Protein AF-0000000079818954 (afdb_homodimer)

Solvent-accessible surface area (backbone atoms only — not comparable to full-atom values): 53876 Å² total; per-residue (Å²): 140,79,81,75,86,77,82,87,88,83,86,83,77,87,83,78,79,75,82,80,81,76,77,76,78,76,79,78,75,76,72,77,78,70,74,72,71,71,70,70,65,77,68,72,60,81,68,58,88,81,57,52,58,42,51,40,58,31,97,44,65,32,34,23,14,34,50,43,32,43,71,66,52,54,54,43,48,46,36,25,35,15,28,68,84,41,67,63,43,25,45,47,30,15,36,46,13,26,59,67,72,25,37,31,37,32,24,22,89,53,62,41,68,48,33,52,53,40,41,59,73,23,52,44,46,36,35,39,33,25,46,89,44,39,73,70,84,94,42,48,75,46,78,46,71,55,95,44,66,41,50,33,19,46,54,51,44,65,71,46,88,76,59,72,49,45,49,33,35,37,26,30,69,84,50,62,56,36,36,57,21,49,44,33,52,36,50,39,43,53,40,32,22,52,34,69,37,63,36,66,67,47,51,51,46,48,65,72,46,43,34,53,29,40,36,34,36,30,40,57,87,41,40,20,67,54,23,54,49,51,48,41,72,71,75,32,46,75,43,75,35,47,38,97,43,50,45,41,18,8,52,56,40,33,63,81,61,26,50,34,33,34,41,16,33,59,87,50,59,56,44,40,35,33,38,27,21,53,24,35,77,65,57,22,26,43,36,43,24,58,46,61,45,64,49,68,71,56,49,49,49,44,44,75,28,60,27,54,29,38,37,33,34,37,33,50,88,51,33,12,51,44,31,54,48,39,49,42,17,39,54,65,72,44,64,48,67,56,44,43,39,33,41,22,53,66,36,71,65,53,50,56,61,23,51,79,41,22,34,46,94,83,44,85,49,60,73,87,50,33,23,32,34,37,28,40,40,26,25,78,72,52,30,67,42,77,72,30,34,35,39,26,19,55,91,44,37,30,58,53,49,19,44,47,39,46,31,39,75,68,64,43,32,44,68,32,38,39,50,35,43,83,41,63,39,33,63,67,58,28,25,67,65,21,32,19,30,29,35,38,50,44,52,36,87,95,52,89,47,71,28,52,25,26,58,19,45,24,40,34,46,25,19,28,49,11,26,34,37,45,94,89,45,52,42,32,69,78,12,65,86,42,66,62,74,85,65,76,52,92,40,49,67,43,91,87,31,70,65,49,47,48,39,46,40,58,60,33,25,54,27,57,72,44,86,87,34,32,26,39,18,38,35,15,63,83,47,103,135,88,78,81,87,82,90,85,89,82,86,79,81,86,87,83,90,83,81,82,79,78,74,78,76,78,79,77,76,77,72,77,77,68,74,72,71,70,73,70,64,75,67,69,59,78,67,58,89,80,57,49,57,42,48,40,56,30,97,43,68,32,33,24,12,36,52,44,31,43,70,65,52,53,53,43,49,45,38,24,34,14,26,68,84,40,66,64,43,25,46,45,30,15,37,45,13,25,60,67,72,25,38,32,36,32,24,22,89,56,62,42,70,48,34,53,53,40,40,60,73,24,52,44,46,35,35,38,32,26,46,90,43,39,72,70,86,92,43,48,76,47,79,46,71,56,95,45,66,42,51,34,18,47,53,51,45,66,70,46,86,76,56,75,46,46,49,33,35,38,26,31,70,82,48,62,55,36,37,58,21,48,42,33,53,35,51,39,44,54,39,33,22,52,35,68,37,64,36,66,68,46,52,51,46,48,64,73,47,43,35,53,29,39,37,34,34,31,39,55,86,40,40,20,68,54,24,54,51,51,46,40,72,72,73,34,46,76,45,77,35,47,38,97,42,52,47,40,18,8,51,57,40,33,63,82,62,26,50,36,33,34,41,17,32,60,86,48,59,57,44,41,36,35,38,27,20,54,25,34,77,64,58,23,26,44,37,43,24,58,43,61,45,63,48,68,71,56,48,49,50,44,44,75,29,60,29,56,28,38,35,33,34,35,33,52,87,52,34,12,52,44,31,55,48,39,50,40,18,38,56,65,72,43,64,49,68,58,41,42,38,32,43,23,53,65,36,70,67,51,51,55,62,24,50,77,40,22,34,48,93,84,46,85,50,60,75,88,52,33,23,31,34,38,28,40,40,27,25,78,73,51,31,67,42,77,73,30,33,35,39,24,20,56,91,44,38,29,58,54,48,19,44,47,37,44,31,41,76,67,64,44,32,43,68,32,37,42,51,34,44,83,42,64,38,33,64,66,57,28,25,67,65,20,31,18,30,31,36,39,49,43,53,35,88,95,51,90,45,72,29,52,24,24,58,19,47,25,39,34,45,25,20,29,50,11,27,34,36,46,92,89,47,51,42,33,68,77,13,66,86,42,68,61,75,85,67,76,52,92,40,49,67,45,91,88,30,72,67,50,47,46,39,48,42,59,60,34,25,52,28,59,72,44,86,88,36,31,26,36,18,38,35,15,62,84,44,104

Radius of gyration: 40.23 Å; Cα contacts (8 Å, |Δi|>4): 2385; chains: 2; bounding box: 107×118×156 Å

Secondary structure (DSSP, 8-state):
---------------------------------------------S-STT-SEEEE--SSHHHHHHHHHHHHHS--SEEEEEETT-HHHHHHHHHHHHHHT--EEEE-SS--HHHHHHHHHHT--EEEEESS----TTSEEEEE--SSHHHHHHHHHHHSPPPTB--EEEEESS-HHHHGGGGGGTTSEEEEE-SSS--HHHHHHHHHH-BSEEEEES-TTTS-HHHHHHHHTTT-EEEEE--SSHHHHHHHHSPTT-SEEEEEESS-SHHHHHHHHHHHHHT-EEEEE-SS---HHHHHHHHHTT--EEEEES-TTTS-HHHHHHHHHHHTTPPPP-EEEEEEEPPHHHHHHHBTTTB-TT-SS-GGGEEEEEEEEE-TTS-EEEEEEEEEEGGGHHHHHHHHHHHHHTT---SEE--GGGGTT-HHHHHHTTEEB-----BPTTSSSBPGGGGT-EEE--TTTS-EEETTEEESGGGGGG--TTS--TT---TTSHHHHHHHHTT-EEGGG-SS-EETTEEESS--/---------------------------------------------S-STT-SEEEE--SSHHHHHHHHHHHHHS--SEEEEEETT-HHHHHHHHHHHHHHT--EEEE-SS--HHHHHHHHHHT--EEEEESS----TTSEEEEE--SSHHHHHHHHHHHSPPPTB--EEEEESS-HHHHGGGGGGTTSEEEEE-SSS--HHHHHHHHHH-BSEEEEES-TTTS-HHHHHHHHTTT-EEEEE--SSHHHHHHHHSPTT-SEEEEEESS-SHHHHHHHHHHHHHT-EEEEE-SS---HHHHHHHHHTT--EEEEES-TTTS-HHHHHHHHHHHTTPPPP-EEEEEEEPPHHHHHHHBTTTB-TT-SS-GGGEEEEEEEEE-TTS-EEEEEEEEEEGGGHHHHHHHHHHHHHTT---SEE--GGGGTT-HHHHHHTTEEB-----BPTTSSSBPGGGGT-EEE--TTTS-EEETTEEESGGGGGG--TTS--TT---TTSHHHHHHHHTT-EEGGG-SS-EETTEEESS--

Nearest PDB structures (foldseek):
  5j6q-assembly1_A  TM=8.667E-01  e=1.148E-18  Clostridioides difficile 630
  7acy-assembly1_D  TM=8.361E-01  e=7.010E-17  Clostridioides difficile 630
  5j72-assembly1_A  TM=6.635E-01  e=6.819E-19  Clostridioides difficile 630
  7acz-assembly1_B  TM=8.470E-01  e=3.395E-15  Clostridioides difficile R20291
  7acz-assembly2_D  TM=8.582E-01  e=9.086E-15  Clostridioides difficile R20291

Sequence (1056 aa):
MRPAPSSSHRVRSHTSPAGLSTIVLVLGLLLGGGHVLAAVQPGGGVDAPDQLVGRFDGVNRADTAARAALDGWGTRDRVVLVDGATWTDALVGAHLAARLDVPVLVSGPSVPSETLSTVERMGVEDVVAVGAVAVPDGTAVQRLTAADPVALAVAALDLVPSVAGQPLVLVSAAGFADALAAANLAPAGLLLTEPDRLAPAAAEAIRRHEPSTVVLVGGTAALSDQVADDVRALGVAVQRVAGPTRVDTALAAHRPGSDVVVVASADGFADAVAMVPWAARRTAGLLLTPHDELPSHVDVALREGATASIVIAGGTAVVGNFVDRQAAAAVTDQPPPGFVGAVRALTQEEQTAMTGVSWHEGCPVPLQDLVVVDLAHWDADGNVVDDGLLVVHHEVGADVLGVMATAFDARFPLTRVRPVREYGGDDDASMAADNTSAFNCRVVAGTSTWSTHSWGTAVDINPVENPWVRGEAVEPPAGRDWLDRADVRPGMVVEGGPIVAAFDALGWGWGGRWSSSRDYQHFSRSGRMRPAPSSSHRVRSHTSPAGLSTIVLVLGLLLGGGHVLAAVQPGGGVDAPDQLVGRFDGVNRADTAARAALDGWGTRDRVVLVDGATWTDALVGAHLAARLDVPVLVSGPSVPSETLSTVERMGVEDVVAVGAVAVPDGTAVQRLTAADPVALAVAALDLVPSVAGQPLVLVSAAGFADALAAANLAPAGLLLTEPDRLAPAAAEAIRRHEPSTVVLVGGTAALSDQVADDVRALGVAVQRVAGPTRVDTALAAHRPGSDVVVVASADGFADAVAMVPWAARRTAGLLLTPHDELPSHVDVALREGATASIVIAGGTAVVGNFVDRQAAAAVTDQPPPGFVGAVRALTQEEQTAMTGVSWHEGCPVPLQDLVVVDLAHWDADGNVVDDGLLVVHHEVGADVLGVMATAFDARFPLTRVRPVREYGGDDDASMAADNTSAFNCRVVAGTSTWSTHSWGTAVDINPVENPWVRGEAVEPPAGRDWLDRADVRPGMVVEGGPIVAAFDALGWGWGGRWSSSRDYQHFSRSGR

InterPro domains:
  IPR007253 Cell wall binding repeat 2 [PF04122] (55-132)
  IPR007253 Cell wall binding repeat 2 [PF04122] (143-227)
  IPR007253 Cell wall binding repeat 2 [PF04122] (240-321)
  IPR009045 Peptidase M74/Hedgehog-like, zinc-binding domain superfamily [G3DSA:3.30.1380.10] (383-524)
  IPR009045 Peptidase M74/Hedgehog-like, zinc-binding domain superfamily [SSF55166] (385-525)
  IPR039561 Peptidase M15C [PF13539] (446-524)
  IPR051922 Bacterial Sporulation-Associated [PTHR30032] (169-323)

Structure (mmCIF, N/CA/C/O backbone):
data_AF-0000000079818954-model_v1
#
loop_
_entity.id
_entity.type
_entity.pdbx_description
1 polymer 'Peptidase M15C domain-containing protein'
#
loop_
_atom_site.group_PDB
_atom_site.id
_atom_site.type_symbol
_atom_site.label_atom_id
_atom_site.label_alt_id
_atom_site.label_comp_id
_atom_site.label_asym_id
_atom_site.label_entity_id
_atom_site.label_seq_id
_atom_site.pdbx_PDB_ins_code
_atom_site.Cartn_x
_atom_site.Cartn_y
_atom_site.Cartn_z
_atom_site.occupancy
_atom_site.B_iso_or_equiv
_atom_site.auth_seq_id
_atom_site.auth_comp_id
_atom_site.auth_asym_id
_atom_site.auth_atom_id
_atom_site.pdbx_PDB_model_num
ATOM 1 N N . MET A 1 1 ? -0.134 -42.688 84.562 1 19.41 1 MET A N 1
ATOM 2 C CA . MET A 1 1 ? 1.194 -43.281 84.625 1 19.41 1 MET A CA 1
ATOM 3 C C . MET A 1 1 ? 1.997 -42.969 83.375 1 19.41 1 MET A C 1
ATOM 5 O O . MET A 1 1 ? 1.591 -43.344 82.25 1 19.41 1 MET A O 1
ATOM 9 N N . ARG A 1 2 ? 2.701 -41.781 83.312 1 20 2 ARG A N 1
ATOM 10 C CA . ARG A 1 2 ? 3.213 -40.594 82.625 1 20 2 ARG A CA 1
ATOM 11 C C . ARG A 1 2 ? 4.52 -40.906 81.938 1 20 2 ARG A C 1
ATOM 13 O O . ARG A 1 2 ? 5.598 -40.812 82.5 1 20 2 ARG A O 1
ATOM 20 N N . PRO A 1 3 ? 4.543 -41.875 81 1 18.14 3 PRO A N 1
ATOM 21 C CA . PRO A 1 3 ? 5.773 -42.625 80.75 1 18.14 3 PRO A CA 1
ATOM 22 C C . PRO A 1 3 ? 6.797 -41.812 79.938 1 18.14 3 PRO A C 1
ATOM 24 O O . PRO A 1 3 ? 6.438 -41.188 78.938 1 18.14 3 PRO A O 1
ATOM 27 N N . ALA A 1 4 ? 7.93 -41.438 80.5 1 22.34 4 ALA A N 1
ATOM 28 C CA . ALA A 1 4 ? 9.031 -40.469 80.5 1 22.34 4 ALA A CA 1
ATOM 29 C C . ALA A 1 4 ? 10.094 -40.844 79.5 1 22.34 4 ALA A C 1
ATOM 31 O O . ALA A 1 4 ? 11.188 -41.281 79.875 1 22.34 4 ALA A O 1
ATOM 32 N N . PRO A 1 5 ? 9.625 -40.844 78.125 1 19.58 5 PRO A N 1
ATOM 33 C CA . PRO A 1 5 ? 10.453 -41.781 77.375 1 19.58 5 PRO A CA 1
ATOM 34 C C . PRO A 1 5 ? 11.891 -41.281 77.188 1 19.58 5 PRO A C 1
ATOM 36 O O . PRO A 1 5 ? 12.148 -40.094 77.25 1 19.58 5 PRO A O 1
ATOM 39 N N . SER A 1 6 ? 12.891 -42.062 77.062 1 17.78 6 SER A N 1
ATOM 40 C CA . SER A 1 6 ? 14.266 -42.344 77.5 1 17.78 6 SER A CA 1
ATOM 41 C C . SER A 1 6 ? 15.258 -41.688 76.5 1 17.78 6 SER A C 1
ATOM 43 O O . SER A 1 6 ? 16.172 -40.969 76.938 1 17.78 6 SER A O 1
ATOM 45 N N . SER A 1 7 ? 15.453 -42.125 75.25 1 16.42 7 SER A N 1
ATOM 46 C CA . SER A 1 7 ? 16.75 -42.781 75.188 1 16.42 7 SER A CA 1
ATOM 47 C C . SER A 1 7 ? 17.812 -41.844 74.625 1 16.42 7 SER A C 1
ATOM 49 O O . SER A 1 7 ? 18.859 -41.656 75.188 1 16.42 7 SER A O 1
ATOM 51 N N . SER A 1 8 ? 18.188 -41.969 73.312 1 16.45 8 SER A N 1
ATOM 52 C CA . SER A 1 8 ? 19.5 -42.5 72.938 1 16.45 8 SER A CA 1
ATOM 53 C C . SER A 1 8 ? 20.484 -41.406 72.625 1 16.45 8 SER A C 1
ATOM 55 O O . SER A 1 8 ? 20.109 -40.25 72.438 1 16.45 8 SER A O 1
ATOM 57 N N . HIS A 1 9 ? 21.359 -41.562 71.562 1 17.67 9 HIS A N 1
ATOM 58 C CA . HIS A 1 9 ? 22.812 -41.75 71.5 1 17.67 9 HIS A CA 1
ATOM 59 C C . HIS A 1 9 ? 23.484 -40.469 71 1 17.67 9 HIS A C 1
ATOM 61 O O . HIS A 1 9 ? 22.859 -39.625 70.375 1 17.67 9 HIS A O 1
ATOM 67 N N . ARG A 1 10 ? 24.828 -40.219 71 1 17.27 10 ARG A N 1
ATOM 68 C CA . ARG A 1 10 ? 25.891 -39.344 71.5 1 17.27 10 ARG A CA 1
ATOM 69 C C . ARG A 1 10 ? 26.453 -38.5 70.312 1 17.27 10 ARG A C 1
ATOM 71 O O . ARG A 1 10 ? 26.719 -37.312 70.5 1 17.27 10 ARG A O 1
ATOM 78 N N . VAL A 1 11 ? 26.766 -39.125 69.125 1 17.62 11 VAL A N 1
ATOM 79 C CA . VAL A 1 11 ? 28.203 -39 68.875 1 17.62 11 VAL A CA 1
ATOM 80 C C . VAL A 1 11 ? 28.516 -37.656 68.25 1 17.62 11 VAL A C 1
ATOM 82 O O . VAL A 1 11 ? 27.656 -37.062 67.625 1 17.62 11 VAL A O 1
ATOM 85 N N . ARG A 1 12 ? 29.828 -37.156 68.062 1 18.11 12 ARG A N 1
ATOM 86 C CA . ARG A 1 12 ? 30.734 -36.062 68.375 1 18.11 12 ARG A CA 1
ATOM 87 C C . ARG A 1 12 ? 31.078 -35.25 67.125 1 18.11 12 ARG A C 1
ATOM 89 O O . ARG A 1 12 ? 31.625 -34.125 67.25 1 18.11 12 ARG A O 1
ATOM 96 N N . SER A 1 13 ? 30.781 -35.719 65.875 1 16.31 13 SER A N 1
ATOM 97 C CA . SER A 1 13 ? 31.953 -35.688 65 1 16.31 13 SER A CA 1
ATOM 98 C C . SER A 1 13 ? 32.344 -34.25 64.688 1 16.31 13 SER A C 1
ATOM 100 O O . SER A 1 13 ? 33.469 -33.844 64.875 1 16.31 13 SER A O 1
ATOM 102 N N . HIS A 1 14 ? 32.156 -33.875 63.344 1 18.48 14 HIS A N 1
ATOM 103 C CA . HIS A 1 14 ? 33.156 -33.594 62.312 1 18.48 14 HIS A CA 1
ATOM 104 C C . HIS A 1 14 ? 33.438 -32.094 62.25 1 18.48 14 HIS A C 1
ATOM 106 O O . HIS A 1 14 ? 32.562 -31.266 62.594 1 18.48 14 HIS A O 1
ATOM 112 N N . THR A 1 15 ? 34.656 -31.656 61.812 1 19.7 15 THR A N 1
ATOM 113 C CA . THR A 1 15 ? 35.75 -30.703 61.875 1 19.7 15 THR A CA 1
ATOM 114 C C . THR A 1 15 ? 35.469 -29.484 61 1 19.7 15 THR A C 1
ATOM 116 O O . THR A 1 15 ? 35.156 -29.625 59.844 1 19.7 15 THR A O 1
ATOM 119 N N . SER A 1 16 ? 35.062 -28.281 61.469 1 19.48 16 SER A N 1
ATOM 120 C CA . SER A 1 16 ? 34.438 -27.062 60.938 1 19.48 16 SER A CA 1
ATOM 121 C C . SER A 1 16 ? 35.5 -26.156 60.281 1 19.48 16 SER A C 1
ATOM 123 O O . SER A 1 16 ? 36.062 -25.281 60.906 1 19.48 16 SER A O 1
ATOM 125 N N . PRO A 1 17 ? 36.156 -26.766 59.156 1 19.31 17 PRO A N 1
ATOM 126 C CA . PRO A 1 17 ? 37.375 -26 58.906 1 19.31 17 PRO A CA 1
ATOM 127 C C . PRO A 1 17 ? 37.125 -24.516 58.656 1 19.31 17 PRO A C 1
ATOM 129 O O . PRO A 1 17 ? 36 -24.141 58.25 1 19.31 17 PRO A O 1
ATOM 132 N N . ALA A 1 18 ? 38 -23.578 59.062 1 20.23 18 ALA A N 1
ATOM 133 C CA . ALA A 1 18 ? 38.156 -22.172 59.438 1 20.23 18 ALA A CA 1
ATOM 134 C C . ALA A 1 18 ? 38.406 -21.297 58.219 1 20.23 18 ALA A C 1
ATOM 136 O O . ALA A 1 18 ? 38.656 -20.109 58.344 1 20.23 18 ALA A O 1
ATOM 137 N N . GLY A 1 19 ? 37.969 -21.828 57 1 18.5 19 GLY A N 1
ATOM 138 C CA . GLY A 1 19 ? 38.781 -21.219 55.969 1 18.5 19 GLY A CA 1
ATOM 139 C C . GLY A 1 19 ? 38.688 -19.719 55.938 1 18.5 19 GLY A C 1
ATOM 140 O O . GLY A 1 19 ? 37.625 -19.141 56.25 1 18.5 19 GLY A O 1
ATOM 141 N N . LEU A 1 20 ? 39.844 -19.031 55.875 1 20.11 20 LEU A N 1
ATOM 142 C CA . LEU A 1 20 ? 40.438 -17.703 56.031 1 20.11 20 LEU A CA 1
ATOM 143 C C . LEU A 1 20 ? 39.906 -16.75 54.969 1 20.11 20 LEU A C 1
ATOM 145 O O . LEU A 1 20 ? 39.969 -17.078 53.75 1 20.11 20 LEU A O 1
ATOM 149 N N . SER A 1 21 ? 39.094 -15.711 55.312 1 20.23 21 SER A N 1
ATOM 150 C CA . SER A 1 21 ? 38.25 -14.695 54.656 1 20.23 21 SER A CA 1
ATOM 151 C C . SER A 1 21 ? 39.125 -13.617 54 1 20.23 21 SER A C 1
ATOM 153 O O . SER A 1 21 ? 39.688 -12.766 54.688 1 20.23 21 SER A O 1
ATOM 155 N N . THR A 1 22 ? 40 -14.109 53 1 20.7 22 THR A N 1
ATOM 156 C CA . THR A 1 22 ? 40.969 -13.148 52.5 1 20.7 22 THR A CA 1
ATOM 157 C C . THR A 1 22 ? 40.25 -11.891 51.969 1 20.7 22 THR A C 1
ATOM 159 O O . THR A 1 22 ? 39.312 -11.977 51.188 1 20.7 22 THR A O 1
ATOM 162 N N . ILE A 1 23 ? 40.375 -10.789 52.656 1 21.28 23 ILE A N 1
ATOM 163 C CA . ILE A 1 23 ? 39.812 -9.438 52.625 1 21.28 23 ILE A CA 1
ATOM 164 C C . ILE A 1 23 ? 40.281 -8.727 51.344 1 21.28 23 ILE A C 1
ATOM 166 O O . ILE A 1 23 ? 41.469 -8.375 51.219 1 21.28 23 ILE A O 1
ATOM 170 N N . VAL A 1 24 ? 40.156 -9.414 50.156 1 20.22 24 VAL A N 1
ATOM 171 C CA . VAL A 1 24 ? 40.875 -8.773 49.031 1 20.22 24 VAL A CA 1
ATOM 172 C C . VAL A 1 24 ? 40.375 -7.344 48.875 1 20.22 24 VAL A C 1
ATOM 174 O O . VAL A 1 24 ? 39.156 -7.109 48.75 1 20.22 24 VAL A O 1
ATOM 177 N N . LEU A 1 25 ? 41.219 -6.344 49.188 1 21.78 25 LEU A N 1
ATOM 178 C CA . LEU A 1 25 ? 41.219 -4.887 49.156 1 21.78 25 LEU A CA 1
ATOM 179 C C . LEU A 1 25 ? 40.969 -4.367 47.75 1 21.78 25 LEU A C 1
ATOM 181 O O . LEU A 1 25 ? 41.781 -4.566 46.844 1 21.78 25 LEU A O 1
ATOM 185 N N . VAL A 1 26 ? 39.781 -4.648 47.156 1 20.62 26 VAL A N 1
ATOM 186 C CA . VAL A 1 26 ? 39.625 -4.254 45.75 1 20.62 26 VAL A CA 1
ATOM 187 C C . VAL A 1 26 ? 39.75 -2.734 45.625 1 20.62 26 VAL A C 1
ATOM 189 O O . VAL A 1 26 ? 38.969 -1.997 46.281 1 20.62 26 VAL A O 1
ATOM 192 N N . LEU A 1 27 ? 40.969 -2.229 45.312 1 21.81 27 LEU A N 1
ATOM 193 C CA . LEU A 1 27 ? 41.406 -0.868 44.969 1 21.81 27 LEU A CA 1
ATOM 194 C C . LEU A 1 27 ? 40.469 -0.226 43.969 1 21.81 27 LEU A C 1
ATOM 196 O O . LEU A 1 27 ? 40.219 -0.792 42.906 1 21.81 27 LEU A O 1
ATOM 200 N N . GLY A 1 28 ? 39.531 0.702 44.438 1 21.3 28 GLY A N 1
ATOM 201 C CA . GLY A 1 28 ? 38.469 1.527 43.875 1 21.3 28 GLY A CA 1
ATOM 202 C C . GLY A 1 28 ? 38.969 2.471 42.781 1 21.3 28 GLY A C 1
ATOM 203 O O . GLY A 1 28 ? 39.594 3.488 43.094 1 21.3 28 GLY A O 1
ATOM 204 N N . LEU A 1 29 ? 39.75 1.86 41.75 1 23.47 29 LEU A N 1
ATOM 205 C CA . LEU A 1 29 ? 40.281 2.82 40.812 1 23.47 29 LEU A CA 1
ATOM 206 C C . LEU A 1 29 ? 39.188 3.736 40.281 1 23.47 29 LEU A C 1
ATOM 208 O O . LEU A 1 29 ? 38.156 3.262 39.781 1 23.47 29 LEU A O 1
ATOM 212 N N . LEU A 1 30 ? 39.125 4.961 40.781 1 23.27 30 LEU A N 1
ATOM 213 C CA . LEU A 1 30 ? 38.344 6.145 40.469 1 23.27 30 LEU A CA 1
ATOM 214 C C . LEU A 1 30 ? 38.438 6.48 39 1 23.27 30 LEU A C 1
ATOM 216 O O . LEU A 1 30 ? 39.438 6.988 38.531 1 23.27 30 LEU A O 1
ATOM 220 N N . LEU A 1 31 ? 38.25 5.441 38.125 1 25.06 31 LEU A N 1
ATOM 221 C CA . LEU A 1 31 ? 38.438 5.844 36.719 1 25.06 31 LEU A CA 1
ATOM 222 C C . LEU A 1 31 ? 37.562 7.059 36.406 1 25.06 31 LEU A C 1
ATOM 224 O O . LEU A 1 31 ? 36.406 7.129 36.812 1 25.06 31 LEU A O 1
ATOM 228 N N . GLY A 1 32 ? 38.219 8.234 36.281 1 22.81 32 GLY A N 1
ATOM 229 C CA . GLY A 1 32 ? 37.812 9.547 35.844 1 22.81 32 GLY A CA 1
ATOM 230 C C . GLY A 1 32 ? 36.875 9.508 34.625 1 22.81 32 GLY A C 1
ATOM 231 O O . GLY A 1 32 ? 37.125 8.789 33.656 1 22.81 32 GLY A O 1
ATOM 232 N N . GLY A 1 33 ? 35.531 9.641 34.938 1 23.77 33 GLY A N 1
ATOM 233 C CA . GLY A 1 33 ? 34.344 9.727 34.094 1 23.77 33 GLY A CA 1
ATOM 234 C C . GLY A 1 33 ? 34.5 10.68 32.938 1 23.77 33 GLY A C 1
ATOM 235 O O . GLY A 1 33 ? 34.562 11.898 33.125 1 23.77 33 GLY A O 1
ATOM 236 N N . GLY A 1 34 ? 35.562 10.336 32.062 1 23.78 34 GLY A N 1
ATOM 237 C CA . GLY A 1 34 ? 35.594 11.234 30.922 1 23.78 34 GLY A CA 1
ATOM 238 C C . GLY A 1 34 ? 34.25 11.461 30.281 1 23.78 34 GLY A C 1
ATOM 239 O O . GLY A 1 34 ? 33.469 10.523 30.125 1 23.78 34 GLY A O 1
ATOM 240 N N . HIS A 1 35 ? 33.719 12.641 30.578 1 26.27 35 HIS A N 1
ATOM 241 C CA . HIS A 1 35 ? 32.531 13.18 29.953 1 26.27 35 HIS A CA 1
ATOM 242 C C . HIS A 1 35 ? 32.5 12.891 28.453 1 26.27 35 HIS A C 1
ATOM 244 O O . HIS A 1 35 ? 33.438 13.281 27.734 1 26.27 35 HIS A O 1
ATOM 250 N N . VAL A 1 36 ? 32.188 11.633 28.141 1 26.23 36 VAL A N 1
ATOM 251 C CA . VAL A 1 36 ? 31.938 11.469 26.719 1 26.23 36 VAL A CA 1
ATOM 252 C C . VAL A 1 36 ? 31.016 12.578 26.219 1 26.23 36 VAL A C 1
ATOM 254 O O . VAL A 1 36 ? 29.859 12.672 26.656 1 26.23 36 VAL A O 1
ATOM 257 N N . LEU A 1 37 ? 31.5 13.742 25.859 1 23.08 37 LEU A N 1
ATOM 258 C CA . LEU A 1 37 ? 30.719 14.648 25.031 1 23.08 37 LEU A CA 1
ATOM 259 C C . LEU A 1 37 ? 29.953 13.883 23.953 1 23.08 37 LEU A C 1
ATOM 261 O O . LEU A 1 37 ? 30.562 13.227 23.109 1 23.08 37 LEU A O 1
ATOM 265 N N . ALA A 1 38 ? 28.828 13.469 24.359 1 25.7 38 ALA A N 1
ATOM 266 C CA . ALA A 1 38 ? 27.906 13.047 23.312 1 25.7 38 ALA A CA 1
ATOM 267 C C . ALA A 1 38 ? 28 13.953 22.094 1 25.7 38 ALA A C 1
ATOM 269 O O . ALA A 1 38 ? 27.75 15.156 22.188 1 25.7 38 ALA A O 1
ATOM 270 N N . ALA A 1 39 ? 28.922 13.547 21.25 1 29.3 39 ALA A N 1
ATOM 271 C CA . ALA A 1 39 ? 28.859 14.188 19.938 1 29.3 39 ALA A CA 1
ATOM 272 C C . ALA A 1 39 ? 27.422 14.383 19.484 1 29.3 39 ALA A C 1
ATOM 274 O O . ALA A 1 39 ? 26.656 13.422 19.406 1 29.3 39 ALA A O 1
ATOM 275 N N . VAL A 1 40 ? 26.875 15.578 19.844 1 28.73 40 VAL A N 1
ATOM 276 C CA . VAL A 1 40 ? 25.656 16.016 19.156 1 28.73 40 VAL A CA 1
ATOM 277 C C . VAL A 1 40 ? 25.688 15.547 17.703 1 28.73 40 VAL A C 1
ATOM 279 O O . VAL A 1 40 ? 26.594 15.906 16.938 1 28.73 40 VAL A O 1
ATOM 282 N N . GLN A 1 41 ? 25.359 14.297 17.516 1 27.36 41 GLN A N 1
ATOM 283 C CA . GLN A 1 41 ? 25.172 13.984 16.109 1 27.36 41 GLN A CA 1
ATOM 284 C C . GLN A 1 41 ? 24.562 15.164 15.352 1 27.36 41 GLN A C 1
ATOM 286 O O . GLN A 1 41 ? 23.625 15.805 15.844 1 27.36 41 GLN A O 1
ATOM 291 N N . PRO A 1 42 ? 25.375 15.82 14.539 1 29.88 42 PRO A N 1
ATOM 292 C CA . PRO A 1 42 ? 24.75 16.875 13.734 1 29.88 42 PRO A CA 1
ATOM 293 C C . PRO A 1 42 ? 23.328 16.531 13.289 1 29.88 42 PRO A C 1
ATOM 295 O O . PRO A 1 42 ? 23.062 15.383 12.906 1 29.88 42 PRO A O 1
ATOM 298 N N . GLY A 1 43 ? 22.391 17 13.953 1 31.53 43 GLY A N 1
ATOM 299 C CA . GLY A 1 43 ? 21.031 16.953 13.43 1 31.53 43 GLY A CA 1
ATOM 300 C C . GLY A 1 43 ? 20.969 17.062 11.922 1 31.53 43 GLY A C 1
ATOM 301 O O . GLY A 1 43 ? 21.906 17.547 11.289 1 31.53 43 GLY A O 1
ATOM 302 N N . GLY A 1 44 ? 20.281 16.219 11.242 1 33.53 44 GLY A N 1
ATOM 303 C CA . GLY A 1 44 ? 20.094 16.109 9.805 1 33.53 44 GLY A CA 1
ATOM 304 C C . GLY A 1 44 ? 19.938 17.453 9.117 1 33.53 44 GLY A C 1
ATOM 305 O O . GLY A 1 44 ? 18.875 18.078 9.188 1 33.53 44 GLY A O 1
ATOM 306 N N . GLY A 1 45 ? 20.953 18.297 9.141 1 33.94 45 GLY A N 1
ATOM 307 C CA . GLY A 1 45 ? 20.969 19.391 8.195 1 33.94 45 GLY A CA 1
ATOM 308 C C . GLY A 1 45 ? 20.578 18.969 6.789 1 33.94 45 GLY A C 1
ATOM 309 O O . GLY A 1 45 ? 20.609 17.781 6.457 1 33.94 45 GLY A O 1
ATOM 310 N N . VAL A 1 46 ? 19.812 19.922 5.957 1 42 46 VAL A N 1
ATOM 311 C CA . VAL A 1 46 ? 19.547 19.797 4.531 1 42 46 VAL A CA 1
ATOM 312 C C . VAL A 1 46 ? 20.844 19.562 3.777 1 42 46 VAL A C 1
ATOM 314 O O . VAL A 1 46 ? 21.328 20.438 3.062 1 42 46 VAL A O 1
ATOM 317 N N . ASP A 1 47 ? 21.859 19.109 4.316 1 33.56 47 ASP A N 1
ATOM 318 C CA . ASP A 1 47 ? 23.062 19.156 3.496 1 33.56 47 ASP A CA 1
ATOM 319 C C . ASP A 1 47 ? 22.906 18.312 2.23 1 33.56 47 ASP A C 1
ATOM 321 O O . ASP A 1 47 ? 23.812 18.234 1.401 1 33.56 47 ASP A O 1
ATOM 325 N N . ALA A 1 48 ? 22.109 17.25 2.289 1 36.75 48 ALA A N 1
ATOM 326 C CA . ALA A 1 48 ? 22.281 16.578 1.008 1 36.75 48 ALA A CA 1
ATOM 327 C C . ALA A 1 48 ? 21.453 17.234 -0.085 1 36.75 48 ALA A C 1
ATOM 329 O O . ALA A 1 48 ? 20.234 17.344 0.043 1 36.75 48 ALA A O 1
ATOM 330 N N . PRO A 1 49 ? 21.953 18.078 -0.962 1 40.31 49 PRO A N 1
ATOM 331 C CA . PRO A 1 49 ? 21.219 18.703 -2.062 1 40.31 49 PRO A CA 1
ATOM 332 C C . PRO A 1 49 ? 19.984 17.906 -2.488 1 40.31 49 PRO A C 1
ATOM 334 O O . PRO A 1 49 ? 19.078 18.453 -3.107 1 40.31 49 PRO A O 1
ATOM 337 N N . ASP A 1 50 ? 19.891 16.688 -2.252 1 49.53 50 ASP A N 1
ATOM 338 C CA . ASP A 1 50 ? 19.016 15.734 -2.941 1 49.53 50 ASP A CA 1
ATOM 339 C C . ASP A 1 50 ? 17.75 15.477 -2.143 1 49.53 50 ASP A C 1
ATOM 341 O O . ASP A 1 50 ? 16.891 14.688 -2.559 1 49.53 50 ASP A O 1
ATOM 345 N N . GLN A 1 51 ? 17.641 16.219 -0.974 1 65.56 51 GLN A N 1
ATOM 346 C CA . GLN A 1 51 ? 16.422 15.852 -0.26 1 65.56 51 GLN A CA 1
ATOM 347 C C . GLN A 1 51 ? 15.266 16.781 -0.627 1 65.56 51 GLN A C 1
ATOM 349 O O . GLN A 1 51 ? 15.359 18 -0.453 1 65.56 51 GLN A O 1
ATOM 354 N N . LEU A 1 52 ? 14.172 16.344 -1.138 1 83.44 52 LEU A N 1
ATOM 355 C CA . LEU A 1 52 ? 12.969 17.047 -1.588 1 83.44 52 LEU A CA 1
ATOM 356 C C . LEU A 1 52 ? 12.203 17.625 -0.405 1 83.44 52 LEU A C 1
ATOM 358 O O . LEU A 1 52 ? 11.695 18.75 -0.476 1 83.44 52 LEU A O 1
ATOM 362 N N . VAL A 1 53 ? 12.352 17 0.868 1 93.31 53 VAL A N 1
ATOM 363 C CA . VAL A 1 53 ? 11.688 17.469 2.082 1 93.31 53 VAL A CA 1
ATOM 364 C C . VAL A 1 53 ? 12.633 17.344 3.271 1 93.31 53 VAL A C 1
ATOM 366 O O . VAL A 1 53 ? 13.211 16.266 3.498 1 93.31 53 VAL A O 1
ATOM 369 N N . GLY A 1 54 ? 12.977 18.469 3.934 1 95.12 54 GLY A N 1
ATOM 370 C CA . GLY A 1 54 ? 13.781 18.484 5.141 1 95.12 54 GLY A CA 1
ATOM 371 C C . GLY A 1 54 ? 13.039 19.031 6.348 1 95.12 54 GLY A C 1
ATOM 372 O O . GLY A 1 54 ? 11.898 19.484 6.227 1 95.12 54 GLY A O 1
ATOM 373 N N . ARG A 1 55 ? 13.703 18.922 7.57 1 95.94 55 ARG A N 1
ATOM 374 C CA . ARG A 1 55 ? 13.109 19.406 8.812 1 95.94 55 ARG A CA 1
ATOM 375 C C . ARG A 1 55 ? 14.172 19.969 9.75 1 95.94 55 ARG A C 1
ATOM 377 O O . ARG A 1 55 ? 15.25 19.375 9.898 1 95.94 55 ARG A O 1
ATOM 384 N N . PHE A 1 56 ? 13.938 21.141 10.227 1 96.12 56 PHE A N 1
ATOM 385 C CA . PHE A 1 56 ? 14.695 21.625 11.375 1 96.12 56 PHE A CA 1
ATOM 386 C C . PHE A 1 56 ? 13.969 21.297 12.68 1 96.12 56 PHE A C 1
ATOM 388 O O . PHE A 1 56 ? 13.07 22.031 13.094 1 96.12 56 PHE A O 1
ATOM 395 N N . ASP A 1 57 ? 14.375 20.203 13.289 1 92.69 57 ASP A N 1
ATOM 396 C CA . ASP A 1 57 ? 13.734 19.641 14.477 1 92.69 57 ASP A CA 1
ATOM 397 C C . ASP A 1 57 ? 14.68 19.688 15.68 1 92.69 57 ASP A C 1
ATOM 399 O O . ASP A 1 57 ? 15.352 18.703 15.977 1 92.69 57 ASP A O 1
ATOM 403 N N . GLY A 1 58 ? 14.719 20.828 16.344 1 91.88 58 GLY A N 1
ATOM 404 C CA . GLY A 1 58 ? 15.469 20.906 17.594 1 91.88 58 GLY A CA 1
ATOM 405 C C . GLY A 1 58 ? 14.703 20.375 18.797 1 91.88 58 GLY A C 1
ATOM 406 O O . GLY A 1 58 ? 13.477 20.25 18.734 1 91.88 58 GLY A O 1
ATOM 407 N N . VAL A 1 59 ? 15.391 20.031 19.812 1 92.12 59 VAL A N 1
ATOM 408 C CA . VAL A 1 59 ? 14.789 19.5 21.031 1 92.12 59 VAL A CA 1
ATOM 409 C C . VAL A 1 59 ? 13.945 20.578 21.703 1 92.12 59 VAL A C 1
ATOM 411 O O . VAL A 1 59 ? 13.055 20.266 22.5 1 92.12 59 VAL A O 1
ATOM 414 N N . ASN A 1 60 ? 14.242 21.797 21.422 1 93.12 60 ASN A N 1
ATOM 415 C CA . ASN A 1 60 ? 13.492 22.969 21.844 1 93.12 60 ASN A CA 1
ATOM 416 C C . ASN A 1 60 ? 13.633 24.109 20.844 1 93.12 60 ASN A C 1
ATOM 418 O O . ASN A 1 60 ? 14.273 23.953 19.812 1 93.12 60 ASN A O 1
ATOM 422 N N . ARG A 1 61 ? 13 25.188 21.172 1 94.5 61 ARG A N 1
ATOM 423 C CA . ARG A 1 61 ? 12.977 26.312 20.234 1 94.5 61 ARG A CA 1
ATOM 424 C C . ARG A 1 61 ? 14.375 26.859 20.016 1 94.5 61 ARG A C 1
ATOM 426 O O . ARG A 1 61 ? 14.703 27.297 18.906 1 94.5 61 ARG A O 1
ATOM 433 N N . ALA A 1 62 ? 15.273 26.922 21.031 1 97.31 62 ALA A N 1
ATOM 434 C CA . ALA A 1 62 ? 16.641 27.422 20.891 1 97.31 62 ALA A CA 1
ATOM 435 C C . ALA A 1 62 ? 17.453 26.516 19.953 1 97.31 62 ALA A C 1
ATOM 437 O O . ALA A 1 62 ? 18.219 27 19.125 1 97.31 62 ALA A O 1
ATOM 438 N N . ASP A 1 63 ? 17.188 25.281 20.125 1 97.12 63 ASP A N 1
ATOM 439 C CA . ASP A 1 63 ? 17.891 24.312 19.297 1 97.12 63 ASP A CA 1
ATOM 440 C C . ASP A 1 63 ? 17.438 24.391 17.844 1 97.12 63 ASP A C 1
ATOM 442 O O . ASP A 1 63 ? 18.25 24.266 16.922 1 97.12 63 ASP A O 1
ATOM 446 N N . THR A 1 64 ? 16.156 24.562 17.609 1 96.69 64 THR A N 1
ATOM 447 C CA . THR A 1 64 ? 15.656 24.719 16.25 1 96.69 64 THR A CA 1
ATOM 448 C C . THR A 1 64 ? 16.281 25.953 15.578 1 96.69 64 THR A C 1
ATOM 450 O O . THR A 1 64 ? 16.734 25.875 14.438 1 96.69 64 THR A O 1
ATOM 453 N N . ALA A 1 65 ? 16.344 27.016 16.266 1 98.19 65 ALA A N 1
ATOM 454 C CA . ALA A 1 65 ? 16.969 28.234 15.734 1 98.19 65 ALA A CA 1
ATOM 455 C C . ALA A 1 65 ? 18.453 28.016 15.445 1 98.19 65 ALA A C 1
ATOM 457 O O . ALA A 1 65 ? 18.969 28.5 14.438 1 98.19 65 ALA A O 1
ATOM 458 N N . ALA A 1 66 ? 19.094 27.297 16.312 1 97.94 66 ALA A N 1
ATOM 459 C CA . ALA A 1 66 ? 20.516 26.984 16.156 1 97.94 66 ALA A CA 1
ATOM 460 C C . ALA A 1 66 ? 20.766 26.203 14.867 1 97.94 66 ALA A C 1
ATOM 462 O O . ALA A 1 66 ? 21.672 26.516 14.102 1 97.94 66 ALA A O 1
ATOM 463 N N . ARG A 1 67 ? 19.922 25.25 14.656 1 97.19 67 ARG A N 1
ATOM 464 C CA . ARG A 1 67 ? 20.078 24.406 13.477 1 97.19 67 ARG A CA 1
ATOM 465 C C . ARG A 1 67 ? 19.859 25.219 12.195 1 97.19 67 ARG A C 1
ATOM 467 O O . ARG A 1 67 ? 20.594 25.062 11.219 1 97.19 67 ARG A O 1
ATOM 474 N N . ALA A 1 68 ? 18.859 26.031 12.211 1 97.44 68 ALA A N 1
ATOM 475 C CA . ALA A 1 68 ? 18.609 26.906 11.062 1 97.44 68 ALA A CA 1
ATOM 476 C C . ALA A 1 68 ? 19.781 27.844 10.82 1 97.44 68 ALA A C 1
ATOM 478 O O . ALA A 1 68 ? 20.188 28.062 9.68 1 97.44 68 ALA A O 1
ATOM 479 N N . ALA A 1 69 ? 20.375 28.359 11.875 1 98.19 69 ALA A N 1
ATOM 480 C CA . ALA A 1 69 ? 21.484 29.297 11.789 1 98.19 69 ALA A CA 1
ATOM 481 C C . ALA A 1 69 ? 22.719 28.625 11.188 1 98.19 69 ALA A C 1
ATOM 483 O O . ALA A 1 69 ? 23.344 29.172 10.266 1 98.19 69 ALA A O 1
ATOM 484 N N . LEU A 1 70 ? 23 27.484 11.711 1 97.19 70 LEU A N 1
ATOM 485 C CA . LEU A 1 70 ? 24.188 26.75 11.242 1 97.19 70 LEU A CA 1
ATOM 486 C C . LEU A 1 70 ? 24.016 26.328 9.781 1 97.19 70 LEU A C 1
ATOM 488 O O . LEU A 1 70 ? 24.953 26.406 8.992 1 97.19 70 LEU A O 1
ATOM 492 N N . ASP A 1 71 ? 22.828 25.875 9.445 1 96 71 ASP A N 1
ATOM 493 C CA . ASP A 1 71 ? 22.562 25.484 8.062 1 96 71 ASP A CA 1
ATOM 494 C C . ASP A 1 71 ? 22.641 26.688 7.129 1 96 71 ASP A C 1
ATOM 496 O O . ASP A 1 71 ? 23.188 26.594 6.035 1 96 71 ASP A O 1
ATOM 500 N N . GLY A 1 72 ? 22.125 27.766 7.582 1 96.81 72 GLY A N 1
ATOM 501 C CA . GLY A 1 72 ? 21.969 28.938 6.73 1 96.81 72 GLY A CA 1
ATOM 502 C C . GLY A 1 72 ? 23.266 29.703 6.547 1 96.81 72 GLY A C 1
ATOM 503 O O . GLY A 1 72 ? 23.5 30.297 5.488 1 96.81 72 GLY A O 1
ATOM 504 N N . TRP A 1 73 ? 24.188 29.719 7.547 1 97.56 73 TRP A N 1
ATOM 505 C CA . TRP A 1 73 ? 25.328 30.625 7.488 1 97.56 73 TRP A CA 1
ATOM 506 C C . TRP A 1 73 ? 26.625 29.875 7.758 1 97.56 73 TRP A C 1
ATOM 508 O O . TRP A 1 73 ? 27.703 30.328 7.398 1 97.56 73 TRP A O 1
ATOM 518 N N . GLY A 1 74 ? 26.531 28.781 8.406 1 96.38 74 GLY A N 1
ATOM 519 C CA . GLY A 1 74 ? 27.734 28.109 8.844 1 96.38 74 GLY A CA 1
ATOM 520 C C . GLY A 1 74 ? 28.484 28.875 9.922 1 96.38 74 GLY A C 1
ATOM 521 O O . GLY A 1 74 ? 28.453 28.5 11.094 1 96.38 74 GLY A O 1
ATOM 522 N N . THR A 1 75 ? 29.125 29.984 9.453 1 97.06 75 THR A N 1
ATOM 523 C CA . THR A 1 75 ? 29.734 30.953 10.359 1 97.06 75 THR A CA 1
ATOM 524 C C . THR A 1 75 ? 29.234 32.375 10.086 1 97.06 75 THR A C 1
ATOM 526 O O . THR A 1 75 ? 28.828 32.688 8.961 1 97.06 75 THR A O 1
ATOM 529 N N . ARG A 1 76 ? 29.203 33.125 11.125 1 97.25 76 ARG A N 1
ATOM 530 C CA . ARG A 1 76 ? 28.828 34.531 11.047 1 97.25 76 ARG A CA 1
ATOM 531 C C . ARG A 1 76 ? 29.297 35.281 12.289 1 97.25 76 ARG A C 1
ATOM 533 O O . ARG A 1 76 ? 29.109 34.812 13.414 1 97.25 76 ARG A O 1
ATOM 540 N N . ASP A 1 77 ? 29.844 36.438 12.133 1 97.69 77 ASP A N 1
ATOM 541 C CA . ASP A 1 77 ? 30.438 37.156 13.25 1 97.69 77 ASP A CA 1
ATOM 542 C C . ASP A 1 77 ? 29.359 37.875 14.055 1 97.69 77 ASP A C 1
ATOM 544 O O . ASP A 1 77 ? 29.625 38.375 15.148 1 97.69 77 ASP A O 1
ATOM 548 N N . ARG A 1 78 ? 28.156 38 13.461 1 97.75 78 ARG A N 1
ATOM 549 C CA . ARG A 1 78 ? 27.078 38.719 14.117 1 97.75 78 ARG A CA 1
ATOM 550 C C . ARG A 1 78 ? 25.797 37.875 14.125 1 97.75 78 ARG A C 1
ATOM 552 O O . ARG A 1 78 ? 25.469 37.219 13.141 1 97.75 78 ARG A O 1
ATOM 559 N N . VAL A 1 79 ? 25.062 37.969 15.266 1 98.69 79 VAL A N 1
ATOM 560 C CA . VAL A 1 79 ? 23.75 37.312 15.344 1 98.69 79 VAL A CA 1
ATOM 561 C C . VAL A 1 79 ? 22.766 38.25 16.062 1 98.69 79 VAL A C 1
ATOM 563 O O . VAL A 1 79 ? 23.172 39.188 16.734 1 98.69 79 VAL A O 1
ATOM 566 N N . VAL A 1 80 ? 21.5 38 15.836 1 98.75 80 VAL A N 1
ATOM 567 C CA . VAL A 1 80 ? 20.453 38.656 16.625 1 98.75 80 VAL A CA 1
ATOM 568 C C . VAL A 1 80 ? 19.922 37.688 17.672 1 98.75 80 VAL A C 1
ATOM 570 O O . VAL A 1 80 ? 19.641 36.5 17.359 1 98.75 80 VAL A O 1
ATOM 573 N N . LEU A 1 81 ? 19.844 38.125 18.906 1 98.56 81 LEU A N 1
ATOM 574 C CA . LEU A 1 81 ? 19.281 37.344 20 1 98.56 81 LEU A CA 1
ATOM 575 C C . LEU A 1 81 ? 17.891 37.844 20.375 1 98.56 81 LEU A C 1
ATOM 577 O O . LEU A 1 81 ? 17.688 39.062 20.531 1 98.56 81 LEU A O 1
ATOM 581 N N . VAL A 1 82 ? 16.984 36.906 20.5 1 97.69 82 VAL A N 1
ATOM 582 C CA . VAL A 1 82 ? 15.617 37.312 20.828 1 97.69 82 VAL A CA 1
ATOM 583 C C . VAL A 1 82 ? 15.117 36.469 22 1 97.69 82 VAL A C 1
ATOM 585 O O . VAL A 1 82 ? 15.656 35.375 22.281 1 97.69 82 VAL A O 1
ATOM 588 N N . ASP A 1 83 ? 14.086 37 22.656 1 94.19 83 ASP A N 1
ATOM 589 C CA . ASP A 1 83 ? 13.375 36.25 23.672 1 94.19 83 ASP A CA 1
ATOM 590 C C . ASP A 1 83 ? 12.438 35.219 23.047 1 94.19 83 ASP A C 1
ATOM 592 O O . ASP A 1 83 ? 11.516 35.594 22.312 1 94.19 83 ASP A O 1
ATOM 596 N N . GLY A 1 84 ? 12.641 33.969 23.453 1 88.69 84 GLY A N 1
ATOM 597 C CA . GLY A 1 84 ? 11.844 32.875 22.875 1 88.69 84 GLY A CA 1
ATOM 598 C C . GLY A 1 84 ? 10.422 32.844 23.406 1 88.69 84 GLY A C 1
ATOM 599 O O . GLY A 1 84 ? 9.57 32.156 22.844 1 88.69 84 GLY A O 1
ATOM 600 N N . ALA A 1 85 ? 10.055 33.688 24.359 1 92 85 ALA A N 1
ATOM 601 C CA . ALA A 1 85 ? 8.75 33.625 25.016 1 92 85 ALA A CA 1
ATOM 602 C C . ALA A 1 85 ? 7.852 34.781 24.594 1 92 85 ALA A C 1
ATOM 604 O O . ALA A 1 85 ? 6.637 34.75 24.797 1 92 85 ALA A O 1
ATOM 605 N N . THR A 1 86 ? 8.453 35.812 24.031 1 93.5 86 THR A N 1
ATOM 606 C CA . THR A 1 86 ? 7.699 37 23.625 1 93.5 86 THR A CA 1
ATOM 607 C C . THR A 1 86 ? 7.645 37.094 22.109 1 93.5 86 THR A C 1
ATOM 609 O O . THR A 1 86 ? 8.602 37.531 21.469 1 93.5 86 THR A O 1
ATOM 612 N N . TRP A 1 87 ? 6.438 36.844 21.578 1 94.38 87 TRP A N 1
ATOM 613 C CA . TRP A 1 87 ? 6.359 36.688 20.125 1 94.38 87 TRP A CA 1
ATOM 614 C C . TRP A 1 87 ? 6.656 38 19.422 1 94.38 87 TRP A C 1
ATOM 616 O O . TRP A 1 87 ? 7.25 38 18.344 1 94.38 87 TRP A O 1
ATOM 626 N N . THR A 1 88 ? 6.293 39.156 20 1 94.94 88 THR A N 1
ATOM 627 C CA . THR A 1 88 ? 6.535 40.438 19.359 1 94.94 88 THR A CA 1
ATOM 628 C C . THR A 1 88 ? 8.031 40.719 19.25 1 94.94 88 THR A C 1
ATOM 630 O O . THR A 1 88 ? 8.523 41.062 18.172 1 94.94 88 THR A O 1
ATOM 633 N N . ASP A 1 89 ? 8.75 40.531 20.344 1 95.31 89 ASP A N 1
ATOM 634 C CA . ASP A 1 89 ? 10.195 40.75 20.312 1 95.31 89 ASP A CA 1
ATOM 635 C C . ASP A 1 89 ? 10.875 39.812 19.328 1 95.31 89 ASP A C 1
ATOM 637 O O . ASP A 1 89 ? 11.789 40.219 18.609 1 95.31 89 ASP A O 1
ATOM 641 N N . ALA A 1 90 ? 10.391 38.625 19.406 1 96.19 90 ALA A N 1
ATOM 642 C CA . ALA A 1 90 ? 10.969 37.594 18.531 1 96.19 90 ALA A CA 1
ATOM 643 C C . ALA A 1 90 ? 10.766 37.969 17.062 1 96.19 90 ALA A C 1
ATOM 645 O O . ALA A 1 90 ? 11.703 37.875 16.25 1 96.19 90 ALA A O 1
ATOM 646 N N . LEU A 1 91 ? 9.555 38.344 16.672 1 96.31 91 LEU A N 1
ATOM 647 C CA . LEU A 1 91 ? 9.266 38.688 15.289 1 96.31 91 LEU A CA 1
ATOM 648 C C . LEU A 1 91 ? 10.062 39.906 14.852 1 96.31 91 LEU A C 1
ATOM 650 O O . LEU A 1 91 ? 10.625 39.938 13.758 1 96.31 91 LEU A O 1
ATOM 654 N N . VAL A 1 92 ? 10.125 40.875 15.656 1 96.81 92 VAL A N 1
ATOM 655 C CA . VAL A 1 92 ? 10.891 42.094 15.367 1 96.81 92 VAL A CA 1
ATOM 656 C C . VAL A 1 92 ? 12.359 41.719 15.156 1 96.81 92 VAL A C 1
ATOM 658 O O . VAL A 1 92 ? 12.977 42.156 14.172 1 96.81 92 VAL A O 1
ATOM 661 N N . GLY A 1 93 ? 12.859 40.969 16.094 1 97.69 93 GLY A N 1
ATOM 662 C CA . GLY A 1 93 ? 14.242 40.562 15.977 1 97.69 93 GLY A CA 1
ATOM 663 C C . GLY A 1 93 ? 14.523 39.719 14.727 1 97.69 93 GLY A C 1
ATOM 664 O O . GLY A 1 93 ? 15.578 39.875 14.109 1 97.69 93 GLY A O 1
ATOM 665 N N . ALA A 1 94 ? 13.648 38.906 14.367 1 97.31 94 ALA A N 1
ATOM 666 C CA . ALA A 1 94 ? 13.828 38.062 13.188 1 97.31 94 ALA A CA 1
ATOM 667 C C . ALA A 1 94 ? 13.844 38.875 11.914 1 97.31 94 ALA A C 1
ATOM 669 O O . ALA A 1 94 ? 14.648 38.625 11.008 1 97.31 94 ALA A O 1
ATOM 670 N N . HIS A 1 95 ? 12.93 39.844 11.781 1 96.56 95 HIS A N 1
ATOM 671 C CA . HIS A 1 95 ? 12.938 40.75 10.625 1 96.56 95 HIS A CA 1
ATOM 672 C C . HIS A 1 95 ? 14.219 41.562 10.57 1 96.56 95 HIS A C 1
ATOM 674 O O . HIS A 1 95 ? 14.781 41.781 9.5 1 96.56 95 HIS A O 1
ATOM 680 N N . LEU A 1 96 ? 14.625 42 11.766 1 97.62 96 LEU A N 1
ATOM 681 C CA . LEU A 1 96 ? 15.898 42.719 11.828 1 97.62 96 LEU A CA 1
ATOM 682 C C . LEU A 1 96 ? 17.047 41.844 11.344 1 97.62 96 LEU A C 1
ATOM 684 O O . LEU A 1 96 ? 17.891 42.281 10.555 1 97.62 96 LEU A O 1
ATOM 688 N N . ALA A 1 97 ? 17.031 40.625 11.812 1 98.25 97 ALA A N 1
ATOM 689 C CA . ALA A 1 97 ? 18.062 39.688 11.406 1 98.25 97 ALA A CA 1
ATOM 690 C C . ALA A 1 97 ? 18.062 39.5 9.891 1 98.25 97 ALA A C 1
ATOM 692 O O . ALA A 1 97 ? 19.125 39.438 9.273 1 98.25 97 ALA A O 1
ATOM 693 N N . ALA A 1 98 ? 16.891 39.406 9.297 1 97 98 ALA A N 1
ATOM 694 C CA . ALA A 1 98 ? 16.781 39.281 7.848 1 97 98 ALA A CA 1
ATOM 695 C C . ALA A 1 98 ? 17.391 40.469 7.133 1 97 98 ALA A C 1
ATOM 697 O O . ALA A 1 98 ? 18.109 40.312 6.145 1 97 98 ALA A O 1
ATOM 698 N N . ARG A 1 99 ? 17.141 41.625 7.668 1 96.25 99 ARG A N 1
ATOM 699 C CA . ARG A 1 99 ? 17.656 42.844 7.062 1 96.25 99 ARG A CA 1
ATOM 700 C C . ARG A 1 99 ? 19.172 42.938 7.18 1 96.25 99 ARG A C 1
ATOM 702 O O . ARG A 1 99 ? 19.844 43.469 6.301 1 96.25 99 ARG A O 1
ATOM 709 N N . LEU A 1 100 ? 19.672 42.344 8.258 1 96.88 100 LEU A N 1
ATOM 710 C CA . LEU A 1 100 ? 21.109 42.375 8.508 1 96.88 100 LEU A CA 1
ATOM 711 C C . LEU A 1 100 ? 21.797 41.156 7.855 1 96.88 100 LEU A C 1
ATOM 713 O O . LEU A 1 100 ? 23.031 41.062 7.852 1 96.88 100 LEU A O 1
ATOM 717 N N . ASP A 1 101 ? 21.078 40.219 7.328 1 96.88 101 ASP A N 1
ATOM 718 C CA . ASP A 1 101 ? 21.562 38.969 6.797 1 96.88 101 ASP A CA 1
ATOM 719 C C . ASP A 1 101 ? 22.391 38.219 7.832 1 96.88 101 ASP A C 1
ATOM 721 O O . ASP A 1 101 ? 23.531 37.844 7.559 1 96.88 101 ASP A O 1
ATOM 725 N N . VAL A 1 102 ? 21.828 38.094 8.984 1 98.19 102 VAL A N 1
ATOM 726 C CA . VAL A 1 102 ? 22.422 37.312 10.078 1 98.19 102 VAL A CA 1
ATOM 727 C C . VAL A 1 102 ? 21.359 36.406 10.672 1 98.19 102 VAL A C 1
ATOM 729 O O . VAL A 1 102 ? 20.156 36.594 10.453 1 98.19 102 VAL A O 1
ATOM 732 N N . PRO A 1 103 ? 21.797 35.312 11.352 1 98 103 PRO A N 1
ATOM 733 C CA . PRO A 1 103 ? 20.797 34.438 11.953 1 98 103 PRO A CA 1
ATOM 734 C C . PRO A 1 103 ? 20.188 35 13.227 1 98 103 PRO A C 1
ATOM 736 O O . PRO A 1 103 ? 20.719 35.938 13.812 1 98 103 PRO A O 1
ATOM 739 N N . VAL A 1 104 ? 19.031 34.5 13.508 1 98.25 104 VAL A N 1
ATOM 740 C CA . VAL A 1 104 ? 18.406 34.781 14.789 1 98.25 104 VAL A CA 1
ATOM 741 C C . VAL A 1 104 ? 18.562 33.594 15.719 1 98.25 104 VAL A C 1
ATOM 743 O O . VAL A 1 104 ? 18.469 32.438 15.289 1 98.25 104 VAL A O 1
ATOM 746 N N . LEU A 1 105 ? 18.969 33.781 16.906 1 98.5 105 LEU A N 1
ATOM 747 C CA . LEU A 1 105 ? 19.047 32.781 17.953 1 98.5 105 LEU A CA 1
ATOM 748 C C . LEU A 1 105 ? 18.141 33.156 19.125 1 98.5 105 LEU A C 1
ATOM 750 O O . LEU A 1 105 ? 17.781 34.312 19.312 1 98.5 105 LEU A O 1
ATOM 754 N N . VAL A 1 106 ? 17.812 32.094 19.922 1 97.94 106 VAL A N 1
ATOM 755 C CA .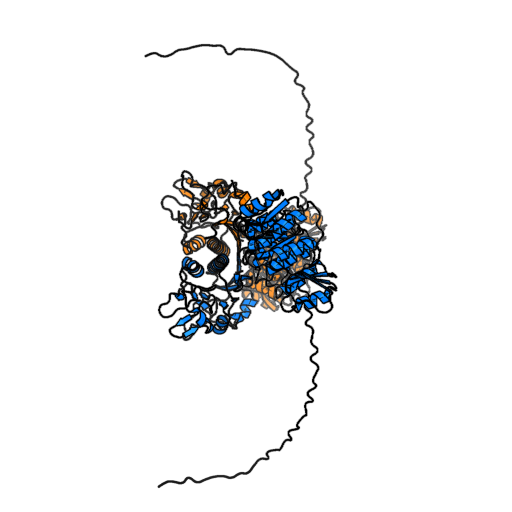 VAL A 1 106 ? 16.891 32.281 21.031 1 97.94 106 VAL A CA 1
ATOM 756 C C . VAL A 1 106 ? 17.656 32.375 22.344 1 97.94 106 VAL A C 1
ATOM 758 O O . VAL A 1 106 ? 18.625 31.656 22.562 1 97.94 106 VAL A O 1
ATOM 761 N N . SER A 1 107 ? 17.203 33.375 23.094 1 97.12 107 SER A N 1
ATOM 762 C CA . SER A 1 107 ? 17.688 33.531 24.453 1 97.12 107 SER A CA 1
ATOM 763 C C . SER A 1 107 ? 16.547 33.781 25.422 1 97.12 107 SER A C 1
ATOM 765 O O . SER A 1 107 ? 15.398 33.438 25.156 1 97.12 107 SER A O 1
ATOM 767 N N . GLY A 1 108 ? 16.766 34.156 26.625 1 94.5 108 GLY A N 1
ATOM 768 C CA . GLY A 1 108 ? 15.844 34.469 27.703 1 94.5 108 GLY A CA 1
ATOM 769 C C . GLY A 1 108 ? 16.516 35.094 28.922 1 94.5 108 GLY A C 1
ATOM 770 O O . GLY A 1 108 ? 17.453 35.875 28.781 1 94.5 108 GLY A O 1
ATOM 771 N N . PRO A 1 109 ? 15.867 34.875 30.062 1 94.19 109 PRO A N 1
ATOM 772 C CA . PRO A 1 109 ? 16.531 35.344 31.266 1 94.19 109 PRO A CA 1
ATOM 773 C C . PRO A 1 109 ? 17.953 34.781 31.438 1 94.19 109 PRO A C 1
ATOM 775 O O . PRO A 1 109 ? 18.812 35.438 32 1 94.19 109 PRO A O 1
ATOM 778 N N . SER A 1 110 ? 18.078 33.625 30.922 1 96.25 110 SER A N 1
ATOM 779 C CA . SER A 1 110 ? 19.391 33 30.781 1 96.25 110 SER A CA 1
ATOM 780 C C . SER A 1 110 ? 19.625 32.531 29.344 1 96.25 110 SER A C 1
ATOM 782 O O . SER A 1 110 ? 18.672 32.281 28.609 1 96.25 110 SER A O 1
ATOM 784 N N . VAL A 1 111 ? 20.891 32.438 29.016 1 97.44 111 VAL A N 1
ATOM 785 C CA . VAL A 1 111 ? 21.203 31.969 27.656 1 97.44 111 VAL A CA 1
ATOM 786 C C . VAL A 1 111 ? 21.125 30.453 27.609 1 97.44 111 VAL A C 1
ATOM 788 O O . VAL A 1 111 ? 21.844 29.766 28.328 1 97.44 111 VAL A O 1
ATOM 791 N N . PRO A 1 112 ? 20.312 29.859 26.719 1 97.19 112 PRO A N 1
ATOM 792 C CA . PRO A 1 112 ? 20.266 28.406 26.578 1 97.19 112 PRO A CA 1
ATOM 793 C C . PRO A 1 112 ? 21.594 27.812 26.125 1 97.19 112 PRO A C 1
ATOM 795 O O . PRO A 1 112 ? 22.344 28.453 25.391 1 97.19 112 PRO A O 1
ATOM 798 N N . SER A 1 113 ? 21.828 26.562 26.484 1 97.56 113 SER A N 1
ATOM 799 C CA . SER A 1 113 ? 23.062 25.891 26.125 1 97.56 113 SER A CA 1
ATOM 800 C C . SER A 1 113 ? 23.203 25.766 24.609 1 97.56 113 SER A C 1
ATOM 802 O O . SER A 1 113 ? 24.297 25.875 24.062 1 97.56 113 SER A O 1
ATOM 804 N N . GLU A 1 114 ? 22.109 25.516 23.922 1 97.25 114 GLU A N 1
ATOM 805 C CA . GLU A 1 114 ? 22.109 25.406 22.469 1 97.25 114 GLU A CA 1
ATOM 806 C C . GLU A 1 114 ? 22.578 26.703 21.812 1 97.25 114 GLU A C 1
ATOM 808 O O . GLU A 1 114 ? 23.344 26.672 20.844 1 97.25 114 GLU A O 1
ATOM 813 N N . THR A 1 115 ? 22.141 27.828 22.328 1 98 115 THR A N 1
ATOM 814 C CA . THR A 1 115 ? 22.547 29.125 21.812 1 98 115 THR A CA 1
ATOM 815 C C . THR A 1 115 ? 24.031 29.391 22.094 1 98 115 THR A C 1
ATOM 817 O O . THR A 1 115 ? 24.75 29.859 21.219 1 98 115 THR A O 1
ATOM 820 N N . LEU A 1 116 ? 24.453 29.047 23.281 1 97.81 116 LEU A N 1
ATOM 821 C CA . LEU A 1 116 ? 25.844 29.234 23.656 1 97.81 116 LEU A CA 1
ATOM 822 C C . LEU A 1 116 ? 26.766 28.453 22.719 1 97.81 116 LEU A C 1
ATOM 824 O O . LEU A 1 116 ? 27.75 29 22.203 1 97.81 116 LEU A O 1
ATOM 828 N N . SER A 1 117 ? 26.406 27.234 22.562 1 97.62 117 SER A N 1
ATOM 829 C CA . SER A 1 117 ? 27.219 26.375 21.703 1 97.62 117 SER A CA 1
ATOM 830 C C . SER A 1 117 ? 27.234 26.891 20.266 1 97.62 117 SER A C 1
ATOM 832 O O . SER A 1 117 ? 28.266 26.812 19.578 1 97.62 117 SER A O 1
ATOM 834 N N . THR A 1 118 ? 26.141 27.391 19.844 1 98 118 THR A N 1
ATOM 835 C CA . THR A 1 118 ? 26.047 27.891 18.469 1 98 118 THR A CA 1
ATOM 836 C C . THR A 1 118 ? 26.891 29.156 18.297 1 98 118 THR A C 1
ATOM 838 O O . THR A 1 118 ? 27.562 29.312 17.281 1 98 118 THR A O 1
ATOM 841 N N . VAL A 1 119 ? 26.844 30.047 19.234 1 98.06 119 VAL A N 1
ATOM 842 C CA . VAL A 1 119 ? 27.641 31.266 19.203 1 98.06 119 VAL A CA 1
ATOM 843 C C . VAL A 1 119 ? 29.125 30.938 19.109 1 98.06 119 VAL A C 1
ATOM 845 O O . VAL A 1 119 ? 29.859 31.547 18.328 1 98.06 119 VAL A O 1
ATOM 848 N N . GLU A 1 120 ? 29.484 29.953 19.859 1 97.38 120 GLU A N 1
ATOM 849 C CA . GLU A 1 120 ? 30.875 29.516 19.828 1 97.38 120 GLU A CA 1
ATOM 850 C C . GLU A 1 120 ? 31.234 28.906 18.484 1 97.38 120 GLU A C 1
ATOM 852 O O . GLU A 1 120 ? 32.25 29.266 17.875 1 97.38 120 GLU A O 1
ATOM 857 N N . ARG A 1 121 ? 30.422 28.016 18.047 1 97.5 121 ARG A N 1
ATOM 858 C CA . ARG A 1 121 ? 30.688 27.281 16.812 1 97.5 121 ARG A CA 1
ATOM 859 C C . ARG A 1 121 ? 30.734 28.219 15.609 1 97.5 121 ARG A C 1
ATOM 861 O O . ARG A 1 121 ? 31.516 28.016 14.68 1 97.5 121 ARG A O 1
ATOM 868 N N . MET A 1 122 ? 29.906 29.234 15.625 1 97.88 122 MET A N 1
ATOM 869 C CA . MET A 1 122 ? 29.781 30.141 14.477 1 97.88 122 MET A CA 1
ATOM 870 C C . MET A 1 122 ? 30.859 31.219 14.516 1 97.88 122 MET A C 1
ATOM 872 O O . MET A 1 122 ? 31.109 31.891 13.516 1 97.88 122 MET A O 1
ATOM 876 N N . GLY A 1 123 ? 31.5 31.391 15.633 1 97.56 123 GLY A N 1
ATOM 877 C CA . GLY A 1 123 ? 32.5 32.438 15.781 1 97.56 123 GLY A CA 1
ATOM 878 C C . GLY A 1 123 ? 31.875 33.812 15.93 1 97.56 123 GLY A C 1
ATOM 879 O O . GLY A 1 123 ? 32.375 34.781 15.344 1 97.56 123 GLY A O 1
ATOM 880 N N . VAL A 1 124 ? 30.828 33.906 16.656 1 98.06 124 VAL A N 1
ATOM 881 C CA . VAL A 1 124 ? 30.109 35.188 16.828 1 98.06 124 VAL A CA 1
ATOM 882 C C . VAL A 1 124 ? 30.938 36.125 17.688 1 98.06 124 VAL A C 1
ATOM 884 O O . VAL A 1 124 ? 31.422 35.75 18.75 1 98.06 124 VAL A O 1
ATOM 887 N N . GLU A 1 125 ? 31.016 37.375 17.219 1 97.75 125 GLU A N 1
ATOM 888 C CA . GLU A 1 125 ? 31.75 38.406 17.938 1 97.75 125 GLU A CA 1
ATOM 889 C C . GLU A 1 125 ? 30.797 39.5 18.453 1 97.75 125 GLU A C 1
ATOM 891 O O . GLU A 1 125 ? 31.078 40.125 19.453 1 97.75 125 GLU A O 1
ATOM 896 N N . ASP A 1 126 ? 29.781 39.719 17.703 1 97.56 126 ASP A N 1
ATOM 897 C CA . ASP A 1 126 ? 28.828 40.781 17.969 1 97.56 126 ASP A CA 1
ATOM 898 C C . ASP A 1 126 ? 27.406 40.219 18.062 1 97.56 126 ASP A C 1
ATOM 900 O O . ASP A 1 126 ? 27 39.375 17.266 1 97.56 126 ASP A O 1
ATOM 904 N N . VAL A 1 127 ? 26.719 40.781 19.109 1 98.19 127 VAL A N 1
ATOM 905 C CA . VAL A 1 127 ? 25.344 40.375 19.266 1 98.19 127 VAL A CA 1
ATOM 906 C C . VAL A 1 127 ? 24.438 41.594 19.344 1 98.19 127 VAL A C 1
ATOM 908 O O . VAL A 1 127 ? 24.766 42.594 20 1 98.19 127 VAL A O 1
ATOM 911 N N . VAL A 1 128 ? 23.375 41.562 18.547 1 98.5 128 VAL A N 1
ATOM 912 C CA . VAL A 1 128 ? 22.281 42.5 18.766 1 98.5 128 VAL A CA 1
ATOM 913 C C . VAL A 1 128 ? 21.203 41.844 19.625 1 98.5 128 VAL A C 1
ATOM 915 O O . VAL A 1 128 ? 20.516 40.906 19.172 1 98.5 128 VAL A O 1
ATOM 918 N N . ALA A 1 129 ? 21.062 42.281 20.812 1 98.38 129 ALA A N 1
ATOM 919 C CA . ALA A 1 129 ? 20.062 41.75 21.719 1 98.38 129 ALA A CA 1
ATOM 920 C C . ALA A 1 129 ? 18.766 42.531 21.641 1 98.38 129 ALA A C 1
ATOM 922 O O . ALA A 1 129 ? 18.719 43.719 21.969 1 98.38 129 ALA A O 1
ATOM 923 N N . VAL A 1 130 ? 17.719 41.875 21.219 1 97.81 130 VAL A N 1
ATOM 924 C CA . VAL A 1 130 ? 16.406 42.5 21.078 1 97.81 130 VAL A CA 1
ATOM 925 C C . VAL A 1 130 ? 15.523 42.125 22.266 1 97.81 130 VAL A C 1
ATOM 927 O O . VAL A 1 130 ? 15.211 40.969 22.469 1 97.81 130 VAL A O 1
ATOM 930 N N . GLY A 1 131 ? 15.094 43.125 22.969 1 93.94 131 GLY A N 1
ATOM 931 C CA . GLY A 1 131 ? 14.352 42.906 24.203 1 93.94 131 GLY A CA 1
ATOM 932 C C . GLY A 1 131 ? 15.25 42.625 25.391 1 93.94 131 GLY A C 1
ATOM 933 O O . GLY A 1 131 ? 16.453 42.875 25.344 1 93.94 131 GLY A O 1
ATOM 934 N N . ALA A 1 132 ? 14.625 42.188 26.469 1 91.75 132 ALA A N 1
ATOM 935 C CA . ALA A 1 132 ? 15.352 41.906 27.703 1 91.75 132 ALA A CA 1
ATOM 936 C C . ALA A 1 132 ? 15.844 40.469 27.75 1 91.75 132 ALA A C 1
ATOM 938 O O . ALA A 1 132 ? 15.234 39.594 28.375 1 91.75 132 ALA A O 1
ATOM 939 N N . VAL A 1 133 ? 17 40.219 27.109 1 96.25 133 VAL A N 1
ATOM 940 C CA . VAL A 1 133 ? 17.516 38.844 27.047 1 96.25 133 VAL A CA 1
ATOM 941 C C . VAL A 1 133 ? 18.953 38.812 27.547 1 96.25 133 VAL A C 1
ATOM 943 O O . VAL A 1 133 ? 19.672 39.812 27.469 1 96.25 133 VAL A O 1
ATOM 946 N N . ALA A 1 134 ? 19.297 37.688 28.078 1 97.06 134 ALA A N 1
ATOM 947 C CA . ALA A 1 134 ? 20.703 37.469 28.438 1 97.06 134 ALA A CA 1
ATOM 948 C C . ALA A 1 134 ? 21.578 37.312 27.203 1 97.06 134 ALA A C 1
ATOM 950 O O . ALA A 1 134 ? 21.094 36.938 26.125 1 97.06 134 ALA A O 1
ATOM 951 N N . VAL A 1 135 ? 22.844 37.656 27.344 1 97.5 135 VAL A N 1
ATOM 952 C CA . VAL A 1 135 ? 23.781 37.562 26.234 1 97.5 135 VAL A CA 1
ATOM 953 C C . VAL A 1 135 ? 25 36.719 26.641 1 97.5 135 VAL A C 1
ATOM 955 O O . VAL A 1 135 ? 25.344 36.656 27.828 1 97.5 135 VAL A O 1
ATOM 958 N N . PRO A 1 136 ? 25.531 36.062 25.672 1 96.38 136 PRO A N 1
ATOM 959 C CA . PRO A 1 136 ? 26.734 35.281 25.984 1 96.38 136 PRO A CA 1
ATOM 960 C C . PRO A 1 136 ? 27.891 36.188 26.422 1 96.38 136 PRO A C 1
ATOM 962 O O . PRO A 1 136 ? 28.078 37.281 25.875 1 96.38 136 PRO A O 1
ATOM 965 N N . ASP A 1 137 ? 28.719 35.625 27.281 1 94.5 137 ASP A N 1
ATOM 966 C CA . ASP A 1 137 ? 29.906 36.375 27.734 1 94.5 137 ASP A CA 1
ATOM 967 C C . ASP A 1 137 ? 30.922 36.5 26.609 1 94.5 137 ASP A C 1
ATOM 969 O O . ASP A 1 137 ? 31.031 35.625 25.75 1 94.5 137 ASP A O 1
ATOM 973 N N . GLY A 1 138 ? 31.656 37.594 26.578 1 93.38 138 GLY A N 1
ATOM 974 C CA . GLY A 1 138 ? 32.75 37.75 25.656 1 93.38 138 GLY A CA 1
ATOM 975 C C . GLY A 1 138 ? 32.344 38.344 24.312 1 93.38 138 GLY A C 1
ATOM 976 O O . GLY A 1 138 ? 33.156 38.469 23.406 1 93.38 138 GLY A O 1
ATOM 977 N N . THR A 1 139 ? 31.094 38.594 24.125 1 95.19 139 THR A N 1
ATOM 978 C CA . THR A 1 139 ? 30.625 39.188 22.875 1 95.19 139 THR A CA 1
ATOM 979 C C . THR A 1 139 ? 30.375 40.688 23.047 1 95.19 139 THR A C 1
ATOM 981 O O . THR A 1 139 ? 30.031 41.156 24.141 1 95.19 139 THR A O 1
ATOM 984 N N . ALA A 1 140 ? 30.578 41.438 21.984 1 97.62 140 ALA A N 1
ATOM 985 C CA . ALA A 1 140 ? 30.109 42.812 21.969 1 97.62 140 ALA A CA 1
ATOM 986 C C . ALA A 1 140 ? 28.594 42.875 21.812 1 97.62 140 ALA A C 1
ATOM 988 O O . ALA A 1 140 ? 28.016 42.125 21.016 1 97.62 140 ALA A O 1
ATOM 989 N N . VAL A 1 141 ? 28 43.781 22.656 1 97.75 141 VAL A N 1
ATOM 990 C CA . VAL A 1 141 ? 26.531 43.719 22.719 1 97.75 141 VAL A CA 1
ATOM 991 C C . VAL A 1 141 ? 25.953 45.062 22.328 1 97.75 141 VAL A C 1
ATOM 993 O O . VAL A 1 141 ? 26.359 46.094 22.844 1 97.75 141 VAL A O 1
ATOM 996 N N . GLN A 1 142 ? 25.125 45.031 21.391 1 97.56 142 GLN A N 1
ATOM 997 C CA . GLN A 1 142 ? 24.203 46.156 21.125 1 97.56 142 GLN A CA 1
ATOM 998 C C . GLN A 1 142 ? 22.781 45.812 21.562 1 97.56 142 GLN A C 1
ATOM 1000 O O . GLN A 1 142 ? 22.125 44.969 20.938 1 97.56 142 GLN A O 1
ATOM 1005 N N . ARG A 1 143 ? 22.312 46.5 22.562 1 97.12 143 ARG A N 1
ATOM 1006 C CA . ARG A 1 143 ? 20.984 46.188 23.109 1 97.12 143 ARG A CA 1
ATOM 1007 C C . ARG A 1 143 ? 19.922 47.094 22.516 1 97.12 143 ARG A C 1
ATOM 1009 O O . ARG A 1 143 ? 20.109 48.312 22.438 1 97.12 143 ARG A O 1
ATOM 1016 N N . LEU A 1 144 ? 18.906 46.5 22.078 1 97 144 LEU A N 1
ATOM 1017 C CA . LEU A 1 144 ? 17.734 47.219 21.578 1 97 144 LEU A CA 1
ATOM 1018 C C . LEU A 1 144 ? 16.547 46.969 22.516 1 97 144 LEU A C 1
ATOM 1020 O O . LEU A 1 144 ? 15.906 45.938 22.453 1 97 144 LEU A O 1
ATOM 1024 N N . THR A 1 145 ? 16.188 47.906 23.281 1 94.25 145 THR A N 1
ATOM 1025 C CA . THR A 1 145 ? 15.047 47.844 24.203 1 94.25 145 THR A CA 1
ATOM 1026 C C . THR A 1 145 ? 14.117 49.031 24 1 94.25 145 THR A C 1
ATOM 1028 O O . THR A 1 145 ? 14.531 50.062 23.5 1 94.25 145 THR A O 1
ATOM 1031 N N . ALA A 1 146 ? 12.906 48.781 24.297 1 95.5 146 ALA A N 1
ATOM 1032 C CA . ALA A 1 146 ? 11.906 49.844 24.203 1 95.5 146 ALA A CA 1
ATOM 1033 C C . ALA A 1 146 ? 10.781 49.625 25.203 1 95.5 146 ALA A C 1
ATOM 1035 O O . ALA A 1 146 ? 10.711 48.594 25.859 1 95.5 146 ALA A O 1
ATOM 1036 N N . ALA A 1 147 ? 9.953 50.656 25.391 1 94.31 147 ALA A N 1
ATOM 1037 C CA . ALA A 1 147 ? 8.883 50.625 26.391 1 94.31 147 ALA A CA 1
ATOM 1038 C C . ALA A 1 147 ? 7.781 49.656 26.016 1 94.31 147 ALA A C 1
ATOM 1040 O O . ALA A 1 147 ? 7.082 49.125 26.875 1 94.31 147 ALA A O 1
ATOM 1041 N N . ASP A 1 148 ? 7.566 49.5 24.75 1 95.62 148 ASP A N 1
ATOM 1042 C CA . ASP A 1 148 ? 6.535 48.594 24.234 1 95.62 148 ASP A CA 1
ATOM 1043 C C . ASP A 1 148 ? 6.93 48.031 22.875 1 95.62 148 ASP A C 1
ATOM 1045 O O . ASP A 1 148 ? 7.93 48.469 22.297 1 95.62 148 ASP A O 1
ATOM 1049 N N . PRO A 1 149 ? 6.191 47.062 22.406 1 95.81 149 PRO A N 1
ATOM 1050 C CA . PRO A 1 149 ? 6.574 46.406 21.156 1 95.81 149 PRO A CA 1
ATOM 1051 C C . PRO A 1 149 ? 6.582 47.312 19.953 1 95.81 149 PRO A C 1
ATOM 1053 O O . PRO A 1 149 ? 7.371 47.125 19.031 1 95.81 149 PRO A O 1
ATOM 1056 N N . VAL A 1 150 ? 5.703 48.312 19.875 1 97.88 150 VAL A N 1
ATOM 1057 C CA . VAL A 1 150 ? 5.664 49.25 18.766 1 97.88 150 VAL A CA 1
ATOM 1058 C C . VAL A 1 150 ? 6.961 50.062 18.703 1 97.88 150 VAL A C 1
ATOM 1060 O O . VAL A 1 150 ? 7.598 50.156 17.656 1 97.88 150 VAL A O 1
ATOM 1063 N N . ALA A 1 151 ? 7.34 50.531 19.828 1 97.94 151 ALA A N 1
ATOM 1064 C CA . ALA A 1 151 ? 8.578 51.281 19.922 1 97.94 151 ALA A CA 1
ATOM 1065 C C . ALA A 1 151 ? 9.789 50.406 19.609 1 97.94 151 ALA A C 1
ATOM 1067 O O . ALA A 1 151 ? 10.773 50.875 19.016 1 97.94 151 ALA A O 1
ATOM 1068 N N . LEU A 1 152 ? 9.688 49.219 20.062 1 97.44 152 LEU A N 1
ATOM 1069 C CA . LEU A 1 152 ? 10.781 48.281 19.766 1 97.44 152 LEU A CA 1
ATOM 1070 C C . LEU A 1 152 ? 10.93 48.094 18.266 1 97.44 152 LEU A C 1
ATOM 1072 O O . LEU A 1 152 ? 12.047 48.062 17.75 1 97.44 152 LEU A O 1
ATOM 1076 N N . ALA A 1 153 ? 9.828 47.906 17.547 1 97.94 153 ALA A N 1
ATOM 1077 C CA . ALA A 1 153 ? 9.852 47.75 16.094 1 97.94 153 ALA A CA 1
ATOM 1078 C C . ALA A 1 153 ? 10.453 48.969 15.414 1 97.94 153 ALA A C 1
ATOM 1080 O O . ALA A 1 153 ? 11.219 48.844 14.461 1 97.94 153 ALA A O 1
ATOM 1081 N N . VAL A 1 154 ? 10.148 50.125 15.898 1 97.69 154 VAL A N 1
ATOM 1082 C CA . VAL A 1 154 ? 10.68 51.375 15.336 1 97.69 154 VAL A CA 1
ATOM 1083 C C . VAL A 1 154 ? 12.188 51.438 15.555 1 97.69 154 VAL A C 1
ATOM 1085 O O . VAL A 1 154 ? 12.938 51.781 14.641 1 97.69 154 VAL A O 1
ATOM 1088 N N . ALA A 1 155 ? 12.57 51.094 16.766 1 97.38 155 ALA A N 1
ATOM 1089 C CA . ALA A 1 155 ? 14 51.094 17.062 1 97.38 155 ALA A CA 1
ATOM 1090 C C . ALA A 1 155 ? 14.758 50.156 16.141 1 97.38 155 ALA A C 1
ATOM 1092 O O . ALA A 1 155 ? 15.852 50.469 15.664 1 97.38 155 ALA A O 1
ATOM 1093 N N . ALA A 1 156 ? 14.219 49 15.961 1 97.56 156 ALA A N 1
ATOM 1094 C CA . ALA A 1 156 ? 14.836 48 15.078 1 97.56 156 ALA A CA 1
ATOM 1095 C C . ALA A 1 156 ? 14.875 48.531 13.641 1 97.56 156 ALA A C 1
ATOM 1097 O O . ALA A 1 156 ? 15.875 48.344 12.938 1 97.56 156 ALA A O 1
ATOM 1098 N N . LEU A 1 157 ? 13.773 49.125 13.188 1 96.69 157 LEU A N 1
ATOM 1099 C CA . LEU A 1 157 ? 13.711 49.688 11.852 1 96.69 157 LEU A CA 1
ATOM 1100 C C . LEU A 1 157 ? 14.797 50.75 11.648 1 96.69 157 LEU A C 1
ATOM 1102 O O . LEU A 1 157 ? 15.438 50.781 10.594 1 96.69 157 LEU A O 1
ATOM 1106 N N . ASP A 1 158 ? 15.094 51.438 12.633 1 95.81 158 ASP A N 1
ATOM 1107 C CA . ASP A 1 158 ? 16.031 52.562 12.562 1 95.81 158 ASP A CA 1
ATOM 1108 C C . ASP A 1 158 ? 17.469 52.094 12.602 1 95.81 158 ASP A C 1
ATOM 1110 O O . ASP A 1 158 ? 18.391 52.844 12.258 1 95.81 158 ASP A O 1
ATOM 1114 N N . LEU A 1 159 ? 17.609 50.938 13.07 1 95.12 159 LEU A N 1
ATOM 1115 C CA . LEU A 1 159 ? 18.969 50.406 13.219 1 95.12 159 LEU A CA 1
ATOM 1116 C C . LEU A 1 159 ? 19.609 50.156 11.859 1 95.12 159 LEU A C 1
ATOM 1118 O O . LEU A 1 159 ? 20.844 50.156 11.742 1 95.12 159 LEU A O 1
ATOM 1122 N N . VAL A 1 160 ? 18.844 49.844 10.875 1 93.5 160 VAL A N 1
ATOM 1123 C CA . VAL A 1 160 ? 19.328 49.594 9.531 1 93.5 160 VAL A CA 1
ATOM 1124 C C . VAL A 1 160 ? 18.969 50.75 8.609 1 93.5 160 VAL A C 1
ATOM 1126 O O . VAL A 1 160 ? 17.797 51.156 8.523 1 93.5 160 VAL A O 1
ATOM 1129 N N . PRO A 1 161 ? 19.969 51.25 7.988 1 84.75 161 PRO A N 1
ATOM 1130 C CA . PRO A 1 161 ? 19.688 52.406 7.113 1 84.75 161 PRO A CA 1
ATOM 1131 C C . PRO A 1 161 ? 18.609 52.094 6.074 1 84.75 161 PRO A C 1
ATOM 1133 O O . PRO A 1 161 ? 18.578 51 5.512 1 84.75 161 PRO A O 1
ATOM 1136 N N . SER A 1 162 ? 17.734 53.062 5.984 1 76.69 162 SER A N 1
ATOM 1137 C CA . SER A 1 162 ? 16.594 52.906 5.086 1 76.69 162 SER A CA 1
ATOM 1138 C C . SER A 1 162 ? 16.891 53.5 3.715 1 76.69 162 SER A C 1
ATOM 1140 O O . SER A 1 162 ? 17.656 54.469 3.605 1 76.69 162 SER A O 1
ATOM 1142 N N . VAL A 1 163 ? 16.406 52.781 2.777 1 83.25 163 VAL A N 1
ATOM 1143 C CA . VAL A 1 163 ? 16.375 53.375 1.439 1 83.25 163 VAL A CA 1
ATOM 1144 C C . VAL A 1 163 ? 14.961 53.844 1.124 1 83.25 163 VAL A C 1
ATOM 1146 O O . VAL A 1 163 ? 14 53.094 1.211 1 83.25 163 VAL A O 1
ATOM 1149 N N . ALA A 1 164 ? 14.945 55.125 0.812 1 87.44 164 ALA A N 1
ATOM 1150 C CA . ALA A 1 164 ? 13.641 55.719 0.487 1 87.44 164 ALA A CA 1
ATOM 1151 C C . ALA A 1 164 ? 12.938 54.906 -0.604 1 87.44 164 ALA A C 1
ATOM 1153 O O . ALA A 1 164 ? 13.586 54.438 -1.555 1 87.44 164 ALA A O 1
ATOM 1154 N N . GLY A 1 165 ? 11.688 54.75 -0.407 1 90.19 165 GLY A N 1
ATOM 1155 C CA . GLY A 1 165 ? 10.914 54.062 -1.43 1 90.19 165 GLY A CA 1
ATOM 1156 C C . GLY A 1 165 ? 10.711 52.594 -1.137 1 90.19 165 GLY A C 1
ATOM 1157 O O . GLY A 1 165 ? 9.828 51.938 -1.72 1 90.19 165 GLY A O 1
ATOM 1158 N N . GLN A 1 166 ? 11.531 52.062 -0.265 1 93.19 166 GLN A N 1
ATOM 1159 C CA . GLN A 1 166 ? 11.352 50.656 0.077 1 93.19 166 GLN A CA 1
ATOM 1160 C C . GLN A 1 166 ? 10.086 50.438 0.897 1 93.19 166 GLN A C 1
ATOM 1162 O O . GLN A 1 166 ? 9.773 51.25 1.784 1 93.19 166 GLN A O 1
ATOM 1167 N N . PRO A 1 167 ? 9.32 49.438 0.562 1 95.25 167 PRO A N 1
ATOM 1168 C CA . PRO A 1 167 ? 8.086 49.188 1.312 1 95.25 167 PRO A CA 1
ATOM 1169 C C . PRO A 1 167 ? 8.344 48.844 2.773 1 95.25 167 PRO A C 1
ATOM 1171 O O . PRO A 1 167 ? 9.422 48.344 3.113 1 95.25 167 PRO A O 1
ATOM 1174 N N . LEU A 1 168 ? 7.402 49.188 3.588 1 97.19 168 LEU A N 1
ATOM 1175 C CA . LEU A 1 168 ? 7.371 48.75 4.98 1 97.19 168 LEU A CA 1
ATOM 1176 C C . LEU A 1 168 ? 6.195 47.812 5.227 1 97.19 168 LEU A C 1
ATOM 1178 O O . LEU A 1 168 ? 5.18 47.906 4.535 1 97.19 168 LEU A O 1
ATOM 1182 N N . VAL A 1 169 ? 6.375 46.938 6.113 1 97.69 169 VAL A N 1
ATOM 1183 C CA . VAL A 1 169 ? 5.328 46 6.496 1 97.69 169 VAL A CA 1
ATOM 1184 C C . VAL A 1 169 ? 4.75 46.375 7.852 1 97.69 169 VAL A C 1
ATOM 1186 O O . VAL A 1 169 ? 5.492 46.75 8.773 1 97.69 169 VAL A O 1
ATOM 1189 N N . LEU A 1 170 ? 3.463 46.438 7.938 1 98.25 170 LEU A N 1
ATOM 1190 C CA . LEU A 1 170 ? 2.766 46.781 9.172 1 98.25 170 LEU A CA 1
ATOM 1191 C C . LEU A 1 170 ? 1.885 45.625 9.641 1 98.25 170 LEU A C 1
ATOM 1193 O O . LEU A 1 170 ? 1.059 45.125 8.875 1 98.25 170 LEU A O 1
ATOM 1197 N N . VAL A 1 171 ? 2.078 45.188 10.922 1 97.94 171 VAL A N 1
ATOM 1198 C CA . VAL A 1 171 ? 1.293 44.094 11.477 1 97.94 171 VAL A CA 1
ATOM 1199 C C . VAL A 1 171 ? 0.727 44.5 12.836 1 97.94 171 VAL A C 1
ATOM 1201 O O . VAL A 1 171 ? 1.164 45.5 13.422 1 97.94 171 VAL A O 1
ATOM 1204 N N . SER A 1 172 ? -0.234 43.719 13.273 1 97 172 SER A N 1
ATOM 1205 C CA . SER A 1 172 ? -0.851 43.969 14.57 1 97 172 SER A CA 1
ATOM 1206 C C . SER A 1 172 ? 0.053 43.531 15.711 1 97 172 SER A C 1
ATOM 1208 O O . SER A 1 172 ? 0.697 42.469 15.625 1 97 172 SER A O 1
ATOM 1210 N N . ALA A 1 173 ? 0.1 44.312 16.797 1 95.56 173 ALA A N 1
ATOM 1211 C CA . ALA A 1 173 ? 0.851 43.938 17.984 1 95.56 173 ALA A CA 1
ATOM 1212 C C . ALA A 1 173 ? 0.003 43.094 18.938 1 95.56 173 ALA A C 1
ATOM 1214 O O . ALA A 1 173 ? 0.483 42.656 19.984 1 95.56 173 ALA A O 1
ATOM 1215 N N . ALA A 1 174 ? -1.244 42.75 18.516 1 93.5 174 ALA A N 1
ATOM 1216 C CA . ALA A 1 174 ? -2.191 42.094 19.438 1 93.5 174 ALA A CA 1
ATOM 1217 C C . ALA A 1 174 ? -2.174 40.594 19.266 1 93.5 174 ALA A C 1
ATOM 1219 O O . ALA A 1 174 ? -2.619 39.844 20.156 1 93.5 174 ALA A O 1
ATOM 1220 N N . GLY A 1 175 ? -1.688 40.125 18.188 1 90.19 175 GLY A N 1
ATOM 1221 C CA . GLY A 1 175 ? -1.64 38.688 17.969 1 90.19 175 GLY A CA 1
ATOM 1222 C C . GLY A 1 175 ? -0.647 38.281 16.891 1 90.19 175 GLY A C 1
ATOM 1223 O O . GLY A 1 175 ? -0.424 39.031 15.938 1 90.19 175 GLY A O 1
ATOM 1224 N N . PHE A 1 176 ? -0.091 37.062 17.031 1 86.5 176 PHE A N 1
ATOM 1225 C CA . PHE A 1 176 ? 1.003 36.688 16.156 1 86.5 176 PHE A CA 1
ATOM 1226 C C . PHE A 1 176 ? 0.47 36.031 14.891 1 86.5 176 PHE A C 1
ATOM 1228 O O . PHE A 1 176 ? 1.199 35.875 13.906 1 86.5 176 PHE A O 1
ATOM 1235 N N . ALA A 1 177 ? -0.807 35.625 14.906 1 77.75 177 ALA A N 1
ATOM 1236 C CA . ALA A 1 177 ? -1.319 34.75 13.859 1 77.75 177 ALA A CA 1
ATOM 1237 C C . ALA A 1 177 ? -1.063 35.344 12.477 1 77.75 177 ALA A C 1
ATOM 1239 O O . ALA A 1 177 ? -0.376 34.719 11.656 1 77.75 177 ALA A O 1
ATOM 1240 N N . ASP A 1 178 ? -1.495 36.5 12.203 1 83.31 178 ASP A N 1
ATOM 1241 C CA . ASP A 1 178 ? -1.305 37.156 10.914 1 83.31 178 ASP A CA 1
ATOM 1242 C C . ASP A 1 178 ? 0.094 37.781 10.805 1 83.31 178 ASP A C 1
ATOM 1244 O O . ASP A 1 178 ? 0.646 37.875 9.711 1 83.31 178 ASP A O 1
ATOM 1248 N N . ALA A 1 179 ? 0.693 38.062 11.922 1 85.62 179 ALA A N 1
ATOM 1249 C CA . ALA A 1 179 ? 1.997 38.719 11.938 1 85.62 179 ALA A CA 1
ATOM 1250 C C . ALA A 1 179 ? 3.086 37.781 11.406 1 85.62 179 ALA A C 1
ATOM 1252 O O . ALA A 1 179 ? 4.023 38.25 10.742 1 85.62 179 ALA A O 1
ATOM 1253 N N . LEU A 1 180 ? 2.924 36.562 11.625 1 88.38 180 LEU A N 1
ATOM 1254 C CA . LEU A 1 180 ? 3.908 35.594 11.148 1 88.38 180 LEU A CA 1
ATOM 1255 C C . LEU A 1 180 ? 3.943 35.562 9.625 1 88.38 180 LEU A C 1
ATOM 1257 O O . LEU A 1 180 ? 4.984 35.281 9.031 1 88.38 180 LEU A O 1
ATOM 1261 N N . ALA A 1 181 ? 2.82 35.844 9 1 93.12 181 ALA A N 1
ATOM 1262 C CA . ALA A 1 181 ? 2.727 35.875 7.543 1 93.12 181 ALA A CA 1
ATOM 1263 C C . ALA A 1 181 ? 3.633 36.969 6.961 1 93.12 181 ALA A C 1
ATOM 1265 O O . ALA A 1 181 ? 4.062 36.844 5.809 1 93.12 181 ALA A O 1
ATOM 1266 N N . ALA A 1 182 ? 3.943 37.938 7.742 1 93.62 182 ALA A N 1
ATOM 1267 C CA . ALA A 1 182 ? 4.809 39.031 7.309 1 93.62 182 ALA A CA 1
ATOM 1268 C C . ALA A 1 182 ? 6.223 38.531 7.02 1 93.62 182 ALA A C 1
ATOM 1270 O O . ALA A 1 182 ? 7.004 39.219 6.352 1 93.62 182 ALA A O 1
ATOM 1271 N N . ALA A 1 183 ? 6.492 37.375 7.574 1 87.56 183 ALA A N 1
ATOM 1272 C CA . ALA A 1 183 ? 7.793 36.75 7.328 1 87.56 183 ALA A CA 1
ATOM 1273 C C . ALA A 1 183 ? 8.062 36.625 5.832 1 87.56 183 ALA A C 1
ATOM 1275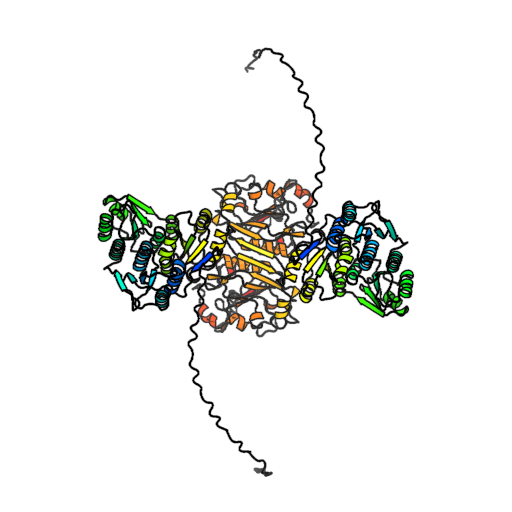 O O . ALA A 1 183 ? 9.211 36.719 5.391 1 87.56 183 ALA A O 1
ATOM 1276 N N . ASN A 1 184 ? 7.062 36.469 5.016 1 93.19 184 ASN A N 1
ATOM 1277 C CA . ASN A 1 184 ? 7.176 36.312 3.57 1 93.19 184 ASN A CA 1
ATOM 1278 C C . ASN A 1 184 ? 7.641 37.594 2.891 1 93.19 184 ASN A C 1
ATOM 1280 O O . ASN A 1 184 ? 8.055 37.562 1.729 1 93.19 184 ASN A O 1
ATOM 1284 N N . LEU A 1 185 ? 7.594 38.656 3.621 1 93.75 185 LEU A N 1
ATOM 1285 C CA . LEU A 1 185 ? 7.93 39.969 3.035 1 93.75 185 LEU A CA 1
ATOM 1286 C C . LEU A 1 185 ? 9.297 40.438 3.508 1 93.75 185 LEU A C 1
ATOM 1288 O O . LEU A 1 185 ? 9.773 41.5 3.098 1 93.75 185 LEU A O 1
ATOM 1292 N N . ALA A 1 186 ? 9.859 39.625 4.484 1 93 186 ALA A N 1
ATOM 1293 C CA . ALA A 1 186 ? 11.25 39.906 4.832 1 93 186 ALA A CA 1
ATOM 1294 C C . ALA A 1 186 ? 12.148 39.844 3.6 1 93 186 ALA A C 1
ATOM 1296 O O . ALA A 1 186 ? 11.914 39.062 2.695 1 93 186 ALA A O 1
ATOM 1297 N N . PRO A 1 187 ? 13.109 40.906 3.42 1 93.31 187 PRO A N 1
ATOM 1298 C CA . PRO A 1 187 ? 13.695 41.719 4.488 1 93.31 187 PRO A CA 1
ATOM 1299 C C . PRO A 1 187 ? 13.102 43.125 4.559 1 93.31 187 PRO A C 1
ATOM 1301 O O . PRO A 1 187 ? 13.758 44.062 5.027 1 93.31 187 PRO A O 1
ATOM 1304 N N . ALA A 1 188 ? 11.922 43.25 4.105 1 93.12 188 ALA A N 1
ATOM 1305 C CA . ALA A 1 188 ? 11.281 44.562 4.293 1 93.12 188 ALA A CA 1
ATOM 1306 C C . ALA A 1 188 ? 11.203 44.906 5.773 1 93.12 188 ALA A C 1
ATOM 1308 O O . ALA A 1 188 ? 11.102 44.031 6.629 1 93.12 188 ALA A O 1
ATOM 1309 N N . GLY A 1 189 ? 11.266 46.219 6.031 1 95.06 189 GLY A N 1
ATOM 1310 C CA . GLY A 1 189 ? 11.148 46.688 7.41 1 95.06 189 GLY A CA 1
ATOM 1311 C C . GLY A 1 189 ? 9.789 46.375 8.016 1 95.06 189 GLY A C 1
ATOM 1312 O O . GLY A 1 189 ? 8.766 46.469 7.336 1 95.06 189 GLY A O 1
ATOM 1313 N N . LEU A 1 190 ? 9.82 46.125 9.312 1 96.75 190 LEU A N 1
ATOM 1314 C CA . LEU A 1 190 ? 8.609 45.719 10.023 1 96.75 190 LEU A CA 1
ATOM 1315 C C . LEU A 1 190 ? 8.219 46.781 11.055 1 96.75 190 LEU A C 1
ATOM 1317 O O . LEU A 1 190 ? 9.078 47.281 11.789 1 96.75 190 LEU A O 1
ATOM 1321 N N . LEU A 1 191 ? 7 47.094 11.023 1 97.88 191 LEU A N 1
ATOM 1322 C CA . LEU A 1 191 ? 6.398 47.906 12.062 1 97.88 191 LEU A CA 1
ATOM 1323 C C . LEU A 1 191 ? 5.223 47.188 12.719 1 97.88 191 LEU A C 1
ATOM 1325 O O . LEU A 1 191 ? 4.59 46.344 12.094 1 97.88 191 LEU A O 1
ATOM 1329 N N . LEU A 1 192 ? 4.977 47.531 13.992 1 98 192 LEU A N 1
ATOM 1330 C CA . LEU A 1 192 ? 3.818 47.031 14.742 1 98 192 LEU A CA 1
ATOM 1331 C C . LEU A 1 192 ? 2.885 48.188 15.102 1 98 192 LEU A C 1
ATOM 1333 O O . LEU A 1 192 ? 3.32 49.344 15.203 1 98 192 LEU A O 1
ATOM 1337 N N . THR A 1 193 ? 1.655 47.875 15.203 1 98.25 193 THR A N 1
ATOM 1338 C CA . THR A 1 193 ? 0.698 48.844 15.688 1 98.25 193 THR A CA 1
ATOM 1339 C C . THR A 1 193 ? -0.494 48.156 16.359 1 98.25 193 THR A C 1
ATOM 1341 O O . THR A 1 193 ? -0.584 46.938 16.375 1 98.25 193 THR A O 1
ATOM 1344 N N . GLU A 1 194 ? -1.292 48.938 17 1 96.88 194 GLU A N 1
ATOM 1345 C CA . GLU A 1 194 ? -2.539 48.438 17.578 1 96.88 194 GLU A CA 1
ATOM 1346 C C . GLU A 1 194 ? -3.555 48.094 16.484 1 96.88 194 GLU A C 1
ATOM 1348 O O . GLU A 1 194 ? -3.471 48.625 15.375 1 96.88 194 GLU A O 1
ATOM 1353 N N . PRO A 1 195 ? -4.574 47.25 16.828 1 96.81 195 PRO A N 1
ATOM 1354 C CA . PRO A 1 195 ? -5.531 46.812 15.812 1 96.81 195 PRO A CA 1
ATOM 1355 C C . PRO A 1 195 ? -6.422 47.938 15.297 1 96.81 195 PRO A C 1
ATOM 1357 O O . PRO A 1 195 ? -6.859 47.906 14.141 1 96.81 195 PRO A O 1
ATOM 1360 N N . ASP A 1 196 ? -6.574 49 16.109 1 97.44 196 ASP A N 1
ATOM 1361 C CA . ASP A 1 196 ? -7.66 49.906 15.773 1 97.44 196 ASP A CA 1
ATOM 1362 C C . ASP A 1 196 ? -7.121 51.281 15.453 1 97.44 196 ASP A C 1
ATOM 1364 O O . ASP A 1 196 ? -7.879 52.188 15.047 1 97.44 196 ASP A O 1
ATOM 1368 N N . ARG A 1 197 ? -5.855 51.469 15.602 1 97.56 197 ARG A N 1
ATOM 1369 C CA . ARG A 1 197 ? -5.277 52.781 15.305 1 97.56 197 ARG A CA 1
ATOM 1370 C C . ARG A 1 197 ? -3.781 52.656 15.023 1 97.56 197 ARG A C 1
ATOM 1372 O O . ARG A 1 197 ? -3.105 51.781 15.578 1 97.56 197 ARG A O 1
ATOM 1379 N N . LEU A 1 198 ? -3.33 53.531 14.172 1 98.5 198 LEU A N 1
ATOM 1380 C CA . LEU A 1 198 ? -1.893 53.625 13.945 1 98.5 198 LEU A CA 1
ATOM 1381 C C . LEU A 1 198 ? -1.203 54.312 15.117 1 98.5 198 LEU A C 1
ATOM 1383 O O . LEU A 1 198 ? -1.503 55.469 15.43 1 98.5 198 LEU A O 1
ATOM 1387 N N . ALA A 1 199 ? -0.327 53.625 15.75 1 98.44 199 ALA A N 1
ATOM 1388 C CA . ALA A 1 199 ? 0.401 54.188 16.875 1 98.44 199 ALA A CA 1
ATOM 1389 C C . ALA A 1 199 ? 1.234 55.406 16.438 1 98.44 199 ALA A C 1
ATOM 1391 O O . ALA A 1 199 ? 1.821 55.375 15.352 1 98.44 199 ALA A O 1
ATOM 1392 N N . PRO A 1 200 ? 1.341 56.344 17.25 1 97.81 200 PRO A N 1
ATOM 1393 C CA . PRO A 1 200 ? 2.09 57.562 16.891 1 97.81 200 PRO A CA 1
ATOM 1394 C C . PRO A 1 200 ? 3.545 57.281 16.531 1 97.81 200 PRO A C 1
ATOM 1396 O O . PRO A 1 200 ? 4.074 57.844 15.57 1 97.81 200 PRO A O 1
ATOM 1399 N N . ALA A 1 201 ? 4.113 56.406 17.297 1 97.81 201 ALA A N 1
ATOM 1400 C CA . ALA A 1 201 ? 5.508 56.062 17.016 1 97.81 201 ALA A CA 1
ATOM 1401 C C . ALA A 1 201 ? 5.656 55.438 15.633 1 97.81 201 ALA A C 1
ATOM 1403 O O . ALA A 1 201 ? 6.625 55.719 14.922 1 97.81 201 ALA A O 1
ATOM 1404 N N . ALA A 1 202 ? 4.746 54.594 15.258 1 98.5 202 ALA A N 1
ATOM 1405 C CA . ALA A 1 202 ? 4.766 54 13.93 1 98.5 202 ALA A CA 1
ATOM 1406 C C . ALA A 1 202 ? 4.531 55.031 12.844 1 98.5 202 ALA A C 1
ATOM 1408 O O . ALA A 1 202 ? 5.188 55.031 11.797 1 98.5 202 ALA A O 1
ATOM 1409 N N . ALA A 1 203 ? 3.646 55.938 13.117 1 98.38 203 ALA A N 1
ATOM 1410 C CA . ALA A 1 203 ? 3.365 57 12.172 1 98.38 203 ALA A CA 1
ATOM 1411 C C . ALA A 1 203 ? 4.609 57.844 11.914 1 98.38 203 ALA A C 1
ATOM 1413 O O . ALA A 1 203 ? 4.922 58.188 10.766 1 98.38 203 ALA A O 1
ATOM 1414 N N . GLU A 1 204 ? 5.238 58.156 12.945 1 97.5 204 GLU A N 1
ATOM 1415 C CA . GLU A 1 204 ? 6.449 58.969 12.82 1 97.5 204 GLU A CA 1
ATOM 1416 C C . GLU A 1 204 ? 7.527 58.219 12.039 1 97.5 204 GLU A C 1
ATOM 1418 O O . GLU A 1 204 ? 8.258 58.812 11.242 1 97.5 204 GLU A O 1
ATOM 1423 N N . ALA A 1 205 ? 7.602 56.969 12.352 1 97.44 205 ALA A N 1
ATOM 1424 C CA . ALA A 1 205 ? 8.57 56.156 11.617 1 97.44 205 ALA A CA 1
ATOM 1425 C C . ALA A 1 205 ? 8.242 56.125 10.133 1 97.44 205 ALA A C 1
ATOM 1427 O O . ALA A 1 205 ? 9.148 56.188 9.289 1 97.44 205 ALA A O 1
ATOM 1428 N N . ILE A 1 206 ? 6.984 56 9.75 1 97.75 206 ILE A N 1
ATOM 1429 C CA . ILE A 1 206 ? 6.559 55.969 8.352 1 97.75 206 ILE A CA 1
ATOM 1430 C C . ILE A 1 206 ? 6.934 57.281 7.676 1 97.75 206 ILE A C 1
ATOM 1432 O O . ILE A 1 206 ? 7.453 57.281 6.559 1 97.75 206 ILE A O 1
ATOM 1436 N N . ARG A 1 207 ? 6.766 58.375 8.406 1 96.06 207 ARG A N 1
ATOM 1437 C CA . ARG A 1 207 ? 7.121 59.656 7.848 1 96.06 207 ARG A CA 1
ATOM 1438 C C . ARG A 1 207 ? 8.625 59.781 7.609 1 96.06 207 ARG A C 1
ATOM 1440 O O . ARG A 1 207 ? 9.062 60.25 6.562 1 96.06 207 ARG A O 1
ATOM 1447 N N . ARG A 1 208 ? 9.344 59.25 8.523 1 94.75 208 ARG A N 1
ATOM 1448 C CA . ARG A 1 208 ? 10.797 59.406 8.484 1 94.75 208 ARG A CA 1
ATOM 1449 C C . ARG A 1 208 ? 11.391 58.5 7.391 1 94.75 208 ARG A C 1
ATOM 1451 O O . ARG A 1 208 ? 12.344 58.906 6.715 1 94.75 208 ARG A O 1
ATOM 1458 N N . HIS A 1 209 ? 10.859 57.344 7.18 1 95.88 209 HIS A N 1
ATOM 1459 C CA . HIS A 1 209 ? 11.461 56.375 6.273 1 95.88 209 HIS A CA 1
ATOM 1460 C C . HIS A 1 209 ? 10.922 56.531 4.855 1 95.88 209 HIS A C 1
ATOM 1462 O O . HIS A 1 209 ? 11.5 56 3.9 1 95.88 209 HIS A O 1
ATOM 1468 N N . GLU A 1 210 ? 9.812 57.188 4.668 1 94.88 210 GLU A N 1
ATOM 1469 C CA . GLU A 1 210 ? 9.227 57.562 3.383 1 94.88 210 GLU A CA 1
ATOM 1470 C C . GLU A 1 210 ? 9.07 56.344 2.477 1 94.88 210 GLU A C 1
ATOM 1472 O O . GLU A 1 210 ? 9.555 56.344 1.34 1 94.88 210 GLU A O 1
ATOM 1477 N N . PRO A 1 211 ? 8.375 55.312 2.963 1 96.44 211 PRO A N 1
ATOM 1478 C CA . PRO A 1 211 ? 8.156 54.156 2.102 1 96.44 211 PRO A CA 1
ATOM 1479 C C . PRO A 1 211 ? 7.238 54.469 0.918 1 96.44 211 PRO A C 1
ATOM 1481 O O . PRO A 1 211 ? 6.395 55.344 1.003 1 96.44 211 PRO A O 1
ATOM 1484 N N . SER A 1 212 ? 7.457 53.75 -0.205 1 95.88 212 SER A N 1
ATOM 1485 C CA . SER A 1 212 ? 6.551 53.875 -1.344 1 95.88 212 SER A CA 1
ATOM 1486 C C . SER A 1 212 ? 5.172 53.312 -1.015 1 95.88 212 SER A C 1
ATOM 1488 O O . SER A 1 212 ? 4.164 53.75 -1.549 1 95.88 212 SER A O 1
ATOM 1490 N N . THR A 1 213 ? 5.199 52.312 -0.253 1 97.5 213 THR A N 1
ATOM 1491 C CA . THR A 1 213 ? 3.984 51.594 0.133 1 97.5 213 THR A CA 1
ATOM 1492 C C . THR A 1 213 ? 4.125 51 1.529 1 97.5 213 THR A C 1
ATOM 1494 O O . THR A 1 213 ? 5.234 50.656 1.957 1 97.5 213 THR A O 1
ATOM 1497 N N . VAL A 1 214 ? 3.072 51 2.281 1 98.31 214 VAL A N 1
ATOM 1498 C CA . VAL A 1 214 ? 2.975 50.25 3.52 1 98.31 214 VAL A CA 1
ATOM 1499 C C . VAL A 1 214 ? 2.053 49.031 3.314 1 98.31 214 VAL A C 1
ATOM 1501 O O . VAL A 1 214 ? 0.891 49.188 2.936 1 98.31 214 VAL A O 1
ATOM 1504 N N . VAL A 1 215 ? 2.586 47.875 3.514 1 98 215 VAL A N 1
ATOM 1505 C CA . VAL A 1 215 ? 1.815 46.625 3.352 1 98 215 VAL A CA 1
ATOM 1506 C C . VAL A 1 215 ? 1.235 46.219 4.695 1 98 215 VAL A C 1
ATOM 1508 O O . VAL A 1 215 ? 1.979 45.844 5.613 1 98 215 VAL A O 1
ATOM 1511 N N . LEU A 1 216 ? -0.091 46.281 4.77 1 98.31 216 LEU A N 1
ATOM 1512 C CA . LEU A 1 216 ? -0.782 45.75 5.938 1 98.31 216 LEU A CA 1
ATOM 1513 C C . LEU A 1 216 ? -0.966 44.219 5.82 1 98.31 216 LEU A C 1
ATOM 1515 O O . LEU A 1 216 ? -1.551 43.75 4.848 1 98.31 216 LEU A O 1
ATOM 1519 N N . VAL A 1 217 ? -0.485 43.5 6.82 1 97.62 217 VAL A N 1
ATOM 1520 C CA . VAL A 1 217 ? -0.653 42.062 6.793 1 97.62 217 VAL A CA 1
ATOM 1521 C C . VAL A 1 217 ? -1.697 41.625 7.824 1 97.62 217 VAL A C 1
ATOM 1523 O O . VAL A 1 217 ? -1.485 41.781 9.031 1 97.62 217 VAL A O 1
ATOM 1526 N N . GLY A 1 218 ? -2.777 41.062 7.312 1 96.12 218 GLY A N 1
ATOM 1527 C CA . GLY A 1 218 ? -3.9 40.656 8.148 1 96.12 218 GLY A CA 1
ATOM 1528 C C . GLY A 1 218 ? -5.211 41.312 7.727 1 96.12 218 GLY A C 1
ATOM 1529 O O . GLY A 1 218 ? -5.219 42.375 7.129 1 96.12 218 GLY A O 1
ATOM 1530 N N . GLY A 1 219 ? -6.238 40.688 8.102 1 95.31 219 GLY A N 1
ATOM 1531 C CA . GLY A 1 219 ? -7.566 41.188 7.816 1 95.31 219 GLY A CA 1
ATOM 1532 C C . GLY A 1 219 ? -7.969 42.344 8.719 1 95.31 219 GLY A C 1
ATOM 1533 O O . GLY A 1 219 ? -7.145 42.875 9.477 1 95.31 219 GLY A O 1
ATOM 1534 N N . THR A 1 220 ? -9.203 42.719 8.672 1 95.94 220 THR A N 1
ATOM 1535 C CA . THR A 1 220 ? -9.688 43.906 9.359 1 95.94 220 THR A CA 1
ATOM 1536 C C . THR A 1 220 ? -9.797 43.656 10.859 1 95.94 220 THR A C 1
ATOM 1538 O O . THR A 1 220 ? -9.812 44.594 11.656 1 95.94 220 THR A O 1
ATOM 1541 N N . ALA A 1 221 ? -9.875 42.406 11.227 1 93.88 221 ALA A N 1
ATOM 1542 C CA . ALA A 1 221 ? -9.891 42.062 12.656 1 93.88 221 ALA A CA 1
ATOM 1543 C C . ALA A 1 221 ? -8.508 42.25 13.266 1 93.88 221 ALA A C 1
ATOM 1545 O O . ALA A 1 221 ? -8.383 42.594 14.445 1 93.88 221 ALA A O 1
ATOM 1546 N N . ALA A 1 222 ? -7.48 42.094 12.453 1 95.62 222 ALA A N 1
ATOM 1547 C CA . ALA A 1 222 ? -6.109 42.281 12.922 1 95.62 222 ALA A CA 1
ATOM 1548 C C . ALA A 1 222 ? -5.695 43.719 12.852 1 95.62 222 ALA A C 1
ATOM 1550 O O . ALA A 1 222 ? -5.109 44.281 13.797 1 95.62 222 ALA A O 1
ATOM 1551 N N . LEU A 1 223 ? -5.875 44.375 11.711 1 97.38 223 LEU A N 1
ATOM 1552 C CA . LEU A 1 223 ? -5.672 45.812 11.469 1 97.38 223 LEU A CA 1
ATOM 1553 C C . LEU A 1 223 ? -6.918 46.438 10.852 1 97.38 223 LEU A C 1
ATOM 1555 O O . LEU A 1 223 ? -7.199 46.219 9.672 1 97.38 223 LEU A O 1
ATOM 1559 N N . SER A 1 224 ? -7.594 47.25 11.633 1 97.94 224 SER A N 1
ATOM 1560 C CA . SER A 1 224 ? -8.867 47.781 11.195 1 97.94 224 SER A CA 1
ATOM 1561 C C . SER A 1 224 ? -8.688 48.719 10 1 97.94 224 SER A C 1
ATOM 1563 O O . SER A 1 224 ? -7.566 49.062 9.656 1 97.94 224 SER A O 1
ATOM 1565 N N . ASP A 1 225 ? -9.82 49.062 9.336 1 98 225 ASP A N 1
ATOM 1566 C CA . ASP A 1 225 ? -9.797 50 8.234 1 98 225 ASP A CA 1
ATOM 1567 C C . ASP A 1 225 ? -9.312 51.375 8.703 1 98 225 ASP A C 1
ATOM 1569 O O . ASP A 1 225 ? -8.703 52.125 7.938 1 98 225 ASP A O 1
ATOM 1573 N N . GLN A 1 226 ? -9.531 51.625 9.945 1 98.38 226 GLN A N 1
ATOM 1574 C CA . GLN A 1 226 ? -9.039 52.875 10.492 1 98.38 226 GLN A CA 1
ATOM 1575 C C . GLN A 1 226 ? -7.52 52.938 10.43 1 98.38 226 GLN A C 1
ATOM 1577 O O . GLN A 1 226 ? -6.957 54 10.148 1 98.38 226 GLN A O 1
ATOM 1582 N N . VAL A 1 227 ? -6.875 51.875 10.672 1 98.5 227 VAL A N 1
ATOM 1583 C CA . VAL A 1 227 ? -5.422 51.844 10.594 1 98.5 227 VAL A CA 1
ATOM 1584 C C . VAL A 1 227 ? -4.977 52.156 9.172 1 98.5 227 VAL A C 1
ATOM 1586 O O . VAL A 1 227 ? -4.039 52.938 8.961 1 98.5 227 VAL A O 1
ATOM 1589 N N . ALA A 1 228 ? -5.621 51.531 8.18 1 98.56 228 ALA A N 1
ATOM 1590 C CA . ALA A 1 228 ? -5.312 51.812 6.781 1 98.56 228 ALA A CA 1
ATOM 1591 C C . ALA A 1 228 ? -5.508 53.312 6.465 1 98.56 228 ALA A C 1
ATOM 1593 O O . ALA A 1 228 ? -4.68 53.906 5.789 1 98.56 228 ALA A O 1
ATOM 1594 N N . ASP A 1 229 ? -6.578 53.844 6.953 1 98.38 229 ASP A N 1
ATOM 1595 C CA . ASP A 1 229 ? -6.883 55.25 6.723 1 98.38 229 ASP A CA 1
ATOM 1596 C C . ASP A 1 229 ? -5.832 56.156 7.363 1 98.38 229 ASP A C 1
ATOM 1598 O O . ASP A 1 229 ? -5.438 57.156 6.781 1 98.38 229 ASP A O 1
ATOM 1602 N N . ASP A 1 230 ? -5.465 55.75 8.555 1 98.56 230 ASP A N 1
ATOM 1603 C CA . ASP A 1 230 ? -4.43 56.5 9.242 1 98.56 230 ASP A CA 1
ATOM 1604 C C . ASP A 1 230 ? -3.137 56.531 8.422 1 98.56 230 ASP A C 1
ATOM 1606 O O . ASP A 1 230 ? -2.473 57.562 8.344 1 98.56 230 ASP A O 1
ATOM 1610 N N . VAL A 1 231 ? -2.768 55.438 7.832 1 98.69 231 VAL A N 1
ATOM 1611 C CA . VAL A 1 231 ? -1.555 55.344 7.023 1 98.69 231 VAL A CA 1
ATOM 1612 C C . VAL A 1 231 ? -1.721 56.188 5.758 1 98.69 231 VAL A C 1
ATOM 1614 O O . VAL A 1 231 ? -0.813 56.938 5.371 1 98.69 231 VAL A O 1
ATOM 1617 N N . ARG A 1 232 ? -2.842 56.062 5.16 1 98.25 232 ARG A N 1
ATOM 1618 C CA . ARG A 1 232 ? -3.107 56.844 3.957 1 98.25 232 ARG A CA 1
ATOM 1619 C C . ARG A 1 232 ? -3.01 58.344 4.246 1 98.25 232 ARG A C 1
ATOM 1621 O O . ARG A 1 232 ? -2.543 59.125 3.402 1 98.25 232 ARG A O 1
ATOM 1628 N N . ALA A 1 233 ? -3.449 58.719 5.383 1 97.88 233 ALA A N 1
ATOM 1629 C CA . ALA A 1 233 ? -3.443 60.125 5.785 1 97.88 233 ALA A CA 1
ATOM 1630 C C . ALA A 1 233 ? -2.02 60.688 5.855 1 97.88 233 ALA A C 1
ATOM 1632 O O . ALA A 1 233 ? -1.812 61.906 5.844 1 97.88 233 ALA A O 1
ATOM 1633 N N . LEU A 1 234 ? -1.078 59.812 5.91 1 97.88 234 LEU A N 1
ATOM 1634 C CA . LEU A 1 234 ? 0.322 60.219 5.926 1 97.88 234 LEU A CA 1
ATOM 1635 C C . LEU A 1 234 ? 0.845 60.406 4.512 1 97.88 234 LEU A C 1
ATOM 1637 O O . LEU A 1 234 ? 2.016 60.75 4.32 1 97.88 234 LEU A O 1
ATOM 1641 N N . GLY A 1 235 ? 0.039 60.125 3.496 1 96.75 235 GLY A N 1
ATOM 1642 C CA . GLY A 1 235 ? 0.419 60.344 2.107 1 96.75 235 GLY A CA 1
ATOM 1643 C C . GLY A 1 235 ? 1.121 59.156 1.494 1 96.75 235 GLY A C 1
ATOM 1644 O O . GLY A 1 235 ? 1.867 59.281 0.523 1 96.75 235 GLY A O 1
ATOM 1645 N N . VAL A 1 236 ? 1.021 58.031 2.033 1 97.12 236 VAL A N 1
ATOM 1646 C CA . VAL A 1 236 ? 1.691 56.812 1.564 1 97.12 236 VAL A CA 1
ATOM 1647 C C . VAL A 1 236 ? 0.659 55.812 1.037 1 97.12 236 VAL A C 1
ATOM 1649 O O . VAL A 1 236 ? -0.452 55.75 1.565 1 97.12 236 VAL A O 1
ATOM 1652 N N . ALA A 1 237 ? 1.01 55.094 -0.051 1 97.88 237 ALA A N 1
ATOM 1653 C CA . ALA A 1 237 ? 0.138 54.031 -0.58 1 97.88 237 ALA A CA 1
ATOM 1654 C C . ALA A 1 237 ? 0.001 52.875 0.411 1 97.88 237 ALA A C 1
ATOM 1656 O O . ALA A 1 237 ? 0.94 52.562 1.148 1 97.88 237 ALA A O 1
ATOM 1657 N N . VAL A 1 238 ? -1.225 52.312 0.416 1 98.44 238 VAL A N 1
ATOM 1658 C CA . VAL A 1 238 ? -1.485 51.188 1.326 1 98.44 238 VAL A CA 1
ATOM 1659 C C . VAL A 1 238 ? -1.894 49.969 0.53 1 98.44 238 VAL A C 1
ATOM 1661 O O . VAL A 1 238 ? -2.699 50.062 -0.4 1 98.44 238 VAL A O 1
ATOM 1664 N N . GLN A 1 239 ? -1.295 48.844 0.8 1 97.94 239 GLN A N 1
ATOM 1665 C CA . GLN A 1 239 ? -1.678 47.531 0.283 1 97.94 239 GLN A CA 1
ATOM 1666 C C . GLN A 1 239 ? -1.977 46.562 1.418 1 97.94 239 GLN A C 1
ATOM 1668 O O . GLN A 1 239 ? -1.223 46.5 2.391 1 97.94 239 GLN A O 1
ATOM 1673 N N . ARG A 1 240 ? -3.084 45.844 1.311 1 97.69 240 ARG A N 1
ATOM 1674 C CA . ARG A 1 240 ? -3.402 44.844 2.324 1 97.69 240 ARG A CA 1
ATOM 1675 C C . ARG A 1 240 ? -3.213 43.438 1.781 1 97.69 240 ARG A C 1
ATOM 1677 O O . ARG A 1 240 ? -3.615 43.156 0.655 1 97.69 240 ARG A O 1
ATOM 1684 N N . VAL A 1 241 ? -2.584 42.625 2.533 1 96.56 241 VAL A N 1
ATOM 1685 C CA . VAL A 1 241 ? -2.443 41.188 2.293 1 96.56 241 VAL A CA 1
ATOM 1686 C C . VAL A 1 241 ? -3.146 40.406 3.4 1 96.56 241 VAL A C 1
ATOM 1688 O O . VAL A 1 241 ? -2.756 40.469 4.566 1 96.56 241 VAL A O 1
ATOM 1691 N N . ALA A 1 242 ? -4.184 39.688 3.051 1 95.88 242 ALA A N 1
ATOM 1692 C CA . ALA A 1 242 ? -4.973 38.969 4.059 1 95.88 242 ALA A CA 1
ATOM 1693 C C . ALA A 1 242 ? -5.762 37.844 3.432 1 95.88 242 ALA A C 1
ATOM 1695 O O . ALA A 1 242 ? -5.996 37.812 2.223 1 95.88 242 ALA A O 1
ATOM 1696 N N . GLY A 1 243 ? -5.996 36.812 4.25 1 93.88 243 GLY A N 1
ATOM 1697 C CA . GLY A 1 243 ? -6.914 35.719 3.945 1 93.88 243 GLY A CA 1
ATOM 1698 C C . GLY A 1 243 ? -7.875 35.406 5.078 1 93.88 243 GLY A C 1
ATOM 1699 O O . GLY A 1 243 ? -7.801 36.031 6.145 1 93.88 243 GLY A O 1
ATOM 1700 N N . PRO A 1 244 ? -8.828 34.5 4.867 1 92.44 244 PRO A N 1
ATOM 1701 C CA . PRO A 1 244 ? -9.844 34.219 5.875 1 92.44 244 PRO A CA 1
ATOM 1702 C C . PRO A 1 244 ? -9.258 33.562 7.137 1 92.44 244 PRO A C 1
ATOM 1704 O O . PRO A 1 244 ? -9.875 33.625 8.203 1 92.44 244 PRO A O 1
ATOM 1707 N N . THR A 1 245 ? -8.141 32.906 7.043 1 92.62 245 THR A N 1
ATOM 1708 C CA . THR A 1 245 ? -7.445 32.312 8.18 1 92.62 245 THR A CA 1
ATOM 1709 C C . THR A 1 245 ? -5.973 32.719 8.18 1 92.62 245 THR A C 1
ATOM 1711 O O . THR A 1 245 ? -5.48 33.312 7.215 1 92.62 245 THR A O 1
ATOM 1714 N N . ARG A 1 246 ? -5.328 32.438 9.289 1 92.06 246 ARG A N 1
ATOM 1715 C CA . ARG A 1 246 ? -3.896 32.688 9.383 1 92.06 246 ARG A CA 1
ATOM 1716 C C . ARG A 1 246 ? -3.123 31.938 8.312 1 92.06 246 ARG A C 1
ATOM 1718 O O . ARG A 1 246 ? -2.137 32.469 7.77 1 92.06 246 ARG A O 1
ATOM 1725 N N . VAL A 1 247 ? -3.566 30.734 7.949 1 94.75 247 VAL A N 1
ATOM 1726 C CA . VAL A 1 247 ? -2.951 29.938 6.898 1 94.75 247 VAL A CA 1
ATOM 1727 C C . VAL A 1 247 ? -3.137 30.625 5.547 1 94.75 247 VAL A C 1
ATOM 1729 O O . VAL A 1 247 ? -2.184 30.766 4.777 1 94.75 247 VAL A O 1
ATOM 1732 N N . ASP A 1 248 ? -4.27 31.172 5.324 1 94.75 248 ASP A N 1
ATOM 1733 C CA . ASP A 1 248 ? -4.574 31.844 4.066 1 94.75 248 ASP A CA 1
ATOM 1734 C C . ASP A 1 248 ? -3.807 33.156 3.953 1 94.75 248 ASP A C 1
ATOM 1736 O O . ASP A 1 248 ? -3.428 33.562 2.854 1 94.75 248 ASP A O 1
ATOM 1740 N N . THR A 1 249 ? -3.688 33.844 5.055 1 95.81 249 THR A N 1
ATOM 1741 C CA . THR A 1 249 ? -2.922 35.094 5.047 1 95.81 249 THR A CA 1
ATOM 1742 C C . THR A 1 249 ? -1.466 34.812 4.676 1 95.81 249 THR A C 1
ATOM 1744 O O . THR A 1 249 ? -0.879 35.562 3.879 1 95.81 249 THR A O 1
ATOM 1747 N N . ALA A 1 250 ? -0.888 33.781 5.238 1 95.69 250 ALA A N 1
ATOM 1748 C CA . ALA A 1 250 ? 0.477 33.406 4.871 1 95.69 250 ALA A CA 1
ATOM 1749 C C . ALA A 1 250 ? 0.575 33.062 3.389 1 95.69 250 ALA A C 1
ATOM 1751 O O . ALA A 1 250 ? 1.535 33.438 2.719 1 95.69 250 ALA A O 1
ATOM 1752 N N . LEU A 1 251 ? -0.379 32.375 2.896 1 93.5 251 LEU A N 1
ATOM 1753 C CA . LEU A 1 251 ? -0.412 32.031 1.481 1 93.5 251 LEU A CA 1
ATOM 1754 C C . LEU A 1 251 ? -0.524 33.281 0.614 1 93.5 251 LEU A C 1
ATOM 1756 O O . LEU A 1 251 ? 0.143 33.375 -0.418 1 93.5 251 LEU A O 1
ATOM 1760 N N . ALA A 1 252 ? -1.332 34.156 1.02 1 94.06 252 ALA A N 1
ATOM 1761 C CA . ALA A 1 252 ? -1.519 35.406 0.276 1 94.06 252 ALA A CA 1
ATOM 1762 C C . ALA A 1 252 ? -0.232 36.219 0.249 1 94.06 252 ALA A C 1
ATOM 1764 O O . ALA A 1 252 ? 0.048 36.906 -0.73 1 94.06 252 ALA A O 1
ATOM 1765 N N . ALA A 1 253 ? 0.507 36.125 1.312 1 94.31 253 ALA A N 1
ATOM 1766 C CA . ALA A 1 253 ? 1.747 36.906 1.425 1 94.31 253 ALA A CA 1
ATOM 1767 C C . ALA A 1 253 ? 2.879 36.219 0.654 1 94.31 253 ALA A C 1
ATOM 1769 O O . ALA A 1 253 ? 3.91 36.844 0.385 1 94.31 253 ALA A O 1
ATOM 1770 N N . HIS A 1 254 ? 2.697 34.969 0.385 1 89.75 254 HIS A N 1
ATOM 1771 C CA . HIS A 1 254 ? 3.695 34.156 -0.302 1 89.75 254 HIS A CA 1
ATOM 1772 C C . HIS A 1 254 ? 3.775 34.531 -1.781 1 89.75 254 HIS A C 1
ATOM 1774 O O . HIS A 1 254 ? 2.748 34.719 -2.436 1 89.75 254 HIS A O 1
ATOM 1780 N N . ARG A 1 255 ? 5.027 34.75 -2.195 1 78.06 255 ARG A N 1
ATOM 1781 C CA . ARG A 1 255 ? 5.258 34.969 -3.621 1 78.06 255 ARG A CA 1
ATOM 1782 C C . ARG A 1 255 ? 5.395 33.625 -4.355 1 78.06 255 ARG A C 1
ATOM 1784 O O . ARG A 1 255 ? 6.301 32.844 -4.062 1 78.06 255 ARG A O 1
ATOM 1791 N N . PRO A 1 256 ? 4.551 33.406 -5.324 1 75.88 256 PRO A N 1
ATOM 1792 C CA . PRO A 1 256 ? 4.688 32.156 -6.082 1 75.88 256 PRO A CA 1
ATOM 1793 C C . PRO A 1 256 ? 6.016 32.062 -6.828 1 75.88 256 PRO A C 1
ATOM 1795 O O . PRO A 1 256 ? 6.582 33.094 -7.219 1 75.88 256 PRO A O 1
ATOM 1798 N N . GLY A 1 257 ? 6.586 30.891 -6.961 1 79.44 257 GLY A N 1
ATOM 1799 C CA . GLY A 1 257 ? 7.777 30.641 -7.758 1 79.44 257 GLY A CA 1
ATOM 1800 C C . GLY A 1 257 ? 9.023 30.422 -6.918 1 79.44 257 GLY A C 1
ATOM 1801 O O . GLY A 1 257 ? 10.117 30.266 -7.457 1 79.44 257 GLY A O 1
ATOM 1802 N N . SER A 1 258 ? 8.867 30.484 -5.633 1 85.88 258 SER A N 1
ATOM 1803 C CA . SER A 1 258 ? 10.016 30.172 -4.785 1 85.88 258 SER A CA 1
ATOM 1804 C C . SER A 1 258 ? 10.422 28.703 -4.926 1 85.88 258 SER A C 1
ATOM 1806 O O . SER A 1 258 ? 9.57 27.812 -4.875 1 85.88 258 SER A O 1
ATOM 1808 N N . ASP A 1 259 ? 11.648 28.469 -5.07 1 89.75 259 ASP A N 1
ATOM 1809 C CA . ASP A 1 259 ? 12.164 27.109 -5.184 1 89.75 259 ASP A CA 1
ATOM 1810 C C . ASP A 1 259 ? 12.07 26.375 -3.848 1 89.75 259 ASP A C 1
ATOM 1812 O O . ASP A 1 259 ? 11.914 25.141 -3.818 1 89.75 259 ASP A O 1
ATOM 1816 N N . VAL A 1 260 ? 12.211 27.219 -2.787 1 94 260 VAL A N 1
ATOM 1817 C CA . VAL A 1 260 ? 12.172 26.656 -1.443 1 94 260 VAL A CA 1
ATOM 1818 C C . VAL A 1 260 ? 11.016 27.25 -0.657 1 94 260 VAL A C 1
ATOM 1820 O O . VAL A 1 260 ? 10.75 28.453 -0.75 1 94 260 VAL A O 1
ATOM 1823 N N . VAL A 1 261 ? 10.297 26.375 0.049 1 95.94 261 VAL A N 1
ATOM 1824 C CA . VAL A 1 261 ? 9.211 26.844 0.909 1 95.94 261 VAL A CA 1
ATOM 1825 C C . VAL A 1 261 ? 9.375 26.266 2.309 1 95.94 261 VAL A C 1
ATOM 1827 O O . VAL A 1 261 ? 9.68 25.078 2.461 1 95.94 261 VAL A O 1
ATOM 1830 N N . VAL A 1 262 ? 9.258 27.125 3.25 1 96.06 262 VAL A N 1
ATOM 1831 C CA . VAL A 1 262 ? 9.211 26.703 4.648 1 96.06 262 VAL A CA 1
ATOM 1832 C C . VAL A 1 262 ? 7.766 26.484 5.078 1 96.06 262 VAL A C 1
ATOM 1834 O O . VAL A 1 262 ? 6.887 27.281 4.754 1 96.06 262 VAL A O 1
ATOM 1837 N N . VAL A 1 263 ? 7.539 25.375 5.723 1 96.62 263 VAL A N 1
ATOM 1838 C CA . VAL A 1 263 ? 6.242 25.125 6.34 1 96.62 263 VAL A CA 1
ATOM 1839 C C . VAL A 1 263 ? 6.391 25.094 7.859 1 96.62 263 VAL A C 1
ATOM 1841 O O . VAL A 1 263 ? 7.16 24.297 8.406 1 96.62 263 VAL A O 1
ATOM 1844 N N . ALA A 1 264 ? 5.711 26.016 8.516 1 96.25 264 ALA A N 1
ATOM 1845 C CA . ALA A 1 264 ? 5.777 26.141 9.977 1 96.25 264 ALA A CA 1
ATOM 1846 C C . ALA A 1 264 ? 4.387 26.062 10.594 1 96.25 264 ALA A C 1
ATOM 1848 O O . ALA A 1 264 ? 3.379 26.094 9.883 1 96.25 264 ALA A O 1
ATOM 1849 N N . SER A 1 265 ? 4.383 25.906 11.93 1 95.75 265 SER A N 1
ATOM 1850 C CA . SER A 1 265 ? 3.121 25.766 12.648 1 95.75 265 SER A CA 1
ATOM 1851 C C . SER A 1 265 ? 2.328 27.062 12.648 1 95.75 265 SER A C 1
ATOM 1853 O O . SER A 1 265 ? 2.898 28.141 12.812 1 95.75 265 SER A O 1
ATOM 1855 N N . ALA A 1 266 ? 1.033 26.922 12.477 1 94.38 266 ALA A N 1
ATOM 1856 C CA . ALA A 1 266 ? 0.125 28.062 12.617 1 94.38 266 ALA A CA 1
ATOM 1857 C C . ALA A 1 266 ? -0.215 28.328 14.078 1 94.38 266 ALA A C 1
ATOM 1859 O O . ALA A 1 266 ? -0.742 29.391 14.422 1 94.38 266 ALA A O 1
ATOM 1860 N N . ASP A 1 267 ? 0.153 27.422 14.961 1 92.56 267 ASP A N 1
ATOM 1861 C CA . ASP A 1 267 ? -0.309 27.484 16.344 1 92.56 267 ASP A CA 1
ATOM 1862 C C . ASP A 1 267 ? 0.814 27.938 17.281 1 92.56 267 ASP A C 1
ATOM 1864 O O . ASP A 1 267 ? 0.599 28.109 18.484 1 92.56 267 ASP A O 1
ATOM 1868 N N . GLY A 1 268 ? 1.93 28.125 16.766 1 92.38 268 GLY A N 1
ATOM 1869 C CA . GLY A 1 268 ? 3.09 28.594 17.5 1 92.38 268 GLY A CA 1
ATOM 1870 C C . GLY A 1 268 ? 4.016 29.469 16.672 1 92.38 268 GLY A C 1
ATOM 1871 O O . GLY A 1 268 ? 4.199 29.219 15.477 1 92.38 268 GLY A O 1
ATOM 1872 N N . PHE A 1 269 ? 4.719 30.359 17.359 1 94.25 269 PHE A N 1
ATOM 1873 C CA . PHE A 1 269 ? 5.449 31.359 16.594 1 94.25 269 PHE A CA 1
ATOM 1874 C C . PHE A 1 269 ? 6.934 31.031 16.531 1 94.25 269 PHE A C 1
ATOM 1876 O O . PHE A 1 269 ? 7.641 31.469 15.625 1 94.25 269 PHE A O 1
ATOM 1883 N N . ALA A 1 270 ? 7.41 30.266 17.469 1 92.94 270 ALA A N 1
ATOM 1884 C CA . ALA A 1 270 ? 8.844 30.25 17.75 1 92.94 270 ALA A CA 1
ATOM 1885 C C . ALA A 1 270 ? 9.617 29.688 16.562 1 92.94 270 ALA A C 1
ATOM 1887 O O . ALA A 1 270 ? 10.602 30.281 16.109 1 92.94 270 ALA A O 1
ATOM 1888 N N . ASP A 1 271 ? 9.18 28.562 16.047 1 94.44 271 ASP A N 1
ATOM 1889 C CA . ASP A 1 271 ? 9.914 27.922 14.969 1 94.44 271 ASP A CA 1
ATOM 1890 C C . ASP A 1 271 ? 9.797 28.734 13.672 1 94.44 271 ASP A C 1
ATOM 1892 O O . ASP A 1 271 ? 10.75 28.812 12.898 1 94.44 271 ASP A O 1
ATOM 1896 N N . ALA A 1 272 ? 8.641 29.281 13.438 1 94.5 272 ALA A N 1
ATOM 1897 C CA . ALA A 1 272 ? 8.453 30.125 12.266 1 94.5 272 ALA A CA 1
ATOM 1898 C C . ALA A 1 272 ? 9.398 31.328 12.297 1 94.5 272 ALA A C 1
ATOM 1900 O O . ALA A 1 272 ? 10.039 31.656 11.297 1 94.5 272 ALA A O 1
ATOM 1901 N N . VAL A 1 273 ? 9.508 31.938 13.43 1 95.25 273 VAL A N 1
ATOM 1902 C CA . VAL A 1 273 ? 10.32 33.125 13.602 1 95.25 273 VAL A CA 1
ATOM 1903 C C . VAL A 1 273 ? 11.797 32.781 13.359 1 95.25 273 VAL A C 1
ATOM 1905 O O . VAL A 1 273 ? 12.516 33.562 12.719 1 95.25 273 VAL A O 1
ATOM 1908 N N . ALA A 1 274 ? 12.172 31.672 13.844 1 95.56 274 ALA A N 1
ATOM 1909 C CA . ALA A 1 274 ? 13.555 31.219 13.656 1 95.56 274 ALA A CA 1
ATOM 1910 C C . ALA A 1 274 ? 13.898 31.109 12.172 1 95.56 274 ALA A C 1
ATOM 1912 O O . ALA A 1 274 ? 15.062 31.266 11.789 1 95.56 274 ALA A O 1
ATOM 1913 N N . MET A 1 275 ? 12.914 30.922 11.336 1 96.19 275 MET A N 1
ATOM 1914 C CA . MET A 1 275 ? 13.156 30.656 9.922 1 96.19 275 MET A CA 1
ATOM 1915 C C . MET A 1 275 ? 13.086 31.938 9.094 1 96.19 275 MET A C 1
ATOM 1917 O O . MET A 1 275 ? 13.422 31.938 7.91 1 96.19 275 MET A O 1
ATOM 1921 N N . VAL A 1 276 ? 12.688 33.031 9.648 1 96.81 276 VAL A N 1
ATOM 1922 C CA . VAL A 1 276 ? 12.453 34.281 8.898 1 96.81 276 VAL A CA 1
ATOM 1923 C C . VAL A 1 276 ? 13.742 34.688 8.18 1 96.81 276 VAL A C 1
ATOM 1925 O O . VAL A 1 276 ? 13.758 34.812 6.953 1 96.81 276 VAL A O 1
ATOM 1928 N N . PRO A 1 277 ? 14.891 34.844 8.906 1 97.69 277 PRO A N 1
ATOM 1929 C CA . PRO A 1 277 ? 16.094 35.25 8.164 1 97.69 277 PRO A CA 1
ATOM 1930 C C . PRO A 1 277 ? 16.594 34.156 7.215 1 97.69 277 PRO A C 1
ATOM 1932 O O . PRO A 1 277 ? 17.125 34.469 6.148 1 97.69 277 PRO A O 1
ATOM 1935 N N . TRP A 1 278 ? 16.406 32.875 7.648 1 96.88 278 TRP A N 1
ATOM 1936 C CA . TRP A 1 278 ? 16.797 31.75 6.801 1 96.88 278 TRP A CA 1
ATOM 1937 C C . TRP A 1 278 ? 16.031 31.797 5.477 1 96.88 278 TRP A C 1
ATOM 1939 O O . TRP A 1 278 ? 16.625 31.625 4.41 1 96.88 278 TRP A O 1
ATOM 1949 N N . ALA A 1 279 ? 14.773 32.062 5.496 1 95.38 279 ALA A N 1
ATOM 1950 C CA . ALA A 1 279 ? 13.906 32.125 4.32 1 95.38 279 ALA A CA 1
ATOM 1951 C C . ALA A 1 279 ? 14.203 33.344 3.471 1 95.38 279 ALA A C 1
ATOM 1953 O O . ALA A 1 279 ? 14.281 33.25 2.242 1 95.38 279 ALA A O 1
ATOM 1954 N N . ALA A 1 280 ? 14.414 34.438 4.113 1 94.62 280 ALA A N 1
ATOM 1955 C CA . ALA A 1 280 ? 14.695 35.688 3.402 1 94.62 280 ALA A CA 1
ATOM 1956 C C . ALA A 1 280 ? 15.969 35.562 2.576 1 94.62 280 ALA A C 1
ATOM 1958 O O . ALA A 1 280 ? 16.016 36 1.43 1 94.62 280 ALA A O 1
ATOM 1959 N N . ARG A 1 281 ? 16.922 34.938 3.133 1 94.62 281 ARG A N 1
ATOM 1960 C CA . ARG A 1 281 ? 18.203 34.781 2.467 1 94.62 281 ARG A CA 1
ATOM 1961 C C . ARG A 1 281 ? 18.062 33.938 1.197 1 94.62 281 ARG A C 1
ATOM 1963 O O . ARG A 1 281 ? 18.828 34.125 0.244 1 94.62 281 ARG A O 1
ATOM 1970 N N . ARG A 1 282 ? 17.016 33.156 1.148 1 93 282 ARG A N 1
ATOM 1971 C CA . ARG A 1 282 ? 16.844 32.219 0.045 1 93 282 ARG A CA 1
ATOM 1972 C C . ARG A 1 282 ? 15.664 32.594 -0.834 1 93 282 ARG A C 1
ATOM 1974 O O . ARG A 1 282 ? 15.312 31.875 -1.766 1 93 282 ARG A O 1
ATOM 1981 N N . THR A 1 283 ? 15.031 33.719 -0.432 1 92.19 283 THR A N 1
ATOM 1982 C CA . THR A 1 283 ? 13.773 34.125 -1.068 1 92.19 283 THR A CA 1
ATOM 1983 C C . THR A 1 283 ? 12.758 33 -0.994 1 92.19 283 THR A C 1
ATOM 1985 O O . THR A 1 283 ? 12.047 32.719 -1.967 1 92.19 283 THR A O 1
ATOM 1988 N N . ALA A 1 284 ? 12.867 32.281 0.105 1 93.31 284 ALA A N 1
ATOM 1989 C CA . ALA A 1 284 ? 11.945 31.172 0.337 1 93.31 284 ALA A CA 1
ATOM 1990 C C . ALA A 1 284 ? 10.594 31.672 0.839 1 93.31 284 ALA A C 1
ATOM 1992 O O . ALA A 1 284 ? 10.516 32.75 1.456 1 93.31 284 ALA A O 1
ATOM 1993 N N . GLY A 1 285 ? 9.57 30.922 0.462 1 93.81 285 GLY A N 1
ATOM 1994 C CA . GLY A 1 285 ? 8.281 31.188 1.082 1 93.81 285 GLY A CA 1
ATOM 1995 C C . GLY A 1 285 ? 8.156 30.594 2.471 1 93.81 285 GLY A C 1
ATOM 1996 O O . GLY A 1 285 ? 8.875 29.641 2.814 1 93.81 285 GLY A O 1
ATOM 1997 N N . LEU A 1 286 ? 7.285 31.188 3.211 1 95.12 286 LEU A N 1
ATOM 1998 C CA . LEU A 1 286 ? 6.961 30.641 4.523 1 95.12 286 LEU A CA 1
ATOM 1999 C C . LEU A 1 286 ? 5.453 30.453 4.672 1 95.12 286 LEU A C 1
ATOM 2001 O O . LEU A 1 286 ? 4.707 31.422 4.797 1 95.12 286 LEU A O 1
ATOM 2005 N N . LEU A 1 287 ? 5.074 29.25 4.652 1 95.75 287 LEU A N 1
ATOM 2006 C CA . LEU A 1 287 ? 3.666 28.891 4.785 1 95.75 287 LEU A CA 1
ATOM 2007 C C . LEU A 1 287 ? 3.387 28.297 6.16 1 95.75 287 LEU A C 1
ATOM 2009 O O . LEU A 1 287 ? 4.309 27.859 6.848 1 95.75 287 LEU A O 1
ATOM 2013 N N . LEU A 1 288 ? 2.129 28.422 6.516 1 96 288 LEU A N 1
ATOM 2014 C CA . LEU A 1 288 ? 1.712 27.906 7.816 1 96 288 LEU A CA 1
ATOM 2015 C C . LEU A 1 288 ? 0.79 26.703 7.652 1 96 288 LEU A C 1
ATOM 2017 O O . LEU A 1 288 ? 0.097 26.578 6.641 1 96 288 LEU A O 1
ATOM 2021 N N . THR A 1 289 ? 0.85 25.844 8.633 1 95.56 289 THR A N 1
ATOM 2022 C CA . THR A 1 289 ? -0.015 24.672 8.641 1 95.56 289 THR A CA 1
ATOM 2023 C C . THR A 1 289 ? -0.48 24.359 10.062 1 95.56 289 THR A C 1
ATOM 2025 O O . THR A 1 289 ? 0.248 24.594 11.031 1 95.56 289 THR A O 1
ATOM 2028 N N . PRO A 1 290 ? -1.741 23.812 10.164 1 92.94 290 PRO A N 1
ATOM 2029 C CA . PRO A 1 290 ? -2.057 23.141 11.43 1 92.94 290 PRO A CA 1
ATOM 2030 C C . PRO A 1 290 ? -1.154 21.938 11.695 1 92.94 290 PRO A C 1
ATOM 2032 O O . PRO A 1 290 ? -0.343 21.562 10.844 1 92.94 290 PRO A O 1
ATOM 2035 N N . HIS A 1 291 ? -1.264 21.422 12.922 1 91.81 291 HIS A N 1
ATOM 2036 C CA . HIS A 1 291 ? -0.374 20.359 13.367 1 91.81 291 HIS A CA 1
ATOM 2037 C C . HIS A 1 291 ? -0.529 19.109 12.508 1 91.81 291 HIS A C 1
ATOM 2039 O O . HIS A 1 291 ? 0.465 18.531 12.07 1 91.81 291 HIS A O 1
ATOM 2045 N N . ASP A 1 292 ? -1.688 18.734 12.117 1 87.69 292 ASP A N 1
ATOM 2046 C CA . ASP A 1 292 ? -1.939 17.359 11.719 1 87.69 292 ASP A CA 1
ATOM 2047 C C . ASP A 1 292 ? -1.798 17.188 10.211 1 87.69 292 ASP A C 1
ATOM 2049 O O . ASP A 1 292 ? -1.407 16.109 9.742 1 87.69 292 ASP A O 1
ATOM 2053 N N . GLU A 1 293 ? -2.225 18.219 9.492 1 90.56 293 GLU A N 1
ATOM 2054 C CA . GLU A 1 293 ? -2.195 18.031 8.047 1 90.56 293 GLU A CA 1
ATOM 2055 C C . GLU A 1 293 ? -2.037 19.359 7.32 1 90.56 293 GLU A C 1
ATOM 2057 O O . GLU A 1 293 ? -2.527 20.391 7.789 1 90.56 293 GLU A O 1
ATOM 2062 N N . LEU A 1 294 ? -1.396 19.25 6.258 1 92.62 294 LEU A N 1
ATOM 2063 C CA . LEU A 1 294 ? -1.33 20.359 5.32 1 92.62 294 LEU A CA 1
ATOM 2064 C C . LEU A 1 294 ? -2.676 20.578 4.633 1 92.62 294 LEU A C 1
ATOM 2066 O O . LEU A 1 294 ? -3.205 19.656 3.998 1 92.62 294 LEU A O 1
ATOM 2070 N N . PRO A 1 295 ? -3.211 21.734 4.82 1 89.88 295 PRO A N 1
ATOM 2071 C CA . PRO A 1 295 ? -4.492 21.984 4.152 1 89.88 295 PRO A CA 1
ATOM 2072 C C . PRO A 1 295 ? -4.402 21.828 2.637 1 89.88 295 PRO A C 1
ATOM 2074 O O . PRO A 1 295 ? -3.365 22.125 2.041 1 89.88 295 PRO A O 1
ATOM 2077 N N . SER A 1 296 ? -5.531 21.438 1.987 1 86.62 296 SER A N 1
ATOM 2078 C CA . SER A 1 296 ? -5.566 21.141 0.562 1 86.62 296 SER A CA 1
ATOM 2079 C C . SER A 1 296 ? -5.172 22.344 -0.277 1 86.62 296 SER A C 1
ATOM 2081 O O . SER A 1 296 ? -4.488 22.203 -1.293 1 86.62 296 SER A O 1
ATOM 2083 N N . HIS A 1 297 ? -5.609 23.531 0.152 1 87.38 297 HIS A N 1
ATOM 2084 C CA . HIS A 1 297 ? -5.309 24.719 -0.636 1 87.38 297 HIS A CA 1
ATOM 2085 C C . HIS A 1 297 ? -3.826 25.078 -0.555 1 87.38 297 HIS A C 1
ATOM 2087 O O . HIS A 1 297 ? -3.277 25.672 -1.479 1 87.38 297 HIS A O 1
ATOM 2093 N N . VAL A 1 298 ? -3.148 24.719 0.592 1 91.88 298 VAL A N 1
ATOM 2094 C CA . VAL A 1 298 ? -1.703 24.906 0.674 1 91.88 298 VAL A CA 1
ATOM 2095 C C . VAL A 1 298 ? -1.005 23.906 -0.242 1 91.88 298 VAL A C 1
ATOM 2097 O O . VAL A 1 298 ? -0.049 24.25 -0.94 1 91.88 298 VAL A O 1
ATOM 2100 N N . ASP A 1 299 ? -1.439 22.703 -0.228 1 90.75 299 ASP A N 1
ATOM 2101 C CA . ASP A 1 299 ? -0.92 21.688 -1.134 1 90.75 299 ASP A CA 1
ATOM 2102 C C . ASP A 1 299 ? -1.005 22.141 -2.588 1 90.75 299 ASP A C 1
ATOM 2104 O O . ASP A 1 299 ? -0.045 22 -3.346 1 90.75 299 ASP A O 1
ATOM 2108 N N . VAL A 1 300 ? -2.119 22.688 -2.975 1 86.81 300 VAL A N 1
ATOM 2109 C CA . VAL A 1 300 ? -2.334 23.172 -4.332 1 86.81 300 VAL A CA 1
ATOM 2110 C C . VAL A 1 300 ? -1.317 24.266 -4.652 1 86.81 300 VAL A C 1
ATOM 2112 O O . VAL A 1 300 ? -0.718 24.266 -5.73 1 86.81 300 VAL A O 1
ATOM 2115 N N . ALA A 1 301 ? -1.151 25.141 -3.721 1 88.88 301 ALA A N 1
ATOM 2116 C CA . ALA A 1 301 ? -0.22 26.25 -3.918 1 88.88 301 ALA A CA 1
ATOM 2117 C C . ALA A 1 301 ? 1.207 25.734 -4.102 1 88.88 301 ALA A C 1
ATOM 2119 O O . ALA A 1 301 ? 1.958 26.25 -4.93 1 88.88 301 ALA A O 1
ATOM 2120 N N . LEU A 1 302 ? 1.59 24.781 -3.33 1 90.62 302 LEU A N 1
ATOM 2121 C CA . LEU A 1 302 ? 2.922 24.188 -3.432 1 90.62 302 LEU A CA 1
ATOM 2122 C C . LEU A 1 302 ? 3.129 23.547 -4.797 1 90.62 302 LEU A C 1
ATOM 2124 O O . LEU A 1 302 ? 4.199 23.688 -5.398 1 90.62 302 LEU A O 1
ATOM 2128 N N . ARG A 1 303 ? 2.158 22.906 -5.27 1 88.12 303 ARG A N 1
ATOM 2129 C CA . ARG A 1 303 ? 2.248 22.219 -6.555 1 88.12 303 ARG A CA 1
ATOM 2130 C C . ARG A 1 303 ? 2.26 23.219 -7.711 1 88.12 303 ARG A C 1
ATOM 2132 O O . ARG A 1 303 ? 3.059 23.078 -8.641 1 88.12 303 ARG A O 1
ATOM 2139 N N . GLU A 1 304 ? 1.421 24.203 -7.648 1 85.81 304 GLU A N 1
ATOM 2140 C CA . GLU A 1 304 ? 1.343 25.219 -8.703 1 85.81 304 GLU A CA 1
ATOM 2141 C C . GLU A 1 304 ? 2.619 26.047 -8.758 1 85.81 304 GLU A C 1
ATOM 2143 O O . GLU A 1 304 ? 3.016 26.516 -9.836 1 85.81 304 GLU A O 1
ATOM 2148 N N . GLY A 1 305 ? 3.209 26.203 -7.625 1 87.12 305 GLY A N 1
ATOM 2149 C CA . GLY A 1 305 ? 4.418 27.016 -7.543 1 87.12 305 GLY A CA 1
ATOM 2150 C C . GLY A 1 305 ? 5.664 26.266 -7.98 1 87.12 305 GLY A C 1
ATOM 2151 O O . GLY A 1 305 ? 6.75 26.844 -8.039 1 87.12 305 GLY A O 1
ATOM 2152 N N . ALA A 1 306 ? 5.527 25.031 -8.336 1 81.75 306 ALA A N 1
ATOM 2153 C CA . ALA A 1 306 ? 6.645 24.188 -8.734 1 81.75 306 ALA A CA 1
ATOM 2154 C C . ALA A 1 306 ? 7.754 24.203 -7.688 1 81.75 306 ALA A C 1
ATOM 2156 O O . ALA A 1 306 ? 8.93 24.391 -8.016 1 81.75 306 ALA A O 1
ATOM 2157 N N . THR A 1 307 ? 7.355 24.188 -6.441 1 86.94 307 THR A N 1
ATOM 2158 C CA . THR A 1 307 ? 8.289 24.172 -5.32 1 86.94 307 THR A CA 1
ATOM 2159 C C . THR A 1 307 ? 9.234 22.984 -5.426 1 86.94 307 THR A C 1
ATOM 2161 O O . THR A 1 307 ? 8.789 21.844 -5.629 1 86.94 307 THR A O 1
ATOM 2164 N N . ALA A 1 308 ? 10.484 23.266 -5.332 1 85.69 308 ALA A N 1
ATOM 2165 C CA . ALA A 1 308 ? 11.492 22.219 -5.504 1 85.69 308 ALA A CA 1
ATOM 2166 C C . ALA A 1 308 ? 11.797 21.531 -4.18 1 85.69 308 ALA A C 1
ATOM 2168 O O . ALA A 1 308 ? 12.125 20.344 -4.156 1 85.69 308 ALA A O 1
ATOM 2169 N N . SER A 1 309 ? 11.758 22.281 -3.17 1 94.31 309 SER A N 1
ATOM 2170 C CA . SER A 1 309 ? 12.086 21.719 -1.86 1 94.31 309 SER A CA 1
ATOM 2171 C C . SER A 1 309 ? 11.25 22.375 -0.76 1 94.31 309 SER A C 1
ATOM 2173 O O . SER A 1 309 ? 10.906 23.547 -0.854 1 94.31 309 SER A O 1
ATOM 2175 N N . ILE A 1 310 ? 10.906 21.578 0.226 1 96.31 310 ILE A N 1
ATOM 2176 C CA . ILE A 1 310 ? 10.133 22.047 1.374 1 96.31 310 ILE A CA 1
ATOM 2177 C C . ILE A 1 310 ? 10.906 21.766 2.662 1 96.31 310 ILE A C 1
ATOM 2179 O O . ILE A 1 310 ? 11.469 20.672 2.828 1 96.31 310 ILE A O 1
ATOM 2183 N N . VAL A 1 311 ? 11 22.75 3.477 1 96.94 311 VAL A N 1
ATOM 2184 C CA . VAL A 1 311 ? 11.609 22.578 4.789 1 96.94 311 VAL A CA 1
ATOM 2185 C C . VAL A 1 311 ? 10.562 22.797 5.879 1 96.94 311 VAL A C 1
ATOM 2187 O O . VAL A 1 311 ? 9.906 23.844 5.922 1 96.94 311 VAL A O 1
ATOM 2190 N N . ILE A 1 312 ? 10.43 21.859 6.75 1 97.56 312 ILE A N 1
ATOM 2191 C CA . ILE A 1 312 ? 9.477 21.953 7.852 1 97.56 312 ILE A CA 1
ATOM 2192 C C . ILE A 1 312 ? 10.188 22.484 9.094 1 97.56 312 ILE A C 1
ATOM 2194 O O . ILE A 1 312 ? 11.266 22 9.461 1 97.56 312 ILE A O 1
ATOM 2198 N N . ALA A 1 313 ? 9.586 23.5 9.703 1 96.69 313 ALA A N 1
ATOM 2199 C CA . ALA A 1 313 ? 10.156 24.109 10.898 1 96.69 313 ALA A CA 1
ATOM 2200 C C . ALA A 1 313 ? 9.531 23.516 12.164 1 96.69 313 ALA A C 1
ATOM 2202 O O . ALA A 1 313 ? 8.336 23.688 12.406 1 96.69 313 ALA A O 1
ATOM 2203 N N . GLY A 1 314 ? 10.43 22.844 12.969 1 95.81 314 GLY A N 1
ATOM 2204 C CA . GLY A 1 314 ? 9.953 22.281 14.219 1 95.81 314 GLY A CA 1
ATOM 2205 C C . GLY A 1 314 ? 9.891 20.766 14.203 1 95.81 314 GLY A C 1
ATOM 2206 O O . GLY A 1 314 ? 9.867 20.156 13.133 1 95.81 314 GLY A O 1
ATOM 2207 N N . GLY A 1 315 ? 9.859 20.203 15.391 1 94.31 315 GLY A N 1
ATOM 2208 C CA . GLY A 1 315 ? 9.719 18.766 15.531 1 94.31 315 GLY A CA 1
ATOM 2209 C C . GLY A 1 315 ? 8.305 18.281 15.273 1 94.31 315 GLY A C 1
ATOM 2210 O O . GLY A 1 315 ? 7.414 19.078 14.984 1 94.31 315 GLY A O 1
ATOM 2211 N N . THR A 1 316 ? 8.055 16.984 15.391 1 93.69 316 THR A N 1
ATOM 2212 C CA . THR A 1 316 ? 6.789 16.359 15.023 1 93.69 316 THR A CA 1
ATOM 2213 C C . THR A 1 316 ? 5.707 16.688 16.047 1 93.69 316 THR A C 1
ATOM 2215 O O . THR A 1 316 ? 4.516 16.547 15.766 1 93.69 316 THR A O 1
ATOM 2218 N N . ALA A 1 317 ? 6.094 17.172 17.219 1 91.31 317 ALA A N 1
ATOM 2219 C CA . ALA A 1 317 ? 5.125 17.625 18.203 1 91.31 317 ALA A CA 1
ATOM 2220 C C . ALA A 1 317 ? 4.504 18.953 17.797 1 91.31 317 ALA A C 1
ATOM 2222 O O . ALA A 1 317 ? 3.402 19.297 18.234 1 91.31 317 ALA A O 1
ATOM 2223 N N . VAL A 1 318 ? 5.227 19.719 16.953 1 93.31 318 VAL A N 1
ATOM 2224 C CA . VAL A 1 318 ? 4.777 21.031 16.531 1 93.31 318 VAL A CA 1
ATOM 2225 C C . VAL A 1 318 ? 4.086 20.938 15.172 1 93.31 318 VAL A C 1
ATOM 2227 O O . VAL A 1 318 ? 3 21.484 14.977 1 93.31 318 VAL A O 1
ATOM 2230 N N . VAL A 1 319 ? 4.727 20.25 14.211 1 94.62 319 VAL A N 1
ATOM 2231 C CA . VAL A 1 319 ? 4.172 19.906 12.906 1 94.62 319 VAL A CA 1
ATOM 2232 C C . VAL A 1 319 ? 4.258 18.391 12.695 1 94.62 319 VAL A C 1
ATOM 2234 O O . VAL A 1 319 ? 5.352 17.844 12.578 1 94.62 319 VAL A O 1
ATOM 2237 N N . GLY A 1 320 ? 3.152 17.781 12.57 1 93.88 320 GLY A N 1
ATOM 2238 C CA . GLY A 1 320 ? 3.113 16.344 12.484 1 93.88 320 GLY A CA 1
ATOM 2239 C C . GLY A 1 320 ? 3.811 15.797 11.25 1 93.88 320 GLY A C 1
ATOM 2240 O O . GLY A 1 320 ? 3.926 16.5 10.234 1 93.88 320 GLY A O 1
ATOM 2241 N N . ASN A 1 321 ? 4.227 14.508 11.305 1 95.56 321 ASN A N 1
ATOM 2242 C CA . ASN A 1 321 ? 5.008 13.906 10.227 1 95.56 321 ASN A CA 1
ATOM 2243 C C . ASN A 1 321 ? 4.156 13.664 8.984 1 95.56 321 ASN A C 1
ATOM 2245 O O . ASN A 1 321 ? 4.688 13.422 7.902 1 95.56 321 ASN A O 1
ATOM 2249 N N . PHE A 1 322 ? 2.818 13.609 9.164 1 95.44 322 PHE A N 1
ATOM 2250 C CA . PHE A 1 322 ? 1.977 13.469 7.984 1 95.44 322 PHE A CA 1
ATOM 2251 C C . PHE A 1 322 ? 2.201 14.625 7.02 1 95.44 322 PHE A C 1
ATOM 2253 O O . PHE A 1 322 ? 2.09 14.461 5.805 1 95.44 322 PHE A O 1
ATOM 2260 N N . VAL A 1 323 ? 2.559 15.797 7.562 1 95.81 323 VAL A N 1
ATOM 2261 C CA . VAL A 1 323 ? 2.877 16.953 6.742 1 95.81 323 VAL A CA 1
ATOM 2262 C C . VAL A 1 323 ? 4.129 16.688 5.914 1 95.81 323 VAL A C 1
ATOM 2264 O O . VAL A 1 323 ? 4.234 17.125 4.766 1 95.81 323 VAL A O 1
ATOM 2267 N N . ASP A 1 324 ? 5.121 15.961 6.504 1 95.94 324 ASP A N 1
ATOM 2268 C CA . ASP A 1 324 ? 6.277 15.531 5.727 1 95.94 324 ASP A CA 1
ATOM 2269 C C . ASP A 1 324 ? 5.848 14.711 4.512 1 95.94 324 ASP A C 1
ATOM 2271 O O . ASP A 1 324 ? 6.359 14.914 3.406 1 95.94 324 ASP A O 1
ATOM 2275 N N . ARG A 1 325 ? 4.887 13.852 4.75 1 94.69 325 ARG A N 1
ATOM 2276 C CA . ARG A 1 325 ? 4.41 12.984 3.676 1 94.69 325 ARG A CA 1
ATOM 2277 C C . ARG A 1 325 ? 3.684 13.797 2.605 1 94.69 325 ARG A C 1
ATOM 2279 O O . ARG A 1 325 ? 3.879 13.57 1.41 1 94.69 325 ARG A O 1
ATOM 2286 N N . GLN A 1 326 ? 2.9 14.648 3.043 1 94.25 326 GLN A N 1
ATOM 2287 C CA . GLN A 1 326 ? 2.182 15.508 2.113 1 94.25 326 GLN A CA 1
ATOM 2288 C C . GLN A 1 326 ? 3.146 16.391 1.315 1 94.25 326 GLN A C 1
ATOM 2290 O O . GLN A 1 326 ? 2.992 16.531 0.103 1 94.25 326 GLN A O 1
ATOM 2295 N N . ALA A 1 327 ? 4.148 16.938 2.006 1 95.19 327 ALA A N 1
ATOM 2296 C CA . ALA A 1 327 ? 5.16 17.766 1.355 1 95.19 327 ALA A CA 1
ATOM 2297 C C . ALA A 1 327 ? 5.934 16.953 0.312 1 95.19 327 ALA A C 1
ATOM 2299 O O . ALA A 1 327 ? 6.16 17.438 -0.804 1 95.19 327 ALA A O 1
ATOM 2300 N N . ALA A 1 328 ? 6.309 15.789 0.658 1 94.44 328 ALA A N 1
ATOM 2301 C CA . ALA A 1 328 ? 7.023 14.922 -0.274 1 94.44 328 ALA A CA 1
ATOM 2302 C C . ALA A 1 328 ? 6.176 14.617 -1.506 1 94.44 328 ALA A C 1
ATOM 2304 O O . ALA A 1 328 ? 6.672 14.656 -2.635 1 94.44 328 ALA A O 1
ATOM 2305 N N . ALA A 1 329 ? 4.941 14.32 -1.267 1 92.75 329 ALA A N 1
ATOM 2306 C CA . ALA A 1 329 ? 4.035 14.047 -2.379 1 92.75 329 ALA A CA 1
ATOM 2307 C C . ALA A 1 329 ? 3.877 15.273 -3.271 1 92.75 329 ALA A C 1
ATOM 2309 O O . ALA A 1 329 ? 3.846 15.156 -4.5 1 92.75 329 ALA A O 1
ATOM 2310 N N . ALA A 1 330 ? 3.805 16.438 -2.656 1 91.12 330 ALA A N 1
ATOM 2311 C CA . ALA A 1 330 ? 3.615 17.672 -3.402 1 91.12 330 ALA A CA 1
ATOM 2312 C C . ALA A 1 330 ? 4.809 17.953 -4.312 1 91.12 330 ALA A C 1
ATOM 2314 O O . ALA A 1 330 ? 4.637 18.266 -5.492 1 91.12 330 ALA A O 1
ATOM 2315 N N . VAL A 1 331 ? 5.992 17.781 -3.811 1 91.62 331 VAL A N 1
ATOM 2316 C CA . VAL A 1 331 ? 7.184 18.172 -4.562 1 91.62 331 VAL A CA 1
ATOM 2317 C C . VAL A 1 331 ? 7.492 17.109 -5.625 1 91.62 331 VAL A C 1
ATOM 2319 O O . VAL A 1 331 ? 8.227 17.391 -6.578 1 91.62 331 VAL A O 1
ATOM 2322 N N . THR A 1 332 ? 6.922 15.898 -5.484 1 90.5 332 THR A N 1
ATOM 2323 C CA . THR A 1 332 ? 7.16 14.844 -6.461 1 90.5 332 THR A CA 1
ATOM 2324 C C . THR A 1 332 ? 5.922 14.617 -7.328 1 90.5 332 THR A C 1
ATOM 2326 O O . THR A 1 332 ? 5.859 13.648 -8.086 1 90.5 332 THR A O 1
ATOM 2329 N N . ASP A 1 333 ? 4.977 15.422 -7.141 1 88.25 333 ASP A N 1
ATOM 2330 C CA . ASP A 1 333 ? 3.736 15.391 -7.91 1 88.25 333 ASP A CA 1
ATOM 2331 C C . ASP A 1 333 ? 3.047 14.039 -7.793 1 88.25 333 ASP A C 1
ATOM 2333 O O . ASP A 1 333 ? 2.619 13.461 -8.797 1 88.25 333 ASP A O 1
ATOM 2337 N N . GLN A 1 334 ? 3.133 13.445 -6.66 1 90.31 334 GLN A N 1
ATOM 2338 C CA . GLN A 1 334 ? 2.387 12.242 -6.32 1 90.31 334 GLN A CA 1
ATOM 2339 C C . GLN A 1 334 ? 1.055 12.586 -5.66 1 90.31 334 GLN A C 1
ATOM 2341 O O . GLN A 1 334 ? 0.883 13.688 -5.133 1 90.31 334 GLN A O 1
ATOM 2346 N N . PRO A 1 335 ? 0.118 11.664 -5.758 1 89.5 335 PRO A N 1
ATOM 2347 C CA . PRO A 1 335 ? -1.138 11.922 -5.051 1 89.5 335 PRO A CA 1
ATOM 2348 C C . PRO A 1 335 ? -0.936 12.141 -3.551 1 89.5 335 PRO A C 1
ATOM 2350 O O . PRO A 1 335 ? 0.013 11.609 -2.969 1 89.5 335 PRO A O 1
ATOM 2353 N N . PRO A 1 336 ? -1.803 12.969 -3 1 90.69 336 PRO A N 1
ATOM 2354 C CA . PRO A 1 336 ? -1.698 13.133 -1.549 1 90.69 336 PRO A CA 1
ATOM 2355 C C . PRO A 1 336 ? -1.763 11.805 -0.798 1 90.69 336 PRO A C 1
ATOM 2357 O O . PRO A 1 336 ? -2.494 10.898 -1.202 1 90.69 336 PRO A O 1
ATOM 2360 N N . PRO A 1 337 ? -1.003 11.727 0.222 1 92.56 337 PRO A N 1
ATOM 2361 C CA . PRO A 1 337 ? -1.044 10.484 0.988 1 92.56 337 PRO A CA 1
ATOM 2362 C C . PRO A 1 337 ? -2.375 10.273 1.708 1 92.56 337 PRO A C 1
ATOM 2364 O O . PRO A 1 337 ? -3.119 11.234 1.925 1 92.56 337 PRO A O 1
ATOM 2367 N N . GLY A 1 338 ? -2.686 9.102 2.02 1 94.06 338 GLY A N 1
ATOM 2368 C CA . GLY A 1 338 ? -3.828 8.656 2.799 1 94.06 338 GLY A CA 1
ATOM 2369 C C . GLY A 1 338 ? -3.582 7.34 3.516 1 94.06 338 GLY A C 1
ATOM 2370 O O . GLY A 1 338 ? -2.453 7.047 3.912 1 94.06 338 GLY A O 1
ATOM 2371 N N . PHE A 1 339 ? -4.703 6.691 3.795 1 96.75 339 PHE A N 1
ATOM 2372 C CA . PHE A 1 339 ? -4.57 5.375 4.402 1 96.75 339 PHE A CA 1
ATOM 2373 C C . PHE A 1 339 ? -3.939 4.391 3.424 1 96.75 339 PHE A C 1
ATOM 2375 O O . PHE A 1 339 ? -4.32 4.34 2.254 1 96.75 339 PHE A O 1
ATOM 2382 N N . VAL A 1 340 ? -3.051 3.619 3.85 1 96.81 340 VAL A N 1
ATOM 2383 C CA . VAL A 1 340 ? -2.486 2.504 3.1 1 96.81 340 VAL A CA 1
ATOM 2384 C C . VAL A 1 340 ? -2.551 1.23 3.939 1 96.81 340 VAL A C 1
ATOM 2386 O O . VAL A 1 340 ? -2.217 1.245 5.129 1 96.81 340 VAL A O 1
ATOM 2389 N N . GLY A 1 341 ? -2.986 0.164 3.348 1 97.31 341 GLY A N 1
ATOM 2390 C CA . GLY A 1 341 ? -3.016 -1.123 4.023 1 97.31 341 GLY A CA 1
ATOM 2391 C C . GLY A 1 341 ? -2.93 -2.301 3.07 1 97.31 341 GLY A C 1
ATOM 2392 O O . GLY A 1 341 ? -3.016 -2.127 1.854 1 97.31 341 GLY A O 1
ATOM 2393 N N . ALA A 1 342 ? -2.648 -3.457 3.65 1 97.12 342 ALA A N 1
ATOM 2394 C CA . ALA A 1 342 ? -2.518 -4.711 2.91 1 97.12 342 ALA A CA 1
ATOM 2395 C C . ALA A 1 342 ? -3.045 -5.887 3.725 1 97.12 342 ALA A C 1
ATOM 2397 O O . ALA A 1 342 ? -3.064 -5.836 4.957 1 97.12 342 ALA A O 1
ATOM 2398 N N . VAL A 1 343 ? -3.57 -6.84 3.082 1 97.75 343 VAL A N 1
ATOM 2399 C CA . VAL A 1 343 ? -3.891 -8.141 3.664 1 97.75 343 VAL A CA 1
ATOM 2400 C C . VAL A 1 343 ? -3.061 -9.227 2.988 1 97.75 343 VAL A C 1
ATOM 2402 O O . VAL A 1 343 ? -3.152 -9.422 1.773 1 97.75 343 VAL A O 1
ATOM 2405 N N . ARG A 1 344 ? -2.27 -9.93 3.762 1 95.06 344 ARG A N 1
ATOM 2406 C CA . ARG A 1 344 ? -1.348 -10.906 3.191 1 95.06 344 ARG A CA 1
ATOM 2407 C C . ARG A 1 344 ? -1.246 -12.148 4.074 1 95.06 344 ARG A C 1
ATOM 2409 O O . ARG A 1 344 ? -1.57 -12.094 5.266 1 95.06 344 ARG A O 1
ATOM 2416 N N . ALA A 1 345 ? -0.754 -13.203 3.496 1 92.88 345 ALA A N 1
ATOM 2417 C CA . ALA A 1 345 ? -0.481 -14.422 4.258 1 92.88 345 ALA A CA 1
ATOM 2418 C C . ALA A 1 345 ? 0.67 -14.203 5.238 1 92.88 345 ALA A C 1
ATOM 2420 O O . ALA A 1 345 ? 1.47 -13.281 5.07 1 92.88 345 ALA A O 1
ATOM 2421 N N . LEU A 1 346 ? 0.736 -15.031 6.309 1 93.88 346 LEU A N 1
ATOM 2422 C CA . LEU A 1 346 ? 1.882 -15.039 7.211 1 93.88 346 LEU A CA 1
ATOM 2423 C C . LEU A 1 346 ? 3.135 -15.531 6.496 1 93.88 346 LEU A C 1
ATOM 2425 O O . LEU A 1 346 ? 3.07 -16.484 5.715 1 93.88 346 LEU A O 1
ATOM 2429 N N . THR A 1 347 ? 4.254 -14.891 6.879 1 88.81 347 THR A N 1
ATOM 2430 C CA . THR A 1 347 ? 5.531 -15.445 6.441 1 88.81 347 THR A CA 1
ATOM 2431 C C . THR A 1 347 ? 5.883 -16.688 7.246 1 88.81 347 THR A C 1
ATOM 2433 O O . THR A 1 347 ? 5.297 -16.938 8.305 1 88.81 347 THR A O 1
ATOM 2436 N N . GLN A 1 348 ? 6.785 -17.469 6.719 1 85.19 348 GLN A N 1
ATOM 2437 C CA . GLN A 1 348 ? 7.254 -18.625 7.488 1 85.19 348 GLN A CA 1
ATOM 2438 C C . GLN A 1 348 ? 7.871 -18.188 8.812 1 85.19 348 GLN A C 1
ATOM 2440 O O . GLN A 1 348 ? 7.695 -18.844 9.836 1 85.19 348 GLN A O 1
ATOM 2445 N N . GLU A 1 349 ? 8.555 -17.094 8.75 1 87.31 349 GLU A N 1
ATOM 2446 C CA . GLU A 1 349 ? 9.156 -16.562 9.969 1 87.31 349 GLU A CA 1
ATOM 2447 C C . GLU A 1 349 ? 8.086 -16.203 10.992 1 87.31 349 GLU A C 1
ATOM 2449 O O . GLU A 1 349 ? 8.234 -16.5 12.18 1 87.31 349 GLU A O 1
ATOM 2454 N N . GLU A 1 350 ? 7.082 -15.586 10.477 1 93.81 350 GLU A N 1
ATOM 2455 C CA . GLU A 1 350 ? 5.984 -15.219 11.375 1 93.81 350 GLU A CA 1
ATOM 2456 C C . GLU A 1 350 ? 5.301 -16.453 11.945 1 93.81 350 GLU A C 1
ATOM 2458 O O . GLU A 1 350 ? 4.973 -16.5 13.133 1 93.81 350 GLU A O 1
ATOM 2463 N N . GLN A 1 351 ? 5.031 -17.422 11.109 1 93.5 351 GLN A N 1
ATOM 2464 C CA . GLN A 1 351 ? 4.438 -18.672 11.57 1 93.5 351 GLN A CA 1
ATOM 2465 C C . GLN A 1 351 ? 5.312 -19.344 12.633 1 93.5 351 GLN A C 1
ATOM 2467 O O . GLN A 1 351 ? 4.816 -19.781 13.664 1 93.5 351 GLN A O 1
ATOM 2472 N N . THR A 1 352 ? 6.621 -19.375 12.352 1 92.06 352 THR A N 1
ATOM 2473 C CA . THR A 1 352 ? 7.566 -19.953 13.297 1 92.06 352 THR A CA 1
ATOM 2474 C C . THR A 1 352 ? 7.574 -19.172 14.602 1 92.06 352 THR A C 1
ATOM 2476 O O . THR A 1 352 ? 7.535 -19.766 15.688 1 92.06 352 THR A O 1
ATOM 2479 N N . ALA A 1 353 ? 7.59 -17.859 14.492 1 95 353 ALA A N 1
ATOM 2480 C CA . ALA A 1 353 ? 7.652 -17 15.672 1 95 353 ALA A CA 1
ATOM 2481 C C . ALA A 1 353 ? 6.387 -17.141 16.516 1 95 353 ALA A C 1
ATOM 2483 O O . ALA A 1 353 ? 6.422 -16.969 17.734 1 95 353 ALA A O 1
ATOM 2484 N N . MET A 1 354 ? 5.258 -17.438 15.891 1 97.62 354 MET A N 1
ATOM 2485 C CA . MET A 1 354 ? 3.982 -17.578 16.594 1 97.62 354 MET A CA 1
ATOM 2486 C C . MET A 1 354 ? 3.875 -18.953 17.266 1 97.62 354 MET A C 1
ATOM 2488 O O . MET A 1 354 ? 3.182 -19.094 18.281 1 97.62 354 MET A O 1
ATOM 2492 N N . THR A 1 355 ? 4.473 -19.953 16.625 1 97.38 355 THR A N 1
ATOM 2493 C CA . THR A 1 355 ? 4.324 -21.328 17.094 1 97.38 355 THR A CA 1
ATOM 2494 C C . THR A 1 355 ? 4.934 -21.5 18.484 1 97.38 355 THR A C 1
ATOM 2496 O O . THR A 1 355 ? 6.117 -21.219 18.688 1 97.38 355 THR A O 1
ATOM 2499 N N . GLY A 1 356 ? 4.156 -21.953 19.406 1 97.44 356 GLY A N 1
ATOM 2500 C CA . GLY A 1 356 ? 4.586 -22.141 20.781 1 97.44 356 GLY A CA 1
ATOM 2501 C C . GLY A 1 356 ? 4.5 -20.859 21.594 1 97.44 356 GLY A C 1
ATOM 2502 O O . GLY A 1 356 ? 4.844 -20.844 22.781 1 97.44 356 GLY A O 1
ATOM 2503 N N . VAL A 1 357 ? 4.109 -19.766 20.984 1 97.75 357 VAL A N 1
ATOM 2504 C CA . VAL A 1 357 ? 4.027 -18.484 21.656 1 97.75 357 VAL A CA 1
ATOM 2505 C C . VAL A 1 357 ? 2.584 -17.984 21.656 1 97.75 357 VAL A C 1
ATOM 2507 O O . VAL A 1 357 ? 1.838 -18.203 22.609 1 97.75 357 VAL A O 1
ATOM 2510 N N . SER A 1 358 ? 2.088 -17.562 20.453 1 98 358 SER A N 1
ATOM 2511 C CA . SER A 1 358 ? 0.702 -17.125 20.359 1 98 358 SER A CA 1
ATOM 2512 C C . SER A 1 358 ? -0.149 -18.141 19.609 1 98 358 SER A C 1
ATOM 2514 O O . SER A 1 358 ? -1.364 -17.984 19.484 1 98 358 SER A O 1
ATOM 2516 N N . TRP A 1 359 ? 0.456 -19.141 19.016 1 98 359 TRP A N 1
ATOM 2517 C CA . TRP A 1 359 ? -0.197 -20.297 18.391 1 98 359 TRP A CA 1
ATOM 2518 C C . TRP A 1 359 ? 0.445 -21.594 18.859 1 98 359 TRP A C 1
ATOM 2520 O O . TRP A 1 359 ? 1.659 -21.672 19.062 1 98 359 TRP A O 1
ATOM 2530 N N . HIS A 1 360 ? -0.319 -22.625 19.031 1 96.5 360 HIS A N 1
ATOM 2531 C CA . HIS A 1 360 ? 0.178 -23.953 19.375 1 96.5 360 HIS A CA 1
ATOM 2532 C C . HIS A 1 360 ? -0.723 -25.047 18.812 1 96.5 360 HIS A C 1
ATOM 2534 O O . HIS A 1 360 ? -1.864 -24.781 18.438 1 96.5 360 HIS A O 1
ATOM 2540 N N . GLU A 1 361 ? -0.129 -26.203 18.734 1 94.62 361 GLU A N 1
ATOM 2541 C CA . GLU A 1 361 ? -0.941 -27.344 18.312 1 94.62 361 GLU A CA 1
ATOM 2542 C C . GLU A 1 361 ? -2.207 -27.453 19.156 1 94.62 361 GLU A C 1
ATOM 2544 O O . GLU A 1 361 ? -2.16 -27.297 20.375 1 94.62 361 GLU A O 1
ATOM 2549 N N . GLY A 1 362 ? -3.301 -27.672 18.547 1 94.56 362 GLY A N 1
ATOM 2550 C CA . GLY A 1 362 ? -4.578 -27.734 19.234 1 94.56 362 GLY A CA 1
ATOM 2551 C C . GLY A 1 362 ? -5.41 -26.469 19.078 1 94.56 362 GLY A C 1
ATOM 2552 O O . GLY A 1 362 ? -6.609 -26.484 19.359 1 94.56 362 GLY A O 1
ATOM 2553 N N . CYS A 1 363 ? -4.73 -25.359 18.703 1 96.12 363 CYS A N 1
ATOM 2554 C CA . CYS A 1 363 ? -5.484 -24.141 18.406 1 96.12 363 CYS A CA 1
ATOM 2555 C C . CYS A 1 363 ? -6.59 -24.422 17.391 1 96.12 363 CYS A C 1
ATOM 2557 O O . CYS A 1 363 ? -6.391 -25.188 16.453 1 96.12 363 CYS A O 1
ATOM 2559 N N . PRO A 1 364 ? -7.703 -23.828 17.516 1 96.38 364 PRO A N 1
ATOM 2560 C CA . PRO A 1 364 ? -8.836 -24.156 16.656 1 96.38 364 PRO A CA 1
ATOM 2561 C C . PRO A 1 364 ? -8.641 -23.688 15.219 1 96.38 364 PRO A C 1
ATOM 2563 O O . PRO A 1 364 ? -9.344 -24.141 14.312 1 96.38 364 PRO A O 1
ATOM 2566 N N . VAL A 1 365 ? -7.805 -22.703 14.992 1 97 365 VAL A N 1
ATOM 2567 C CA . VAL A 1 365 ? -7.523 -22.219 13.641 1 97 365 VAL A CA 1
ATOM 2568 C C . VAL A 1 365 ? -6.082 -22.547 13.266 1 97 365 VAL A C 1
ATOM 2570 O O . VAL A 1 365 ? -5.148 -22.219 13.992 1 97 365 VAL A O 1
ATOM 2573 N N . PRO A 1 366 ? -5.914 -23.297 12.164 1 95.75 366 PRO A N 1
ATOM 2574 C CA . PRO A 1 366 ? -4.539 -23.531 11.727 1 95.75 366 PRO A CA 1
ATOM 2575 C C . PRO A 1 366 ? -3.861 -22.25 11.219 1 95.75 366 PRO A C 1
ATOM 2577 O O . PRO A 1 366 ? -4.543 -21.312 10.82 1 95.75 366 PRO A O 1
ATOM 2580 N N . LEU A 1 367 ? -2.551 -22.203 11.203 1 94.62 367 LEU A N 1
ATOM 2581 C CA . LEU A 1 367 ? -1.78 -21.031 10.82 1 94.62 367 LEU A CA 1
ATOM 2582 C C . LEU A 1 367 ? -2.084 -20.625 9.383 1 94.62 367 LEU A C 1
ATOM 2584 O O . LEU A 1 367 ? -2.084 -19.438 9.055 1 94.62 367 LEU A O 1
ATOM 2588 N N . GLN A 1 368 ? -2.418 -21.562 8.484 1 89.5 368 GLN A N 1
ATOM 2589 C CA . GLN A 1 368 ? -2.641 -21.297 7.066 1 89.5 368 GLN A CA 1
ATOM 2590 C C . GLN A 1 368 ? -3.924 -20.5 6.848 1 89.5 368 GLN A C 1
ATOM 2592 O O . GLN A 1 368 ? -4.121 -19.922 5.777 1 89.5 368 GLN A O 1
ATOM 2597 N N . ASP A 1 369 ? -4.777 -20.484 7.883 1 95.38 369 ASP A N 1
ATOM 2598 C CA . ASP A 1 369 ? -6.043 -19.766 7.762 1 95.38 369 ASP A CA 1
ATOM 2599 C C . ASP A 1 369 ? -5.945 -18.359 8.352 1 95.38 369 ASP A C 1
ATOM 2601 O O . ASP A 1 369 ? -6.93 -17.625 8.383 1 95.38 369 ASP A O 1
ATOM 2605 N N . LEU A 1 370 ? -4.762 -18.031 8.828 1 97.25 370 LEU A N 1
ATOM 2606 C CA . LEU A 1 370 ? -4.547 -16.688 9.359 1 97.25 370 LEU A CA 1
ATOM 2607 C C . LEU A 1 370 ? -3.885 -15.789 8.32 1 97.25 370 LEU A C 1
ATOM 2609 O O . LEU A 1 370 ? -3.139 -16.266 7.465 1 97.25 370 LEU A O 1
ATOM 2613 N N . VAL A 1 371 ? -4.211 -14.477 8.352 1 97.88 371 VAL A N 1
ATOM 2614 C CA . VAL A 1 371 ? -3.598 -13.453 7.512 1 97.88 371 VAL A CA 1
ATOM 2615 C C . VAL A 1 371 ? -3.133 -12.289 8.375 1 97.88 371 VAL A C 1
ATOM 2617 O O . VAL A 1 371 ? -3.512 -12.18 9.547 1 97.88 371 VAL A O 1
ATOM 2620 N N . VAL A 1 372 ? -2.268 -11.5 7.797 1 98.38 372 VAL A N 1
ATOM 2621 C CA . VAL A 1 372 ? -1.789 -10.281 8.445 1 98.38 372 VAL A CA 1
ATOM 2622 C C . VAL A 1 372 ? -2.404 -9.062 7.766 1 98.38 372 VAL A C 1
ATOM 2624 O O . VAL A 1 372 ? -2.352 -8.93 6.539 1 98.38 372 VAL A O 1
ATOM 2627 N N . VAL A 1 373 ? -3.051 -8.25 8.492 1 98.62 373 VAL A N 1
ATOM 2628 C CA . VAL A 1 373 ? -3.422 -6.914 8.055 1 98.62 373 VAL A CA 1
ATOM 2629 C C . VAL A 1 373 ? -2.305 -5.93 8.391 1 98.62 373 VAL A C 1
ATOM 2631 O O . VAL A 1 373 ? -2.061 -5.633 9.562 1 98.62 373 VAL A O 1
ATOM 2634 N N . ASP A 1 374 ? -1.578 -5.516 7.332 1 97.81 374 ASP A N 1
ATOM 2635 C CA . ASP A 1 374 ? -0.551 -4.48 7.414 1 97.81 374 ASP A CA 1
ATOM 2636 C C . ASP A 1 374 ? -1.146 -3.096 7.168 1 97.81 374 ASP A C 1
ATOM 2638 O O . ASP A 1 374 ? -1.835 -2.879 6.172 1 97.81 374 ASP A O 1
ATOM 2642 N N . LEU A 1 375 ? -0.861 -2.182 8.133 1 98.06 375 LEU A N 1
ATOM 2643 C CA . LEU A 1 375 ? -1.615 -0.94 7.992 1 98.06 375 LEU A CA 1
ATOM 2644 C C . LEU A 1 375 ? -0.819 0.244 8.531 1 98.06 375 LEU A C 1
ATOM 2646 O O . LEU A 1 375 ? -0.055 0.1 9.484 1 98.06 375 LEU A O 1
ATOM 2650 N N . ALA A 1 376 ? -1.032 1.404 7.977 1 97.44 376 ALA A N 1
ATOM 2651 C CA . ALA A 1 376 ? -0.635 2.682 8.562 1 97.44 376 ALA A CA 1
ATOM 2652 C C . ALA A 1 376 ? -1.664 3.16 9.586 1 97.44 376 ALA A C 1
ATOM 2654 O O . ALA A 1 376 ? -2.861 2.908 9.43 1 97.44 376 ALA A O 1
ATOM 2655 N N . HIS A 1 377 ? -1.235 3.793 10.625 1 97.75 377 HIS A N 1
ATOM 2656 C CA . HIS A 1 377 ? -2.15 4.34 11.625 1 97.75 377 HIS A CA 1
ATOM 2657 C C . HIS A 1 377 ? -1.565 5.586 12.281 1 97.75 377 HIS A C 1
ATOM 2659 O O . HIS A 1 377 ? -0.366 5.848 12.172 1 97.75 377 HIS A O 1
ATOM 2665 N N . TRP A 1 378 ? -2.439 6.395 12.867 1 96.38 378 TRP A N 1
ATOM 2666 C CA . TRP A 1 378 ? -2.018 7.504 13.719 1 96.38 378 TRP A CA 1
ATOM 2667 C C . TRP A 1 378 ? -1.578 7.004 15.086 1 96.38 378 TRP A C 1
ATOM 2669 O O . TRP A 1 378 ? -2.26 6.18 15.703 1 96.38 378 TRP A O 1
ATOM 2679 N N . ASP A 1 379 ? -0.47 7.461 15.547 1 94.12 379 ASP A N 1
ATOM 2680 C CA . ASP A 1 379 ? -0.094 7.121 16.906 1 94.12 379 ASP A CA 1
ATOM 2681 C C . ASP A 1 379 ? -0.59 8.172 17.891 1 94.12 379 ASP A C 1
ATOM 2683 O O . ASP A 1 379 ? -1.312 9.102 17.516 1 94.12 379 ASP A O 1
ATOM 2687 N N . ALA A 1 380 ? -0.284 8.023 19.156 1 91.56 380 ALA A N 1
ATOM 2688 C CA . ALA A 1 380 ? -0.807 8.883 20.219 1 91.56 380 ALA A CA 1
ATOM 2689 C C . ALA A 1 380 ? -0.258 10.305 20.094 1 91.56 380 ALA A C 1
ATOM 2691 O O . ALA A 1 380 ? -0.86 11.25 20.609 1 91.56 380 ALA A O 1
ATOM 2692 N N . ASP A 1 381 ? 0.851 10.5 19.359 1 87.56 381 ASP A N 1
ATOM 2693 C CA . ASP A 1 381 ? 1.477 11.812 19.219 1 87.56 381 ASP A CA 1
ATOM 2694 C C . ASP A 1 381 ? 0.998 12.508 17.938 1 87.56 381 ASP A C 1
ATOM 2696 O O . ASP A 1 381 ? 1.472 13.602 17.609 1 87.56 381 ASP A O 1
ATOM 2700 N N . GLY A 1 382 ? 0.148 11.82 17.297 1 88.94 382 GLY A N 1
ATOM 2701 C CA . GLY A 1 382 ? -0.385 12.43 16.078 1 88.94 382 GLY A CA 1
ATOM 2702 C C . GLY A 1 382 ? 0.502 12.211 14.867 1 88.94 382 GLY A C 1
ATOM 2703 O O . GLY A 1 382 ? 0.463 13 13.914 1 88.94 382 GLY A O 1
ATOM 2704 N N . ASN A 1 383 ? 1.315 11.211 14.969 1 91.31 383 ASN A N 1
ATOM 2705 C CA . ASN A 1 383 ? 2.141 10.836 13.828 1 91.31 383 ASN A CA 1
ATOM 2706 C C . ASN A 1 383 ? 1.588 9.602 13.117 1 91.31 383 ASN A C 1
ATOM 2708 O O . ASN A 1 383 ? 0.946 8.758 13.742 1 91.31 383 ASN A O 1
ATOM 2712 N N . VAL A 1 384 ? 1.821 9.609 11.812 1 95.62 384 VAL A N 1
ATOM 2713 C CA . VAL A 1 384 ? 1.464 8.422 11.047 1 95.62 384 VAL A CA 1
ATOM 2714 C C . VAL A 1 384 ? 2.631 7.438 11.039 1 95.62 384 VAL A C 1
ATOM 2716 O O . VAL A 1 384 ? 3.766 7.812 10.734 1 95.62 384 VAL A O 1
ATOM 2719 N N . VAL A 1 385 ? 2.352 6.223 11.414 1 95.94 385 VAL A N 1
ATOM 2720 C CA . VAL A 1 385 ? 3.363 5.168 11.391 1 95.94 385 VAL A CA 1
ATOM 2721 C C . VAL A 1 385 ? 2.887 4.02 10.508 1 95.94 385 VAL A C 1
ATOM 2723 O O . VAL A 1 385 ? 1.684 3.783 10.375 1 95.94 385 VAL A O 1
ATOM 2726 N N . ASP A 1 386 ? 3.824 3.27 9.883 1 95.69 386 ASP A N 1
ATOM 2727 C CA . ASP A 1 386 ? 3.518 2.215 8.922 1 95.69 386 ASP A CA 1
ATOM 2728 C C . ASP A 1 386 ? 3.848 0.838 9.492 1 95.69 386 ASP A C 1
ATOM 2730 O O . ASP A 1 386 ? 4.133 -0.098 8.742 1 95.69 386 ASP A O 1
ATOM 2734 N N . ASP A 1 387 ? 3.773 0.688 10.742 1 96.44 387 ASP A N 1
ATOM 2735 C CA . ASP A 1 387 ? 4.273 -0.541 11.352 1 96.44 387 ASP A CA 1
ATOM 2736 C C . ASP A 1 387 ? 3.135 -1.362 11.953 1 96.44 387 ASP A C 1
ATOM 2738 O O . ASP A 1 387 ? 3.371 -2.277 12.742 1 96.44 387 ASP A O 1
ATOM 2742 N N . GLY A 1 388 ? 1.858 -1.013 11.711 1 98.44 388 GLY A N 1
ATOM 2743 C CA . GLY A 1 388 ? 0.727 -1.75 12.25 1 98.44 388 GLY A CA 1
ATOM 2744 C C . GLY A 1 388 ? 0.59 -3.143 11.664 1 98.44 388 GLY A C 1
ATOM 2745 O O . GLY A 1 388 ? 0.639 -3.318 10.445 1 98.44 388 GLY A O 1
ATOM 2746 N N . LEU A 1 389 ? 0.445 -4.18 12.5 1 98.69 389 LEU A N 1
ATOM 2747 C CA . LEU A 1 389 ? 0.238 -5.57 12.102 1 98.69 389 LEU A CA 1
ATOM 2748 C C . LEU A 1 389 ? -0.831 -6.23 12.969 1 98.69 389 LEU A C 1
ATOM 2750 O O . LEU A 1 389 ? -0.687 -6.305 14.188 1 98.69 389 LEU A O 1
ATOM 2754 N N . LEU A 1 390 ? -1.892 -6.672 12.352 1 98.81 390 LEU A N 1
ATOM 2755 C CA . LEU A 1 390 ? -2.908 -7.469 13.031 1 98.81 390 LEU A CA 1
ATOM 2756 C C . LEU A 1 390 ? -3.033 -8.844 12.391 1 98.81 390 LEU A C 1
ATOM 2758 O O . LEU A 1 390 ? -3.217 -8.961 11.18 1 98.81 390 LEU A O 1
ATOM 2762 N N . VAL A 1 391 ? -2.852 -9.906 13.172 1 98.75 391 VAL A N 1
ATOM 2763 C CA . VAL A 1 391 ? -3.088 -11.266 12.695 1 98.75 391 VAL A CA 1
ATOM 2764 C C . VAL A 1 391 ? -4.547 -11.648 12.938 1 98.75 391 VAL A C 1
ATOM 2766 O O . VAL A 1 391 ? -5.023 -11.609 14.07 1 98.75 391 VAL A O 1
ATOM 2769 N N . VAL A 1 392 ? -5.285 -11.969 11.891 1 98.75 392 VAL A N 1
ATOM 2770 C CA . VAL A 1 392 ? -6.699 -12.32 11.977 1 98.75 392 VAL A CA 1
ATOM 2771 C C . VAL A 1 392 ? -7 -13.508 11.055 1 98.75 392 VAL A C 1
ATOM 2773 O O . VAL A 1 392 ? -6.125 -13.953 10.312 1 98.75 392 VAL A O 1
ATOM 2776 N N . HIS A 1 393 ? -8.203 -14.109 11.258 1 98.25 393 HIS A N 1
ATOM 2777 C CA . HIS A 1 393 ? -8.672 -15.117 10.312 1 98.25 393 HIS A CA 1
ATOM 2778 C C . HIS A 1 393 ? -8.859 -14.523 8.922 1 98.25 393 HIS A C 1
ATOM 2780 O O . HIS A 1 393 ? -9.289 -13.383 8.781 1 98.25 393 HIS A O 1
ATOM 2786 N N . HIS A 1 394 ? -8.586 -15.281 7.848 1 96 394 HIS A N 1
ATOM 2787 C CA . HIS A 1 394 ? -8.648 -14.773 6.484 1 96 394 HIS A CA 1
ATOM 2788 C C . HIS A 1 394 ? -10.055 -14.281 6.141 1 96 394 HIS A C 1
ATOM 2790 O O . HIS A 1 394 ? -10.219 -13.344 5.363 1 96 394 HIS A O 1
ATOM 2796 N N . GLU A 1 395 ? -11.07 -14.789 6.832 1 95.56 395 GLU A N 1
ATOM 2797 C CA . GLU A 1 395 ? -12.453 -14.438 6.531 1 95.56 395 GLU A CA 1
ATOM 2798 C C . GLU A 1 395 ? -12.773 -13.016 6.977 1 95.56 395 GLU A C 1
ATOM 2800 O O . GLU A 1 395 ? -13.75 -12.422 6.52 1 95.56 395 GLU A O 1
ATOM 2805 N N . VAL A 1 396 ? -11.938 -12.453 7.871 1 97.69 396 VAL A N 1
ATOM 2806 C CA . VAL A 1 396 ? -12.289 -11.133 8.391 1 97.69 396 VAL A CA 1
ATOM 2807 C C . VAL A 1 396 ? -11.18 -10.141 8.07 1 97.69 396 VAL A C 1
ATOM 2809 O O . VAL A 1 396 ? -11.219 -8.984 8.508 1 97.69 396 VAL A O 1
ATOM 2812 N N . GLY A 1 397 ? -10.164 -10.57 7.316 1 98 397 GLY A N 1
ATOM 2813 C CA . GLY A 1 397 ? -9.07 -9.68 6.969 1 98 397 GLY A CA 1
ATOM 2814 C C . GLY A 1 397 ? -9.531 -8.391 6.328 1 98 397 GLY A C 1
ATOM 2815 O O . GLY A 1 397 ? -9.109 -7.301 6.719 1 98 397 GLY A O 1
ATOM 2816 N N . ALA A 1 398 ? -10.406 -8.5 5.398 1 96.94 398 ALA A N 1
ATOM 2817 C CA . ALA A 1 398 ? -10.938 -7.344 4.68 1 96.94 398 ALA A CA 1
ATOM 2818 C C . ALA A 1 398 ? -11.734 -6.438 5.609 1 96.94 398 ALA A C 1
ATOM 2820 O O . ALA A 1 398 ? -11.648 -5.211 5.516 1 96.94 398 ALA A O 1
ATOM 2821 N N . ASP A 1 399 ? -12.531 -7.059 6.48 1 97.06 399 ASP A N 1
ATOM 2822 C CA . ASP A 1 399 ? -13.312 -6.305 7.457 1 97.06 399 ASP A CA 1
ATOM 2823 C C . ASP A 1 399 ? -12.406 -5.445 8.336 1 97.06 399 ASP A C 1
ATOM 2825 O O . ASP A 1 399 ? -12.641 -4.242 8.484 1 97.06 399 ASP A O 1
ATOM 2829 N N . VAL A 1 400 ? -11.406 -6.105 8.875 1 98.62 400 VAL A N 1
ATOM 2830 C CA . VAL A 1 400 ? -10.508 -5.426 9.797 1 98.62 400 VAL A CA 1
ATOM 2831 C C . VAL A 1 400 ? -9.734 -4.336 9.062 1 98.62 400 VAL A C 1
ATOM 2833 O O . VAL A 1 400 ? -9.539 -3.238 9.594 1 98.62 400 VAL A O 1
ATOM 2836 N N . LEU A 1 401 ? -9.32 -4.633 7.812 1 98.5 401 LEU A N 1
ATOM 2837 C CA . LEU A 1 401 ? -8.68 -3.607 6.992 1 98.5 401 LEU A CA 1
ATOM 2838 C C . LEU A 1 401 ? -9.578 -2.381 6.863 1 98.5 401 LEU A C 1
ATOM 2840 O O . LEU A 1 401 ? -9.117 -1.249 7.027 1 98.5 401 LEU A O 1
ATOM 2844 N N . GLY A 1 402 ? -10.852 -2.543 6.574 1 97.75 402 GLY A N 1
ATOM 2845 C CA . GLY A 1 402 ? -11.797 -1.444 6.465 1 97.75 402 GLY A CA 1
ATOM 2846 C C . GLY A 1 402 ? -11.938 -0.647 7.746 1 97.75 402 GLY A C 1
ATOM 2847 O O . GLY A 1 402 ? -11.984 0.584 7.715 1 97.75 402 GLY A O 1
ATOM 2848 N N . VAL A 1 403 ? -11.992 -1.317 8.906 1 98.56 403 VAL A N 1
ATOM 2849 C CA . VAL A 1 403 ? -12.117 -0.643 10.188 1 98.56 403 VAL A CA 1
ATOM 2850 C C . VAL A 1 403 ? -10.883 0.218 10.445 1 98.56 403 VAL A C 1
ATOM 2852 O O . VAL A 1 403 ? -10.992 1.35 10.922 1 98.56 403 VAL A O 1
ATOM 2855 N N . MET A 1 404 ? -9.703 -0.35 10.094 1 98.69 404 MET A N 1
ATOM 2856 C CA . MET A 1 404 ? -8.477 0.402 10.32 1 98.69 404 MET A CA 1
ATOM 2857 C C . MET A 1 404 ? -8.398 1.61 9.391 1 98.69 404 MET A C 1
ATOM 2859 O O . MET A 1 404 ? -7.867 2.656 9.773 1 98.69 404 MET A O 1
ATOM 2863 N N . ALA A 1 405 ? -8.938 1.477 8.203 1 98.06 405 ALA A N 1
ATOM 2864 C CA . ALA A 1 405 ? -9.031 2.625 7.301 1 98.06 405 ALA A CA 1
ATOM 2865 C C . ALA A 1 405 ? -9.945 3.701 7.879 1 98.06 405 ALA A C 1
ATOM 2867 O O . ALA A 1 405 ? -9.648 4.895 7.777 1 98.06 405 ALA A O 1
ATOM 2868 N N . THR A 1 406 ? -11.055 3.285 8.516 1 97.88 406 THR A N 1
ATOM 2869 C CA . THR A 1 406 ? -11.961 4.215 9.18 1 97.88 406 THR A CA 1
ATOM 2870 C C . THR A 1 406 ? -11.242 4.934 10.328 1 97.88 406 THR A C 1
ATOM 2872 O O . THR A 1 406 ? -11.398 6.148 10.492 1 97.88 406 THR A O 1
ATOM 2875 N N . ALA A 1 407 ? -10.477 4.16 11.062 1 98.31 407 ALA A N 1
ATOM 2876 C CA . ALA A 1 407 ? -9.719 4.758 12.156 1 98.31 407 ALA A CA 1
ATOM 2877 C C . ALA A 1 407 ? -8.766 5.836 11.641 1 98.31 407 ALA A C 1
ATOM 2879 O O . ALA A 1 407 ? -8.664 6.914 12.227 1 98.31 407 ALA A O 1
ATOM 2880 N N . PHE A 1 408 ? -8.094 5.574 10.562 1 97.5 408 PHE A N 1
ATOM 2881 C CA . PHE A 1 408 ? -7.156 6.523 9.969 1 97.5 408 PHE A CA 1
ATOM 2882 C C . PHE A 1 408 ? -7.879 7.785 9.516 1 97.5 408 PHE A C 1
ATOM 2884 O O . PHE A 1 408 ? -7.434 8.898 9.805 1 97.5 408 PHE A O 1
ATOM 2891 N N . ASP A 1 409 ? -8.992 7.594 8.859 1 95 409 ASP A N 1
ATOM 2892 C CA . ASP A 1 409 ? -9.758 8.719 8.344 1 95 409 ASP A CA 1
ATOM 2893 C C . ASP A 1 409 ? -10.273 9.602 9.477 1 95 409 ASP A C 1
ATOM 2895 O O . ASP A 1 409 ? -10.32 10.828 9.352 1 95 409 ASP A O 1
ATOM 2899 N N . ALA A 1 410 ? -10.641 8.945 10.586 1 95.75 410 ALA A N 1
ATOM 2900 C CA . ALA A 1 410 ? -11.188 9.656 11.742 1 95.75 410 ALA A CA 1
ATOM 2901 C C . ALA A 1 410 ? -10.07 10.227 12.609 1 95.75 410 ALA A C 1
ATOM 2903 O O . ALA A 1 410 ? -10.328 10.836 13.656 1 95.75 410 ALA A O 1
ATOM 2904 N N . ARG A 1 411 ? -8.852 9.961 12.258 1 94.44 411 ARG A N 1
ATOM 2905 C CA . ARG A 1 411 ? -7.68 10.359 13.031 1 94.44 411 ARG A CA 1
ATOM 2906 C C . ARG A 1 411 ? -7.734 9.781 14.438 1 94.44 411 ARG A C 1
ATOM 2908 O O . ARG A 1 411 ? -7.371 10.453 15.406 1 94.44 411 ARG A O 1
ATOM 2915 N N . PHE A 1 412 ? -8.297 8.602 14.539 1 97.62 412 PHE A N 1
ATOM 2916 C CA . PHE A 1 412 ? -8.32 7.867 15.797 1 97.62 412 PHE A CA 1
ATOM 2917 C C . PHE A 1 412 ? -6.949 7.285 16.125 1 97.62 412 PHE A C 1
ATOM 2919 O O . PHE A 1 412 ? -6.465 6.398 15.414 1 97.62 412 PHE A O 1
ATOM 2926 N N . PRO A 1 413 ? -6.324 7.738 17.188 1 97.44 413 PRO A N 1
ATOM 2927 C CA . PRO A 1 413 ? -4.969 7.25 17.453 1 97.44 413 PRO A CA 1
ATOM 2928 C C . PRO A 1 413 ? -4.949 5.832 18.031 1 97.44 413 PRO A C 1
ATOM 2930 O O . PRO A 1 413 ? -5.812 5.473 18.828 1 97.44 413 PRO A O 1
ATOM 2933 N N . LEU A 1 414 ? -4.094 5.035 17.562 1 98.5 414 LEU A N 1
ATOM 2934 C CA . LEU A 1 414 ? -3.742 3.725 18.094 1 98.5 414 LEU A CA 1
ATOM 2935 C C . LEU A 1 414 ? -2.326 3.73 18.656 1 98.5 414 LEU A C 1
ATOM 2937 O O . LEU A 1 414 ? -1.362 3.977 17.938 1 98.5 414 LEU A O 1
ATOM 2941 N N . THR A 1 415 ? -2.205 3.482 19.969 1 97.38 415 THR A N 1
ATOM 2942 C CA . THR A 1 415 ? -0.908 3.609 20.625 1 97.38 415 THR A CA 1
ATOM 2943 C C . THR A 1 415 ? 0.107 2.652 20 1 97.38 415 THR A C 1
ATOM 2945 O O . THR A 1 415 ? 1.226 3.053 19.672 1 97.38 415 THR A O 1
ATOM 2948 N N . ARG A 1 416 ? -0.293 1.373 19.922 1 97.94 416 ARG A N 1
ATOM 2949 C CA . ARG A 1 416 ? 0.483 0.31 19.297 1 97.94 416 ARG A CA 1
ATOM 2950 C C . ARG A 1 416 ? -0.43 -0.709 18.625 1 97.94 416 ARG A C 1
ATOM 2952 O O . ARG A 1 416 ? -1.529 -0.982 19.109 1 97.94 416 ARG A O 1
ATOM 2959 N N . VAL A 1 417 ? -0.007 -1.213 17.438 1 98.75 417 VAL A N 1
ATOM 2960 C CA . VAL A 1 417 ? -0.725 -2.256 16.703 1 98.75 417 VAL A CA 1
ATOM 2961 C C . VAL A 1 417 ? 0.235 -3.387 16.344 1 98.75 417 VAL A C 1
ATOM 2963 O O . VAL A 1 417 ? 0.818 -3.387 15.258 1 98.75 417 VAL A O 1
ATOM 2966 N N . ARG A 1 418 ? 0.361 -4.324 17.234 1 98.56 418 ARG A N 1
ATOM 2967 C CA . ARG A 1 418 ? 1.352 -5.383 17.078 1 98.56 418 ARG A CA 1
ATOM 2968 C C . ARG A 1 418 ? 0.768 -6.738 17.453 1 98.56 418 ARG A C 1
ATOM 2970 O O . ARG A 1 418 ? -0.107 -6.828 18.312 1 98.56 418 ARG A O 1
ATOM 2977 N N . PRO A 1 419 ? 1.265 -7.812 16.828 1 98.5 419 PRO A N 1
ATOM 2978 C CA . PRO A 1 419 ? 0.848 -9.141 17.266 1 98.5 419 PRO A CA 1
ATOM 2979 C C . PRO A 1 419 ? 1.261 -9.438 18.703 1 98.5 419 PRO A C 1
ATOM 2981 O O . PRO A 1 419 ? 2.33 -9.008 19.156 1 98.5 419 PRO A O 1
ATOM 2984 N N . VAL A 1 420 ? 0.464 -10.203 19.391 1 98.06 420 VAL A N 1
ATOM 2985 C CA . VAL A 1 420 ? 0.68 -10.453 20.812 1 98.06 420 VAL A CA 1
ATOM 2986 C C . VAL A 1 420 ? 1.946 -11.281 21 1 98.06 420 VAL A C 1
ATOM 2988 O O . VAL A 1 420 ? 2.529 -11.305 22.078 1 98.06 420 VAL A O 1
ATOM 2991 N N . ARG A 1 421 ? 2.393 -11.969 19.906 1 96.69 421 ARG A N 1
ATOM 2992 C CA . ARG A 1 421 ? 3.633 -12.734 20 1 96.69 421 ARG A CA 1
ATOM 2993 C C . ARG A 1 421 ? 4.797 -11.844 20.422 1 96.69 421 ARG A C 1
ATOM 2995 O O . ARG A 1 421 ? 5.75 -12.312 21.047 1 96.69 421 ARG A O 1
ATOM 3002 N N . GLU A 1 422 ? 4.77 -10.594 20.156 1 97.25 422 GLU A N 1
ATOM 3003 C CA . GLU A 1 422 ? 5.84 -9.672 20.531 1 97.25 422 GLU A CA 1
ATOM 3004 C C . GLU A 1 422 ? 5.883 -9.445 22.031 1 97.25 422 GLU A C 1
ATOM 3006 O O . GLU A 1 422 ? 6.859 -8.898 22.562 1 97.25 422 GLU A O 1
ATOM 3011 N N . TYR A 1 423 ? 4.844 -9.938 22.656 1 97.88 423 TYR A N 1
ATOM 3012 C CA . TYR A 1 423 ? 4.77 -9.883 24.109 1 97.88 423 TYR A CA 1
ATOM 3013 C C . TYR A 1 423 ? 4.766 -11.281 24.719 1 97.88 423 TYR A C 1
ATOM 3015 O O . TYR A 1 423 ? 4.156 -11.516 25.766 1 97.88 423 TYR A O 1
ATOM 3023 N N . GLY A 1 424 ? 5.27 -12.234 23.875 1 96.5 424 GLY A N 1
ATOM 3024 C CA . GLY A 1 424 ? 5.391 -13.609 24.328 1 96.5 424 GLY A CA 1
ATOM 3025 C C . GLY A 1 424 ? 4.059 -14.32 24.422 1 96.5 424 GLY A C 1
ATOM 3026 O O . GLY A 1 424 ? 3.912 -15.281 25.188 1 96.5 424 GLY A O 1
ATOM 3027 N N . GLY A 1 425 ? 3.088 -13.805 23.797 1 96.62 425 GLY A N 1
ATOM 3028 C CA . GLY A 1 425 ? 1.755 -14.375 23.891 1 96.62 425 GLY A CA 1
ATOM 3029 C C . GLY A 1 425 ? 1.043 -14.016 25.188 1 96.62 425 GLY A C 1
ATOM 3030 O O . GLY A 1 425 ? -0.03 -14.547 25.469 1 96.62 425 GLY A O 1
ATOM 3031 N N . ASP A 1 426 ? 1.629 -13.125 25.969 1 96.62 426 ASP A N 1
ATOM 3032 C CA . ASP A 1 426 ? 1.092 -12.688 27.25 1 96.62 426 ASP A CA 1
ATOM 3033 C C . ASP A 1 426 ? 0.096 -11.547 27.078 1 96.62 426 ASP A C 1
ATOM 3035 O O . ASP A 1 426 ? 0.492 -10.406 26.828 1 96.62 426 ASP A O 1
ATOM 3039 N N . ASP A 1 427 ? -1.116 -11.852 27.281 1 95.12 427 ASP A N 1
ATOM 3040 C CA . ASP A 1 427 ? -2.193 -10.891 27.078 1 95.12 427 ASP A CA 1
ATOM 3041 C C . ASP A 1 427 ? -2.053 -9.703 28.016 1 95.12 427 ASP A C 1
ATOM 3043 O O . ASP A 1 427 ? -2.309 -8.555 27.641 1 95.12 427 ASP A O 1
ATOM 3047 N N . ASP A 1 428 ? -1.67 -9.93 29.266 1 95.94 428 ASP A N 1
ATOM 3048 C CA . ASP A 1 428 ? -1.525 -8.867 30.25 1 95.94 428 ASP A CA 1
ATOM 3049 C C . ASP A 1 428 ? -0.405 -7.902 29.859 1 95.94 428 ASP A C 1
ATOM 3051 O O . ASP A 1 428 ? -0.556 -6.684 29.969 1 95.94 428 ASP A O 1
ATOM 3055 N N . ALA A 1 429 ? 0.669 -8.508 29.422 1 97.81 429 ALA A N 1
ATOM 3056 C CA . ALA A 1 429 ? 1.786 -7.672 28.984 1 97.81 429 ALA A CA 1
ATOM 3057 C C . ALA A 1 429 ? 1.398 -6.828 27.766 1 97.81 429 ALA A C 1
ATOM 3059 O O . ALA A 1 429 ? 1.763 -5.652 27.688 1 97.81 429 ALA A O 1
ATOM 3060 N N . SER A 1 430 ? 0.687 -7.438 26.844 1 98.12 430 SER A N 1
ATOM 3061 C CA . SER A 1 430 ? 0.196 -6.727 25.656 1 98.12 430 SER A CA 1
ATOM 3062 C C . SER A 1 430 ? -0.719 -5.57 26.062 1 98.12 430 SER A C 1
ATOM 3064 O O . SER A 1 430 ? -0.574 -4.457 25.547 1 98.12 430 SER A O 1
ATOM 3066 N N . MET A 1 431 ? -1.638 -5.758 26.969 1 98.12 431 MET A N 1
ATOM 3067 C CA . MET A 1 431 ? -2.576 -4.727 27.406 1 98.12 431 MET A CA 1
ATOM 3068 C C . MET A 1 431 ? -1.851 -3.615 28.156 1 98.12 431 MET A C 1
ATOM 3070 O O . MET A 1 431 ? -2.146 -2.436 27.969 1 98.12 431 MET A O 1
ATOM 3074 N N . ALA A 1 432 ? -0.878 -4.023 28.984 1 97.94 432 ALA A N 1
ATOM 3075 C CA . ALA A 1 432 ? -0.121 -3.041 29.75 1 97.94 432 ALA A CA 1
ATOM 3076 C C . ALA A 1 432 ? 0.647 -2.098 28.828 1 97.94 432 ALA A C 1
ATOM 3078 O O . ALA A 1 432 ? 0.838 -0.923 29.156 1 97.94 432 ALA A O 1
ATOM 3079 N N . ALA A 1 433 ? 1.001 -2.609 27.719 1 98.25 433 ALA A N 1
ATOM 3080 C CA . ALA A 1 433 ? 1.729 -1.812 26.734 1 98.25 433 ALA A CA 1
ATOM 3081 C C . ALA A 1 433 ? 0.771 -1.017 25.859 1 98.25 433 ALA A C 1
ATOM 3083 O O . ALA A 1 433 ? 1.195 -0.351 24.906 1 98.25 433 ALA A O 1
ATOM 3084 N N . ASP A 1 434 ? -0.5 -1.076 26.156 1 98.5 434 ASP A N 1
ATOM 3085 C CA . ASP A 1 434 ? -1.562 -0.423 25.391 1 98.5 434 ASP A CA 1
ATOM 3086 C C . ASP A 1 434 ? -1.527 -0.848 23.922 1 98.5 434 ASP A C 1
ATOM 3088 O O . ASP A 1 434 ? -1.616 -0.007 23.031 1 98.5 434 ASP A O 1
ATOM 3092 N N . ASN A 1 435 ? -1.387 -2.148 23.703 1 98.62 435 ASN A N 1
ATOM 3093 C CA . ASN A 1 435 ? -1.242 -2.738 22.375 1 98.62 435 ASN A CA 1
ATOM 3094 C C . ASN A 1 435 ? -2.59 -3.166 21.812 1 98.62 435 ASN A C 1
ATOM 3096 O O . ASN A 1 435 ? -3.305 -3.963 22.422 1 98.62 435 ASN A O 1
ATOM 3100 N N . THR A 1 436 ? -2.971 -2.506 20.656 1 98.81 436 THR A N 1
ATOM 3101 C CA . THR A 1 436 ? -4.066 -3.045 19.859 1 98.81 436 THR A CA 1
ATOM 3102 C C . THR A 1 436 ? -3.674 -4.379 19.234 1 98.81 436 THR A C 1
ATOM 3104 O O . THR A 1 436 ? -2.652 -4.469 18.547 1 98.81 436 THR A O 1
ATOM 3107 N N . SER A 1 437 ? -4.48 -5.426 19.516 1 98.44 437 SER A N 1
ATOM 3108 C CA . SER A 1 437 ? -4.121 -6.773 19.094 1 98.44 437 SER A CA 1
ATOM 3109 C C . SER A 1 437 ? -5.352 -7.562 18.656 1 98.44 437 SER A C 1
ATOM 3111 O O . SER A 1 437 ? -6.484 -7.125 18.875 1 98.44 437 SER A O 1
ATOM 3113 N N . ALA A 1 438 ? -5.086 -8.727 18 1 98.56 438 ALA A N 1
ATOM 3114 C CA . ALA A 1 438 ? -6.184 -9.555 17.516 1 98.56 438 ALA A CA 1
ATOM 3115 C C . ALA A 1 438 ? -5.973 -11.023 17.891 1 98.56 438 ALA A C 1
ATOM 3117 O O . ALA A 1 438 ? -6.34 -11.438 18.984 1 98.56 438 ALA A O 1
ATOM 3118 N N . PHE A 1 439 ? -5.277 -11.836 17.141 1 98.56 439 PHE A N 1
ATOM 3119 C CA . PHE A 1 439 ? -5.172 -13.273 17.344 1 98.56 439 PHE A CA 1
ATOM 3120 C C . PHE A 1 439 ? -4.273 -13.602 18.531 1 98.56 439 PHE A C 1
ATOM 3122 O O . PHE A 1 439 ? -3.168 -13.062 18.641 1 98.56 439 PHE A O 1
ATOM 3129 N N . ASN A 1 440 ? -4.691 -14.375 19.328 1 98.12 440 ASN A N 1
ATOM 3130 C CA . ASN A 1 440 ? -3.965 -15.023 20.422 1 98.12 440 ASN A CA 1
ATOM 3131 C C . ASN A 1 440 ? -4.629 -16.328 20.828 1 98.12 440 ASN A C 1
ATOM 3133 O O . ASN A 1 440 ? -5.711 -16.328 21.422 1 98.12 440 ASN A O 1
ATOM 3137 N N . CYS A 1 441 ? -4.027 -17.422 20.516 1 97.31 441 CYS A N 1
ATOM 3138 C CA . CYS A 1 441 ? -4.609 -18.734 20.828 1 97.31 441 CYS A CA 1
ATOM 3139 C C . CYS A 1 441 ? -4.543 -19.016 22.312 1 97.31 441 CYS A C 1
ATOM 3141 O O . CYS A 1 441 ? -3.49 -19.406 22.828 1 97.31 441 CYS A O 1
ATOM 3143 N N . ARG A 1 442 ? -5.691 -18.891 22.953 1 92.56 442 ARG A N 1
ATOM 3144 C CA . ARG A 1 442 ? -5.785 -19.062 24.406 1 92.56 442 ARG A CA 1
ATOM 3145 C C . ARG A 1 442 ? -7.219 -19.344 24.828 1 92.56 442 ARG A C 1
ATOM 3147 O O . ARG A 1 442 ? -8.156 -19.125 24.062 1 92.56 442 ARG A O 1
ATOM 3154 N N . VAL A 1 443 ? -7.355 -19.891 26.016 1 88.19 443 VAL A N 1
ATOM 3155 C CA . VAL A 1 443 ? -8.68 -20.031 26.609 1 88.19 443 VAL A CA 1
ATOM 3156 C C . VAL A 1 443 ? -9.031 -18.766 27.391 1 88.19 443 VAL A C 1
ATOM 3158 O O . VAL A 1 443 ? -8.148 -17.984 27.75 1 88.19 443 VAL A O 1
ATOM 3161 N N . VAL A 1 444 ? -10.328 -18.531 27.484 1 82.56 444 VAL A N 1
ATOM 3162 C CA . VAL A 1 444 ? -10.773 -17.422 28.344 1 82.56 444 VAL A CA 1
ATOM 3163 C C . VAL A 1 444 ? -10.273 -17.641 29.766 1 82.56 444 VAL A C 1
ATOM 3165 O O . VAL A 1 444 ? -10.336 -18.766 30.281 1 82.56 444 VAL A O 1
ATOM 3168 N N . ALA A 1 445 ? -9.695 -16.609 30.297 1 73.38 445 ALA A N 1
ATOM 3169 C CA . ALA A 1 445 ? -9.133 -16.719 31.641 1 73.38 445 ALA A CA 1
ATOM 3170 C C . ALA A 1 445 ? -10.125 -17.375 32.594 1 73.38 445 ALA A C 1
ATOM 3172 O O . ALA A 1 445 ? -11.273 -16.953 32.719 1 73.38 445 ALA A O 1
ATOM 3173 N N . GLY A 1 446 ? -9.727 -18.391 33.188 1 73.75 446 GLY A N 1
ATOM 3174 C CA . GLY A 1 446 ? -10.5 -19.078 34.219 1 73.75 446 GLY A CA 1
ATOM 3175 C C . GLY A 1 446 ? -11.461 -20.109 33.625 1 73.75 446 GLY A C 1
ATOM 3176 O O . GLY A 1 446 ? -12.289 -20.656 34.344 1 73.75 446 GLY A O 1
ATOM 3177 N N . THR A 1 447 ? -11.469 -20.203 32.312 1 84.44 447 THR A N 1
ATOM 3178 C CA . THR A 1 447 ? -12.391 -21.141 31.688 1 84.44 447 THR A CA 1
ATOM 3179 C C . THR A 1 447 ? -11.641 -22.141 30.812 1 84.44 447 THR A C 1
ATOM 3181 O O . THR A 1 447 ? -10.414 -22.156 30.781 1 84.44 447 THR A O 1
ATOM 3184 N N . SER A 1 448 ? -12.414 -23.109 30.281 1 86.94 448 SER A N 1
ATOM 3185 C CA . SER A 1 448 ? -11.844 -24.078 29.344 1 86.94 448 SER A CA 1
ATOM 3186 C C . SER A 1 448 ? -12.32 -23.797 27.922 1 86.94 448 SER A C 1
ATOM 3188 O O . SER A 1 448 ? -12.109 -24.625 27.031 1 86.94 448 SER A O 1
ATOM 3190 N N . THR A 1 449 ? -12.93 -22.656 27.859 1 90.81 449 THR A N 1
ATOM 3191 C CA . THR A 1 449 ? -13.477 -22.297 26.547 1 90.81 449 THR A CA 1
ATOM 3192 C C . THR A 1 449 ? -12.484 -21.422 25.781 1 90.81 449 THR A C 1
ATOM 3194 O O . THR A 1 449 ? -11.852 -20.531 26.344 1 90.81 449 THR A O 1
ATOM 3197 N N . TRP A 1 450 ? -12.391 -21.797 24.5 1 92.69 450 TRP A N 1
ATOM 3198 C CA . TRP A 1 450 ? -11.508 -21.016 23.641 1 92.69 450 TRP A CA 1
ATOM 3199 C C . TRP A 1 450 ? -11.992 -19.562 23.547 1 92.69 450 TRP A C 1
ATOM 3201 O O . TRP A 1 450 ? -13.18 -19.312 23.375 1 92.69 450 TRP A O 1
ATOM 3211 N N . SER A 1 451 ? -11.117 -18.625 23.734 1 92.62 451 SER A N 1
ATOM 3212 C CA . SER A 1 451 ? -11.414 -17.219 23.469 1 92.62 451 SER A CA 1
ATOM 3213 C C . SER A 1 451 ? -11.727 -16.984 22 1 92.62 451 SER A C 1
ATOM 3215 O O . SER A 1 451 ? -11.203 -17.672 21.125 1 92.62 451 SER A O 1
ATOM 3217 N N . THR A 1 452 ? -12.578 -15.961 21.688 1 94.38 452 THR A N 1
ATOM 3218 C CA . THR A 1 452 ? -12.828 -15.594 20.297 1 94.38 452 THR A CA 1
ATOM 3219 C C . THR A 1 452 ? -11.531 -15.156 19.609 1 94.38 452 THR A C 1
ATOM 3221 O O . THR A 1 452 ? -11.375 -15.328 18.406 1 94.38 452 THR A O 1
ATOM 3224 N N . HIS A 1 453 ? -10.539 -14.672 20.328 1 97 453 HIS A N 1
ATOM 3225 C CA . HIS A 1 453 ? -9.227 -14.328 19.812 1 97 453 HIS A CA 1
ATOM 3226 C C . HIS A 1 453 ? -8.523 -15.547 19.219 1 97 453 HIS A C 1
ATOM 3228 O O . HIS A 1 453 ? -7.727 -15.422 18.297 1 97 453 HIS A O 1
ATOM 3234 N N . SER A 1 454 ? -8.852 -16.766 19.719 1 97.38 454 SER A N 1
ATOM 3235 C CA . SER A 1 454 ? -8.242 -18 19.234 1 97.38 454 SER A CA 1
ATOM 3236 C C . SER A 1 454 ? -8.742 -18.359 17.844 1 97.38 454 SER A C 1
ATOM 3238 O O . SER A 1 454 ? -8.109 -19.141 17.125 1 97.38 454 SER A O 1
ATOM 3240 N N . TRP A 1 455 ? -9.852 -17.797 17.531 1 97.06 455 TRP A N 1
ATOM 3241 C CA . TRP A 1 455 ? -10.438 -18.047 16.219 1 97.06 455 TRP A CA 1
ATOM 3242 C C . TRP A 1 455 ? -10.023 -16.984 15.211 1 97.06 455 TRP A C 1
ATOM 3244 O O . TRP A 1 455 ? -10.352 -17.062 14.031 1 97.06 455 TRP A O 1
ATOM 3254 N N . GLY A 1 456 ? -9.273 -15.922 15.641 1 98.19 456 GLY A N 1
ATOM 3255 C CA . GLY A 1 456 ? -8.812 -14.844 14.773 1 98.19 456 GLY A CA 1
ATOM 3256 C C . GLY A 1 456 ? -9.922 -13.891 14.367 1 98.19 456 GLY A C 1
ATOM 3257 O O . GLY A 1 456 ? -9.812 -13.203 13.352 1 98.19 456 GLY A O 1
ATOM 3258 N N . THR A 1 457 ? -11.047 -13.875 15.133 1 98.38 457 THR A N 1
ATOM 3259 C CA . THR A 1 457 ? -12.188 -13.055 14.742 1 98.38 457 THR A CA 1
ATOM 3260 C C . THR A 1 457 ? -12.539 -12.055 15.844 1 98.38 457 THR A C 1
ATOM 3262 O O . THR A 1 457 ? -13.711 -11.758 16.078 1 98.38 457 THR A O 1
ATOM 3265 N N . ALA A 1 458 ? -11.508 -11.57 16.578 1 98.44 458 ALA A N 1
ATOM 3266 C CA . ALA A 1 458 ? -11.648 -10.531 17.594 1 98.44 458 ALA A CA 1
ATOM 3267 C C . ALA A 1 458 ? -10.484 -9.547 17.547 1 98.44 458 ALA A C 1
ATOM 3269 O O . ALA A 1 458 ? -9.391 -9.898 17.094 1 98.44 458 ALA A O 1
ATOM 3270 N N . VAL A 1 459 ? -10.727 -8.352 17.906 1 98.75 459 VAL A N 1
ATOM 3271 C CA . VAL A 1 459 ? -9.727 -7.293 17.984 1 98.75 459 VAL A CA 1
ATOM 3272 C C . VAL A 1 459 ? -9.898 -6.516 19.281 1 98.75 459 VAL A C 1
ATOM 3274 O O . VAL A 1 459 ? -11.023 -6.188 19.672 1 98.75 459 VAL A O 1
ATOM 3277 N N . ASP A 1 460 ? -8.852 -6.297 20.031 1 98.75 460 ASP A N 1
ATOM 3278 C CA . ASP A 1 460 ? -8.82 -5.398 21.188 1 98.75 460 ASP A CA 1
ATOM 3279 C C . ASP A 1 460 ? -8.125 -4.086 20.844 1 98.75 460 ASP A C 1
ATOM 3281 O O . ASP A 1 460 ? -7.004 -4.09 20.328 1 98.75 460 ASP A O 1
ATOM 3285 N N . ILE A 1 461 ? -8.773 -2.982 21.141 1 98.88 461 ILE A N 1
ATOM 3286 C CA . ILE A 1 461 ? -8.281 -1.683 20.688 1 98.88 461 ILE A CA 1
ATOM 3287 C C . ILE A 1 461 ? -7.914 -0.832 21.906 1 98.88 461 ILE A C 1
ATOM 3289 O O . ILE A 1 461 ? -8.758 -0.555 22.766 1 98.88 461 ILE A O 1
ATOM 3293 N N . ASN A 1 462 ? -6.648 -0.354 21.969 1 98.81 462 ASN A N 1
ATOM 3294 C CA . ASN A 1 462 ? -6.172 0.582 22.984 1 98.81 462 ASN A CA 1
ATOM 3295 C C . ASN A 1 462 ? -6.633 0.184 24.375 1 98.81 462 ASN A C 1
ATOM 3297 O O . ASN A 1 462 ? -7.398 0.91 25.016 1 98.81 462 ASN A O 1
ATOM 3301 N N . PRO A 1 463 ? -6.055 -0.865 24.922 1 98.75 463 PRO A N 1
ATOM 3302 C CA . PRO A 1 463 ? -6.59 -1.424 26.172 1 98.75 463 PRO A CA 1
ATOM 3303 C C . PRO A 1 463 ? -6.508 -0.446 27.344 1 98.75 463 PRO A C 1
ATOM 3305 O O . PRO A 1 463 ? -7.332 -0.507 28.266 1 98.75 463 PRO A O 1
ATOM 3308 N N . VAL A 1 464 ? -5.574 0.464 27.359 1 98.69 464 VAL A N 1
ATOM 3309 C CA . VAL A 1 464 ? -5.465 1.405 28.469 1 98.69 464 VAL A CA 1
ATOM 3310 C C . VAL A 1 464 ? -6.605 2.418 28.406 1 98.69 464 VAL A C 1
ATOM 3312 O O . VAL A 1 464 ? -7.379 2.555 29.359 1 98.69 464 VAL A O 1
ATOM 3315 N N . GLU A 1 465 ? -6.828 3.016 27.234 1 98.62 465 GLU A N 1
ATOM 3316 C CA . GLU A 1 465 ? -7.926 3.963 27.062 1 98.62 465 GLU A CA 1
ATOM 3317 C C . GLU A 1 465 ? -9.281 3.258 27.125 1 98.62 465 GLU A C 1
ATOM 3319 O O . GLU A 1 465 ? -10.297 3.883 27.422 1 98.62 465 GLU A O 1
ATOM 3324 N N . ASN A 1 466 ? -9.281 1.93 26.812 1 98.81 466 ASN A N 1
ATOM 3325 C CA . ASN A 1 466 ? -10.508 1.143 26.734 1 98.81 466 ASN A CA 1
ATOM 3326 C C . ASN A 1 466 ? -10.414 -0.121 27.578 1 98.81 466 ASN A C 1
ATOM 3328 O O . ASN A 1 466 ? -10.453 -1.233 27.062 1 98.81 466 ASN A O 1
ATOM 3332 N N . PRO A 1 467 ? -10.422 0.038 28.875 1 98.62 467 PRO A N 1
ATOM 3333 C CA . PRO A 1 467 ? -10.148 -1.09 29.781 1 98.62 467 PRO A CA 1
ATOM 3334 C C . PRO A 1 467 ? -11.352 -2.02 29.922 1 98.62 467 PRO A C 1
ATOM 3336 O O . PRO A 1 467 ? -12.469 -1.652 29.562 1 98.62 467 PRO A O 1
ATOM 3339 N N . TRP A 1 468 ? -11.094 -3.24 30.344 1 97.69 468 TRP A N 1
ATOM 3340 C CA . TRP A 1 468 ? -12.102 -4.133 30.906 1 97.69 468 TRP A CA 1
ATOM 3341 C C . TRP A 1 468 ? -12.438 -3.742 32.344 1 97.69 468 TRP A C 1
ATOM 3343 O O . TRP A 1 468 ? -11.539 -3.471 33.125 1 97.69 468 TRP A O 1
ATOM 3353 N N . VAL A 1 469 ? -13.75 -3.674 32.656 1 97.94 469 VAL A N 1
ATOM 3354 C CA . VAL A 1 469 ? -14.195 -3.219 33.969 1 97.94 469 VAL A CA 1
ATOM 3355 C C . VAL A 1 469 ? -15.289 -4.145 34.5 1 97.94 469 VAL A C 1
ATOM 3357 O O . VAL A 1 469 ? -16.266 -4.418 33.781 1 97.94 469 VAL A O 1
ATOM 3360 N N . ARG A 1 470 ? -15.195 -4.613 35.656 1 96.75 470 ARG A N 1
ATOM 3361 C CA . ARG A 1 470 ? -16.203 -5.375 36.375 1 96.75 470 ARG A CA 1
ATOM 3362 C C . ARG A 1 470 ? -16.172 -5.055 37.875 1 96.75 470 ARG A C 1
ATOM 3364 O O . ARG A 1 470 ? -15.281 -5.516 38.594 1 96.75 470 ARG A O 1
ATOM 3371 N N . GLY A 1 471 ? -17.219 -4.344 38.344 1 94.44 471 GLY A N 1
ATOM 3372 C CA . GLY A 1 471 ? -17.141 -3.842 39.719 1 94.44 471 GLY A CA 1
ATOM 3373 C C . GLY A 1 471 ? -15.961 -2.924 39.938 1 94.44 471 GLY A C 1
ATOM 3374 O O . GLY A 1 471 ? -15.805 -1.911 39.25 1 94.44 471 GLY A O 1
ATOM 3375 N N . GLU A 1 472 ? -15.078 -3.391 40.875 1 95.31 472 GLU A N 1
ATOM 3376 C CA . GLU A 1 472 ? -13.898 -2.584 41.188 1 95.31 472 GLU A CA 1
ATOM 3377 C C . GLU A 1 472 ? -12.695 -3.018 40.344 1 95.31 472 GLU A C 1
ATOM 3379 O O . GLU A 1 472 ? -11.68 -2.316 40.312 1 95.31 472 GLU A O 1
ATOM 3384 N N . ALA A 1 473 ? -12.836 -4.023 39.625 1 96.31 473 ALA A N 1
ATOM 3385 C CA . ALA A 1 473 ? -11.719 -4.543 38.844 1 96.31 473 ALA A CA 1
ATOM 3386 C C . ALA A 1 473 ? -11.578 -3.793 37.531 1 96.31 473 ALA A C 1
ATOM 3388 O O . ALA A 1 473 ? -12.562 -3.561 36.844 1 96.31 473 ALA A O 1
ATOM 3389 N N . VAL A 1 474 ? -10.344 -3.352 37.281 1 98 474 VAL A N 1
ATOM 3390 C CA . VAL A 1 474 ? -10.008 -2.664 36.031 1 98 474 VAL A CA 1
ATOM 3391 C C . VAL A 1 474 ? -8.758 -3.281 35.438 1 98 474 VAL A C 1
ATOM 3393 O O . VAL A 1 474 ? -7.723 -3.389 36.094 1 98 474 VAL A O 1
ATOM 3396 N N . GLU A 1 475 ? -8.883 -3.75 34.125 1 96.69 475 GLU A N 1
ATOM 3397 C CA . GLU A 1 475 ? -7.734 -4.297 33.406 1 96.69 475 GLU A CA 1
ATOM 3398 C C . GLU A 1 475 ? -7.574 -3.629 32.031 1 96.69 475 GLU A C 1
ATOM 3400 O O . GLU A 1 475 ? -8.539 -3.525 31.266 1 96.69 475 GLU A O 1
ATOM 3405 N N . PRO A 1 476 ? -6.293 -3.25 31.641 1 98.12 476 PRO A N 1
ATOM 3406 C CA . PRO A 1 476 ? -5.117 -3.201 32.5 1 98.12 476 PRO A CA 1
ATOM 3407 C C . PRO A 1 476 ? -5.234 -2.127 33.594 1 98.12 476 PRO A C 1
ATOM 3409 O O . PRO A 1 476 ? -6.074 -1.23 33.5 1 98.12 476 PRO A O 1
ATOM 3412 N N . PRO A 1 477 ? -4.414 -2.145 34.688 1 98.06 477 PRO A N 1
ATOM 3413 C CA . PRO A 1 477 ? -4.551 -1.215 35.812 1 98.06 477 PRO A CA 1
ATOM 3414 C C . PRO A 1 477 ? -4.449 0.248 35.375 1 98.06 477 PRO A C 1
ATOM 3416 O O . PRO A 1 477 ? -5.145 1.105 35.906 1 98.06 477 PRO A O 1
ATOM 3419 N N . ALA A 1 478 ? -3.68 0.581 34.406 1 98.12 478 ALA A N 1
ATOM 3420 C CA . ALA A 1 478 ? -3.504 1.952 33.938 1 98.12 478 ALA A CA 1
ATOM 3421 C C . ALA A 1 478 ? -4.805 2.502 33.375 1 98.12 478 ALA A C 1
ATOM 3423 O O . ALA A 1 478 ? -4.949 3.715 33.188 1 98.12 478 ALA A O 1
ATOM 3424 N N . GLY A 1 479 ? -5.762 1.624 33.094 1 98.44 479 GLY A N 1
ATOM 3425 C CA . GLY A 1 479 ? -7.043 2.031 32.562 1 98.44 479 GLY A CA 1
ATOM 3426 C C . GLY A 1 479 ? -7.914 2.764 33.562 1 98.44 479 GLY A C 1
ATOM 3427 O O . GLY A 1 479 ? -8.906 3.391 33.188 1 98.44 479 GLY A O 1
ATOM 3428 N N . ARG A 1 480 ? -7.578 2.828 34.844 1 97.75 480 ARG A N 1
ATOM 3429 C CA . ARG A 1 480 ? -8.367 3.459 35.906 1 97.75 480 ARG A CA 1
ATOM 3430 C C . ARG A 1 480 ? -8.539 4.949 35.625 1 97.75 480 ARG A C 1
ATOM 3432 O O . ARG A 1 480 ? -9.57 5.531 35.969 1 97.75 480 ARG A O 1
ATOM 3439 N N . ASP A 1 481 ? -7.594 5.547 34.969 1 97.19 481 ASP A N 1
ATOM 3440 C CA . ASP A 1 481 ? -7.637 6.977 34.688 1 97.19 481 ASP A CA 1
ATOM 3441 C C . ASP A 1 481 ? -8.602 7.273 33.531 1 97.19 481 ASP A C 1
ATOM 3443 O O . ASP A 1 481 ? -8.875 8.438 33.219 1 97.19 481 ASP A O 1
ATOM 3447 N N . TRP A 1 482 ? -9.195 6.199 32.906 1 97.88 482 TRP A N 1
ATOM 3448 C CA . TRP A 1 482 ? -9.969 6.383 31.688 1 97.88 482 TRP A CA 1
ATOM 3449 C C . TRP A 1 482 ? -11.398 5.887 31.875 1 97.88 482 TRP A C 1
ATOM 3451 O O . TRP A 1 482 ? -12.086 5.582 30.891 1 97.88 482 TRP A O 1
ATOM 3461 N N . LEU A 1 483 ? -11.898 5.805 33.062 1 97 483 LEU A N 1
ATOM 3462 C CA . LEU A 1 483 ? -13.18 5.172 33.344 1 97 483 LEU A CA 1
ATOM 3463 C C . LEU A 1 483 ? -14.336 6.102 33 1 97 483 LEU A C 1
ATOM 3465 O O . LEU A 1 483 ? -15.43 5.641 32.688 1 97 483 LEU A O 1
ATOM 3469 N N . ASP A 1 484 ? -14.172 7.48 33.094 1 96.75 484 ASP A N 1
ATOM 3470 C CA . ASP A 1 484 ? -15.234 8.43 32.75 1 96.75 484 ASP A CA 1
ATOM 3471 C C . ASP A 1 484 ? -15.438 8.516 31.25 1 96.75 484 ASP A C 1
ATOM 3473 O O . ASP A 1 484 ? -14.656 9.172 30.547 1 96.75 484 ASP A O 1
ATOM 3477 N N . ARG A 1 485 ? -16.438 7.926 30.734 1 96.06 485 ARG A N 1
ATOM 3478 C CA . ARG A 1 485 ? -16.672 7.844 29.297 1 96.06 485 ARG A CA 1
ATOM 3479 C C . ARG A 1 485 ? -17.359 9.102 28.781 1 96.06 485 ARG A C 1
ATOM 3481 O O . ARG A 1 485 ? -17.516 9.281 27.578 1 96.06 485 ARG A O 1
ATOM 3488 N N . ALA A 1 486 ? -17.766 10.031 29.641 1 95.56 486 ALA A N 1
ATOM 3489 C CA . ALA A 1 486 ? -18.359 11.305 29.25 1 95.56 486 ALA A CA 1
ATOM 3490 C C . ALA A 1 486 ? -17.281 12.305 28.844 1 95.56 486 ALA A C 1
ATOM 3492 O O . ALA A 1 486 ? -17.531 13.211 28.047 1 95.56 486 ALA A O 1
ATOM 3493 N N . ASP A 1 487 ? -16.156 12.141 29.453 1 96.5 487 ASP A N 1
ATOM 3494 C CA . ASP A 1 487 ? -14.992 12.93 29.047 1 96.5 487 ASP A CA 1
ATOM 3495 C C . ASP A 1 487 ? -14.18 12.219 27.969 1 96.5 487 ASP A C 1
ATOM 3497 O O . ASP A 1 487 ? -13.156 11.602 28.266 1 96.5 487 ASP A O 1
ATOM 3501 N N . VAL A 1 488 ? -14.688 12.367 26.797 1 97.44 488 VAL A N 1
ATOM 3502 C CA . VAL A 1 488 ? -14.102 11.609 25.688 1 97.44 488 VAL A CA 1
ATOM 3503 C C . VAL A 1 488 ? -12.742 12.195 25.328 1 97.44 488 VAL A C 1
ATOM 3505 O O . VAL A 1 488 ? -12.633 13.391 25.031 1 97.44 488 VAL A O 1
ATOM 3508 N N . ARG A 1 489 ? -11.758 11.445 25.391 1 97.06 489 ARG A N 1
ATOM 3509 C CA . ARG A 1 489 ? -10.383 11.789 25.031 1 97.06 489 ARG A CA 1
ATOM 3510 C C . ARG A 1 489 ? -9.891 10.93 23.875 1 97.06 489 ARG A C 1
ATOM 3512 O O . ARG A 1 489 ? -10.492 9.898 23.547 1 97.06 489 ARG A O 1
ATOM 3519 N N . PRO A 1 490 ? -8.836 11.352 23.172 1 96.12 490 PRO A N 1
ATOM 3520 C CA . PRO A 1 490 ? -8.328 10.594 22.031 1 96.12 490 PRO A CA 1
ATOM 3521 C C . PRO A 1 490 ? -7.98 9.148 22.375 1 96.12 490 PRO A C 1
ATOM 3523 O O . PRO A 1 490 ? -7.383 8.898 23.438 1 96.12 490 PRO A O 1
ATOM 3526 N N . GLY A 1 491 ? -8.422 8.266 21.5 1 98.19 491 GLY A N 1
ATOM 3527 C CA . GLY A 1 491 ? -8.102 6.859 21.672 1 98.19 491 GLY A CA 1
ATOM 3528 C C . GLY A 1 491 ? -9.188 6.086 22.391 1 98.19 491 GLY A C 1
ATOM 3529 O O . GLY A 1 491 ? -9.133 4.859 22.484 1 98.19 491 GLY A O 1
ATOM 3530 N N . MET A 1 492 ? -10.172 6.77 22.938 1 98.62 492 MET A N 1
ATOM 3531 C CA . MET A 1 492 ? -11.289 6.121 23.625 1 98.62 492 MET A CA 1
ATOM 3532 C C . MET A 1 492 ? -12.305 5.594 22.609 1 98.62 492 MET A C 1
ATOM 3534 O O . MET A 1 492 ? -12.656 6.293 21.656 1 98.62 492 MET A O 1
ATOM 3538 N N . VAL A 1 493 ? -12.672 4.398 22.781 1 98.62 493 VAL A N 1
ATOM 3539 C CA . VAL A 1 493 ? -13.789 3.814 22.047 1 98.62 493 VAL A CA 1
ATOM 3540 C C . VAL A 1 493 ? -15.094 4.105 22.781 1 98.62 493 VAL A C 1
ATOM 3542 O O . VAL A 1 493 ? -15.281 3.684 23.922 1 98.62 493 VAL A O 1
ATOM 3545 N N . VAL A 1 494 ? -16 4.809 22.172 1 98.19 494 VAL A N 1
ATOM 3546 C CA . VAL A 1 494 ? -17.25 5.203 22.828 1 98.19 494 VAL A CA 1
ATOM 3547 C C . VAL A 1 494 ? -18.422 4.949 21.891 1 98.19 494 VAL A C 1
ATOM 3549 O O . VAL A 1 494 ? -18.266 4.879 20.672 1 98.19 494 VAL A O 1
ATOM 3552 N N . GLU A 1 495 ? -19.594 4.812 22.516 1 96.88 495 GLU A N 1
ATOM 3553 C CA . GLU A 1 495 ? -20.812 4.672 21.719 1 96.88 495 GLU A CA 1
ATOM 3554 C C . GLU A 1 495 ? -20.969 5.832 20.75 1 96.88 495 GLU A C 1
ATOM 3556 O O . GLU A 1 495 ? -20.781 6.992 21.125 1 96.88 495 GLU A O 1
ATOM 3561 N N . GLY A 1 496 ? -21.312 5.504 19.531 1 94.19 496 GLY A N 1
ATOM 3562 C CA . GLY A 1 496 ? -21.5 6.527 18.516 1 94.19 496 GLY A CA 1
ATOM 3563 C C . GLY A 1 496 ? -20.203 6.984 17.875 1 94.19 496 GLY A C 1
ATOM 3564 O O . GLY A 1 496 ? -20.203 7.762 16.922 1 94.19 496 GLY A O 1
ATOM 3565 N N . GLY A 1 497 ? -19.078 6.578 18.406 1 97.44 497 GLY A N 1
ATOM 3566 C CA . GLY A 1 497 ? -17.797 6.906 17.828 1 97.44 497 GLY A CA 1
ATOM 3567 C C . GLY A 1 497 ? -17.5 6.121 16.562 1 97.44 497 GLY A C 1
ATOM 3568 O O . GLY A 1 497 ? -18.234 5.184 16.219 1 97.44 497 GLY A O 1
ATOM 3569 N N . PRO A 1 498 ? -16.469 6.496 15.828 1 97.12 498 PRO A N 1
ATOM 3570 C CA . PRO A 1 498 ? -16.188 5.922 14.516 1 97.12 498 PRO A CA 1
ATOM 3571 C C . PRO A 1 498 ? -15.844 4.438 14.578 1 97.12 498 PRO A C 1
ATOM 3573 O O . PRO A 1 498 ? -16.188 3.676 13.672 1 97.12 498 PRO A O 1
ATOM 3576 N N . ILE A 1 499 ? -15.141 4.012 15.648 1 98.44 499 ILE A N 1
ATOM 3577 C CA . ILE A 1 499 ? -14.719 2.621 15.742 1 98.44 499 ILE A CA 1
ATOM 3578 C C . ILE A 1 499 ? -15.93 1.725 15.969 1 98.44 499 ILE A C 1
ATOM 3580 O O . ILE A 1 499 ? -16.109 0.716 15.281 1 98.44 499 ILE A O 1
ATOM 3584 N N . VAL A 1 500 ? -16.797 2.078 16.906 1 98.38 500 VAL A N 1
ATOM 3585 C CA . VAL A 1 500 ? -18 1.308 17.188 1 98.38 500 VAL A CA 1
ATOM 3586 C C . VAL A 1 500 ? -18.891 1.28 15.953 1 98.38 500 VAL A C 1
ATOM 3588 O O . VAL A 1 500 ? -19.406 0.224 15.578 1 98.38 500 VAL A O 1
ATOM 3591 N N . ALA A 1 501 ? -19.031 2.4 15.336 1 97.06 501 ALA A N 1
ATOM 3592 C CA . ALA A 1 501 ? -19.875 2.486 14.148 1 97.06 501 ALA A CA 1
ATOM 3593 C C . ALA A 1 501 ? -19.359 1.578 13.039 1 97.06 501 ALA A C 1
ATOM 3595 O O . ALA A 1 501 ? -20.141 0.918 12.352 1 97.06 501 ALA A O 1
ATOM 3596 N N . ALA A 1 502 ? -18.062 1.587 12.82 1 96.94 502 ALA A N 1
ATOM 3597 C CA . ALA A 1 502 ? -17.469 0.77 11.773 1 96.94 502 ALA A CA 1
ATOM 3598 C C . ALA A 1 502 ? -17.703 -0.716 12.031 1 96.94 502 ALA A C 1
ATOM 3600 O O . ALA A 1 502 ? -18.078 -1.459 11.125 1 96.94 502 ALA A O 1
ATOM 3601 N N . PHE A 1 503 ? -17.484 -1.169 13.258 1 98.06 503 PHE A N 1
ATOM 3602 C CA . PHE A 1 503 ? -17.703 -2.572 13.586 1 98.06 503 PHE A CA 1
ATOM 3603 C C . PHE A 1 503 ? -19.188 -2.914 13.555 1 98.06 503 PHE A C 1
ATOM 3605 O O . PHE A 1 503 ? -19.562 -4.012 13.141 1 98.06 503 PHE A O 1
ATOM 3612 N N . ASP A 1 504 ? -20.062 -1.988 13.977 1 96.81 504 ASP A N 1
ATOM 3613 C CA . ASP A 1 504 ? -21.5 -2.191 13.898 1 96.81 504 ASP A CA 1
ATOM 3614 C C . ASP A 1 504 ? -21.953 -2.453 12.461 1 96.81 504 ASP A C 1
ATOM 3616 O O . ASP A 1 504 ? -22.766 -3.342 12.211 1 96.81 504 ASP A O 1
ATOM 3620 N N . ALA A 1 505 ? -21.375 -1.689 11.633 1 93.88 505 ALA A N 1
ATOM 3621 C CA . ALA A 1 505 ? -21.75 -1.819 10.227 1 93.88 505 ALA A CA 1
ATOM 3622 C C . ALA A 1 505 ? -21.422 -3.219 9.703 1 93.88 505 ALA A C 1
ATOM 3624 O O . ALA A 1 505 ? -22.094 -3.709 8.781 1 93.88 505 ALA A O 1
ATOM 3625 N N . LEU A 1 506 ? -20.5 -3.898 10.289 1 95.69 506 LEU A N 1
ATOM 3626 C CA . LEU A 1 506 ? -20.062 -5.227 9.875 1 95.69 506 LEU A CA 1
ATOM 3627 C C . LEU A 1 506 ? -20.766 -6.309 10.672 1 95.69 506 LEU A C 1
ATOM 3629 O O . LEU A 1 506 ? -20.516 -7.5 10.477 1 95.69 506 LEU A O 1
ATOM 3633 N N . GLY A 1 507 ? -21.578 -5.867 11.672 1 95.62 507 GLY A N 1
ATOM 3634 C CA . GLY A 1 507 ? -22.312 -6.816 12.484 1 95.62 507 GLY A CA 1
ATOM 3635 C C . GLY A 1 507 ? -21.516 -7.383 13.633 1 95.62 507 GLY A C 1
ATOM 3636 O O . GLY A 1 507 ? -21.891 -8.391 14.234 1 95.62 507 GLY A O 1
ATOM 3637 N N . TRP A 1 508 ? -20.328 -6.844 13.938 1 97.56 508 TRP A N 1
ATOM 3638 C CA . TRP A 1 508 ? -19.516 -7.285 15.07 1 97.56 508 TRP A CA 1
ATOM 3639 C C . TRP A 1 508 ? -20.125 -6.805 16.391 1 97.56 508 TRP A C 1
ATOM 3641 O O . TRP A 1 508 ? -20.812 -5.785 16.422 1 97.56 508 TRP A O 1
ATOM 3651 N N . GLY A 1 509 ? -19.859 -7.543 17.453 1 97.94 509 GLY A N 1
ATOM 3652 C CA . GLY A 1 509 ? -20.25 -7.117 18.781 1 97.94 509 GLY A CA 1
ATOM 3653 C C . GLY A 1 509 ? -19.156 -6.348 19.5 1 97.94 509 GLY A C 1
ATOM 3654 O O . GLY A 1 509 ? -17.969 -6.633 19.328 1 97.94 509 GLY A O 1
ATOM 3655 N N . TRP A 1 510 ? -19.578 -5.402 20.359 1 98.38 510 TRP A N 1
ATOM 3656 C CA . TRP A 1 510 ? -18.672 -4.598 21.172 1 98.38 510 TRP A CA 1
ATOM 3657 C C . TRP A 1 510 ? -18.828 -4.926 22.656 1 98.38 510 TRP A C 1
ATOM 3659 O O . TRP A 1 510 ? -19.938 -4.883 23.188 1 98.38 510 TRP A O 1
ATOM 3669 N N . GLY A 1 511 ? -17.734 -5.215 23.266 1 98 511 GLY A N 1
ATOM 3670 C CA . GLY A 1 511 ? -17.75 -5.594 24.672 1 98 511 GLY A CA 1
ATOM 3671 C C . GLY A 1 511 ? -18.203 -4.477 25.594 1 98 511 GLY A C 1
ATOM 3672 O O . GLY A 1 511 ? -18.594 -4.723 26.734 1 98 511 GLY A O 1
ATOM 3673 N N . GLY A 1 512 ? -18.141 -3.256 25.109 1 97.81 512 GLY A N 1
ATOM 3674 C CA . GLY A 1 512 ? -18.625 -2.127 25.891 1 97.81 512 GLY A CA 1
ATOM 3675 C C . GLY A 1 512 ? -20.109 -2.182 26.156 1 97.81 512 GLY A C 1
ATOM 3676 O O . GLY A 1 512 ? -20.625 -1.451 27.016 1 97.81 512 GLY A O 1
ATOM 3677 N N . ARG A 1 513 ? -20.812 -3.076 25.5 1 97.19 513 ARG A N 1
ATOM 3678 C CA . ARG A 1 513 ? -22.266 -3.17 25.625 1 97.19 513 ARG A CA 1
ATOM 3679 C C . ARG A 1 513 ? -22.656 -4.363 26.484 1 97.19 513 ARG A C 1
ATOM 3681 O O . ARG A 1 513 ? -23.844 -4.645 26.656 1 97.19 513 ARG A O 1
ATOM 3688 N N . TRP A 1 514 ? -21.688 -5.094 27.016 1 96.12 514 TRP A N 1
ATOM 3689 C CA . TRP A 1 514 ? -22 -6.262 27.844 1 96.12 514 TRP A CA 1
ATOM 3690 C C . TRP A 1 514 ? -22.625 -5.848 29.172 1 96.12 514 TRP A C 1
ATOM 3692 O O . TRP A 1 514 ? -22.297 -4.789 29.703 1 96.12 514 TRP A O 1
ATOM 3702 N N . SER A 1 515 ? -23.484 -6.699 29.719 1 94 515 SER A N 1
ATOM 3703 C CA . SER A 1 515 ? -24.234 -6.375 30.922 1 94 515 SER A CA 1
ATOM 3704 C C . SER A 1 515 ? -23.469 -6.75 32.188 1 94 515 SER A C 1
ATOM 3706 O O . SER A 1 515 ? -23.531 -6.051 33.188 1 94 515 SER A O 1
ATOM 3708 N N . SER A 1 516 ? -22.734 -7.828 32.188 1 92.12 516 SER A N 1
ATOM 3709 C CA . SER A 1 516 ? -22.062 -8.328 33.375 1 92.12 516 SER A CA 1
ATOM 3710 C C . SER A 1 516 ? -20.75 -7.586 33.625 1 92.12 516 SER A C 1
ATOM 3712 O O . SER A 1 516 ? -20.234 -7.555 34.75 1 92.12 516 SER A O 1
ATOM 3714 N N . SER A 1 517 ? -20.141 -7.074 32.594 1 94.44 517 SER A N 1
ATOM 3715 C CA . SER A 1 517 ? -18.922 -6.289 32.594 1 94.44 517 SER A CA 1
ATOM 3716 C C . SER A 1 517 ? -18.875 -5.371 31.359 1 94.44 517 SER A C 1
ATOM 3718 O O . SER A 1 517 ? -19.734 -5.449 30.484 1 94.44 517 SER A O 1
ATOM 3720 N N . ARG A 1 518 ? -17.969 -4.426 31.484 1 97 518 ARG A N 1
ATOM 3721 C CA . ARG A 1 518 ? -17.688 -3.598 30.328 1 97 518 ARG A CA 1
ATOM 3722 C C . ARG A 1 518 ? -16.281 -3.854 29.797 1 97 518 ARG A C 1
ATOM 3724 O O . ARG A 1 518 ? -15.289 -3.586 30.5 1 97 518 ARG A O 1
ATOM 3731 N N . ASP A 1 519 ? -16.203 -4.383 28.656 1 97.62 519 ASP A N 1
ATOM 3732 C CA . ASP A 1 519 ? -14.93 -4.559 27.984 1 97.62 519 ASP A CA 1
ATOM 3733 C C . ASP A 1 519 ? -14.789 -3.586 26.812 1 97.62 519 ASP A C 1
ATOM 3735 O O . ASP A 1 519 ? -15.047 -3.949 25.656 1 97.62 519 ASP A O 1
ATOM 3739 N N . TYR A 1 520 ? -14.266 -2.4 27.062 1 98.5 520 TYR A N 1
ATOM 3740 C CA . TYR A 1 520 ? -14.305 -1.301 26.094 1 98.5 520 TYR A CA 1
ATOM 3741 C C . TYR A 1 520 ? -13.328 -1.544 24.953 1 98.5 520 TYR A C 1
ATOM 3743 O O . TYR A 1 520 ? -13.422 -0.903 23.906 1 98.5 520 TYR A O 1
ATOM 3751 N N . GLN A 1 521 ? -12.367 -2.424 25.109 1 98.62 521 GLN A N 1
ATOM 3752 C CA . GLN A 1 521 ? -11.367 -2.666 24.078 1 98.62 521 GLN A CA 1
ATOM 3753 C C . GLN A 1 521 ? -11.836 -3.744 23.109 1 98.62 521 GLN A C 1
ATOM 3755 O O . GLN A 1 521 ? -11.344 -3.824 21.984 1 98.62 521 GLN A O 1
ATOM 3760 N N . HIS A 1 522 ? -12.805 -4.551 23.391 1 98.38 522 HIS A N 1
ATOM 3761 C CA . HIS A 1 522 ? -13.047 -5.836 22.734 1 98.38 522 HIS A CA 1
ATOM 3762 C C . HIS A 1 522 ? -14.109 -5.715 21.656 1 98.38 522 HIS A C 1
ATOM 3764 O O . HIS A 1 522 ? -15.219 -5.234 21.922 1 98.38 522 HIS A O 1
ATOM 3770 N N . PHE A 1 523 ? -13.789 -6.141 20.5 1 98.69 523 PHE A N 1
ATOM 3771 C CA . PHE A 1 523 ? -14.711 -6.359 19.391 1 98.69 523 PHE A CA 1
ATOM 3772 C C . PHE A 1 523 ? -14.586 -7.781 18.859 1 98.69 523 PHE A C 1
ATOM 3774 O O . PHE A 1 523 ? -13.484 -8.312 18.75 1 98.69 523 PHE A O 1
ATOM 3781 N N . SER A 1 524 ? -15.703 -8.43 18.562 1 98 524 SER A N 1
ATOM 3782 C CA . SER A 1 524 ? -15.633 -9.766 17.984 1 98 524 SER A CA 1
ATOM 3783 C C . SER A 1 524 ? -16.828 -10.023 17.062 1 98 524 SER A C 1
ATOM 3785 O O . SER A 1 524 ? -17.891 -9.43 17.234 1 98 524 SER A O 1
ATOM 3787 N N . ARG A 1 525 ? -16.594 -10.867 16.031 1 94.88 525 ARG A N 1
ATOM 3788 C CA . ARG A 1 525 ? -17.656 -11.258 15.117 1 94.88 525 ARG A CA 1
ATOM 3789 C C . ARG A 1 525 ? -18.797 -11.945 15.859 1 94.88 525 ARG A C 1
ATOM 3791 O O . ARG A 1 525 ? -19.969 -11.75 15.531 1 94.88 525 ARG A O 1
ATOM 3798 N N . SER A 1 526 ? -18.531 -12.664 16.953 1 89.25 526 SER A N 1
ATOM 3799 C CA . SER A 1 526 ? -19.531 -13.398 17.719 1 89.25 526 SER A CA 1
ATOM 3800 C C . SER A 1 526 ? -20.234 -12.477 18.719 1 89.25 526 SER A C 1
ATOM 3802 O O . SER A 1 526 ? -21.297 -12.82 19.234 1 89.25 526 SER A O 1
ATOM 3804 N N . GLY A 1 527 ? -19.594 -11.398 19.062 1 86.62 527 GLY A N 1
ATOM 3805 C CA . GLY A 1 527 ? -20.094 -10.508 20.094 1 86.62 527 GLY A CA 1
ATOM 3806 C C . GLY A 1 527 ? -19.797 -10.992 21.5 1 86.62 527 GLY A C 1
ATOM 3807 O O . GLY A 1 527 ? -20.25 -10.391 22.484 1 86.62 527 GLY A O 1
ATOM 3808 N N . ARG A 1 528 ? -19.062 -12.047 21.578 1 83.88 528 ARG A N 1
ATOM 3809 C CA . ARG A 1 528 ? -18.766 -12.633 22.875 1 83.88 528 ARG A CA 1
ATOM 3810 C C . ARG A 1 528 ? -17.281 -12.461 23.219 1 83.88 528 ARG A C 1
ATOM 3812 O O . ARG A 1 528 ? -16.453 -12.281 22.328 1 83.88 528 ARG A O 1
ATOM 3819 N N . MET B 1 1 ? -65.938 26.641 -46.812 1 15.13 1 MET B N 1
ATOM 3820 C CA . MET B 1 1 ? -65.812 26.359 -48.219 1 15.13 1 MET B CA 1
ATOM 3821 C C . MET B 1 1 ? -64.312 26.328 -48.625 1 15.13 1 MET B C 1
ATOM 3823 O O . MET B 1 1 ? -63.875 25.391 -49.312 1 15.13 1 MET B O 1
ATOM 3827 N N . ARG B 1 2 ? -63.594 27.469 -48.844 1 16.36 2 ARG B N 1
ATOM 3828 C CA . ARG B 1 2 ? -62.969 27.812 -50.094 1 16.36 2 ARG B CA 1
ATOM 3829 C C . ARG B 1 2 ? -61.562 27.25 -50.188 1 16.36 2 ARG B C 1
ATOM 3831 O O . ARG B 1 2 ? -60.75 27.438 -49.281 1 16.36 2 ARG B O 1
ATOM 3838 N N . PRO B 1 3 ? -61.031 26.453 -51.281 1 18.97 3 PRO B N 1
ATOM 3839 C CA . PRO B 1 3 ? -60 25.5 -51.719 1 18.97 3 PRO B CA 1
ATOM 3840 C C . PRO B 1 3 ? -58.719 26.188 -52.219 1 18.97 3 PRO B C 1
ATOM 3842 O O . PRO B 1 3 ? -58.75 26.875 -53.219 1 18.97 3 PRO B O 1
ATOM 3845 N N . ALA B 1 4 ? -58.062 26.906 -51.438 1 18.88 4 ALA B N 1
ATOM 3846 C CA . ALA B 1 4 ? -57.25 27.984 -51.969 1 18.88 4 ALA B CA 1
ATOM 3847 C C . ALA B 1 4 ? -56.156 27.453 -52.875 1 18.88 4 ALA B C 1
ATOM 3849 O O . ALA B 1 4 ? -55.344 26.609 -52.469 1 18.88 4 ALA B O 1
ATOM 3850 N N . PRO B 1 5 ? -55.875 27.922 -54.094 1 17.09 5 PRO B N 1
ATOM 3851 C CA . PRO B 1 5 ? -55.438 27.469 -55.438 1 17.09 5 PRO B CA 1
ATOM 3852 C C . PRO B 1 5 ? -53.938 27.312 -55.531 1 17.09 5 PRO B C 1
ATOM 3854 O O . PRO B 1 5 ? -53.188 27.688 -54.625 1 17.09 5 PRO B O 1
ATOM 3857 N N . SER B 1 6 ? -53.188 27.703 -56.656 1 16.52 6 SER B N 1
ATOM 3858 C CA . SER B 1 6 ? -52.688 27.078 -57.875 1 16.52 6 SER B CA 1
ATOM 3859 C C . SER B 1 6 ? -51.188 27.312 -58.031 1 16.52 6 SER B C 1
ATOM 3861 O O . SER B 1 6 ? -50.438 26.422 -58.469 1 16.52 6 SER B O 1
ATOM 3863 N N . SER B 1 7 ? -50.5 28.562 -57.812 1 15.74 7 SER B N 1
ATOM 3864 C CA . SER B 1 7 ? -49.875 29.062 -59.031 1 15.74 7 SER B CA 1
ATOM 3865 C C . SER B 1 7 ? -48.469 28.516 -59.188 1 15.74 7 SER B C 1
ATOM 3867 O O . SER B 1 7 ? -47.875 28.047 -58.219 1 15.74 7 SER B O 1
ATOM 3869 N N . SER B 1 8 ? -47.469 29.156 -60.031 1 15.95 8 SER B N 1
ATOM 3870 C CA . SER B 1 8 ? -46.875 28.969 -61.344 1 15.95 8 SER B CA 1
ATOM 3871 C C . SER B 1 8 ? -45.375 28.688 -61.219 1 15.95 8 SER B C 1
ATOM 3873 O O . SER B 1 8 ? -44.875 27.719 -61.781 1 15.95 8 SER B O 1
ATOM 3875 N N . HIS B 1 9 ? -44.406 29.656 -60.812 1 16.62 9 HIS B N 1
ATOM 3876 C CA . HIS B 1 9 ? -43.5 30.172 -61.844 1 16.62 9 HIS B CA 1
ATOM 3877 C C . HIS B 1 9 ? -42.188 29.406 -61.875 1 16.62 9 HIS B C 1
ATOM 3879 O O . HIS B 1 9 ? -41.781 28.859 -60.844 1 16.62 9 HIS B O 1
ATOM 3885 N N . ARG B 1 10 ? -41.219 29.484 -62.969 1 15.96 10 ARG B N 1
ATOM 3886 C CA . ARG B 1 10 ? -40.344 28.844 -63.969 1 15.96 10 ARG B CA 1
ATOM 3887 C C . ARG B 1 10 ? -38.875 29 -63.594 1 15.96 10 ARG B C 1
ATOM 3889 O O . ARG B 1 10 ? -38.344 30.109 -63.656 1 15.96 10 ARG B O 1
ATOM 3896 N N . VAL B 1 11 ? -38.344 28.406 -62.625 1 17.06 11 VAL B N 1
ATOM 3897 C CA . VAL B 1 11 ? -37 28.531 -62.031 1 17.06 11 VAL B CA 1
ATOM 3898 C C . VAL B 1 11 ? -35.938 28.141 -63.062 1 17.06 11 VAL B C 1
ATOM 3900 O O . VAL B 1 11 ? -35.781 26.953 -63.375 1 17.06 11 VAL B O 1
ATOM 3903 N N . ARG B 1 12 ? -35.625 29.047 -63.844 1 15.77 12 ARG B N 1
ATOM 3904 C CA . ARG B 1 12 ? -34.969 28.938 -65.125 1 15.77 12 ARG B CA 1
ATOM 3905 C C . ARG B 1 12 ? -33.562 28.375 -65 1 15.77 12 ARG B C 1
ATOM 3907 O O . ARG B 1 12 ? -33.031 28.281 -63.875 1 15.77 12 ARG B O 1
ATOM 3914 N N . SER B 1 13 ? -32.5 29.062 -65.562 1 15.49 13 SER B N 1
ATOM 3915 C CA . SER B 1 13 ? -31.828 28.828 -66.812 1 15.49 13 SER B CA 1
ATOM 3916 C C . SER B 1 13 ? -30.453 28.234 -66.625 1 15.49 13 SER B C 1
ATOM 3918 O O . SER B 1 13 ? -30.141 27.172 -67.188 1 15.49 13 SER B O 1
ATOM 3920 N N . HIS B 1 14 ? -29.281 29.016 -66.812 1 15.99 14 HIS B N 1
ATOM 3921 C CA . HIS B 1 14 ? -28.484 28.969 -68.062 1 15.99 14 HIS B CA 1
ATOM 3922 C C . HIS B 1 14 ? -27.203 28.172 -67.812 1 15.99 14 HIS B C 1
ATOM 3924 O O . HIS B 1 14 ? -26.953 27.203 -68.562 1 15.99 14 HIS B O 1
ATOM 3930 N N . THR B 1 15 ? -25.953 28.844 -67.938 1 16.52 15 THR B N 1
ATOM 3931 C CA . THR B 1 15 ? -25.047 28.797 -69.062 1 16.52 15 THR B CA 1
ATOM 3932 C C . THR B 1 15 ? -23.906 27.797 -68.812 1 16.52 15 THR B C 1
ATOM 3934 O O . THR B 1 15 ? -23.719 27.344 -67.688 1 16.52 15 THR B O 1
ATOM 3937 N N . SER B 1 16 ? -22.531 28.203 -69.062 1 16.44 16 SER B N 1
ATOM 3938 C CA . SER B 1 16 ? -21.688 27.812 -70.188 1 16.44 16 SER B CA 1
ATOM 3939 C C . SER B 1 16 ? -20.641 26.781 -69.75 1 16.44 16 SER B C 1
ATOM 3941 O O . SER B 1 16 ? -20.516 25.734 -70.375 1 16.44 16 SER B O 1
ATOM 3943 N N . PRO B 1 17 ? -19.281 27.219 -69.375 1 18.47 17 PRO B N 1
ATOM 3944 C CA . PRO B 1 17 ? -18.172 26.906 -70.312 1 18.47 17 PRO B CA 1
ATOM 3945 C C . PRO B 1 17 ? -17.469 25.609 -69.938 1 18.47 17 PRO B C 1
ATOM 3947 O O . PRO B 1 17 ? -17.609 25.109 -68.812 1 18.47 17 PRO B O 1
ATOM 3950 N N . ALA B 1 18 ? -16.438 25.078 -70.812 1 18.66 18 ALA B N 1
ATOM 3951 C CA . ALA B 1 18 ? -15.93 23.844 -71.438 1 18.66 18 ALA B CA 1
ATOM 3952 C C . ALA B 1 18 ? -14.82 23.234 -70.562 1 18.66 18 ALA B C 1
ATOM 3954 O O . ALA B 1 18 ? -14.594 22.031 -70.625 1 18.66 18 ALA B O 1
ATOM 3955 N N . GLY B 1 19 ? -14.117 24.047 -69.75 1 17.39 19 GLY B N 1
ATOM 3956 C CA . GLY B 1 19 ? -12.711 23.875 -70.062 1 17.39 19 GLY B CA 1
ATOM 3957 C C . GLY B 1 19 ? -12.18 22.5 -69.75 1 17.39 19 GLY B C 1
ATOM 3958 O O . GLY B 1 19 ? -12.82 21.734 -69 1 17.39 19 GLY B O 1
ATOM 3959 N N . LEU B 1 20 ? -10.75 22.312 -69.938 1 19.91 20 LEU B N 1
ATOM 3960 C CA . LEU B 1 20 ? -9.727 21.406 -70.438 1 19.91 20 LEU B CA 1
ATOM 3961 C C . LEU B 1 20 ? -9.328 20.391 -69.375 1 19.91 20 LEU B C 1
ATOM 3963 O O . LEU B 1 20 ? -9.047 20.75 -68.25 1 19.91 20 LEU B O 1
ATOM 3967 N N . SER B 1 21 ? -9.461 19.078 -69.625 1 19.16 21 SER B N 1
ATOM 3968 C CA . SER B 1 21 ? -9.445 17.828 -68.875 1 19.16 21 SER B CA 1
ATOM 3969 C C . SER B 1 21 ? -8.016 17.406 -68.5 1 19.16 21 SER B C 1
ATOM 3971 O O . SER B 1 21 ? -7.336 16.797 -69.312 1 19.16 21 SER B O 1
ATOM 3973 N N . THR B 1 22 ? -7.184 18.438 -68.062 1 20.52 22 THR B N 1
ATOM 3974 C CA . THR B 1 22 ? -5.805 17.969 -68.125 1 20.52 22 THR B CA 1
ATOM 3975 C C . THR B 1 22 ? -5.617 16.656 -67.375 1 20.52 22 THR B C 1
ATOM 3977 O O . THR B 1 22 ? -6.059 16.547 -66.188 1 20.52 22 THR B O 1
ATOM 3980 N N . ILE B 1 23 ? -5.23 15.578 -68 1 19.88 23 ILE B N 1
ATOM 3981 C CA . ILE B 1 23 ? -5.086 14.148 -67.812 1 19.88 23 ILE B CA 1
ATOM 3982 C C . ILE B 1 23 ? -3.949 13.898 -66.812 1 19.88 23 ILE B C 1
ATOM 3984 O O . ILE B 1 23 ? -2.959 13.242 -67.125 1 19.88 23 ILE B O 1
ATOM 3988 N N . VAL B 1 24 ? -3.777 14.703 -65.75 1 19.91 24 VAL B N 1
ATOM 3989 C CA . VAL B 1 24 ? -2.441 14.523 -65.188 1 19.91 24 VAL B CA 1
ATOM 3990 C C . VAL B 1 24 ? -2.26 13.078 -64.688 1 19.91 24 VAL B C 1
ATOM 3992 O O . VAL B 1 24 ? -3.086 12.539 -63.969 1 19.91 24 VAL B O 1
ATOM 3995 N N . LEU B 1 25 ? -1.34 12.312 -65.375 1 20.84 25 LEU B N 1
ATOM 3996 C CA . LEU B 1 25 ? -0.843 10.938 -65.312 1 20.84 25 LEU B CA 1
ATOM 3997 C C . LEU B 1 25 ? -0.237 10.633 -63.969 1 20.84 25 LEU B C 1
ATOM 3999 O O . LEU B 1 25 ? 0.763 11.242 -63.594 1 20.84 25 LEU B O 1
ATOM 4003 N N . VAL B 1 26 ? -1.022 10.492 -62.906 1 19.83 26 VAL B N 1
ATOM 4004 C CA . VAL B 1 26 ? -0.466 10.297 -61.562 1 19.83 26 VAL B CA 1
ATOM 4005 C C . VAL B 1 26 ? 0.28 8.961 -61.5 1 19.83 26 VAL B C 1
ATOM 4007 O O . VAL B 1 26 ? -0.319 7.898 -61.688 1 19.83 26 VAL B O 1
ATOM 4010 N N . LEU B 1 27 ? 1.605 8.969 -61.875 1 21.8 27 LEU B N 1
ATOM 4011 C CA . LEU B 1 27 ? 2.557 7.863 -61.844 1 21.8 27 LEU B CA 1
ATOM 4012 C C . LEU B 1 27 ? 2.543 7.172 -60.469 1 21.8 27 LEU B C 1
ATOM 4014 O O . LEU B 1 27 ? 2.74 7.82 -59.438 1 21.8 27 LEU B O 1
ATOM 4018 N N . GLY B 1 28 ? 1.848 6.004 -60.281 1 20.72 28 GLY B N 1
ATOM 4019 C CA . GLY B 1 28 ? 1.609 5.09 -59.188 1 20.72 28 GLY B CA 1
ATOM 4020 C C . GLY B 1 28 ? 2.885 4.492 -58.625 1 20.72 28 GLY B C 1
ATOM 4021 O O . GLY B 1 28 ? 3.514 3.645 -59.25 1 20.72 28 GLY B O 1
ATOM 4022 N N . LEU B 1 29 ? 3.84 5.387 -58.156 1 22.61 29 LEU B N 1
ATOM 4023 C CA . LEU B 1 29 ? 5.07 4.754 -57.719 1 22.61 29 LEU B CA 1
ATOM 4024 C C . LEU B 1 29 ? 4.77 3.65 -56.688 1 22.61 29 LEU B C 1
ATOM 4026 O O . LEU B 1 29 ? 4.074 3.881 -55.719 1 22.61 29 LEU B O 1
ATOM 4030 N N . LEU B 1 30 ? 4.809 2.393 -57.156 1 22.83 30 LEU B N 1
ATOM 4031 C CA . LEU B 1 30 ? 4.719 1.116 -56.469 1 22.83 30 LEU B CA 1
ATOM 4032 C C . LEU B 1 30 ? 5.727 1.049 -55.312 1 22.83 30 LEU B C 1
ATOM 4034 O O . LEU B 1 30 ? 6.93 0.943 -55.562 1 22.83 30 LEU B O 1
ATOM 4038 N N . LEU B 1 31 ? 5.719 2.037 -54.406 1 24.23 31 LEU B N 1
ATOM 4039 C CA . LEU B 1 31 ? 6.723 1.924 -53.375 1 24.23 31 LEU B CA 1
ATOM 4040 C C . LEU B 1 31 ? 6.656 0.554 -52.688 1 24.23 31 LEU B C 1
ATOM 4042 O O . LEU B 1 31 ? 5.57 0.06 -52.375 1 24.23 31 LEU B O 1
ATOM 4046 N N . GLY B 1 32 ? 7.652 -0.318 -53.031 1 22.69 32 GLY B N 1
ATOM 4047 C CA . GLY B 1 32 ? 8.008 -1.628 -52.531 1 22.69 32 GLY B CA 1
ATOM 4048 C C . GLY B 1 32 ? 7.938 -1.708 -51 1 22.69 32 GLY B C 1
ATOM 4049 O O . GLY B 1 32 ? 8.438 -0.825 -50.312 1 22.69 32 GLY B O 1
ATOM 4050 N N . GLY B 1 33 ? 6.816 -2.25 -50.5 1 23.19 33 GLY B N 1
ATOM 4051 C CA . GLY B 1 33 ? 6.473 -2.531 -49.094 1 23.19 33 GLY B CA 1
ATOM 4052 C C . GLY B 1 33 ? 7.59 -3.223 -48.344 1 23.19 33 GLY B C 1
ATOM 4053 O O . GLY B 1 33 ? 7.906 -4.383 -48.625 1 23.19 33 GLY B O 1
ATOM 4054 N N . GLY B 1 34 ? 8.742 -2.486 -48.25 1 23.78 34 GLY B N 1
ATOM 4055 C CA . GLY B 1 34 ? 9.742 -3.152 -47.406 1 23.78 34 GLY B CA 1
ATOM 4056 C C . GLY B 1 34 ? 9.172 -3.721 -46.125 1 23.78 34 GLY B C 1
ATOM 4057 O O . GLY B 1 34 ? 8.359 -3.076 -45.469 1 23.78 34 GLY B O 1
ATOM 4058 N N . HIS B 1 35 ? 9.016 -5.031 -46.156 1 25 35 HIS B N 1
ATOM 4059 C CA . HIS B 1 35 ? 8.68 -5.793 -44.938 1 25 35 HIS B CA 1
ATOM 4060 C C . HIS B 1 35 ? 9.469 -5.293 -43.75 1 25 35 HIS B C 1
ATOM 4062 O O . HIS B 1 35 ? 10.695 -5.25 -43.781 1 25 35 HIS B O 1
ATOM 4068 N N . VAL B 1 36 ? 8.977 -4.215 -43.188 1 25.16 36 VAL B N 1
ATOM 4069 C CA . VAL B 1 36 ? 9.562 -3.949 -41.875 1 25.16 36 VAL B CA 1
ATOM 4070 C C . VAL B 1 36 ? 9.617 -5.238 -41.062 1 25.16 36 VAL B C 1
ATOM 4072 O O . VAL B 1 36 ? 8.578 -5.816 -40.719 1 25.16 36 VAL B O 1
ATOM 4075 N N . LEU B 1 37 ? 10.688 -6.023 -41.25 1 25.67 37 LEU B N 1
ATOM 4076 C CA . LEU B 1 37 ? 10.961 -7.035 -40.219 1 25.67 37 LEU B CA 1
ATOM 4077 C C . LEU B 1 37 ? 10.727 -6.477 -38.844 1 25.67 37 LEU B C 1
ATOM 4079 O O . LEU B 1 37 ? 11.312 -5.453 -38.469 1 25.67 37 LEU B O 1
ATOM 4083 N N . ALA B 1 38 ? 9.555 -6.699 -38.375 1 26.3 38 ALA B N 1
ATOM 4084 C CA . ALA B 1 38 ? 9.312 -6.473 -36.938 1 26.3 38 ALA B CA 1
ATOM 4085 C C . ALA B 1 38 ? 10.539 -6.844 -36.094 1 26.3 38 ALA B C 1
ATOM 4087 O O . ALA B 1 38 ? 10.992 -7.988 -36.125 1 26.3 38 ALA B O 1
ATOM 4088 N N . ALA B 1 39 ? 11.367 -5.863 -35.969 1 28.16 39 ALA B N 1
ATOM 4089 C CA . ALA B 1 39 ? 12.352 -6.078 -34.906 1 28.16 39 ALA B CA 1
ATOM 4090 C C . ALA B 1 39 ? 11.734 -6.805 -33.719 1 28.16 39 ALA B C 1
ATOM 4092 O O . ALA B 1 39 ? 10.812 -6.297 -33.094 1 28.16 39 ALA B O 1
ATOM 4093 N N . VAL B 1 40 ? 11.68 -8.164 -33.844 1 26.14 40 VAL B N 1
ATOM 4094 C CA . VAL B 1 40 ? 11.445 -8.922 -32.625 1 26.14 40 VAL B CA 1
ATOM 4095 C C . VAL B 1 40 ? 12.227 -8.297 -31.484 1 26.14 40 VAL B C 1
ATOM 4097 O O . VAL B 1 40 ? 13.453 -8.211 -31.531 1 26.14 40 VAL B O 1
ATOM 4100 N N . GLN B 1 41 ? 11.727 -7.262 -30.938 1 26.8 41 GLN B N 1
ATOM 4101 C CA . GLN B 1 41 ? 12.383 -6.902 -29.688 1 26.8 41 GLN B CA 1
ATOM 4102 C C . GLN B 1 41 ? 12.789 -8.141 -28.891 1 26.8 41 GLN B C 1
ATOM 4104 O O . GLN B 1 41 ? 12.016 -9.094 -28.781 1 26.8 41 GLN B O 1
ATOM 4109 N N . PRO B 1 42 ? 14.094 -8.438 -28.875 1 29.86 42 PRO B N 1
ATOM 4110 C CA . PRO B 1 42 ? 14.469 -9.547 -28 1 29.86 42 PRO B CA 1
ATOM 4111 C C . PRO B 1 42 ? 13.633 -9.594 -26.719 1 29.86 42 PRO B C 1
ATOM 4113 O O . PRO B 1 42 ? 13.375 -8.555 -26.109 1 29.86 42 PRO B O 1
ATOM 4116 N N . GLY B 1 43 ? 12.648 -10.375 -26.703 1 31.19 43 GLY B N 1
ATOM 4117 C CA . GLY B 1 43 ? 12.039 -10.664 -25.406 1 31.19 43 GLY B CA 1
ATOM 4118 C C . GLY B 1 43 ? 13.031 -10.633 -24.266 1 31.19 43 GLY B C 1
ATOM 4119 O O . GLY B 1 43 ? 14.242 -10.75 -24.469 1 31.19 43 GLY B O 1
ATOM 4120 N N . GLY B 1 44 ? 12.773 -9.953 -23.188 1 33.06 44 GLY B N 1
ATOM 4121 C CA . GLY B 1 44 ? 13.562 -9.742 -21.984 1 33.06 44 GLY B CA 1
ATOM 4122 C C . GLY B 1 44 ? 14.32 -10.984 -21.547 1 33.06 44 GLY B C 1
ATOM 4123 O O . GLY B 1 44 ? 13.734 -11.914 -20.984 1 33.06 44 GLY B O 1
ATOM 4124 N N . GLY B 1 45 ? 15.258 -11.438 -22.344 1 34.31 45 GLY B N 1
ATOM 4125 C CA . GLY B 1 45 ? 16.234 -12.336 -21.75 1 34.31 45 GLY B CA 1
ATOM 4126 C C . GLY B 1 45 ? 16.719 -11.883 -20.391 1 34.31 45 GLY B C 1
ATOM 4127 O O . GLY B 1 45 ? 16.547 -10.719 -20.031 1 34.31 45 GLY B O 1
ATOM 4128 N N . VAL B 1 46 ? 17.062 -12.922 -19.391 1 42.25 46 VAL B N 1
ATOM 4129 C CA . VAL B 1 46 ? 17.734 -12.672 -18.125 1 42.25 46 VAL B CA 1
ATOM 4130 C C . VAL B 1 46 ? 19.031 -11.891 -18.359 1 42.25 46 VAL B C 1
ATOM 4132 O O . VAL B 1 46 ? 20.125 -12.461 -18.312 1 42.25 46 VAL B O 1
ATOM 4135 N N . ASP B 1 47 ? 19.234 -11.188 -19.359 1 33.47 47 ASP B N 1
ATOM 4136 C CA . ASP B 1 4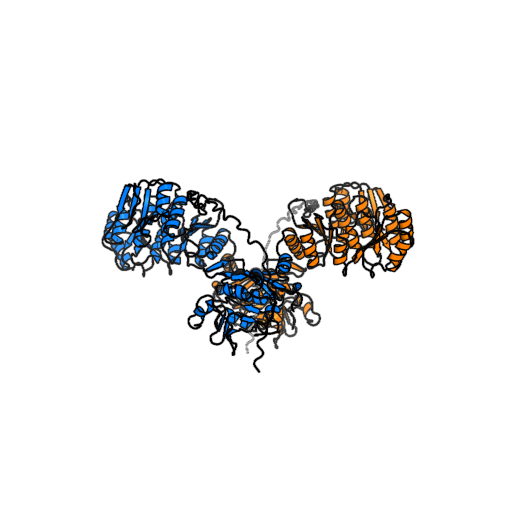7 ? 20.594 -10.68 -19.516 1 33.47 47 ASP B CA 1
ATOM 4137 C C . ASP B 1 47 ? 20.984 -9.82 -18.312 1 33.47 47 ASP B C 1
ATOM 4139 O O . ASP B 1 47 ? 22.109 -9.336 -18.234 1 33.47 47 ASP B O 1
ATOM 4143 N N . ALA B 1 48 ? 20.047 -9.094 -17.719 1 36.69 48 ALA B N 1
ATOM 4144 C CA . ALA B 1 48 ? 20.734 -8.25 -16.75 1 36.69 48 ALA B CA 1
ATOM 4145 C C . ALA B 1 48 ? 21.047 -9.016 -15.477 1 36.69 48 ALA B C 1
ATOM 4147 O O . ALA B 1 48 ? 20.141 -9.555 -14.836 1 36.69 48 ALA B O 1
ATOM 4148 N N . PRO B 1 49 ? 22.219 -9.539 -15.227 1 40.38 49 PRO B N 1
ATOM 4149 C CA . PRO B 1 49 ? 22.578 -10.242 -13.992 1 40.38 49 PRO B CA 1
ATOM 4150 C C . PRO B 1 49 ? 21.688 -9.859 -12.805 1 40.38 49 PRO B C 1
ATOM 4152 O O . PRO B 1 49 ? 21.609 -10.602 -11.828 1 40.38 49 PRO B O 1
ATOM 4155 N N . ASP B 1 50 ? 21.062 -8.766 -12.781 1 49.41 50 ASP B N 1
ATOM 4156 C CA . ASP B 1 50 ? 20.562 -8.094 -11.586 1 49.41 50 ASP B CA 1
ATOM 4157 C C . ASP B 1 50 ? 19.078 -8.383 -11.391 1 49.41 50 ASP B C 1
ATOM 4159 O O . ASP B 1 50 ? 18.453 -7.883 -10.438 1 49.41 50 ASP B O 1
ATOM 4163 N N . GLN B 1 51 ? 18.531 -9.25 -12.32 1 65.31 51 GLN B N 1
ATOM 4164 C CA . GLN B 1 51 ? 17.094 -9.406 -12.07 1 65.31 51 GLN B CA 1
ATOM 4165 C C . GLN B 1 51 ? 16.812 -10.617 -11.195 1 65.31 51 GLN B C 1
ATOM 4167 O O . GLN B 1 51 ? 17.188 -11.742 -11.547 1 65.31 51 GLN B O 1
ATOM 4172 N N . LEU B 1 52 ? 16.219 -10.531 -10.062 1 83.06 52 LEU B N 1
ATOM 4173 C CA . LEU B 1 52 ? 15.891 -11.539 -9.055 1 83.06 52 LEU B CA 1
ATOM 4174 C C . LEU B 1 52 ? 14.805 -12.477 -9.57 1 83.06 52 LEU B C 1
ATOM 4176 O O . LEU B 1 52 ? 14.867 -13.688 -9.344 1 83.06 52 LEU B O 1
ATOM 4180 N N . VAL B 1 53 ? 13.914 -12 -10.578 1 93.06 53 VAL B N 1
ATOM 4181 C CA . VAL B 1 53 ? 12.844 -12.805 -11.164 1 93.06 53 VAL B CA 1
ATOM 4182 C C . VAL B 1 53 ? 12.734 -12.508 -12.664 1 93.06 53 VAL B C 1
ATOM 4184 O O . VAL B 1 53 ? 12.648 -11.344 -13.062 1 93.06 53 VAL B O 1
ATOM 4187 N N . GLY B 1 54 ? 12.953 -13.523 -13.531 1 95.12 54 GLY B N 1
ATOM 4188 C CA . GLY B 1 54 ? 12.781 -13.414 -14.977 1 95.12 54 GLY B CA 1
ATOM 4189 C C . GLY B 1 54 ? 11.695 -14.32 -15.516 1 95.12 54 GLY B C 1
ATOM 4190 O O . GLY B 1 54 ? 11.109 -15.109 -14.773 1 95.12 54 GLY B O 1
ATOM 4191 N N . ARG B 1 55 ? 11.367 -14.141 -16.875 1 95.94 55 ARG B N 1
ATOM 4192 C CA . ARG B 1 55 ? 10.344 -14.945 -17.516 1 95.94 55 ARG B CA 1
ATOM 4193 C C . ARG B 1 55 ? 10.703 -15.227 -18.984 1 95.94 55 ARG B C 1
ATOM 4195 O O . ARG B 1 55 ? 11.18 -14.336 -19.688 1 95.94 55 ARG B O 1
ATOM 4202 N N . PHE B 1 56 ? 10.633 -16.469 -19.344 1 96 56 PHE B N 1
ATOM 4203 C CA . PHE B 1 56 ? 10.625 -16.812 -20.766 1 96 56 PHE B CA 1
ATOM 4204 C C . PHE B 1 56 ? 9.195 -16.906 -21.281 1 96 56 PHE B C 1
ATOM 4206 O O . PHE B 1 56 ? 8.539 -17.938 -21.125 1 96 56 PHE B O 1
ATOM 4213 N N . ASP B 1 57 ? 8.742 -15.812 -21.875 1 92.69 57 ASP B N 1
ATOM 4214 C CA . ASP B 1 57 ? 7.367 -15.656 -22.328 1 92.69 57 ASP B CA 1
ATOM 4215 C C . ASP B 1 57 ? 7.305 -15.523 -23.859 1 92.69 57 ASP B C 1
ATOM 4217 O O . ASP B 1 57 ? 7.285 -14.414 -24.391 1 92.69 57 ASP B O 1
ATOM 4221 N N . GLY B 1 58 ? 7.289 -16.641 -24.531 1 91.88 58 GLY B N 1
ATOM 4222 C CA . GLY B 1 58 ? 7.082 -16.609 -25.984 1 91.88 58 GLY B CA 1
ATOM 4223 C C . GLY B 1 58 ? 5.617 -16.531 -26.375 1 91.88 58 GLY B C 1
ATOM 4224 O O . GLY B 1 58 ? 4.738 -16.812 -25.547 1 91.88 58 GLY B O 1
ATOM 4225 N N . VAL B 1 59 ? 5.359 -16.109 -27.547 1 92 59 VAL B N 1
ATOM 4226 C CA . VAL B 1 59 ?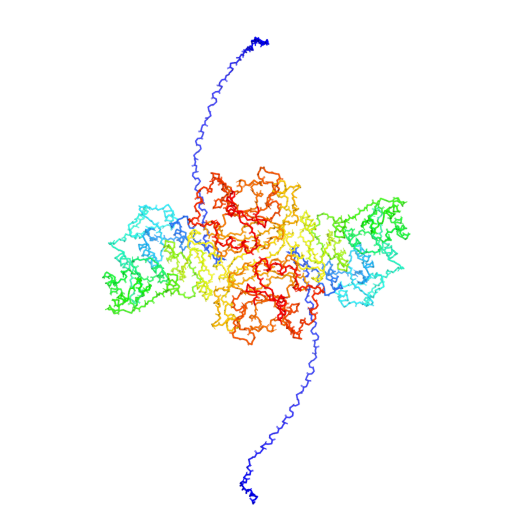 3.998 -15.953 -28.047 1 92 59 VAL B CA 1
ATOM 4227 C C . VAL B 1 59 ? 3.34 -17.328 -28.188 1 92 59 VAL B C 1
ATOM 4229 O O . VAL B 1 59 ? 2.113 -17.438 -28.219 1 92 59 VAL B O 1
ATOM 4232 N N . ASN B 1 60 ? 4.137 -18.328 -28.312 1 92.94 60 ASN B N 1
ATOM 4233 C CA . ASN B 1 60 ? 3.738 -19.734 -28.312 1 92.94 60 ASN B CA 1
ATOM 4234 C C . ASN B 1 60 ? 4.844 -20.625 -27.766 1 92.94 60 ASN B C 1
ATOM 4236 O O . ASN B 1 60 ? 5.887 -20.141 -27.344 1 92.94 60 ASN B O 1
ATOM 4240 N N . ARG B 1 61 ? 4.547 -21.891 -27.781 1 94.44 61 ARG B N 1
ATOM 4241 C CA . ARG B 1 61 ? 5.484 -22.828 -27.172 1 94.44 61 ARG B CA 1
ATOM 4242 C C . ARG B 1 61 ? 6.809 -22.844 -27.922 1 94.44 61 ARG B C 1
ATOM 4244 O O . ARG B 1 61 ? 7.871 -23 -27.312 1 94.44 61 ARG B O 1
ATOM 4251 N N . ALA B 1 62 ? 6.84 -22.719 -29.281 1 97.31 62 ALA B N 1
ATOM 4252 C CA . ALA B 1 62 ? 8.07 -22.703 -30.062 1 97.31 62 ALA B CA 1
ATOM 4253 C C . ALA B 1 62 ? 8.914 -21.469 -29.719 1 97.31 62 ALA B C 1
ATOM 4255 O O . ALA B 1 62 ? 10.141 -21.562 -29.609 1 97.31 62 ALA B O 1
ATOM 4256 N N . ASP B 1 63 ? 8.195 -20.438 -29.531 1 97.12 63 ASP B N 1
ATOM 4257 C CA . ASP B 1 63 ? 8.898 -19.188 -29.219 1 97.12 63 ASP B CA 1
ATOM 4258 C C . ASP B 1 63 ? 9.5 -19.25 -27.812 1 97.12 63 ASP B C 1
ATOM 4260 O O . ASP B 1 63 ? 10.602 -18.75 -27.594 1 97.12 63 ASP B O 1
ATOM 4264 N N . THR B 1 64 ? 8.797 -19.812 -26.859 1 96.56 64 THR B N 1
ATOM 4265 C CA . THR B 1 64 ? 9.336 -19.969 -25.516 1 96.56 64 THR B CA 1
ATOM 4266 C C . THR B 1 64 ? 10.602 -20.812 -25.531 1 96.56 64 THR B C 1
ATOM 4268 O O . THR B 1 64 ? 11.609 -20.453 -24.922 1 96.56 64 THR B O 1
ATOM 4271 N N . ALA B 1 65 ? 10.594 -21.875 -26.234 1 98.12 65 ALA B N 1
ATOM 4272 C CA . ALA B 1 65 ? 11.766 -22.734 -26.359 1 98.12 65 ALA B CA 1
ATOM 4273 C C . ALA B 1 65 ? 12.922 -21.984 -27.031 1 98.12 65 ALA B C 1
ATOM 4275 O O . ALA B 1 65 ? 14.07 -22.141 -26.625 1 98.12 65 ALA B O 1
ATOM 4276 N N . ALA B 1 66 ? 12.602 -21.203 -28.031 1 97.94 66 ALA B N 1
ATOM 4277 C CA . ALA B 1 66 ? 13.609 -20.422 -28.734 1 97.94 66 ALA B CA 1
ATOM 4278 C C . ALA B 1 66 ? 14.312 -19.453 -27.797 1 97.94 66 ALA B C 1
ATOM 4280 O O . ALA B 1 66 ? 15.539 -19.344 -27.797 1 97.94 66 ALA B O 1
ATOM 4281 N N . ARG B 1 67 ? 13.531 -18.828 -26.984 1 97.12 67 ARG B N 1
ATOM 4282 C CA . ARG B 1 67 ? 14.086 -17.844 -26.062 1 97.12 67 ARG B CA 1
ATOM 4283 C C . ARG B 1 67 ? 14.992 -18.516 -25.031 1 97.12 67 ARG B C 1
ATOM 4285 O O . ARG B 1 67 ? 16.062 -18 -24.719 1 97.12 67 ARG B O 1
ATOM 4292 N N . ALA B 1 68 ? 14.547 -19.609 -24.531 1 97.38 68 ALA B N 1
ATOM 4293 C CA . ALA B 1 68 ? 15.375 -20.359 -23.594 1 97.38 68 ALA B CA 1
ATOM 4294 C C . ALA B 1 68 ? 16.672 -20.812 -24.25 1 97.38 68 ALA B C 1
ATOM 4296 O O . ALA B 1 68 ? 17.75 -20.75 -23.641 1 97.38 68 ALA B O 1
ATOM 4297 N N . ALA B 1 69 ? 16.609 -21.234 -25.5 1 98.19 69 ALA B N 1
ATOM 4298 C CA . ALA B 1 69 ? 17.781 -21.719 -26.234 1 98.19 69 ALA B CA 1
ATOM 4299 C C . ALA B 1 69 ? 18.797 -20.594 -26.438 1 98.19 69 ALA B C 1
ATOM 4301 O O . ALA B 1 69 ? 19.984 -20.781 -26.188 1 98.19 69 ALA B O 1
ATOM 4302 N N . LEU B 1 70 ? 18.281 -19.5 -26.891 1 97.19 70 LEU B N 1
ATOM 4303 C CA . LEU B 1 70 ? 19.172 -18.375 -27.172 1 97.19 70 LEU B CA 1
ATOM 4304 C C . LEU B 1 70 ? 19.797 -17.859 -25.875 1 97.19 70 LEU B C 1
ATOM 4306 O O . LEU B 1 70 ? 20.984 -17.516 -25.859 1 97.19 70 LEU B O 1
ATOM 4310 N N . ASP B 1 71 ? 19.016 -17.781 -24.828 1 95.88 71 ASP B N 1
ATOM 4311 C CA . ASP B 1 71 ? 19.547 -17.344 -23.547 1 95.88 71 ASP B CA 1
ATOM 4312 C C . ASP B 1 71 ? 20.578 -18.328 -23.016 1 95.88 71 ASP B C 1
ATOM 4314 O O . ASP B 1 71 ? 21.625 -17.922 -22.5 1 95.88 71 ASP B O 1
ATOM 4318 N N . GLY B 1 72 ? 20.312 -19.578 -23.172 1 96.81 72 GLY B N 1
ATOM 4319 C CA . GLY B 1 72 ? 21.125 -20.609 -22.562 1 96.81 72 GLY B CA 1
ATOM 4320 C C . GLY B 1 72 ? 22.422 -20.859 -23.328 1 96.81 72 GLY B C 1
ATOM 4321 O O . GLY B 1 72 ? 23.438 -21.203 -22.719 1 96.81 72 GLY B O 1
ATOM 4322 N N . TRP B 1 73 ? 22.438 -20.688 -24.672 1 97.56 73 TRP B N 1
ATOM 4323 C CA . TRP B 1 73 ? 23.594 -21.141 -25.453 1 97.56 73 TRP B CA 1
ATOM 4324 C C . TRP B 1 73 ? 24.094 -20.031 -26.375 1 97.56 73 TRP B C 1
ATOM 4326 O O . TRP B 1 73 ? 25.234 -20.062 -26.828 1 97.56 73 TRP B O 1
ATOM 4336 N N . GLY B 1 74 ? 23.266 -19.125 -26.672 1 96.38 74 GLY B N 1
ATOM 4337 C CA . GLY B 1 74 ? 23.609 -18.141 -27.688 1 96.38 74 GLY B CA 1
ATOM 4338 C C . GLY B 1 74 ? 23.734 -18.734 -29.078 1 96.38 74 GLY B C 1
ATOM 4339 O O . GLY B 1 74 ? 22.844 -18.547 -29.906 1 96.38 74 GLY B O 1
ATOM 4340 N N . THR B 1 75 ? 24.844 -19.516 -29.234 1 97 75 THR B N 1
ATOM 4341 C CA . THR B 1 75 ? 25.047 -20.312 -30.438 1 97 75 THR B CA 1
ATOM 4342 C C . THR B 1 75 ? 25.328 -21.766 -30.078 1 97 75 THR B C 1
ATOM 4344 O O . THR B 1 75 ? 25.828 -22.062 -29 1 97 75 THR B O 1
ATOM 4347 N N . ARG B 1 76 ? 24.922 -22.609 -30.984 1 97.25 76 ARG B N 1
ATOM 4348 C CA . ARG B 1 76 ? 25.188 -24.047 -30.859 1 97.25 76 ARG B CA 1
ATOM 4349 C C . ARG B 1 76 ? 25 -24.75 -32.188 1 97.25 76 ARG B C 1
ATOM 4351 O O . ARG B 1 76 ? 24 -24.516 -32.906 1 97.25 76 ARG B O 1
ATOM 4358 N N . ASP B 1 77 ? 25.875 -25.594 -32.562 1 97.62 77 ASP B N 1
ATOM 4359 C CA . ASP B 1 77 ? 25.844 -26.219 -33.875 1 97.62 77 ASP B CA 1
ATOM 4360 C C . ASP B 1 77 ? 24.828 -27.359 -33.938 1 97.62 77 ASP B C 1
ATOM 4362 O O . ASP B 1 77 ? 24.516 -27.875 -35 1 97.62 77 ASP B O 1
ATOM 4366 N N . ARG B 1 78 ? 24.375 -27.797 -32.719 1 97.69 78 ARG B N 1
ATOM 4367 C CA . ARG B 1 78 ? 23.438 -28.922 -32.656 1 97.69 78 ARG B CA 1
ATOM 4368 C C . ARG B 1 78 ? 22.25 -28.578 -31.766 1 97.69 78 ARG B C 1
ATOM 4370 O O . ARG B 1 78 ? 22.406 -27.938 -30.719 1 97.69 78 ARG B O 1
ATOM 4377 N N . VAL B 1 79 ? 21.062 -29.031 -32.219 1 98.69 79 VAL B N 1
ATOM 4378 C CA . VAL B 1 79 ? 19.875 -28.875 -31.375 1 98.69 79 VAL B CA 1
ATOM 4379 C C . VAL B 1 79 ? 19.031 -30.156 -31.438 1 98.69 79 VAL B C 1
ATOM 4381 O O . VAL B 1 79 ? 19.219 -30.984 -32.344 1 98.69 79 VAL B O 1
ATOM 4384 N N . VAL B 1 80 ? 18.188 -30.328 -30.453 1 98.75 80 VAL B N 1
ATOM 4385 C CA . VAL B 1 80 ? 17.188 -31.375 -30.484 1 98.75 80 VAL B CA 1
ATOM 4386 C C . VAL B 1 80 ? 15.828 -30.781 -30.844 1 98.75 80 VAL B C 1
ATOM 4388 O O . VAL B 1 80 ? 15.422 -29.75 -30.297 1 98.75 80 VAL B O 1
ATOM 4391 N N . LEU B 1 81 ? 15.164 -31.359 -31.828 1 98.56 81 LEU B N 1
ATOM 4392 C CA . LEU B 1 81 ? 13.82 -30.953 -32.219 1 98.56 81 LEU B CA 1
ATOM 4393 C C . LEU B 1 81 ? 12.773 -31.938 -31.703 1 98.56 81 LEU B C 1
ATOM 4395 O O . LEU B 1 81 ? 12.945 -33.156 -31.844 1 98.56 81 LEU B O 1
ATOM 4399 N N . VAL B 1 82 ? 11.742 -31.391 -31.125 1 97.75 82 VAL B N 1
ATOM 4400 C CA . VAL B 1 82 ? 10.695 -32.25 -30.594 1 97.75 82 VAL B CA 1
ATOM 4401 C C . VAL B 1 82 ? 9.328 -31.781 -31.078 1 97.75 82 VAL B C 1
ATOM 4403 O O . VAL B 1 82 ? 9.18 -30.641 -31.5 1 97.75 82 VAL B O 1
ATOM 4406 N N . ASP B 1 83 ? 8.383 -32.719 -31.016 1 94.25 83 ASP B N 1
ATOM 4407 C CA . ASP B 1 83 ? 6.988 -32.375 -31.281 1 94.25 83 ASP B CA 1
ATOM 4408 C C . ASP B 1 83 ? 6.371 -31.656 -30.078 1 94.25 83 ASP B C 1
ATOM 4410 O O . ASP B 1 83 ? 6.285 -32.219 -28.984 1 94.25 83 ASP B O 1
ATOM 4414 N N . GLY B 1 84 ? 5.832 -30.453 -30.375 1 88.88 84 GLY B N 1
ATOM 4415 C CA . GLY B 1 84 ? 5.266 -29.656 -29.312 1 88.88 84 GLY B CA 1
ATOM 4416 C C . GLY B 1 84 ? 3.918 -30.156 -28.828 1 88.88 84 GLY B C 1
ATOM 4417 O O . GLY B 1 84 ? 3.414 -29.719 -27.797 1 88.88 84 GLY B O 1
ATOM 4418 N N . ALA B 1 85 ? 3.352 -31.203 -29.453 1 92.06 85 ALA B N 1
ATOM 4419 C CA . ALA B 1 85 ? 1.994 -31.656 -29.141 1 92.06 85 ALA B CA 1
ATOM 4420 C C . ALA B 1 85 ? 2.01 -33 -28.406 1 92.06 85 ALA B C 1
ATOM 4422 O O . ALA B 1 85 ? 1.009 -33.375 -27.797 1 92.06 85 ALA B O 1
ATOM 4423 N N . THR B 1 86 ? 3.131 -33.688 -28.469 1 93.62 86 THR B N 1
ATOM 4424 C CA . THR B 1 86 ? 3.252 -34.969 -27.828 1 93.62 86 THR B CA 1
ATOM 4425 C C . THR B 1 86 ? 4.188 -34.906 -26.625 1 93.62 86 THR B C 1
ATOM 4427 O O . THR B 1 86 ? 5.41 -34.938 -26.781 1 93.62 86 THR B O 1
ATOM 4430 N N . TRP B 1 87 ? 3.572 -35 -25.438 1 94.38 87 TRP B N 1
ATOM 4431 C CA . TRP B 1 87 ? 4.359 -34.719 -24.234 1 94.38 87 TRP B CA 1
ATOM 4432 C C . TRP B 1 87 ? 5.449 -35.781 -24.031 1 94.38 87 TRP B C 1
ATOM 4434 O O . TRP B 1 87 ? 6.543 -35.438 -23.562 1 94.38 87 TRP B O 1
ATOM 4444 N N . THR B 1 88 ? 5.227 -37.031 -24.406 1 95 88 THR B N 1
ATOM 4445 C CA . THR B 1 88 ? 6.227 -38.062 -24.219 1 95 88 THR B CA 1
ATOM 4446 C C . THR B 1 88 ? 7.453 -37.812 -25.078 1 95 88 THR B C 1
ATOM 4448 O O . THR B 1 88 ? 8.586 -37.844 -24.594 1 95 88 THR B O 1
ATOM 4451 N N . ASP B 1 89 ? 7.219 -37.531 -26.344 1 95.31 89 ASP B N 1
ATOM 4452 C CA . ASP B 1 89 ? 8.328 -37.25 -27.25 1 95.31 89 ASP B CA 1
ATOM 4453 C C . ASP B 1 89 ? 9.109 -36.031 -26.797 1 95.31 89 ASP B C 1
ATOM 4455 O O . ASP B 1 89 ? 10.336 -36 -26.844 1 95.31 89 ASP B O 1
ATOM 4459 N N . ALA B 1 90 ? 8.32 -35.094 -26.406 1 96.19 90 ALA B N 1
ATOM 4460 C CA . ALA B 1 90 ? 8.93 -33.844 -25.969 1 96.19 90 ALA B CA 1
ATOM 4461 C C . ALA B 1 90 ? 9.82 -34.062 -24.734 1 96.19 90 ALA B C 1
ATOM 4463 O O . ALA B 1 90 ? 10.945 -33.562 -24.688 1 96.19 90 ALA B O 1
ATOM 4464 N N . LEU B 1 91 ? 9.32 -34.781 -23.734 1 96.31 91 LEU B N 1
ATOM 4465 C CA . LEU B 1 91 ? 10.086 -35.031 -22.531 1 96.31 91 LEU B CA 1
ATOM 4466 C C . LEU B 1 91 ? 11.336 -35.844 -22.828 1 96.31 91 LEU B C 1
ATOM 4468 O O . LEU B 1 91 ? 12.422 -35.531 -22.328 1 96.31 91 LEU B O 1
ATOM 4472 N N . VAL B 1 92 ? 11.211 -36.812 -23.609 1 96.88 92 VAL B N 1
ATOM 4473 C CA . VAL B 1 92 ? 12.336 -37.656 -24.016 1 96.88 92 VAL B CA 1
ATOM 4474 C C . VAL B 1 92 ? 13.391 -36.812 -24.719 1 96.88 92 VAL B C 1
ATOM 4476 O O . VAL B 1 92 ? 14.578 -36.875 -24.391 1 96.88 92 VAL B O 1
ATOM 4479 N N . GLY B 1 93 ? 12.914 -36.031 -25.656 1 97.69 93 GLY B N 1
ATOM 4480 C CA . GLY B 1 93 ? 13.82 -35.156 -26.375 1 97.69 93 GLY B CA 1
ATOM 4481 C C . GLY B 1 93 ? 14.516 -34.156 -25.484 1 97.69 93 GLY B C 1
ATOM 4482 O O . GLY B 1 93 ? 15.695 -33.844 -25.672 1 97.69 93 GLY B O 1
ATOM 4483 N N . ALA B 1 94 ? 13.844 -33.625 -24.547 1 97.31 94 ALA B N 1
ATOM 4484 C CA . ALA B 1 94 ? 14.414 -32.625 -23.641 1 97.31 94 ALA B CA 1
ATOM 4485 C C . ALA B 1 94 ? 15.5 -33.25 -22.766 1 97.31 94 ALA B C 1
ATOM 4487 O O . ALA B 1 94 ? 16.547 -32.656 -22.531 1 97.31 94 ALA B O 1
ATOM 4488 N N . HIS B 1 95 ? 15.25 -34.438 -22.234 1 96.5 95 HIS B N 1
ATOM 4489 C CA . HIS B 1 95 ? 16.266 -35.125 -21.438 1 96.5 95 HIS B CA 1
ATOM 4490 C C . HIS B 1 95 ? 17.484 -35.469 -22.297 1 96.5 95 HIS B C 1
ATOM 4492 O O . HIS B 1 95 ? 18.625 -35.344 -21.844 1 96.5 95 HIS B O 1
ATOM 4498 N N . LEU B 1 96 ? 17.188 -35.906 -23.531 1 97.62 96 LEU B N 1
ATOM 4499 C CA . LEU B 1 96 ? 18.297 -36.125 -24.453 1 97.62 96 LEU B CA 1
ATOM 4500 C C . LEU B 1 96 ? 19.109 -34.875 -24.672 1 97.62 96 LEU B C 1
ATOM 4502 O O . LEU B 1 96 ? 20.344 -34.906 -24.625 1 97.62 96 LEU B O 1
ATOM 4506 N N . ALA B 1 97 ? 18.391 -33.812 -24.875 1 98.25 97 ALA B N 1
ATOM 4507 C CA . ALA B 1 97 ? 19.062 -32.531 -25.078 1 98.25 97 ALA B CA 1
ATOM 4508 C C . ALA B 1 97 ? 19.938 -32.156 -23.891 1 98.25 97 ALA B C 1
ATOM 4510 O O . ALA B 1 97 ? 21.047 -31.672 -24.062 1 98.25 97 ALA B O 1
ATOM 4511 N N . ALA B 1 98 ? 19.453 -32.406 -22.703 1 97 98 ALA B N 1
ATOM 4512 C CA . ALA B 1 98 ? 20.219 -32.156 -21.5 1 97 98 ALA B CA 1
ATOM 4513 C C . ALA B 1 98 ? 21.5 -32.969 -21.469 1 97 98 ALA B C 1
ATOM 4515 O O . ALA B 1 98 ? 22.562 -32.469 -21.125 1 97 98 ALA B O 1
ATOM 4516 N N . ARG B 1 99 ? 21.391 -34.188 -21.875 1 96.25 99 ARG B N 1
ATOM 4517 C CA . ARG B 1 99 ? 22.531 -35.094 -21.859 1 96.25 99 ARG B CA 1
ATOM 4518 C C . ARG B 1 99 ? 23.562 -34.656 -22.906 1 96.25 99 ARG B C 1
ATOM 4520 O O . ARG B 1 99 ? 24.766 -34.844 -22.703 1 96.25 99 ARG B O 1
ATOM 4527 N N . LEU B 1 100 ? 23.047 -34.062 -23.984 1 96.88 100 LEU B N 1
ATOM 4528 C CA . LEU B 1 100 ? 23.922 -33.656 -25.062 1 96.88 100 LEU B CA 1
ATOM 4529 C C . LEU B 1 100 ? 24.406 -32.219 -24.844 1 96.88 100 LEU B C 1
ATOM 4531 O O . LEU B 1 100 ? 25.25 -31.719 -25.594 1 96.88 100 LEU B O 1
ATOM 4535 N N . ASP B 1 101 ? 23.906 -31.531 -23.859 1 96.88 101 ASP B N 1
ATOM 4536 C CA . ASP B 1 101 ? 24.156 -30.125 -23.594 1 96.88 101 ASP B CA 1
ATOM 4537 C C . ASP B 1 101 ? 23.859 -29.266 -24.812 1 96.88 101 ASP B C 1
ATOM 4539 O O . ASP B 1 101 ? 24.703 -28.484 -25.25 1 96.88 101 ASP B O 1
ATOM 4543 N N . VAL B 1 102 ? 22.703 -29.484 -25.359 1 98.19 102 VAL B N 1
ATOM 4544 C CA . VAL B 1 102 ? 22.188 -28.688 -26.469 1 98.19 102 VAL B CA 1
ATOM 4545 C C . VAL B 1 102 ? 20.75 -28.25 -26.172 1 98.19 102 VAL B C 1
ATOM 4547 O O . VAL B 1 102 ? 20.094 -28.812 -25.281 1 98.19 102 VAL B O 1
ATOM 4550 N N . PRO B 1 103 ? 20.281 -27.188 -26.828 1 98 103 PRO B N 1
ATOM 4551 C CA . PRO B 1 103 ? 18.906 -26.766 -26.562 1 98 103 PRO B CA 1
ATOM 4552 C C . PRO B 1 103 ? 17.859 -27.672 -27.234 1 98 103 PRO B C 1
ATOM 4554 O O . PRO B 1 103 ? 18.203 -28.438 -28.141 1 98 103 PRO B O 1
ATOM 4557 N N . VAL B 1 104 ? 16.719 -27.609 -26.688 1 98.19 104 VAL B N 1
ATOM 4558 C CA . VAL B 1 104 ? 15.57 -28.234 -27.328 1 98.19 104 VAL B CA 1
ATOM 4559 C C . VAL B 1 104 ? 14.703 -27.172 -28 1 98.19 104 VAL B C 1
ATOM 4561 O O . VAL B 1 104 ? 14.508 -26.094 -27.453 1 98.19 104 VAL B O 1
ATOM 4564 N N . LEU B 1 105 ? 14.312 -27.391 -29.203 1 98.5 105 LEU B N 1
ATOM 4565 C CA . LEU B 1 105 ? 13.383 -26.547 -29.938 1 98.5 105 LEU B CA 1
ATOM 4566 C C . LEU B 1 105 ? 12.141 -27.328 -30.328 1 98.5 105 LEU B C 1
ATOM 4568 O O . LEU B 1 105 ? 12.164 -28.562 -30.391 1 98.5 105 LEU B O 1
ATOM 4572 N N . VAL B 1 106 ? 11.07 -26.547 -30.609 1 97.94 106 VAL B N 1
ATOM 4573 C CA . VAL B 1 106 ? 9.789 -27.172 -30.906 1 97.94 106 VAL B CA 1
ATOM 4574 C C . VAL B 1 106 ? 9.555 -27.172 -32.406 1 97.94 106 VAL B C 1
ATOM 4576 O O . VAL B 1 106 ? 9.859 -26.188 -33.094 1 97.94 106 VAL B O 1
ATOM 4579 N N . SER B 1 107 ? 9.102 -28.328 -32.844 1 97.19 107 SER B N 1
ATOM 4580 C CA . SER B 1 107 ? 8.656 -28.484 -34.219 1 97.19 107 SER B CA 1
ATOM 4581 C C . SER B 1 107 ? 7.332 -29.234 -34.312 1 97.19 107 SER B C 1
ATOM 4583 O O . SER B 1 107 ? 6.57 -29.25 -33.344 1 97.19 107 SER B O 1
ATOM 4585 N N . GLY B 1 108 ? 6.879 -29.656 -35.406 1 94.62 108 GLY B N 1
ATOM 4586 C CA . GLY B 1 108 ? 5.656 -30.375 -35.719 1 94.62 108 GLY B CA 1
ATOM 4587 C C . GLY B 1 108 ? 5.594 -30.875 -37.156 1 94.62 108 GLY B C 1
ATOM 4588 O O . GLY B 1 108 ? 6.609 -31.297 -37.719 1 94.62 108 GLY B O 1
ATOM 4589 N N . PRO B 1 109 ? 4.348 -31.016 -37.625 1 94.25 109 PRO B N 1
ATOM 4590 C CA . PRO B 1 109 ? 4.238 -31.391 -39.031 1 94.25 109 PRO B CA 1
ATOM 4591 C C . PRO B 1 109 ? 4.949 -30.406 -39.969 1 94.25 109 PRO B C 1
ATOM 4593 O O . PRO B 1 109 ? 5.426 -30.797 -41.031 1 94.25 109 PRO B O 1
ATOM 4596 N N . SER B 1 110 ? 4.965 -29.234 -39.5 1 96.25 110 SER B N 1
ATOM 4597 C CA . SER B 1 110 ? 5.777 -28.188 -40.125 1 96.25 110 SER B CA 1
ATOM 4598 C C . SER B 1 110 ? 6.66 -27.484 -39.094 1 96.25 110 SER B C 1
ATOM 4600 O O . SER B 1 110 ? 6.352 -27.469 -37.906 1 96.25 110 SER B O 1
ATOM 4602 N N . VAL B 1 111 ? 7.746 -26.938 -39.594 1 97.44 111 VAL B N 1
ATOM 4603 C CA . VAL B 1 111 ? 8.648 -26.25 -38.688 1 97.44 111 VAL B CA 1
ATOM 4604 C C . VAL B 1 111 ? 8.117 -24.844 -38.406 1 97.44 111 VAL B C 1
ATOM 4606 O O . VAL B 1 111 ? 7.93 -24.047 -39.344 1 97.44 111 VAL B O 1
ATOM 4609 N N . PRO B 1 112 ? 7.879 -24.469 -37.156 1 97.19 112 PRO B N 1
ATOM 4610 C CA . PRO B 1 112 ? 7.438 -23.109 -36.844 1 97.19 112 PRO B CA 1
ATOM 4611 C C . PRO B 1 112 ? 8.461 -22.047 -37.219 1 97.19 112 PRO B C 1
ATOM 4613 O O . PRO B 1 112 ? 9.672 -22.312 -37.219 1 97.19 112 PRO B O 1
ATOM 4616 N N . SER B 1 113 ? 8 -20.844 -37.5 1 97.56 113 SER B N 1
ATOM 4617 C CA . SER B 1 113 ? 8.883 -19.75 -37.906 1 97.56 113 SER B CA 1
ATOM 4618 C C . SER B 1 113 ? 9.875 -19.406 -36.812 1 97.56 113 SER B C 1
ATOM 4620 O O . SER B 1 113 ? 11.023 -19.062 -37.062 1 97.56 113 SER B O 1
ATOM 4622 N N . GLU B 1 114 ? 9.422 -19.469 -35.562 1 97.25 114 GLU B N 1
ATOM 4623 C CA . GLU B 1 114 ? 10.289 -19.188 -34.438 1 97.25 114 GLU B CA 1
ATOM 4624 C C . GLU B 1 114 ? 11.469 -20.156 -34.375 1 97.25 114 GLU B C 1
ATOM 4626 O O . GLU B 1 114 ? 12.594 -19.75 -34.094 1 97.25 114 GLU B O 1
ATOM 4631 N N . THR B 1 115 ? 11.211 -21.406 -34.625 1 98 115 THR B N 1
ATOM 4632 C CA . THR B 1 115 ? 12.258 -22.438 -34.656 1 98 115 THR B CA 1
ATOM 4633 C C . THR B 1 115 ? 13.219 -22.203 -35.812 1 98 115 THR B C 1
ATOM 4635 O O . THR B 1 115 ? 14.438 -22.281 -35.625 1 98 115 THR B O 1
ATOM 4638 N N . LEU B 1 116 ? 12.664 -21.891 -36.938 1 97.81 116 LEU B N 1
ATOM 4639 C CA . LEU B 1 116 ? 13.5 -21.641 -38.125 1 97.81 116 LEU B CA 1
ATOM 4640 C C . LEU B 1 116 ? 14.461 -20.484 -37.875 1 97.81 116 LEU B C 1
ATOM 4642 O O . LEU B 1 116 ? 15.664 -20.609 -38.125 1 97.81 116 LEU B O 1
ATOM 4646 N N . SER B 1 117 ? 13.891 -19.453 -37.375 1 97.62 117 SER B N 1
ATOM 4647 C CA . SER B 1 117 ? 14.703 -18.266 -37.094 1 97.62 117 SER B CA 1
ATOM 4648 C C . SER B 1 117 ? 15.789 -18.562 -36.062 1 97.62 117 SER B C 1
ATOM 4650 O O . SER B 1 117 ? 16.906 -18.062 -36.188 1 97.62 117 SER B O 1
ATOM 4652 N N . THR B 1 118 ? 15.438 -19.344 -35.125 1 97.94 118 THR B N 1
ATOM 4653 C CA . THR B 1 118 ? 16.375 -19.688 -34.062 1 97.94 118 THR B CA 1
ATOM 4654 C C . THR B 1 118 ? 17.516 -20.562 -34.594 1 97.94 118 THR B C 1
ATOM 4656 O O . THR B 1 118 ? 18.672 -20.344 -34.281 1 97.94 118 THR B O 1
ATOM 4659 N N . VAL B 1 119 ? 17.203 -21.516 -35.406 1 98.06 119 VAL B N 1
ATOM 4660 C CA . VAL B 1 119 ? 18.188 -22.391 -36.031 1 98.06 119 VAL B CA 1
ATOM 4661 C C . VAL B 1 119 ? 19.188 -21.562 -36.844 1 98.06 119 VAL B C 1
ATOM 4663 O O . VAL B 1 119 ? 20.406 -21.797 -36.75 1 98.06 119 VAL B O 1
ATOM 4666 N N . GLU B 1 120 ? 18.656 -20.625 -37.531 1 97.31 120 GLU B N 1
ATOM 4667 C CA . GLU B 1 120 ? 19.516 -19.75 -38.312 1 97.31 120 GLU B CA 1
ATOM 4668 C C . GLU B 1 120 ? 20.406 -18.891 -37.406 1 97.31 120 GLU B C 1
ATOM 4670 O O . GLU B 1 120 ? 21.609 -18.812 -37.625 1 97.31 120 GLU B O 1
ATOM 4675 N N . ARG B 1 121 ? 19.797 -18.281 -36.469 1 97.5 121 ARG B N 1
ATOM 4676 C CA . ARG B 1 121 ? 20.5 -17.344 -35.594 1 97.5 121 ARG B CA 1
ATOM 4677 C C . ARG B 1 121 ? 21.594 -18.062 -34.781 1 97.5 121 ARG B C 1
ATOM 4679 O O . ARG B 1 121 ? 22.656 -17.5 -34.531 1 97.5 121 ARG B O 1
ATOM 4686 N N . MET B 1 122 ? 21.328 -19.297 -34.406 1 97.88 122 MET B N 1
ATOM 4687 C CA . MET B 1 122 ? 22.25 -20.031 -33.562 1 97.88 122 MET B CA 1
ATOM 4688 C C . MET B 1 122 ? 23.359 -20.672 -34.406 1 97.88 122 MET B C 1
ATOM 4690 O O . MET B 1 122 ? 24.391 -21.094 -33.844 1 97.88 122 MET B O 1
ATOM 4694 N N . GLY B 1 123 ? 23.188 -20.766 -35.688 1 97.56 123 GLY B N 1
ATOM 4695 C CA . GLY B 1 123 ? 24.141 -21.438 -36.531 1 97.56 123 GLY B CA 1
ATOM 4696 C C . GLY B 1 123 ? 24.094 -22.953 -36.438 1 97.56 123 GLY B C 1
ATOM 4697 O O . GLY B 1 123 ? 25.125 -23.625 -36.406 1 97.56 123 GLY B O 1
ATOM 4698 N N . VAL B 1 124 ? 22.922 -23.469 -36.375 1 98.06 124 VAL B N 1
ATOM 4699 C CA . VAL B 1 124 ? 22.734 -24.906 -36.188 1 98.06 124 VAL B CA 1
ATOM 4700 C C . VAL B 1 124 ? 23.109 -25.641 -37.5 1 98.06 124 VAL B C 1
ATOM 4702 O O . VAL B 1 124 ? 22.672 -25.25 -38.594 1 98.06 124 VAL B O 1
ATOM 4705 N N . GLU B 1 125 ? 23.859 -26.688 -37.344 1 97.75 125 GLU B N 1
ATOM 4706 C CA . GLU B 1 125 ? 24.281 -27.5 -38.469 1 97.75 125 GLU B CA 1
ATOM 4707 C C . GLU B 1 125 ? 23.672 -28.891 -38.406 1 97.75 125 GLU B C 1
ATOM 4709 O O . GLU B 1 125 ? 23.469 -29.531 -39.438 1 97.75 125 GLU B O 1
ATOM 4714 N N . ASP B 1 126 ? 23.484 -29.344 -37.219 1 97.56 126 ASP B N 1
ATOM 4715 C CA . ASP B 1 126 ? 23 -30.703 -36.969 1 97.56 126 ASP B CA 1
ATOM 4716 C C . ASP B 1 126 ? 21.75 -30.672 -36.094 1 97.56 126 ASP B C 1
ATOM 4718 O O . ASP B 1 126 ? 21.672 -29.922 -35.125 1 97.56 126 ASP B O 1
ATOM 4722 N N . VAL B 1 127 ? 20.812 -31.562 -36.562 1 98.19 127 VAL B N 1
ATOM 4723 C CA . VAL B 1 127 ? 19.594 -31.656 -35.781 1 98.19 127 VAL B CA 1
ATOM 4724 C C . VAL B 1 127 ? 19.312 -33.125 -35.406 1 98.19 127 VAL B C 1
ATOM 4726 O O . VAL B 1 127 ? 19.484 -34 -36.25 1 98.19 127 VAL B O 1
ATOM 4729 N N . VAL B 1 128 ? 19.031 -33.344 -34.156 1 98.5 128 VAL B N 1
ATOM 4730 C CA . VAL B 1 128 ? 18.438 -34.594 -33.75 1 98.5 128 VAL B CA 1
ATOM 4731 C C . VAL B 1 128 ? 16.922 -34.469 -33.656 1 98.5 128 VAL B C 1
ATOM 4733 O O . VAL B 1 128 ? 16.406 -33.781 -32.781 1 98.5 128 VAL B O 1
ATOM 4736 N N . ALA B 1 129 ? 16.25 -35.094 -34.562 1 98.38 129 ALA B N 1
ATOM 4737 C CA . ALA B 1 129 ? 14.797 -35 -34.594 1 98.38 129 ALA B CA 1
ATOM 4738 C C . ALA B 1 129 ? 14.18 -36.188 -33.812 1 98.38 129 ALA B C 1
ATOM 4740 O O . ALA B 1 129 ? 14.352 -37.344 -34.188 1 98.38 129 ALA B O 1
ATOM 4741 N N . VAL B 1 130 ? 13.484 -35.875 -32.75 1 97.88 130 VAL B N 1
ATOM 4742 C CA . VAL B 1 130 ? 12.852 -36.875 -31.922 1 97.88 130 VAL B CA 1
ATOM 4743 C C . VAL B 1 130 ? 11.367 -36.969 -32.25 1 97.88 130 VAL B C 1
ATOM 4745 O O . VAL B 1 130 ? 10.625 -36 -32.062 1 97.88 130 VAL B O 1
ATOM 4748 N N . GLY B 1 131 ? 10.961 -38.156 -32.656 1 93.94 131 GLY B N 1
ATOM 4749 C CA . GLY B 1 131 ? 9.594 -38.312 -33.094 1 93.94 131 GLY B CA 1
ATOM 4750 C C . GLY B 1 131 ? 9.398 -37.906 -34.562 1 93.94 131 GLY B C 1
ATOM 4751 O O . GLY B 1 131 ? 10.367 -37.719 -35.281 1 93.94 131 GLY B O 1
ATOM 4752 N N . ALA B 1 132 ? 8.148 -37.844 -34.938 1 91.75 132 ALA B N 1
ATOM 4753 C CA . ALA B 1 132 ? 7.801 -37.469 -36.312 1 91.75 132 ALA B CA 1
ATOM 4754 C C . ALA B 1 132 ? 7.648 -35.969 -36.469 1 91.75 132 ALA B C 1
ATOM 4756 O O . ALA B 1 132 ? 6.527 -35.438 -36.5 1 91.75 132 ALA B O 1
ATOM 4757 N N . VAL B 1 133 ? 8.781 -35.281 -36.688 1 96.19 133 VAL B N 1
ATOM 4758 C CA . VAL B 1 133 ? 8.727 -33.844 -36.781 1 96.19 133 VAL B CA 1
ATOM 4759 C C . VAL B 1 133 ? 9.43 -33.375 -38.062 1 96.19 133 VAL B C 1
ATOM 4761 O O . VAL B 1 133 ? 10.328 -34.062 -38.562 1 96.19 133 VAL B O 1
ATOM 4764 N N . ALA B 1 134 ? 8.961 -32.25 -38.531 1 97.06 134 ALA B N 1
ATOM 4765 C CA . ALA B 1 134 ? 9.641 -31.609 -39.656 1 97.06 134 ALA B CA 1
ATOM 4766 C C . ALA B 1 134 ? 10.977 -31.031 -39.219 1 97.06 134 ALA B C 1
ATOM 4768 O O . ALA B 1 134 ? 11.18 -30.734 -38.062 1 97.06 134 ALA B O 1
ATOM 4769 N N . VAL B 1 135 ? 11.906 -30.953 -40.156 1 97.5 135 VAL B N 1
ATOM 4770 C CA . VAL B 1 135 ? 13.234 -30.422 -39.875 1 97.5 135 VAL B CA 1
ATOM 4771 C C . VAL B 1 135 ? 13.555 -29.281 -40.844 1 97.5 135 VAL B C 1
ATOM 4773 O O . VAL B 1 135 ? 13.055 -29.234 -41.969 1 97.5 135 VAL B O 1
ATOM 4776 N N . PRO B 1 136 ? 14.305 -28.359 -40.344 1 96.31 136 PRO B N 1
ATOM 4777 C CA . PRO B 1 136 ? 14.711 -27.266 -41.219 1 96.31 136 PRO B CA 1
ATOM 4778 C C . PRO B 1 136 ? 15.562 -27.766 -42.406 1 96.31 136 PRO B C 1
ATOM 4780 O O . PRO B 1 136 ? 16.391 -28.656 -42.219 1 96.31 136 PRO B O 1
ATOM 4783 N N . ASP B 1 137 ? 15.422 -27.094 -43.5 1 94.44 137 ASP B N 1
ATOM 4784 C CA . ASP B 1 137 ? 16.234 -27.422 -44.688 1 94.44 137 ASP B CA 1
ATOM 4785 C C . ASP B 1 137 ? 17.703 -27.062 -44.469 1 94.44 137 ASP B C 1
ATOM 4787 O O . ASP B 1 137 ? 18 -26.094 -43.75 1 94.44 137 ASP B O 1
ATOM 4791 N N . GLY B 1 138 ? 18.594 -27.828 -45 1 93.44 138 GLY B N 1
ATOM 4792 C CA . GLY B 1 138 ? 20.016 -27.5 -45 1 93.44 138 GLY B CA 1
ATOM 4793 C C . GLY B 1 138 ? 20.734 -28 -43.781 1 93.44 138 GLY B C 1
ATOM 4794 O O . GLY B 1 138 ? 21.938 -27.75 -43.594 1 93.44 138 GLY B O 1
ATOM 4795 N N . THR B 1 139 ? 20.062 -28.656 -42.875 1 95.19 139 THR B N 1
ATOM 4796 C CA . THR B 1 139 ? 20.703 -29.219 -41.688 1 95.19 139 THR B CA 1
ATOM 4797 C C . THR B 1 139 ? 20.922 -30.719 -41.875 1 95.19 139 THR B C 1
ATOM 4799 O O . THR B 1 139 ? 20.156 -31.391 -42.562 1 95.19 139 THR B O 1
ATOM 4802 N N . ALA B 1 140 ? 21.984 -31.219 -41.281 1 97.62 140 ALA B N 1
ATOM 4803 C CA . ALA B 1 140 ? 22.125 -32.656 -41.125 1 97.62 140 ALA B CA 1
ATOM 4804 C C . ALA B 1 140 ? 21.172 -33.219 -40.094 1 97.62 140 ALA B C 1
ATOM 4806 O O . ALA B 1 140 ? 21 -32.625 -39.031 1 97.62 140 ALA B O 1
ATOM 4807 N N . VAL B 1 141 ? 20.5 -34.344 -40.469 1 97.75 141 VAL B N 1
ATOM 4808 C CA . VAL B 1 141 ? 19.422 -34.781 -39.594 1 97.75 141 VAL B CA 1
ATOM 4809 C C . VAL B 1 141 ? 19.703 -36.219 -39.094 1 97.75 141 VAL B C 1
ATOM 4811 O O . VAL B 1 141 ? 20.031 -37.094 -39.906 1 97.75 141 VAL B O 1
ATOM 4814 N N . GLN B 1 142 ? 19.688 -36.344 -37.875 1 97.62 142 GLN B N 1
ATOM 4815 C CA . GLN B 1 142 ? 19.578 -37.656 -37.219 1 97.62 142 GLN B CA 1
ATOM 4816 C C . GLN B 1 142 ? 18.188 -37.875 -36.656 1 97.62 142 GLN B C 1
ATOM 4818 O O . GLN B 1 142 ? 17.812 -37.25 -35.656 1 97.62 142 GLN B O 1
ATOM 4823 N N . ARG B 1 143 ? 17.453 -38.812 -37.219 1 97.19 143 ARG B N 1
ATOM 4824 C CA . ARG B 1 143 ? 16.078 -39.031 -36.781 1 97.19 143 ARG B CA 1
ATOM 4825 C C . ARG B 1 143 ? 16.016 -40.156 -35.75 1 97.19 143 ARG B C 1
ATOM 4827 O O . ARG B 1 143 ? 16.594 -41.219 -35.969 1 97.19 143 ARG B O 1
ATOM 4834 N N . LEU B 1 144 ? 15.367 -39.906 -34.719 1 97 144 LEU B N 1
ATOM 4835 C CA . LEU B 1 144 ? 15.07 -40.906 -33.688 1 97 144 LEU B CA 1
ATOM 4836 C C . LEU B 1 144 ? 13.578 -41.188 -33.656 1 97 144 LEU B C 1
ATOM 4838 O O . LEU B 1 144 ? 12.805 -40.406 -33.094 1 97 144 LEU B O 1
ATOM 4842 N N . THR B 1 145 ? 13.156 -42.25 -34.156 1 94.25 145 THR B N 1
ATOM 4843 C CA . THR B 1 145 ? 11.758 -42.688 -34.156 1 94.25 145 THR B CA 1
ATOM 4844 C C . THR B 1 145 ? 11.625 -44.094 -33.562 1 94.25 145 THR B C 1
ATOM 4846 O O . THR B 1 145 ? 12.586 -44.844 -33.562 1 94.25 145 THR B O 1
ATOM 4849 N N . ALA B 1 146 ? 10.508 -44.312 -33.031 1 95.56 146 ALA B N 1
ATOM 4850 C CA . ALA B 1 146 ? 10.211 -45.625 -32.469 1 95.56 146 ALA B CA 1
ATOM 4851 C C . ALA B 1 146 ? 8.719 -45.938 -32.5 1 95.56 146 ALA B C 1
ATOM 4853 O O . ALA B 1 146 ? 7.914 -45.062 -32.844 1 95.56 146 ALA B O 1
ATOM 4854 N N . ALA B 1 147 ? 8.352 -47.156 -32.25 1 94.44 147 ALA B N 1
ATOM 4855 C CA . ALA B 1 147 ? 6.973 -47.625 -32.375 1 94.44 147 ALA B CA 1
ATOM 4856 C C . ALA B 1 147 ? 6.102 -47.031 -31.266 1 94.44 147 ALA B C 1
ATOM 4858 O O . ALA B 1 147 ? 4.891 -46.875 -31.453 1 94.44 147 ALA B O 1
ATOM 4859 N N . ASP B 1 148 ? 6.672 -46.844 -30.156 1 95.69 148 ASP B N 1
ATOM 4860 C CA . ASP B 1 148 ? 5.961 -46.281 -29 1 95.69 148 ASP B CA 1
ATOM 4861 C C . ASP B 1 148 ? 6.895 -45.469 -28.125 1 95.69 148 ASP B C 1
ATOM 4863 O O . ASP B 1 148 ? 8.109 -45.469 -28.328 1 95.69 148 ASP B O 1
ATOM 4867 N N . PRO B 1 149 ? 6.344 -44.75 -27.172 1 95.88 149 PRO B N 1
ATOM 4868 C CA . PRO B 1 149 ? 7.152 -43.844 -26.375 1 95.88 149 PRO B CA 1
ATOM 4869 C C . PRO B 1 149 ? 8.219 -44.562 -25.547 1 95.88 149 PRO B C 1
ATOM 4871 O O . PRO B 1 149 ? 9.289 -44 -25.297 1 95.88 149 PRO B O 1
ATOM 4874 N N . VAL B 1 150 ? 7.977 -45.781 -25.062 1 97.88 150 VAL B N 1
ATOM 4875 C CA . VAL B 1 150 ? 8.953 -46.531 -24.297 1 97.88 150 VAL B CA 1
ATOM 4876 C C . VAL B 1 150 ? 10.172 -46.844 -25.156 1 97.88 150 VAL B C 1
ATOM 4878 O O . VAL B 1 150 ? 11.312 -46.594 -24.75 1 97.88 150 VAL B O 1
ATOM 4881 N N . ALA B 1 151 ? 9.914 -47.281 -26.312 1 98 151 ALA B N 1
ATOM 4882 C CA . ALA B 1 151 ? 10.992 -47.594 -27.25 1 98 151 ALA B CA 1
ATOM 4883 C C . ALA B 1 151 ? 11.75 -46.312 -27.641 1 98 151 ALA B C 1
ATOM 4885 O O . ALA B 1 151 ? 12.969 -46.375 -27.859 1 98 151 ALA B O 1
ATOM 4886 N N . LEU B 1 152 ? 10.992 -45.281 -27.781 1 97.5 152 LEU B N 1
ATOM 4887 C CA . LEU B 1 152 ? 11.633 -44.031 -28.125 1 97.5 152 LEU B CA 1
ATOM 4888 C C . LEU B 1 152 ? 12.594 -43.594 -27.016 1 97.5 152 LEU B C 1
ATOM 4890 O O . LEU B 1 152 ? 13.711 -43.156 -27.312 1 97.5 152 LEU B O 1
ATOM 4894 N N . ALA B 1 153 ? 12.203 -43.719 -25.766 1 97.94 153 ALA B N 1
ATOM 4895 C CA . ALA B 1 153 ? 13.055 -43.406 -24.641 1 97.94 153 ALA B CA 1
ATOM 4896 C C . ALA B 1 153 ? 14.32 -44.25 -24.625 1 97.94 153 ALA B C 1
ATOM 4898 O O . ALA B 1 153 ? 15.414 -43.75 -24.344 1 97.94 153 ALA B O 1
ATOM 4899 N N . VAL B 1 154 ? 14.203 -45.5 -24.953 1 97.69 154 VAL B N 1
ATOM 4900 C CA . VAL B 1 154 ? 15.344 -46.406 -24.984 1 97.69 154 VAL B CA 1
ATOM 4901 C C . VAL B 1 154 ? 16.297 -45.969 -26.109 1 97.69 154 VAL B C 1
ATOM 4903 O O . VAL B 1 154 ? 17.516 -45.938 -25.906 1 97.69 154 VAL B O 1
ATOM 4906 N N . ALA B 1 155 ? 15.711 -45.656 -27.234 1 97.38 155 ALA B N 1
ATOM 4907 C CA . ALA B 1 155 ? 16.531 -45.219 -28.359 1 97.38 155 ALA B CA 1
ATOM 4908 C C . ALA B 1 155 ? 17.328 -43.969 -28 1 97.38 155 ALA B C 1
ATOM 4910 O O . ALA B 1 155 ? 18.5 -43.844 -28.344 1 97.38 155 ALA B O 1
ATOM 4911 N N . ALA B 1 156 ? 16.656 -43.062 -27.375 1 97.56 156 ALA B N 1
ATOM 4912 C CA . ALA B 1 156 ? 17.312 -41.812 -26.953 1 97.56 156 ALA B CA 1
ATOM 4913 C C . ALA B 1 156 ? 18.406 -42.094 -25.938 1 97.56 156 ALA B C 1
ATOM 4915 O O . ALA B 1 156 ? 19.484 -41.5 -25.984 1 97.56 156 ALA B O 1
ATOM 4916 N N . LEU B 1 157 ? 18.094 -42.969 -24.969 1 96.69 157 LEU B N 1
ATOM 4917 C CA . LEU B 1 157 ? 19.078 -43.375 -23.969 1 96.69 157 LEU B CA 1
ATOM 4918 C C . LEU B 1 157 ? 20.328 -43.969 -24.609 1 96.69 157 LEU B C 1
ATOM 4920 O O . LEU B 1 157 ? 21.438 -43.656 -24.203 1 96.69 157 LEU B O 1
ATOM 4924 N N . ASP B 1 158 ? 20.156 -44.656 -25.641 1 95.81 158 ASP B N 1
ATOM 4925 C CA . ASP B 1 158 ? 21.234 -45.375 -26.297 1 95.81 158 ASP B CA 1
ATOM 4926 C C . ASP B 1 158 ? 22.094 -44.438 -27.172 1 95.81 158 ASP B C 1
ATOM 4928 O O . ASP B 1 158 ? 23.203 -44.812 -27.562 1 95.81 158 ASP B O 1
ATOM 4932 N N . LEU B 1 159 ? 21.5 -43.375 -27.484 1 95.19 159 LEU B N 1
ATOM 4933 C CA . LEU B 1 159 ? 22.203 -42.438 -28.375 1 95.19 159 LEU B CA 1
ATOM 4934 C C . LEU B 1 159 ? 23.406 -41.844 -27.688 1 95.19 159 LEU B C 1
ATOM 4936 O O . LEU B 1 159 ? 24.344 -41.406 -28.359 1 95.19 159 LEU B O 1
ATOM 4940 N N . VAL B 1 160 ? 23.375 -41.688 -26.406 1 93.56 160 VAL B N 1
ATOM 4941 C CA . VAL B 1 160 ? 24.469 -41.125 -25.641 1 93.56 160 VAL B CA 1
ATOM 4942 C C . VAL B 1 160 ? 25.172 -42.219 -24.844 1 93.56 160 VAL B C 1
ATOM 4944 O O . VAL B 1 160 ? 24.516 -42.969 -24.094 1 93.56 160 VAL B O 1
ATOM 4947 N N . PRO B 1 161 ? 26.422 -42.281 -25.031 1 84.88 161 PRO B N 1
ATOM 4948 C CA . PRO B 1 161 ? 27.156 -43.312 -24.328 1 84.88 161 PRO B CA 1
ATOM 4949 C C . PRO B 1 161 ? 26.922 -43.281 -22.812 1 84.88 161 PRO B C 1
ATOM 4951 O O . PRO B 1 161 ? 26.859 -42.219 -22.219 1 84.88 161 PRO B O 1
ATOM 4954 N N . SER B 1 162 ? 26.703 -44.469 -22.344 1 76.75 162 SER B N 1
ATOM 4955 C CA . SER B 1 162 ? 26.391 -44.625 -20.922 1 76.75 162 SER B CA 1
ATOM 4956 C C . SER B 1 162 ? 27.656 -44.906 -20.109 1 76.75 162 SER B C 1
ATOM 4958 O O . SER B 1 162 ? 28.609 -45.5 -20.625 1 76.75 162 SER B O 1
ATOM 4960 N N . VAL B 1 163 ? 27.641 -44.281 -19 1 83.06 163 VAL B N 1
ATOM 4961 C CA . 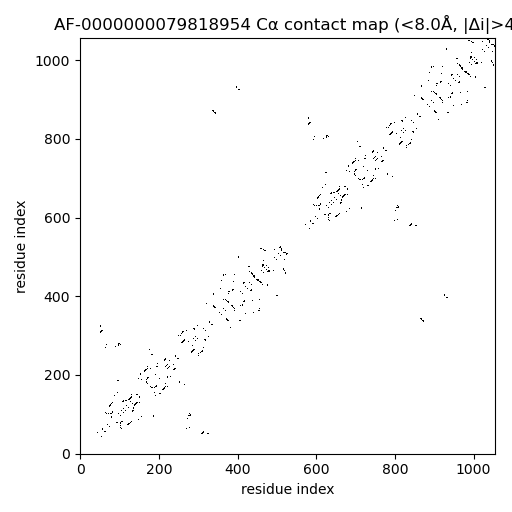VAL B 1 163 ? 28.641 -44.656 -18 1 83.06 163 VAL B CA 1
ATOM 4962 C C . VAL B 1 163 ? 28.016 -45.562 -16.938 1 83.06 163 VAL B C 1
ATOM 4964 O O . VAL B 1 163 ? 27.016 -45.188 -16.312 1 83.06 163 VAL B O 1
ATOM 4967 N N . ALA B 1 164 ? 28.625 -46.719 -16.844 1 87.38 164 ALA B N 1
ATOM 4968 C CA . ALA B 1 164 ? 28.094 -47.656 -15.852 1 87.38 164 ALA B CA 1
ATOM 4969 C C . ALA B 1 164 ? 28.016 -47 -14.477 1 87.38 164 ALA B C 1
ATOM 4971 O O . ALA B 1 164 ? 28.906 -46.25 -14.078 1 87.38 164 ALA B O 1
ATOM 4972 N N . GLY B 1 165 ? 26.922 -47.281 -13.82 1 89.75 165 GLY B N 1
ATOM 4973 C CA . GLY B 1 165 ? 26.781 -46.781 -12.469 1 89.75 165 GLY B CA 1
ATOM 4974 C C . GLY B 1 165 ? 25.953 -45.531 -12.391 1 89.75 165 GLY B C 1
ATOM 4975 O O . GLY B 1 165 ? 25.484 -45.156 -11.312 1 89.75 165 GLY B O 1
ATOM 4976 N N . GLN B 1 166 ? 25.828 -44.875 -13.508 1 93.06 166 GLN B N 1
ATOM 4977 C CA . GLN B 1 166 ? 25.016 -43.656 -13.5 1 93.06 166 GLN B CA 1
ATOM 4978 C C . GLN B 1 166 ? 23.547 -44 -13.32 1 93.06 166 GLN B C 1
ATOM 4980 O O . GLN B 1 166 ? 23.031 -44.938 -13.914 1 93.06 166 GLN B O 1
ATOM 4985 N N . PRO B 1 167 ? 22.859 -43.281 -12.469 1 95.25 167 PRO B N 1
ATOM 4986 C CA . PRO B 1 167 ? 21.438 -43.562 -12.258 1 95.25 167 PRO B CA 1
ATOM 4987 C C . PRO B 1 167 ? 20.594 -43.312 -13.508 1 95.25 167 PRO B C 1
ATOM 4989 O O . PRO B 1 167 ? 20.984 -42.531 -14.375 1 95.25 167 PRO B O 1
ATOM 4992 N N . LEU B 1 168 ? 19.547 -44.062 -13.602 1 97.12 168 LEU B N 1
ATOM 4993 C CA . LEU B 1 168 ? 18.516 -43.812 -14.609 1 97.12 168 LEU B CA 1
ATOM 499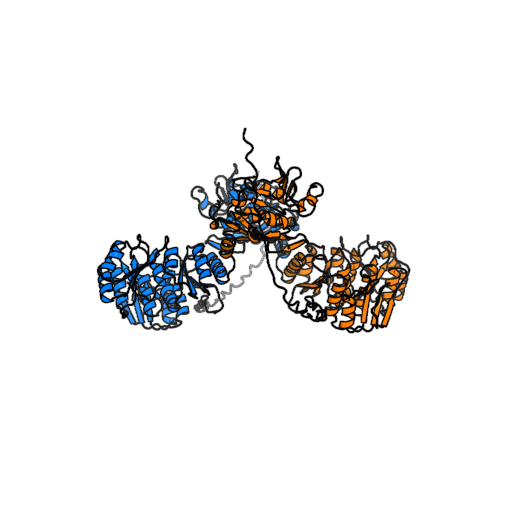4 C C . LEU B 1 168 ? 17.219 -43.375 -13.953 1 97.12 168 LEU B C 1
ATOM 4996 O O . LEU B 1 168 ? 16.953 -43.719 -12.797 1 97.12 168 LEU B O 1
ATOM 5000 N N . VAL B 1 169 ? 16.5 -42.594 -14.633 1 97.69 169 VAL B N 1
ATOM 5001 C CA . VAL B 1 169 ? 15.203 -42.125 -14.164 1 97.69 169 VAL B CA 1
ATOM 5002 C C . VAL B 1 169 ? 14.086 -42.844 -14.906 1 97.69 169 VAL B C 1
ATOM 5004 O O . VAL B 1 169 ? 14.156 -43.031 -16.125 1 97.69 169 VAL B O 1
ATOM 5007 N N . LEU B 1 170 ? 13.133 -43.344 -14.188 1 98.25 170 LEU B N 1
ATOM 5008 C CA . LEU B 1 170 ? 11.992 -44.031 -14.758 1 98.25 170 LEU B CA 1
ATOM 5009 C C . LEU B 1 170 ? 10.688 -43.312 -14.43 1 98.25 170 LEU B C 1
ATOM 5011 O O . LEU B 1 170 ? 10.406 -43.031 -13.266 1 98.25 170 LEU B O 1
ATOM 5015 N N . VAL B 1 171 ? 9.898 -43 -15.484 1 97.88 171 VAL B N 1
ATOM 5016 C CA . VAL B 1 171 ? 8.625 -42.312 -15.297 1 97.88 171 VAL B CA 1
ATOM 5017 C C . VAL B 1 171 ? 7.52 -43.031 -16.047 1 97.88 171 VAL B C 1
ATOM 5019 O O . VAL B 1 171 ? 7.801 -43.906 -16.906 1 97.88 171 VAL B O 1
ATOM 5022 N N . SER B 1 172 ? 6.301 -42.688 -15.703 1 96.94 172 SER B N 1
ATOM 5023 C CA . SER B 1 172 ? 5.148 -43.312 -16.359 1 96.94 172 SER B CA 1
ATOM 5024 C C . SER B 1 172 ? 4.93 -42.719 -17.75 1 96.94 172 SER B C 1
ATOM 5026 O O . SER B 1 172 ? 5.082 -41.5 -17.953 1 96.94 172 SER B O 1
ATOM 5028 N N . ALA B 1 173 ? 4.551 -43.562 -18.719 1 95.56 173 ALA B N 1
ATOM 5029 C CA . ALA B 1 173 ? 4.219 -43.094 -20.062 1 95.56 173 ALA B CA 1
ATOM 5030 C C . ALA B 1 173 ? 2.748 -42.719 -20.172 1 95.56 173 ALA B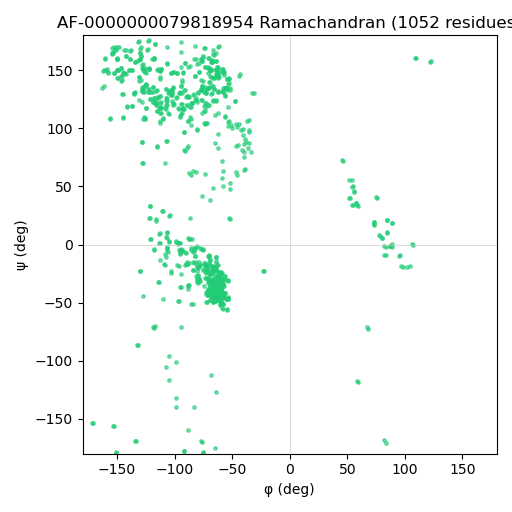 C 1
ATOM 5032 O O . ALA B 1 173 ? 2.289 -42.281 -21.234 1 95.56 173 ALA B O 1
ATOM 5033 N N . ALA B 1 174 ? 2.002 -42.75 -19.031 1 93.5 174 ALA B N 1
ATOM 5034 C CA . ALA B 1 174 ? 0.551 -42.594 -19.078 1 93.5 174 ALA B CA 1
ATOM 5035 C C . ALA B 1 174 ? 0.153 -41.156 -18.766 1 93.5 174 ALA B C 1
ATOM 5037 O O . ALA B 1 174 ? -0.966 -40.719 -19.078 1 93.5 174 ALA B O 1
ATOM 5038 N N . GLY B 1 175 ? 1.021 -40.406 -18.188 1 90.19 175 GLY B N 1
ATOM 5039 C CA . GLY B 1 175 ? 0.704 -39.031 -17.859 1 90.19 175 GLY B CA 1
ATOM 5040 C C . GLY B 1 175 ? 1.935 -38.188 -17.594 1 90.19 175 GLY B C 1
ATOM 5041 O O . GLY B 1 175 ? 2.938 -38.688 -17.078 1 90.19 175 GLY B O 1
ATOM 5042 N N . PHE B 1 176 ? 1.826 -36.875 -17.906 1 86.38 176 PHE B N 1
ATOM 5043 C CA . PHE B 1 176 ? 3.02 -36.031 -17.844 1 86.38 176 PHE B CA 1
ATOM 5044 C C . PHE B 1 176 ? 3.207 -35.469 -16.453 1 86.38 176 PHE B C 1
ATOM 5046 O O . PHE B 1 176 ? 4.285 -34.938 -16.125 1 86.38 176 PHE B O 1
ATOM 5053 N N . ALA B 1 177 ? 2.164 -35.531 -15.633 1 77.75 177 ALA B N 1
ATOM 5054 C CA . ALA B 1 177 ? 2.15 -34.75 -14.398 1 77.75 177 ALA B CA 1
ATOM 5055 C C . ALA B 1 177 ? 3.387 -35.031 -13.547 1 77.75 177 ALA B C 1
ATOM 5057 O O . ALA B 1 177 ? 4.176 -34.156 -13.266 1 77.75 177 ALA B O 1
ATOM 5058 N N . ASP B 1 178 ? 3.639 -36.25 -13.219 1 83.19 178 ASP B N 1
ATOM 5059 C CA . ASP B 1 178 ? 4.789 -36.656 -12.414 1 83.19 178 ASP B CA 1
ATOM 5060 C C . ASP B 1 178 ? 6.055 -36.719 -13.266 1 83.19 178 ASP B C 1
ATOM 5062 O O . ASP B 1 178 ? 7.16 -36.5 -12.766 1 83.19 178 ASP B O 1
ATOM 5066 N N . ALA B 1 179 ? 5.887 -36.938 -14.531 1 85.56 179 ALA B N 1
ATOM 5067 C CA . ALA B 1 179 ? 7.023 -37.094 -15.43 1 85.56 179 ALA B CA 1
ATOM 5068 C C . ALA B 1 179 ? 7.812 -35.812 -15.578 1 85.56 179 ALA B C 1
ATOM 5070 O O . ALA B 1 179 ? 9.039 -35.812 -15.695 1 85.56 179 ALA B O 1
ATOM 5071 N N . LEU B 1 180 ? 7.148 -34.75 -15.5 1 88.31 180 LEU B N 1
ATOM 5072 C CA . LEU B 1 180 ? 7.816 -33.438 -15.617 1 88.31 180 LEU B CA 1
ATOM 5073 C C . LEU B 1 180 ? 8.773 -33.219 -14.453 1 88.31 180 LEU B C 1
ATOM 5075 O O . LEU B 1 180 ? 9.789 -32.531 -14.602 1 88.31 180 LEU B O 1
ATOM 5079 N N . ALA B 1 181 ? 8.453 -33.781 -13.305 1 93 181 ALA B N 1
ATOM 5080 C CA . ALA B 1 181 ? 9.305 -33.656 -12.125 1 93 181 ALA B CA 1
ATOM 5081 C C . ALA B 1 181 ? 10.672 -34.281 -12.367 1 93 181 ALA B C 1
ATOM 5083 O O . ALA B 1 181 ? 11.656 -33.938 -11.727 1 93 181 ALA B O 1
ATOM 5084 N N . ALA B 1 182 ? 10.742 -35.219 -13.289 1 93.44 182 ALA B N 1
ATOM 5085 C CA . ALA B 1 182 ? 11.992 -35.906 -13.625 1 93.44 182 ALA B CA 1
ATOM 5086 C C . ALA B 1 182 ? 13.008 -34.906 -14.211 1 93.44 182 ALA B C 1
ATOM 5088 O O . ALA B 1 182 ? 14.203 -35.219 -14.273 1 93.44 182 ALA B O 1
ATOM 5089 N N . ALA B 1 183 ? 12.461 -33.812 -14.664 1 87.44 183 ALA B N 1
ATOM 5090 C CA . ALA B 1 183 ? 13.328 -32.75 -15.203 1 87.44 183 ALA B CA 1
ATOM 5091 C C . ALA B 1 183 ? 14.398 -32.375 -14.195 1 87.44 183 ALA B C 1
ATOM 5093 O O . ALA B 1 183 ? 15.516 -32 -14.578 1 87.44 183 ALA B O 1
ATOM 5094 N N . ASN B 1 184 ? 14.141 -32.469 -12.922 1 93.12 184 ASN B N 1
ATOM 5095 C CA . ASN B 1 184 ? 15.062 -32.094 -11.852 1 93.12 184 ASN B CA 1
ATOM 5096 C C . ASN B 1 184 ? 16.25 -33.062 -11.773 1 93.12 184 ASN B C 1
ATOM 5098 O O . ASN B 1 184 ? 17.25 -32.75 -11.125 1 93.12 184 ASN B O 1
ATOM 5102 N N . LEU B 1 185 ? 16.109 -34.156 -12.445 1 93.62 185 LEU B N 1
ATOM 5103 C CA . LEU B 1 185 ? 17.156 -35.188 -12.352 1 93.62 185 LEU B CA 1
ATOM 5104 C C . LEU B 1 185 ? 17.984 -35.25 -13.625 1 93.62 185 LEU B C 1
ATOM 5106 O O . LEU B 1 185 ? 18.938 -36.031 -13.727 1 93.62 185 LEU B O 1
ATOM 5110 N N . ALA B 1 186 ? 17.516 -34.406 -14.641 1 92.88 186 ALA B N 1
ATOM 5111 C CA . ALA B 1 186 ? 18.391 -34.25 -15.805 1 92.88 186 ALA B CA 1
ATOM 5112 C C . ALA B 1 186 ? 19.766 -33.719 -15.391 1 92.88 186 ALA B C 1
ATOM 5114 O O . ALA B 1 186 ? 19.891 -32.938 -14.445 1 92.88 186 ALA B O 1
ATOM 5115 N N . PRO B 1 187 ? 20.906 -34.375 -15.977 1 93.19 187 PRO B N 1
ATOM 5116 C CA . PRO B 1 187 ? 20.938 -35.062 -17.266 1 93.19 187 PRO B CA 1
ATOM 5117 C C . PRO B 1 187 ? 20.938 -36.594 -17.125 1 93.19 187 PRO B C 1
ATOM 5119 O O . PRO B 1 187 ? 21.406 -37.281 -18.016 1 93.19 187 PRO B O 1
ATOM 5122 N N . ALA B 1 188 ? 20.438 -37.062 -16.062 1 93.12 188 ALA B N 1
ATOM 5123 C CA . ALA B 1 188 ? 20.297 -38.5 -15.969 1 93.12 188 ALA B CA 1
ATOM 5124 C C . ALA B 1 188 ? 19.438 -39.062 -17.109 1 93.12 188 ALA B C 1
ATOM 5126 O O . ALA B 1 188 ? 18.547 -38.375 -17.594 1 93.12 188 ALA B O 1
ATOM 5127 N N . GLY B 1 189 ? 19.781 -40.281 -17.516 1 95 189 GLY B N 1
ATOM 5128 C CA . GLY B 1 189 ? 19 -40.906 -18.578 1 95 189 GLY B CA 1
ATOM 5129 C C . GLY B 1 189 ? 17.547 -41.156 -18.172 1 95 189 GLY B C 1
ATOM 5130 O O . GLY B 1 189 ? 17.281 -41.531 -17.016 1 95 189 GLY B O 1
ATOM 5131 N N . LEU B 1 190 ? 16.688 -41.062 -19.141 1 96.75 190 LEU B N 1
ATOM 5132 C CA . LEU B 1 190 ? 15.25 -41.188 -18.891 1 96.75 190 LEU B CA 1
ATOM 5133 C C . LEU B 1 190 ? 14.688 -42.406 -19.594 1 96.75 190 LEU B C 1
ATOM 5135 O O . LEU B 1 190 ? 15.016 -42.688 -20.75 1 96.75 190 LEU B O 1
ATOM 5139 N N . LEU B 1 191 ? 13.953 -43.125 -18.859 1 97.88 191 LEU B N 1
ATOM 5140 C CA . LEU B 1 191 ? 13.164 -44.219 -19.391 1 97.88 191 LEU B CA 1
ATOM 5141 C C . LEU B 1 191 ? 11.68 -44.031 -19.078 1 97.88 191 LEU B C 1
ATOM 5143 O O . LEU B 1 191 ? 11.328 -43.375 -18.109 1 97.88 191 LEU B O 1
ATOM 5147 N N . LEU B 1 192 ? 10.828 -44.562 -19.938 1 98.06 192 LEU B N 1
ATOM 5148 C CA . LEU B 1 192 ? 9.383 -44.594 -19.75 1 98.06 192 LEU B CA 1
ATOM 5149 C C . LEU B 1 192 ? 8.883 -46.031 -19.594 1 98.06 192 LEU B C 1
ATOM 5151 O O . LEU B 1 192 ? 9.516 -46.969 -20.078 1 98.06 192 LEU B O 1
ATOM 5155 N N . THR B 1 193 ? 7.836 -46.156 -18.891 1 98.31 193 THR B N 1
ATOM 5156 C CA . THR B 1 193 ? 7.191 -47.469 -18.797 1 98.31 193 THR B CA 1
ATOM 5157 C C . THR B 1 193 ? 5.703 -47.312 -18.484 1 98.31 193 THR B C 1
ATOM 5159 O O . THR B 1 193 ? 5.215 -46.188 -18.281 1 98.31 193 THR B O 1
ATOM 5162 N N . GLU B 1 194 ? 4.992 -48.375 -18.594 1 96.88 194 GLU B N 1
ATOM 5163 C CA . GLU B 1 194 ? 3.586 -48.375 -18.203 1 96.88 194 GLU B CA 1
ATOM 5164 C C . GLU B 1 194 ? 3.43 -48.281 -16.688 1 96.88 194 GLU B C 1
ATOM 5166 O O . GLU B 1 194 ? 4.355 -48.625 -15.945 1 96.88 194 GLU B O 1
ATOM 5171 N N . PRO B 1 195 ? 2.221 -47.875 -16.203 1 96.88 195 PRO B N 1
ATOM 5172 C CA . PRO B 1 195 ? 2.023 -47.656 -14.766 1 96.88 195 PRO B CA 1
ATOM 5173 C C . PRO B 1 195 ? 2.088 -48.938 -13.953 1 96.88 195 PRO B C 1
ATOM 5175 O O . PRO B 1 195 ? 2.492 -48.938 -12.789 1 96.88 195 PRO B O 1
ATOM 5178 N N . ASP B 1 196 ? 1.822 -50.094 -14.633 1 97.44 196 ASP B N 1
ATOM 5179 C CA . ASP B 1 196 ? 1.572 -51.25 -13.812 1 97.44 196 ASP B CA 1
ATOM 5180 C C . ASP B 1 196 ? 2.621 -52.344 -14.07 1 97.44 196 ASP B C 1
ATOM 5182 O O . ASP B 1 196 ? 2.635 -53.375 -13.398 1 97.44 196 ASP B O 1
ATOM 5186 N N . ARG B 1 197 ? 3.48 -52.094 -15 1 97.62 197 ARG B N 1
ATOM 5187 C CA . ARG B 1 197 ? 4.516 -53.062 -15.289 1 97.62 197 ARG B CA 1
ATOM 5188 C C . ARG B 1 197 ? 5.711 -52.438 -15.977 1 97.62 197 ARG B C 1
ATOM 5190 O O . ARG B 1 197 ? 5.559 -51.469 -16.719 1 97.62 197 ARG B O 1
ATOM 5197 N N . LEU B 1 198 ? 6.848 -52.969 -15.695 1 98.5 198 LEU B N 1
ATOM 5198 C CA . LEU B 1 198 ? 8.047 -52.562 -16.422 1 98.5 198 LEU B CA 1
ATOM 5199 C C . LEU B 1 198 ? 8.039 -53.125 -17.844 1 98.5 198 LEU B C 1
ATOM 5201 O O . LEU B 1 198 ? 8.023 -54.344 -18.031 1 98.5 198 LEU B O 1
ATOM 5205 N N . ALA B 1 199 ? 8.039 -52.25 -18.797 1 98.44 199 ALA B N 1
ATOM 5206 C CA . ALA B 1 199 ? 8.055 -52.688 -20.188 1 98.44 199 ALA B CA 1
ATOM 5207 C C . ALA B 1 199 ? 9.32 -53.469 -20.516 1 98.44 199 ALA B C 1
ATOM 5209 O O . ALA B 1 199 ? 10.406 -53.125 -20.031 1 98.44 199 ALA B O 1
ATOM 5210 N N . PRO B 1 200 ? 9.211 -54.438 -21.312 1 97.81 200 PRO B N 1
ATOM 5211 C CA . PRO B 1 200 ? 10.375 -55.25 -21.641 1 97.81 200 PRO B CA 1
ATOM 5212 C C . PRO B 1 200 ? 11.523 -54.438 -22.234 1 97.81 200 PRO B C 1
ATOM 5214 O O . PRO B 1 200 ? 12.688 -54.688 -21.875 1 97.81 200 PRO B O 1
ATOM 5217 N N . ALA B 1 201 ? 11.164 -53.562 -23.078 1 97.88 201 ALA B N 1
ATOM 5218 C CA . ALA B 1 201 ? 12.211 -52.719 -23.688 1 97.88 201 ALA B CA 1
ATOM 5219 C C . ALA B 1 201 ? 12.969 -51.938 -22.625 1 97.88 201 ALA B C 1
ATOM 5221 O O . ALA B 1 201 ? 14.188 -51.781 -22.703 1 97.88 201 ALA B O 1
ATOM 5222 N N . ALA B 1 202 ? 12.273 -51.406 -21.672 1 98.5 202 ALA B N 1
ATOM 5223 C CA . ALA B 1 202 ? 12.898 -50.688 -20.578 1 98.5 202 ALA B CA 1
ATOM 5224 C C . ALA B 1 202 ? 13.758 -51.594 -19.719 1 98.5 202 ALA B C 1
ATOM 5226 O O . ALA B 1 202 ? 14.867 -51.219 -19.312 1 98.5 202 ALA B O 1
ATOM 5227 N N . ALA B 1 203 ? 13.25 -52.75 -19.5 1 98.38 203 ALA B N 1
ATOM 5228 C CA . ALA B 1 203 ? 14 -53.719 -18.703 1 98.38 203 ALA B CA 1
ATOM 5229 C C . ALA B 1 203 ? 15.328 -54.062 -19.391 1 98.38 203 ALA B C 1
ATOM 5231 O O . ALA B 1 203 ? 16.375 -54.125 -18.734 1 98.38 203 ALA B O 1
ATOM 5232 N N . GLU B 1 204 ? 15.242 -54.281 -20.609 1 97.56 204 GLU B N 1
ATOM 5233 C CA . GLU B 1 204 ? 16.453 -54.625 -21.359 1 97.56 204 GLU B CA 1
ATOM 5234 C C . GLU B 1 204 ? 17.438 -53.469 -21.328 1 97.56 204 GLU B C 1
ATOM 5236 O O . GLU B 1 204 ? 18.656 -53.688 -21.234 1 97.56 204 GLU B O 1
ATOM 5241 N N . ALA B 1 205 ? 16.891 -52.312 -21.469 1 97.44 205 ALA B N 1
ATOM 5242 C CA . ALA B 1 205 ? 17.75 -51.125 -21.406 1 97.44 205 ALA B CA 1
ATOM 5243 C C . ALA B 1 205 ? 18.438 -51.031 -20.031 1 97.44 205 ALA B C 1
ATOM 5245 O O . ALA B 1 205 ? 19.625 -50.719 -19.953 1 97.44 205 ALA B O 1
ATOM 5246 N N . ILE B 1 206 ? 17.734 -51.281 -18.938 1 97.75 206 ILE B N 1
ATOM 5247 C CA . ILE B 1 206 ? 18.281 -51.25 -17.594 1 97.75 206 ILE B CA 1
ATOM 5248 C C . ILE B 1 206 ? 19.422 -52.25 -17.469 1 97.75 206 ILE B C 1
ATOM 5250 O O . ILE B 1 206 ? 20.484 -51.938 -16.922 1 97.75 206 ILE B O 1
ATOM 5254 N N . ARG B 1 207 ? 19.203 -53.406 -18.062 1 96.06 207 ARG B N 1
ATOM 5255 C CA . ARG B 1 207 ? 20.25 -54.438 -18.016 1 96.06 207 ARG B CA 1
ATOM 5256 C C . ARG B 1 207 ? 21.5 -54 -18.766 1 96.06 207 ARG B C 1
ATOM 5258 O O . ARG B 1 207 ? 22.609 -54.156 -18.281 1 96.06 207 ARG B O 1
ATOM 5265 N N . ARG B 1 208 ? 21.266 -53.406 -19.859 1 94.81 208 ARG B N 1
ATOM 5266 C CA . ARG B 1 208 ? 22.359 -53.031 -20.75 1 94.81 208 ARG B CA 1
ATOM 5267 C C . ARG B 1 208 ? 23.172 -51.875 -20.156 1 94.81 208 ARG B C 1
ATOM 5269 O O . ARG B 1 208 ? 24.391 -51.844 -20.266 1 94.81 208 ARG B O 1
ATOM 5276 N N . HIS B 1 209 ? 22.531 -50.906 -19.531 1 95.88 209 HIS B N 1
ATOM 5277 C CA . HIS B 1 209 ? 23.188 -49.688 -19.078 1 95.88 209 HIS B CA 1
ATOM 5278 C C . HIS B 1 209 ? 23.734 -49.844 -17.656 1 95.88 209 HIS B C 1
ATOM 5280 O O . HIS B 1 209 ? 24.562 -49.062 -17.219 1 95.88 209 HIS B O 1
ATOM 5286 N N . GLU B 1 210 ? 23.297 -50.844 -16.906 1 94.94 210 GLU B N 1
ATOM 5287 C CA . GLU B 1 210 ? 23.797 -51.219 -15.594 1 94.94 210 GLU B CA 1
ATOM 5288 C C . GLU B 1 210 ? 23.844 -50.031 -14.648 1 94.94 210 GLU B C 1
ATOM 5290 O O . GLU B 1 210 ? 24.875 -49.719 -14.055 1 94.94 210 GLU B O 1
ATOM 5295 N N . PRO B 1 211 ? 22.688 -49.375 -14.477 1 96.38 211 PRO B N 1
ATOM 5296 C CA . PRO B 1 211 ? 22.688 -48.25 -13.531 1 96.38 211 PRO B CA 1
ATOM 5297 C C . PRO B 1 211 ? 22.875 -48.688 -12.086 1 96.38 211 PRO B C 1
ATOM 5299 O O . PRO B 1 211 ? 22.516 -49.844 -11.734 1 96.38 211 PRO B O 1
ATOM 5302 N N . SER B 1 212 ? 23.469 -47.812 -11.258 1 95.81 212 SER B N 1
ATOM 5303 C CA . SER B 1 212 ? 23.562 -48.094 -9.828 1 95.81 212 SER B CA 1
ATOM 5304 C C . SER B 1 212 ? 22.203 -48.062 -9.156 1 95.81 212 SER B C 1
ATOM 5306 O O . SER B 1 212 ? 21.969 -48.781 -8.18 1 95.81 212 SER B O 1
ATOM 5308 N N . THR B 1 213 ? 21.422 -47.25 -9.641 1 97.44 213 THR B N 1
ATOM 5309 C CA . THR B 1 213 ? 20.078 -47.031 -9.102 1 97.44 213 THR B CA 1
ATOM 5310 C C . THR B 1 213 ? 19.109 -46.594 -10.195 1 97.44 213 THR B C 1
ATOM 5312 O O . THR B 1 213 ? 19.531 -45.969 -11.172 1 97.44 213 THR B O 1
ATOM 5315 N N . VAL B 1 214 ? 17.906 -47.031 -10.125 1 98.31 214 VAL B N 1
ATOM 5316 C CA . VAL B 1 214 ? 16.812 -46.5 -10.93 1 98.31 214 VAL B CA 1
ATOM 5317 C C . VAL B 1 214 ? 15.875 -45.688 -10.055 1 98.31 214 VAL B C 1
ATOM 5319 O O . VAL B 1 214 ? 15.352 -46.156 -9.055 1 98.31 214 VAL B O 1
ATOM 5322 N N . VAL B 1 215 ? 15.727 -44.438 -10.391 1 97.94 215 VAL B N 1
ATOM 5323 C CA . VAL B 1 215 ? 14.867 -43.531 -9.633 1 97.94 215 VAL B CA 1
ATOM 5324 C C . VAL B 1 215 ? 13.484 -43.469 -10.266 1 97.94 215 VAL B C 1
ATOM 5326 O O . VAL B 1 215 ? 13.32 -43 -11.391 1 97.94 215 VAL B O 1
ATOM 5329 N N . LEU B 1 216 ? 12.516 -44 -9.516 1 98.31 216 LEU B N 1
ATOM 5330 C CA . LEU B 1 216 ? 11.117 -43.875 -9.93 1 98.31 216 LEU B CA 1
ATOM 5331 C C . LEU B 1 216 ? 10.555 -42.5 -9.539 1 98.31 216 LEU B C 1
ATOM 5333 O O . LEU B 1 216 ? 10.594 -42.125 -8.367 1 98.31 216 LEU B O 1
ATOM 5337 N N . VAL B 1 217 ? 10.023 -41.812 -10.516 1 97.56 217 VAL B N 1
ATOM 5338 C CA . VAL B 1 217 ? 9.438 -40.5 -10.219 1 97.56 217 VAL B CA 1
ATOM 5339 C C . VAL B 1 217 ? 7.914 -40.594 -10.32 1 97.56 217 VAL B C 1
ATOM 5341 O O . VAL B 1 217 ? 7.371 -40.812 -11.398 1 97.56 217 VAL B O 1
ATOM 5344 N N . GLY B 1 218 ? 7.285 -40.344 -9.18 1 96.12 218 GLY B N 1
ATOM 5345 C CA . GLY B 1 218 ? 5.836 -40.469 -9.078 1 96.12 218 GLY B CA 1
ATOM 5346 C C . GLY B 1 218 ? 5.383 -41.438 -8.023 1 96.12 218 GLY B C 1
ATOM 5347 O O . GLY B 1 218 ? 6.113 -42.375 -7.691 1 96.12 218 GLY B O 1
ATOM 5348 N N . GLY B 1 219 ? 4.211 -41.25 -7.602 1 95.31 219 GLY B N 1
ATOM 5349 C CA . GLY B 1 219 ? 3.627 -42.156 -6.617 1 95.31 219 GLY B CA 1
ATOM 5350 C C . GLY B 1 219 ? 3.168 -43.469 -7.215 1 95.31 219 GLY B C 1
ATOM 5351 O O . GLY B 1 219 ? 3.459 -43.75 -8.375 1 95.31 219 GLY B O 1
ATOM 5352 N N . THR B 1 220 ? 2.449 -44.219 -6.465 1 95.94 220 THR B N 1
ATOM 5353 C CA . THR B 1 220 ? 2.082 -45.594 -6.852 1 95.94 220 THR B CA 1
ATOM 5354 C C . THR B 1 220 ? 0.989 -45.562 -7.918 1 95.94 220 THR B C 1
ATOM 5356 O O . THR B 1 220 ? 0.803 -46.531 -8.641 1 95.94 220 THR B O 1
ATOM 5359 N N . ALA B 1 221 ? 0.271 -44.469 -7.988 1 93.81 221 ALA B N 1
ATOM 5360 C CA . ALA B 1 221 ? -0.728 -44.344 -9.047 1 93.81 221 ALA B CA 1
ATOM 5361 C C . ALA B 1 221 ? -0.065 -44.125 -10.406 1 93.81 221 ALA B C 1
ATOM 5363 O O . ALA B 1 221 ? -0.595 -44.531 -11.438 1 93.81 221 ALA B O 1
ATOM 5364 N N . ALA B 1 222 ? 1.113 -43.5 -10.383 1 95.56 222 ALA B N 1
ATOM 5365 C CA . ALA B 1 222 ? 1.855 -43.281 -11.617 1 95.56 222 ALA B CA 1
ATOM 5366 C C . ALA B 1 222 ? 2.693 -44.5 -12 1 95.56 222 ALA B C 1
ATOM 5368 O O . ALA B 1 222 ? 2.695 -44.906 -13.164 1 95.56 222 ALA B O 1
ATOM 5369 N N . LEU B 1 223 ? 3.482 -45 -11.094 1 97.31 223 LEU B N 1
ATOM 5370 C CA . LEU B 1 223 ? 4.254 -46.25 -11.203 1 97.31 223 LEU B CA 1
ATOM 5371 C C . LEU B 1 223 ? 3.969 -47.188 -10.031 1 97.31 223 LEU B C 1
ATOM 5373 O O . LEU B 1 223 ? 4.43 -46.938 -8.914 1 97.31 223 LEU B O 1
ATOM 5377 N N . SER B 1 224 ? 3.275 -48.25 -10.32 1 98 224 SER B N 1
ATOM 5378 C CA . SER B 1 224 ? 2.824 -49.156 -9.258 1 98 224 SER B CA 1
ATOM 5379 C C . SER B 1 224 ? 4.004 -49.812 -8.555 1 98 224 SER B C 1
ATOM 5381 O O . SER B 1 224 ? 5.141 -49.719 -9.023 1 98 224 SER B O 1
ATOM 5383 N N . ASP B 1 225 ? 3.734 -50.406 -7.383 1 98 225 ASP B N 1
ATOM 5384 C CA . ASP B 1 225 ? 4.758 -51.156 -6.66 1 98 225 ASP B CA 1
ATOM 5385 C C . ASP B 1 225 ? 5.27 -52.344 -7.492 1 98 225 ASP B C 1
ATOM 5387 O O . ASP B 1 225 ? 6.426 -52.75 -7.363 1 98 225 ASP B O 1
ATOM 5391 N N . GLN B 1 226 ? 4.422 -52.812 -8.352 1 98.38 226 GLN B N 1
ATOM 5392 C CA . GLN B 1 226 ? 4.852 -53.875 -9.234 1 98.38 226 GLN B CA 1
ATOM 5393 C C . GLN B 1 226 ? 6 -53.438 -10.133 1 98.38 226 GLN B C 1
ATOM 5395 O O . GLN B 1 226 ? 6.934 -54.188 -10.383 1 98.38 226 GLN B O 1
ATOM 5400 N N . VAL B 1 227 ? 5.941 -52.219 -10.594 1 98.56 227 VAL B N 1
ATOM 5401 C CA . VAL B 1 227 ? 7.016 -51.688 -11.43 1 98.56 227 VAL B CA 1
ATOM 5402 C C . VAL B 1 227 ? 8.32 -51.656 -10.633 1 98.56 227 VAL B C 1
ATOM 5404 O O . VAL B 1 227 ? 9.375 -52.062 -11.141 1 98.56 227 VAL B O 1
ATOM 5407 N N . ALA B 1 228 ? 8.258 -51.188 -9.398 1 98.56 228 ALA B N 1
ATOM 5408 C CA . ALA B 1 228 ? 9.438 -51.188 -8.531 1 98.56 228 ALA B CA 1
ATOM 5409 C C . ALA B 1 228 ? 9.992 -52.594 -8.352 1 98.56 228 ALA B C 1
ATOM 5411 O O . ALA B 1 228 ? 11.211 -52.781 -8.43 1 98.56 228 ALA B O 1
ATOM 5412 N N . ASP B 1 229 ? 9.109 -53.5 -8.133 1 98.31 229 ASP B N 1
ATOM 5413 C CA . ASP B 1 229 ? 9.516 -54.875 -7.934 1 98.31 229 ASP B CA 1
ATOM 5414 C C . ASP B 1 229 ? 10.164 -55.469 -9.195 1 98.31 229 ASP B C 1
ATOM 5416 O O . ASP B 1 229 ? 11.148 -56.188 -9.117 1 98.31 229 ASP B O 1
ATOM 5420 N N . ASP B 1 230 ? 9.555 -55.094 -10.305 1 98.56 230 ASP B N 1
ATOM 5421 C CA . ASP B 1 230 ? 10.117 -55.562 -11.57 1 98.56 230 ASP B CA 1
ATOM 5422 C C . ASP B 1 230 ? 11.547 -55.031 -11.742 1 98.56 230 ASP B C 1
ATOM 5424 O O . ASP B 1 230 ? 12.422 -55.781 -12.219 1 98.56 230 ASP B O 1
ATOM 5428 N N . VAL B 1 231 ? 11.812 -53.812 -11.367 1 98.69 231 VAL B N 1
ATOM 5429 C CA . VAL B 1 231 ? 13.141 -53.25 -11.484 1 98.69 231 VAL B CA 1
ATOM 5430 C C . VAL B 1 231 ? 14.094 -53.906 -10.5 1 98.69 231 VAL B C 1
ATOM 5432 O O . VAL B 1 231 ? 15.219 -54.25 -10.852 1 98.69 231 VAL B O 1
ATOM 5435 N N . ARG B 1 232 ? 13.625 -54.125 -9.328 1 98.25 232 ARG B N 1
ATOM 5436 C CA . ARG B 1 232 ? 14.445 -54.781 -8.328 1 98.25 232 ARG B CA 1
ATOM 5437 C C . ARG B 1 232 ? 14.836 -56.188 -8.797 1 98.25 232 ARG B C 1
ATOM 5439 O O . ARG B 1 232 ? 15.953 -56.656 -8.531 1 98.25 232 ARG B O 1
ATOM 5446 N N . ALA B 1 233 ? 13.945 -56.812 -9.453 1 97.94 233 ALA B N 1
ATOM 5447 C CA . ALA B 1 233 ? 14.172 -58.188 -9.938 1 97.94 233 ALA B CA 1
ATOM 5448 C C . ALA B 1 233 ? 15.328 -58.219 -10.945 1 97.94 233 ALA B C 1
ATOM 5450 O O . ALA B 1 233 ? 15.883 -59.281 -11.219 1 97.94 233 ALA B O 1
ATOM 5451 N N . LEU B 1 234 ? 15.664 -57.094 -11.461 1 97.88 234 LEU B N 1
ATOM 5452 C CA . LEU B 1 234 ? 16.781 -57 -12.398 1 97.88 234 LEU B CA 1
ATOM 5453 C C . LEU B 1 234 ? 18.109 -56.844 -11.648 1 97.88 234 LEU B C 1
ATOM 5455 O O . LEU B 1 234 ? 19.172 -56.75 -12.266 1 97.88 234 LEU B O 1
ATOM 5459 N N . GLY B 1 235 ? 18.078 -56.719 -10.32 1 96.81 235 GLY B N 1
ATOM 5460 C CA . GLY B 1 235 ? 19.266 -56.625 -9.5 1 96.81 235 GLY B CA 1
ATOM 5461 C C . GLY B 1 235 ? 19.75 -55.188 -9.312 1 96.81 235 GLY B C 1
ATOM 5462 O O . GLY B 1 235 ? 20.922 -54.969 -9.031 1 96.81 235 GLY B O 1
ATOM 5463 N N . VAL B 1 236 ? 18.969 -54.25 -9.531 1 97.12 236 VAL B N 1
ATOM 5464 C CA . VAL B 1 236 ? 19.328 -52.844 -9.438 1 97.12 236 VAL B CA 1
ATOM 5465 C C . VAL B 1 236 ? 18.578 -52.219 -8.266 1 97.12 236 VAL B C 1
ATOM 5467 O O . VAL B 1 236 ? 17.438 -52.562 -7.98 1 97.12 236 VAL B O 1
ATOM 5470 N N . ALA B 1 237 ? 19.25 -51.25 -7.543 1 97.88 237 ALA B N 1
ATOM 5471 C CA . ALA B 1 237 ? 18.609 -50.531 -6.465 1 97.88 237 ALA B CA 1
ATOM 5472 C C . ALA B 1 237 ? 17.516 -49.594 -7.008 1 97.88 237 ALA B C 1
ATOM 5474 O O . ALA B 1 237 ? 17.625 -49.094 -8.117 1 97.88 237 ALA B O 1
ATOM 5475 N N . VAL B 1 238 ? 16.438 -49.5 -6.184 1 98.44 238 VAL B N 1
ATOM 5476 C CA . VAL B 1 238 ? 15.32 -48.656 -6.59 1 98.44 238 VAL B CA 1
ATOM 5477 C C . VAL B 1 238 ? 15.109 -47.531 -5.57 1 98.44 238 VAL B C 1
ATOM 5479 O O . VAL B 1 238 ? 15.133 -47.781 -4.363 1 98.44 238 VAL B O 1
ATOM 5482 N N . GLN B 1 239 ? 14.992 -46.344 -6.008 1 97.88 239 GLN B N 1
ATOM 5483 C CA . GLN B 1 239 ? 14.594 -45.188 -5.207 1 97.88 239 GLN B CA 1
ATOM 5484 C C . GLN B 1 239 ? 13.352 -44.5 -5.785 1 97.88 239 GLN B C 1
ATOM 5486 O O . GLN B 1 239 ? 13.25 -44.312 -7 1 97.88 239 GLN B O 1
ATOM 5491 N N . ARG B 1 240 ? 12.398 -44.188 -4.926 1 97.69 240 ARG B N 1
ATOM 5492 C CA . ARG B 1 240 ? 11.203 -43.469 -5.395 1 97.69 240 ARG B CA 1
ATOM 5493 C C . ARG B 1 240 ? 11.203 -42.031 -4.918 1 97.69 240 ARG B C 1
ATOM 5495 O O . ARG B 1 240 ? 11.508 -41.75 -3.756 1 97.69 240 ARG B O 1
ATOM 5502 N N . VAL B 1 241 ? 10.914 -41.156 -5.793 1 96.56 241 VAL B N 1
ATOM 5503 C CA . VAL B 1 241 ? 10.68 -39.75 -5.516 1 96.56 241 VAL B CA 1
ATOM 5504 C C . VAL B 1 241 ? 9.227 -39.375 -5.844 1 96.56 241 VAL B C 1
ATOM 5506 O O . VAL B 1 241 ? 8.805 -39.469 -6.996 1 96.56 241 VAL B O 1
ATOM 5509 N N . ALA B 1 242 ? 8.453 -39 -4.844 1 95.88 242 ALA B N 1
ATOM 5510 C CA . ALA B 1 242 ? 7.031 -38.75 -5.051 1 95.88 242 ALA B CA 1
ATOM 5511 C C . ALA B 1 242 ? 6.473 -37.875 -3.934 1 95.88 242 ALA B C 1
ATOM 5513 O O . ALA B 1 242 ? 7.059 -37.781 -2.852 1 95.88 242 ALA B O 1
ATOM 5514 N N . GLY B 1 243 ? 5.457 -37.094 -4.289 1 93.75 243 GLY B N 1
ATOM 5515 C CA . GLY B 1 243 ? 4.633 -36.344 -3.346 1 93.75 243 GLY B CA 1
ATOM 5516 C C . GLY B 1 243 ? 3.146 -36.531 -3.59 1 93.75 243 GLY B C 1
ATOM 5517 O O . GLY B 1 243 ? 2.744 -37.219 -4.539 1 93.75 243 GLY B O 1
ATOM 5518 N N . PRO B 1 244 ? 2.287 -35.969 -2.727 1 92.31 244 PRO B N 1
ATOM 5519 C CA . PRO B 1 244 ? 0.837 -36.156 -2.842 1 92.31 244 PRO B CA 1
ATOM 5520 C C . PRO B 1 244 ? 0.263 -35.531 -4.105 1 92.31 244 PRO B C 1
ATOM 5522 O O . PRO B 1 244 ? -0.815 -35.906 -4.562 1 92.31 244 PRO B O 1
ATOM 5525 N N . THR B 1 245 ? 0.894 -34.5 -4.641 1 92.44 245 THR B N 1
ATOM 5526 C CA . THR B 1 245 ? 0.485 -33.875 -5.887 1 92.44 245 THR B CA 1
ATOM 5527 C C . THR B 1 245 ? 1.666 -33.75 -6.844 1 92.44 245 THR B C 1
ATOM 5529 O O . THR B 1 245 ? 2.809 -34 -6.465 1 92.44 245 THR B O 1
ATOM 5532 N N . ARG B 1 246 ? 1.34 -33.375 -8.078 1 91.94 246 ARG B N 1
ATOM 5533 C CA . ARG B 1 246 ? 2.391 -33.156 -9.062 1 91.94 246 ARG B CA 1
ATOM 5534 C C . ARG B 1 246 ? 3.35 -32.062 -8.617 1 91.94 246 ARG B C 1
ATOM 5536 O O . ARG B 1 246 ? 4.555 -32.156 -8.867 1 91.94 246 ARG B O 1
ATOM 5543 N N . VAL B 1 247 ? 2.852 -31.047 -7.918 1 94.62 247 VAL B N 1
ATOM 5544 C CA . VAL B 1 247 ? 3.668 -29.969 -7.383 1 94.62 247 VAL B CA 1
ATOM 5545 C C . VAL B 1 247 ? 4.605 -30.5 -6.305 1 94.62 247 VAL B C 1
ATOM 5547 O O . VAL B 1 247 ? 5.805 -30.219 -6.312 1 94.62 247 VAL B O 1
ATOM 5550 N N . ASP B 1 248 ? 4.125 -31.359 -5.5 1 94.69 248 ASP B N 1
ATOM 5551 C CA . ASP B 1 248 ? 4.914 -31.953 -4.422 1 94.69 248 ASP B CA 1
ATOM 5552 C C . ASP B 1 248 ? 5.973 -32.906 -4.969 1 94.69 248 ASP B C 1
ATOM 5554 O O . ASP B 1 248 ? 7.059 -33.031 -4.402 1 94.69 248 ASP B O 1
ATOM 5558 N N . THR B 1 249 ? 5.602 -33.625 -5.977 1 95.69 249 THR B N 1
ATOM 5559 C CA . THR B 1 249 ? 6.566 -34.531 -6.594 1 95.69 249 THR B CA 1
ATOM 5560 C C . THR B 1 249 ? 7.742 -33.75 -7.172 1 95.69 249 THR B C 1
ATOM 5562 O O . THR B 1 249 ? 8.898 -34.125 -7.004 1 95.69 249 THR B O 1
ATOM 5565 N N . ALA B 1 250 ? 7.453 -32.656 -7.848 1 95.62 250 ALA B N 1
ATOM 5566 C CA . ALA B 1 250 ? 8.523 -31.797 -8.367 1 95.62 250 ALA B CA 1
ATOM 5567 C C . ALA B 1 250 ? 9.398 -31.266 -7.23 1 95.62 250 ALA B C 1
ATOM 5569 O O . ALA B 1 250 ? 10.625 -31.219 -7.352 1 95.62 250 ALA B O 1
ATOM 5570 N N . LEU B 1 251 ? 8.797 -30.891 -6.168 1 93.44 251 LEU B N 1
ATOM 5571 C CA . LEU B 1 251 ? 9.531 -30.391 -5.008 1 93.44 251 LEU B CA 1
ATOM 5572 C C . LEU B 1 251 ? 10.414 -31.5 -4.418 1 93.44 251 LEU B C 1
ATOM 5574 O O . LEU B 1 251 ? 11.562 -31.25 -4.062 1 93.44 251 LEU B O 1
ATOM 5578 N N . ALA B 1 252 ? 9.883 -32.625 -4.34 1 94.06 252 ALA B N 1
ATOM 5579 C CA . ALA B 1 252 ? 10.625 -33.781 -3.799 1 94.06 252 ALA B CA 1
ATOM 5580 C C . ALA B 1 252 ? 11.828 -34.094 -4.676 1 94.06 252 ALA B C 1
ATOM 5582 O O . ALA B 1 252 ? 12.867 -34.531 -4.176 1 94.06 252 ALA B O 1
ATOM 5583 N N . ALA B 1 253 ? 11.664 -33.906 -5.953 1 94.19 253 ALA B N 1
ATOM 5584 C CA . ALA B 1 253 ? 12.727 -34.219 -6.902 1 94.19 253 ALA B CA 1
ATOM 5585 C C . ALA B 1 253 ? 13.781 -33.125 -6.918 1 94.19 253 ALA B C 1
ATOM 5587 O O . ALA B 1 253 ? 14.891 -33.312 -7.43 1 94.19 253 ALA B O 1
ATOM 5588 N N . HIS B 1 254 ? 13.406 -31.969 -6.441 1 89.62 254 HIS B N 1
ATOM 5589 C CA . HIS B 1 254 ? 14.266 -30.797 -6.43 1 89.62 254 HIS B CA 1
ATOM 5590 C C . HIS B 1 254 ? 15.359 -30.938 -5.371 1 89.62 254 HIS B C 1
ATOM 5592 O O . HIS B 1 254 ? 15.094 -31.375 -4.25 1 89.62 254 HIS B O 1
ATOM 5598 N N . ARG B 1 255 ? 16.578 -30.672 -5.836 1 78 255 ARG B N 1
ATOM 5599 C CA . ARG B 1 255 ? 17.688 -30.609 -4.887 1 78 255 ARG B CA 1
ATOM 5600 C C . ARG B 1 255 ? 17.797 -29.234 -4.25 1 78 255 ARG B C 1
ATOM 5602 O O . ARG B 1 255 ? 18 -28.234 -4.949 1 78 255 ARG B O 1
ATOM 5609 N N . PRO B 1 256 ? 17.719 -29.203 -2.951 1 75.69 256 PRO B N 1
ATOM 5610 C CA . PRO B 1 256 ? 17.875 -27.891 -2.303 1 75.69 256 PRO B CA 1
ATOM 5611 C C . PRO B 1 256 ? 19.25 -27.266 -2.537 1 75.69 256 PRO B C 1
ATOM 5613 O O . PRO B 1 256 ? 20.234 -28 -2.713 1 75.69 256 PRO B O 1
ATOM 5616 N N . GLY B 1 257 ? 19.359 -25.969 -2.654 1 79.31 257 GLY B N 1
ATOM 5617 C CA . GLY B 1 257 ? 20.609 -25.25 -2.748 1 79.31 257 GLY B CA 1
ATOM 5618 C C . GLY B 1 257 ? 20.891 -24.719 -4.137 1 79.31 257 GLY B C 1
ATOM 5619 O O . GLY B 1 257 ? 21.953 -24.141 -4.387 1 79.31 257 GLY B O 1
ATOM 5620 N N . SER B 1 258 ? 20 -24.984 -5.051 1 85.94 258 SER B N 1
ATOM 5621 C CA . SER B 1 258 ? 20.188 -24.406 -6.379 1 85.94 258 SER B CA 1
ATOM 5622 C C . SER B 1 258 ? 20.062 -22.875 -6.336 1 85.94 258 SER B C 1
ATOM 5624 O O . SER B 1 258 ? 19.141 -22.344 -5.738 1 85.94 258 SER B O 1
ATOM 5626 N N . ASP B 1 259 ? 20.953 -22.234 -6.953 1 89.69 259 ASP B N 1
ATOM 5627 C CA . ASP B 1 259 ? 20.922 -20.781 -7.016 1 89.69 259 ASP B CA 1
ATOM 5628 C C . ASP B 1 259 ? 19.781 -20.281 -7.902 1 89.69 259 ASP B C 1
ATOM 5630 O O . ASP B 1 259 ? 19.25 -19.203 -7.672 1 89.69 259 ASP B O 1
ATOM 5634 N N . VAL B 1 260 ? 19.516 -21.141 -8.922 1 93.94 260 VAL B N 1
ATOM 5635 C CA . VAL B 1 260 ? 18.469 -20.781 -9.875 1 93.94 260 VAL B CA 1
ATOM 5636 C C . VAL B 1 260 ? 17.359 -21.828 -9.844 1 93.94 260 VAL B C 1
ATOM 5638 O O . VAL B 1 260 ? 17.625 -23.031 -9.773 1 93.94 260 VAL B O 1
ATOM 5641 N N . VAL B 1 261 ? 16.109 -21.344 -9.828 1 95.88 261 VAL B N 1
ATOM 5642 C CA . VAL B 1 261 ? 14.969 -22.25 -9.883 1 95.88 261 VAL B CA 1
ATOM 5643 C C . VAL B 1 261 ? 14.023 -21.812 -11 1 95.88 261 VAL B C 1
ATOM 5645 O O . VAL B 1 261 ? 13.742 -20.625 -11.156 1 95.88 261 VAL B O 1
ATOM 5648 N N . VAL B 1 262 ? 13.648 -22.781 -11.766 1 96 262 VAL B N 1
ATOM 5649 C CA . VAL B 1 262 ? 12.617 -22.578 -12.773 1 96 262 VAL B CA 1
ATOM 5650 C C . VAL B 1 262 ? 11.25 -22.906 -12.18 1 96 262 VAL B C 1
ATOM 5652 O O . VAL B 1 262 ? 11.094 -23.922 -11.492 1 96 262 VAL B O 1
ATOM 5655 N N . VAL B 1 263 ? 10.305 -22.031 -12.398 1 96.62 263 VAL B N 1
ATOM 5656 C CA . VAL B 1 263 ? 8.922 -22.297 -12.047 1 96.62 263 VAL B CA 1
ATOM 5657 C C . VAL B 1 263 ? 8.07 -22.406 -13.312 1 96.62 263 VAL B C 1
ATOM 5659 O O . VAL B 1 263 ? 8.008 -21.469 -14.109 1 96.62 263 VAL B O 1
ATOM 5662 N N . ALA B 1 264 ? 7.5 -23.578 -13.523 1 96.19 264 ALA B N 1
ATOM 5663 C CA . ALA B 1 264 ? 6.688 -23.844 -14.703 1 96.19 264 ALA B CA 1
ATOM 5664 C C . ALA B 1 264 ? 5.289 -24.312 -14.32 1 96.19 264 ALA B C 1
ATOM 5666 O O . ALA B 1 264 ? 5.027 -24.609 -13.148 1 96.19 264 ALA B O 1
ATOM 5667 N N . SER B 1 265 ? 4.41 -24.344 -15.32 1 95.69 265 SER B N 1
ATOM 5668 C CA . SER B 1 265 ? 3.02 -24.719 -15.086 1 95.69 265 SER B CA 1
ATOM 5669 C C . SER B 1 265 ? 2.896 -26.203 -14.75 1 95.69 265 SER B C 1
ATOM 5671 O O . SER B 1 265 ? 3.559 -27.031 -15.367 1 95.69 265 SER B O 1
ATOM 5673 N N . ALA B 1 266 ? 2.033 -26.484 -13.812 1 94.31 266 ALA B N 1
ATOM 5674 C CA . ALA B 1 266 ? 1.688 -27.875 -13.492 1 94.31 266 ALA B CA 1
ATOM 5675 C C . ALA B 1 266 ? 0.628 -28.406 -14.453 1 94.31 266 ALA B C 1
ATOM 5677 O O . ALA B 1 266 ? 0.395 -29.609 -14.516 1 94.31 266 ALA B O 1
ATOM 5678 N N . ASP B 1 267 ? 0.04 -27.547 -15.25 1 92.5 267 ASP B N 1
ATOM 5679 C CA . ASP B 1 267 ? -1.12 -27.938 -16.047 1 92.5 267 ASP B CA 1
ATOM 5680 C C . ASP B 1 267 ? -0.749 -28.078 -17.516 1 92.5 267 ASP B C 1
ATOM 5682 O O . ASP B 1 267 ? -1.587 -28.453 -18.344 1 92.5 267 ASP B O 1
ATOM 5686 N N . GLY B 1 268 ? 0.421 -27.812 -17.828 1 92.38 268 GLY B N 1
ATOM 5687 C CA . GLY B 1 268 ? 0.942 -27.938 -19.188 1 92.38 268 GLY B CA 1
ATOM 5688 C C . GLY B 1 268 ? 2.402 -28.359 -19.219 1 92.38 268 GLY B C 1
ATOM 5689 O O . GLY B 1 268 ? 3.193 -27.922 -18.375 1 92.38 268 GLY B O 1
ATOM 5690 N N . PHE B 1 269 ? 2.785 -29.031 -20.297 1 94.25 269 PHE B N 1
ATOM 5691 C CA . PHE B 1 269 ? 4.113 -29.641 -20.281 1 94.25 269 PHE B CA 1
ATOM 5692 C C . PHE B 1 269 ? 5.09 -28.812 -21.109 1 94.25 269 PHE B C 1
ATOM 5694 O O . PHE B 1 269 ? 6.305 -28.891 -20.906 1 94.25 269 PHE B O 1
ATOM 5701 N N . ALA B 1 270 ? 4.586 -28.062 -22.047 1 92.88 270 ALA B N 1
ATOM 5702 C CA . ALA B 1 270 ? 5.43 -27.594 -23.141 1 92.88 270 ALA B CA 1
ATOM 5703 C C . ALA B 1 270 ? 6.523 -26.656 -22.625 1 92.88 270 ALA B C 1
ATOM 5705 O O . ALA B 1 270 ? 7.703 -26.844 -22.953 1 92.88 270 ALA B O 1
ATOM 5706 N N . ASP B 1 271 ? 6.152 -25.688 -21.828 1 94.5 271 ASP B N 1
ATOM 5707 C CA . ASP B 1 271 ? 7.129 -24.719 -21.359 1 94.5 271 ASP B CA 1
ATOM 5708 C C . ASP B 1 271 ? 8.117 -25.359 -20.391 1 94.5 271 ASP B C 1
ATOM 5710 O O . ASP B 1 271 ? 9.305 -25.016 -20.391 1 94.5 271 ASP B O 1
ATOM 5714 N N . ALA B 1 272 ? 7.629 -26.234 -19.547 1 94.44 272 ALA B N 1
ATOM 5715 C CA . ALA B 1 272 ? 8.508 -26.938 -18.625 1 94.44 272 ALA B CA 1
ATOM 5716 C C . ALA B 1 272 ? 9.555 -27.75 -19.391 1 94.44 272 ALA B C 1
ATOM 5718 O O . ALA B 1 272 ? 10.742 -27.719 -19.047 1 94.44 272 ALA B O 1
ATOM 5719 N N . VAL B 1 273 ? 9.133 -28.422 -20.406 1 95.12 273 VAL B N 1
ATOM 5720 C CA . VAL B 1 273 ? 10.016 -29.281 -21.188 1 95.12 273 VAL B CA 1
ATOM 5721 C C . VAL B 1 273 ? 11.094 -28.438 -21.859 1 95.12 273 VAL B C 1
ATOM 5723 O O . VAL B 1 273 ? 12.258 -28.828 -21.906 1 95.12 273 VAL B O 1
ATOM 5726 N N . ALA B 1 274 ? 10.688 -27.312 -22.344 1 95.5 274 ALA B N 1
ATOM 5727 C CA . ALA B 1 274 ? 11.633 -26.422 -23 1 95.5 274 ALA B CA 1
ATOM 5728 C C . ALA B 1 274 ? 12.758 -26.016 -22.047 1 95.5 274 ALA B C 1
ATOM 5730 O O . ALA B 1 274 ? 13.875 -25.719 -22.484 1 95.5 274 ALA B O 1
ATOM 5731 N N . MET B 1 275 ? 12.516 -26.078 -20.766 1 96.19 275 MET B N 1
ATOM 5732 C CA . MET B 1 275 ? 13.469 -25.578 -19.781 1 96.19 275 MET B CA 1
ATOM 5733 C C . MET B 1 275 ? 14.359 -26.688 -19.25 1 96.19 275 MET B C 1
ATOM 5735 O O . MET B 1 275 ? 15.328 -26.438 -18.547 1 96.19 275 MET B O 1
ATOM 5739 N N . VAL B 1 276 ? 14.102 -27.922 -19.578 1 96.81 276 VAL B N 1
ATOM 5740 C CA . VAL B 1 276 ? 14.82 -29.062 -19 1 96.81 276 VAL B CA 1
ATOM 5741 C C . VAL B 1 276 ? 16.312 -28.938 -19.281 1 96.81 276 VAL B C 1
ATOM 5743 O O . VAL B 1 276 ? 17.125 -28.891 -18.359 1 96.81 276 VAL B O 1
ATOM 5746 N N . PRO B 1 277 ? 16.734 -28.781 -20.594 1 97.69 277 PRO B N 1
ATOM 5747 C CA . PRO B 1 277 ? 18.172 -28.656 -20.797 1 97.69 277 PRO B CA 1
ATOM 5748 C C . PRO B 1 277 ? 18.75 -27.359 -20.25 1 97.69 277 PRO B C 1
ATOM 5750 O O . PRO B 1 277 ? 19.891 -27.344 -19.781 1 97.69 277 PRO B O 1
ATOM 5753 N N . TRP B 1 278 ? 17.938 -26.281 -20.312 1 96.81 278 TRP B N 1
ATOM 5754 C CA . TRP B 1 278 ? 18.344 -25 -19.75 1 96.81 278 TRP B CA 1
ATOM 5755 C C . TRP B 1 278 ? 18.641 -25.125 -18.266 1 96.81 278 TRP B C 1
ATOM 5757 O O . TRP B 1 278 ? 19.672 -24.641 -17.781 1 96.81 278 TRP B O 1
ATOM 5767 N N . ALA B 1 279 ? 17.828 -25.812 -17.531 1 95.31 279 ALA B N 1
ATOM 5768 C CA . ALA B 1 279 ? 17.969 -26 -16.094 1 95.31 279 ALA B CA 1
ATOM 5769 C C . ALA B 1 279 ? 19.125 -26.953 -15.766 1 95.31 279 ALA B C 1
ATOM 5771 O O . ALA B 1 279 ? 19.906 -26.703 -14.844 1 95.31 279 ALA B O 1
ATOM 5772 N N . ALA B 1 280 ? 19.234 -27.969 -16.531 1 94.62 280 ALA B N 1
ATOM 5773 C CA . ALA B 1 280 ? 20.281 -28.953 -16.297 1 94.62 280 ALA B CA 1
ATOM 5774 C C . ALA B 1 280 ? 21.672 -28.328 -16.438 1 94.62 280 ALA B C 1
ATOM 5776 O O . ALA B 1 280 ? 22.562 -28.594 -15.625 1 94.62 280 ALA B O 1
ATOM 5777 N N . ARG B 1 281 ? 21.781 -27.484 -17.375 1 94.56 281 ARG B N 1
ATOM 5778 C CA . ARG B 1 281 ? 23.047 -26.812 -17.641 1 94.56 281 ARG B CA 1
ATOM 5779 C C . ARG B 1 281 ? 23.453 -25.938 -16.469 1 94.56 281 ARG B C 1
ATOM 5781 O O . ARG B 1 281 ? 24.656 -25.734 -16.219 1 94.56 281 ARG B O 1
ATOM 5788 N N . ARG B 1 282 ? 22.484 -25.562 -15.672 1 92.94 282 ARG B N 1
ATOM 5789 C CA . ARG B 1 282 ? 22.734 -24.609 -14.602 1 92.94 282 ARG B CA 1
ATOM 5790 C C . ARG B 1 282 ? 22.562 -25.266 -13.234 1 92.94 282 ARG B C 1
ATOM 5792 O O . ARG B 1 282 ? 22.656 -24.594 -12.203 1 92.94 282 ARG B O 1
ATOM 5799 N N . THR B 1 283 ? 22.25 -26.562 -13.281 1 92.12 283 THR B N 1
ATOM 5800 C CA . THR B 1 283 ? 21.875 -27.281 -12.062 1 92.12 283 THR B CA 1
ATOM 5801 C C . THR B 1 283 ? 20.734 -26.578 -11.352 1 92.12 283 THR B C 1
ATOM 5803 O O . THR B 1 283 ? 20.734 -26.438 -10.125 1 92.12 283 THR B O 1
ATOM 5806 N N . ALA B 1 284 ? 19.891 -26 -12.188 1 93.25 284 ALA B N 1
ATOM 5807 C CA . ALA B 1 284 ? 18.719 -25.312 -11.664 1 93.25 284 ALA B CA 1
ATOM 5808 C C . ALA B 1 284 ? 17.625 -26.297 -11.281 1 93.25 284 ALA B C 1
ATOM 5810 O O . ALA B 1 284 ? 17.531 -27.391 -11.844 1 93.25 284 ALA B O 1
ATOM 5811 N N . GLY B 1 285 ? 16.875 -25.875 -10.258 1 93.75 285 GLY B N 1
ATOM 5812 C CA . GLY B 1 285 ? 15.664 -26.641 -9.969 1 93.75 285 GLY B CA 1
ATOM 5813 C C . GLY B 1 285 ? 14.516 -26.281 -10.891 1 93.75 285 GLY B C 1
ATOM 5814 O O . GLY B 1 285 ? 14.484 -25.203 -11.484 1 93.75 285 GLY B O 1
ATOM 5815 N N . LEU B 1 286 ? 13.641 -27.25 -11.008 1 95.12 286 LEU B N 1
ATOM 5816 C CA . LEU B 1 286 ? 12.414 -27 -11.758 1 95.12 286 LEU B CA 1
ATOM 5817 C C . LEU B 1 286 ? 11.188 -27.344 -10.914 1 95.12 286 LEU B C 1
ATOM 5819 O O . LEU B 1 286 ? 10.914 -28.531 -10.672 1 95.12 286 LEU B O 1
ATOM 5823 N N . LEU B 1 287 ? 10.531 -26.359 -10.516 1 95.62 287 LEU B N 1
ATOM 5824 C CA . LEU B 1 287 ? 9.328 -26.5 -9.703 1 95.62 287 LEU B CA 1
ATOM 5825 C C . LEU B 1 287 ? 8.078 -26.203 -10.523 1 95.62 287 LEU B C 1
ATOM 5827 O O . LEU B 1 287 ? 8.164 -25.562 -11.578 1 95.62 287 LEU B O 1
ATOM 5831 N N . LEU B 1 288 ? 7 -26.781 -10.039 1 96 288 LEU B N 1
ATOM 5832 C CA . LEU B 1 288 ? 5.73 -26.594 -10.727 1 96 288 LEU B CA 1
ATOM 5833 C C . LEU B 1 288 ? 4.77 -25.766 -9.883 1 96 288 LEU B C 1
ATOM 5835 O O . LEU B 1 288 ? 4.863 -25.766 -8.656 1 96 288 LEU B O 1
ATOM 5839 N N . THR B 1 289 ? 3.922 -25.062 -10.578 1 95.44 289 THR B N 1
ATOM 5840 C CA . THR B 1 289 ? 2.906 -24.266 -9.906 1 95.44 289 THR B CA 1
ATOM 5841 C C . THR B 1 289 ? 1.592 -24.297 -10.68 1 95.44 289 THR B C 1
ATOM 5843 O O . THR B 1 289 ? 1.593 -24.391 -11.906 1 95.44 289 THR B O 1
ATOM 5846 N N . PRO B 1 290 ? 0.445 -24.234 -9.914 1 92.88 290 PRO B N 1
ATOM 5847 C CA . PRO B 1 290 ? -0.785 -23.859 -10.625 1 92.88 290 PRO B CA 1
ATOM 5848 C C . PRO B 1 290 ? -0.714 -22.469 -11.242 1 92.88 290 PRO B C 1
ATOM 5850 O O . PRO B 1 290 ? 0.265 -21.75 -11.039 1 92.88 290 PRO B O 1
ATOM 5853 N N . HIS B 1 291 ? -1.718 -22.172 -12.055 1 91.88 291 HIS B N 1
ATOM 5854 C CA . HIS B 1 291 ? -1.721 -20.938 -12.828 1 91.88 291 HIS B CA 1
ATOM 5855 C C . HIS B 1 291 ? -1.715 -19.719 -11.914 1 91.88 291 HIS B C 1
ATOM 5857 O O . HIS B 1 291 ? -0.927 -18.781 -12.117 1 91.88 291 HIS B O 1
ATOM 5863 N N . ASP B 1 292 ? -2.414 -19.703 -10.844 1 87.88 292 ASP B N 1
ATOM 5864 C CA . ASP B 1 292 ? -2.811 -18.453 -10.219 1 87.88 292 ASP B CA 1
ATOM 5865 C C . ASP B 1 292 ? -1.837 -18.062 -9.109 1 87.88 292 ASP B C 1
ATOM 5867 O O . ASP B 1 292 ? -1.618 -16.875 -8.852 1 87.88 292 ASP B O 1
ATOM 5871 N N . GLU B 1 293 ? -1.362 -19.078 -8.414 1 90.56 293 GLU B N 1
ATOM 5872 C CA . GLU B 1 293 ? -0.509 -18.719 -7.285 1 90.56 293 GLU B CA 1
ATOM 5873 C C . GLU B 1 293 ? 0.497 -19.828 -6.977 1 90.56 293 GLU B C 1
ATOM 5875 O O . GLU B 1 293 ? 0.198 -21 -7.148 1 90.56 293 GLU B O 1
ATOM 5880 N N . LEU B 1 294 ? 1.581 -19.375 -6.543 1 92.62 294 LEU B N 1
ATOM 5881 C CA . LEU B 1 294 ? 2.58 -20.281 -5.988 1 92.62 294 LEU B CA 1
ATOM 5882 C C . LEU B 1 294 ? 2.117 -20.859 -4.652 1 92.62 294 LEU B C 1
ATOM 5884 O O . LEU B 1 294 ? 1.822 -20.109 -3.721 1 92.62 294 LEU B O 1
ATOM 5888 N N . PRO B 1 295 ? 2.01 -22.141 -4.605 1 89.81 295 PRO B N 1
ATOM 5889 C CA . PRO B 1 295 ? 1.594 -22.719 -3.322 1 89.81 295 PRO B CA 1
ATOM 5890 C C . PRO B 1 295 ? 2.545 -22.375 -2.182 1 89.81 295 PRO B C 1
ATOM 5892 O O . PRO B 1 295 ? 3.75 -22.219 -2.4 1 89.81 295 PRO B O 1
ATOM 5895 N N . SER B 1 296 ? 2.016 -22.312 -0.932 1 86.69 296 SER B N 1
ATOM 5896 C CA . SER B 1 296 ? 2.77 -21.859 0.233 1 86.69 296 SER B CA 1
ATOM 5897 C C . SER B 1 296 ? 3.975 -22.75 0.493 1 86.69 296 SER B C 1
ATOM 5899 O O . SER B 1 296 ? 5.043 -22.266 0.872 1 86.69 296 SER B O 1
ATOM 5901 N N . HIS B 1 297 ? 3.801 -24.047 0.279 1 87.25 297 HIS B N 1
ATOM 5902 C CA . HIS B 1 297 ? 4.902 -24.969 0.56 1 87.25 297 HIS B CA 1
ATOM 5903 C C . HIS B 1 297 ? 6.023 -24.812 -0.463 1 87.25 297 HIS B C 1
ATOM 5905 O O . HIS B 1 297 ? 7.188 -25.078 -0.161 1 87.25 297 HIS B O 1
ATOM 5911 N N . VAL B 1 298 ? 5.68 -24.391 -1.724 1 91.81 298 VAL B N 1
ATOM 5912 C CA . VAL B 1 298 ? 6.715 -24.094 -2.703 1 91.81 298 VAL B CA 1
ATOM 5913 C C . VAL B 1 298 ? 7.441 -22.812 -2.303 1 91.81 298 VAL B C 1
ATOM 5915 O O . VAL B 1 298 ? 8.672 -22.719 -2.396 1 91.81 298 VAL B O 1
ATOM 5918 N N . ASP B 1 299 ? 6.719 -21.844 -1.905 1 90.69 299 ASP B N 1
ATOM 5919 C CA . ASP B 1 299 ? 7.305 -20.609 -1.398 1 90.69 299 ASP B CA 1
ATOM 5920 C C . ASP B 1 299 ? 8.297 -20.891 -0.276 1 90.69 299 ASP B C 1
ATOM 5922 O O . ASP B 1 299 ? 9.406 -20.344 -0.268 1 90.69 299 ASP B O 1
ATOM 5926 N N . VAL B 1 300 ? 7.93 -21.703 0.66 1 86.81 300 VAL B N 1
ATOM 5927 C CA . VAL B 1 300 ? 8.781 -22.078 1.785 1 86.81 300 VAL B CA 1
ATOM 5928 C C . VAL B 1 300 ? 10.07 -22.719 1.271 1 86.81 300 VAL B C 1
ATOM 5930 O O . VAL B 1 300 ? 11.164 -22.375 1.731 1 86.81 300 VAL B O 1
ATOM 5933 N N . ALA B 1 301 ? 9.898 -23.594 0.327 1 88.81 301 ALA B N 1
ATOM 5934 C CA . ALA B 1 301 ? 11.055 -24.281 -0.232 1 88.81 301 ALA B CA 1
ATOM 5935 C C . ALA B 1 301 ? 12.008 -23.312 -0.91 1 88.81 301 ALA B C 1
ATOM 5937 O O . ALA B 1 301 ? 13.234 -23.438 -0.793 1 88.81 301 ALA B O 1
ATOM 5938 N N . LEU B 1 302 ? 11.484 -22.375 -1.628 1 90.69 302 LEU B N 1
ATOM 5939 C CA . LEU B 1 302 ? 12.305 -21.375 -2.301 1 90.69 302 LEU B CA 1
ATOM 5940 C C . LEU B 1 302 ? 13.078 -20.531 -1.289 1 90.69 302 LEU B C 1
ATOM 5942 O O . LEU B 1 302 ? 14.25 -20.219 -1.501 1 90.69 302 LEU B O 1
ATOM 5946 N N . ARG B 1 303 ? 12.461 -20.203 -0.238 1 88.06 303 ARG B N 1
ATOM 5947 C CA . ARG B 1 303 ? 13.086 -19.375 0.787 1 88.06 303 ARG B CA 1
ATOM 5948 C C . ARG B 1 303 ? 14.141 -20.156 1.554 1 88.06 303 ARG B C 1
ATOM 5950 O O . ARG B 1 303 ? 15.242 -19.656 1.799 1 88.06 303 ARG B O 1
ATOM 5957 N N . GLU B 1 304 ? 13.836 -21.391 1.898 1 85.81 304 GLU B N 1
ATOM 5958 C CA . GLU B 1 304 ? 14.773 -22.234 2.639 1 85.81 304 GLU B CA 1
ATOM 5959 C C . GLU B 1 304 ? 16 -22.578 1.796 1 85.81 304 GLU B C 1
ATOM 5961 O O . GLU B 1 304 ? 17.094 -22.75 2.328 1 85.81 304 GLU B O 1
ATOM 5966 N N . GLY B 1 305 ? 15.781 -22.641 0.531 1 87.06 305 GLY B N 1
ATOM 5967 C CA . GLY B 1 305 ? 16.859 -23 -0.376 1 87.06 305 GLY B CA 1
ATOM 5968 C C . GLY B 1 305 ? 17.766 -21.828 -0.713 1 87.06 305 GLY B C 1
ATOM 5969 O O . GLY B 1 305 ? 18.766 -22 -1.407 1 87.06 305 GLY B O 1
ATOM 5970 N N . ALA B 1 306 ? 17.469 -20.672 -0.202 1 81.56 306 ALA B N 1
ATOM 5971 C CA . ALA B 1 306 ? 18.219 -19.453 -0.479 1 81.56 306 ALA B CA 1
ATOM 5972 C C . ALA B 1 306 ? 18.375 -19.234 -1.981 1 81.56 306 ALA B C 1
ATOM 5974 O O . ALA B 1 306 ? 19.469 -18.969 -2.469 1 81.56 306 ALA B O 1
ATOM 5975 N N . THR B 1 307 ? 17.312 -19.516 -2.701 1 86.75 307 THR B N 1
ATOM 5976 C CA . THR B 1 307 ? 17.281 -19.312 -4.145 1 86.75 307 THR B CA 1
ATOM 5977 C C . THR B 1 307 ? 17.609 -17.859 -4.504 1 86.75 307 THR B C 1
ATOM 5979 O O . THR B 1 307 ? 17.047 -16.938 -3.936 1 86.75 307 THR B O 1
ATOM 5982 N N . ALA B 1 308 ? 18.547 -17.719 -5.383 1 85.38 308 ALA B N 1
ATOM 5983 C CA . ALA B 1 308 ? 19.016 -16.391 -5.742 1 85.38 308 ALA B CA 1
ATOM 5984 C C . ALA B 1 308 ? 18.172 -15.797 -6.879 1 85.38 308 ALA B C 1
ATOM 5986 O O . ALA B 1 308 ? 17.984 -14.578 -6.957 1 85.38 308 ALA B O 1
ATOM 5987 N N . SER B 1 309 ? 17.766 -16.641 -7.734 1 94.25 309 SER B N 1
ATOM 5988 C CA . SER B 1 309 ? 17 -16.156 -8.883 1 94.25 309 SER B CA 1
ATOM 5989 C C . SER B 1 309 ? 15.953 -17.188 -9.305 1 94.25 309 SER B C 1
ATOM 5991 O O . SER B 1 309 ? 16.156 -18.391 -9.156 1 94.25 309 SER B O 1
ATOM 5993 N N . ILE B 1 310 ? 14.82 -16.688 -9.75 1 96.31 310 ILE B N 1
ATOM 5994 C CA . ILE B 1 310 ? 13.727 -17.516 -10.227 1 96.31 310 ILE B CA 1
ATOM 5995 C C . ILE B 1 310 ? 13.375 -17.156 -11.664 1 96.31 310 ILE B C 1
ATOM 5997 O O . ILE B 1 310 ? 13.305 -15.969 -12.008 1 96.31 310 ILE B O 1
ATOM 6001 N N . VAL B 1 311 ? 13.273 -18.141 -12.484 1 96.88 311 VAL B N 1
ATOM 6002 C CA . VAL B 1 311 ? 12.836 -17.938 -13.859 1 96.88 311 VAL B CA 1
ATOM 6003 C C . VAL B 1 311 ? 11.492 -18.625 -14.086 1 96.88 311 VAL B C 1
ATOM 6005 O O . VAL B 1 311 ? 11.352 -19.828 -13.836 1 96.88 311 VAL B O 1
ATOM 6008 N N . ILE B 1 312 ? 10.539 -17.891 -14.555 1 97.56 312 ILE B N 1
ATOM 6009 C CA . ILE B 1 312 ? 9.219 -18.438 -14.836 1 97.56 312 ILE B CA 1
ATOM 6010 C C . ILE B 1 312 ? 9.133 -18.859 -16.297 1 97.56 312 ILE B C 1
ATOM 6012 O O . ILE B 1 312 ? 9.508 -18.094 -17.188 1 97.56 312 ILE B O 1
ATOM 6016 N N . ALA B 1 313 ? 8.672 -20.062 -16.531 1 96.69 313 ALA B N 1
ATOM 6017 C CA . ALA B 1 313 ? 8.539 -20.578 -17.891 1 96.69 313 ALA B CA 1
ATOM 6018 C C . ALA B 1 313 ? 7.117 -20.406 -18.406 1 96.69 313 ALA B C 1
ATOM 6020 O O . ALA B 1 313 ? 6.176 -20.984 -17.875 1 96.69 313 ALA B O 1
ATOM 6021 N N . GLY B 1 314 ? 7.023 -19.578 -19.5 1 95.88 314 GLY B N 1
ATOM 6022 C CA . GLY B 1 314 ? 5.723 -19.359 -20.109 1 95.88 314 GLY B CA 1
ATOM 6023 C C . GLY B 1 314 ? 5.18 -17.969 -19.875 1 95.88 314 GLY B C 1
ATOM 6024 O O . GLY B 1 314 ? 5.617 -17.266 -18.953 1 95.88 314 GLY B O 1
ATOM 6025 N N . GLY B 1 315 ? 4.238 -17.594 -20.719 1 94.31 315 GLY B N 1
ATOM 6026 C CA . GLY B 1 315 ? 3.568 -16.312 -20.562 1 94.31 315 GLY B CA 1
ATOM 6027 C C . GLY B 1 315 ? 2.559 -16.297 -19.422 1 94.31 315 GLY B C 1
ATOM 6028 O O . GLY B 1 315 ? 2.365 -17.312 -18.75 1 94.31 315 GLY B O 1
ATOM 6029 N N . THR B 1 316 ? 1.876 -15.195 -19.203 1 93.69 316 THR B N 1
ATOM 6030 C CA . THR B 1 316 ? 0.995 -15 -18.047 1 93.69 316 THR B CA 1
ATOM 6031 C C . THR B 1 316 ? -0.295 -15.797 -18.219 1 93.69 316 THR B C 1
ATOM 6033 O O . THR B 1 316 ? -1.018 -16.031 -17.25 1 93.69 316 THR B O 1
ATOM 6036 N N . ALA B 1 317 ? -0.586 -16.25 -19.422 1 91.31 317 ALA B N 1
ATOM 6037 C CA . ALA B 1 317 ? -1.734 -17.125 -19.656 1 91.31 317 ALA B CA 1
ATOM 6038 C C . ALA B 1 317 ? -1.47 -18.516 -19.109 1 91.31 317 ALA B C 1
ATOM 6040 O O . ALA B 1 317 ? -2.406 -19.266 -18.812 1 91.31 317 ALA B O 1
ATOM 6041 N N . VAL B 1 318 ? -0.182 -18.875 -19 1 93.38 318 VAL B N 1
ATOM 6042 C CA . VAL B 1 318 ? 0.21 -20.203 -18.547 1 93.38 318 VAL B CA 1
ATOM 6043 C C . VAL B 1 318 ? 0.525 -20.172 -17.047 1 93.38 318 VAL B C 1
ATOM 6045 O O . VAL B 1 318 ? 0.056 -21.031 -16.297 1 93.38 318 VAL B O 1
ATOM 6048 N N . VAL B 1 319 ? 1.338 -19.203 -16.625 1 94.62 319 VAL B N 1
ATOM 6049 C CA . VAL B 1 319 ? 1.636 -18.906 -15.227 1 94.62 319 VAL B CA 1
ATOM 6050 C C . VAL B 1 319 ? 1.319 -17.438 -14.93 1 94.62 319 VAL B C 1
ATOM 6052 O O . VAL B 1 319 ? 1.979 -16.547 -15.453 1 94.62 319 VAL B O 1
ATOM 6055 N N . GLY B 1 320 ? 0.412 -17.25 -14.078 1 93.88 320 GLY B N 1
ATOM 6056 C CA . GLY B 1 320 ? -0.048 -15.891 -13.805 1 93.88 320 GLY B CA 1
ATOM 6057 C C . GLY B 1 320 ? 1.03 -15.008 -13.211 1 93.88 320 GLY B C 1
ATOM 6058 O O . GLY B 1 320 ? 1.969 -15.492 -12.578 1 93.88 320 GLY B O 1
ATOM 6059 N N . ASN B 1 321 ? 0.861 -13.664 -13.352 1 95.5 321 ASN B N 1
ATOM 6060 C CA . ASN B 1 321 ? 1.878 -12.711 -12.93 1 95.5 321 ASN B CA 1
ATOM 6061 C C . ASN B 1 321 ? 1.962 -12.617 -11.406 1 95.5 321 ASN B C 1
ATOM 6063 O O . ASN B 1 321 ? 2.93 -12.078 -10.867 1 95.5 321 ASN B O 1
ATOM 6067 N N . PHE B 1 322 ? 0.878 -13.062 -10.703 1 95.56 322 PHE B N 1
ATOM 6068 C CA . PHE B 1 322 ? 0.967 -13.078 -9.25 1 95.56 322 PHE B CA 1
ATOM 6069 C C . PHE B 1 322 ? 2.113 -13.969 -8.781 1 95.56 322 PHE B C 1
ATOM 6071 O O . PHE B 1 322 ? 2.73 -13.703 -7.75 1 95.56 322 PHE B O 1
ATOM 6078 N N . VAL B 1 323 ? 2.422 -14.984 -9.578 1 95.81 323 VAL B N 1
ATOM 6079 C CA . VAL B 1 323 ? 3.549 -15.867 -9.281 1 95.81 323 VAL B CA 1
ATOM 6080 C C . VAL B 1 323 ? 4.855 -15.086 -9.383 1 95.81 323 VAL B C 1
ATOM 6082 O O . VAL B 1 323 ? 5.789 -15.32 -8.609 1 95.81 323 VAL B O 1
ATOM 6085 N N . ASP B 1 324 ? 4.949 -14.148 -10.367 1 95.94 324 ASP B N 1
ATOM 6086 C CA . ASP B 1 324 ? 6.109 -13.258 -10.422 1 95.94 324 ASP B CA 1
ATOM 6087 C C . ASP B 1 324 ? 6.281 -12.492 -9.117 1 95.94 324 ASP B C 1
ATOM 6089 O O . ASP B 1 324 ? 7.395 -12.375 -8.602 1 95.94 324 ASP B O 1
ATOM 6093 N N . ARG B 1 325 ? 5.16 -12.031 -8.594 1 94.69 325 ARG B N 1
ATOM 6094 C CA . ARG B 1 325 ? 5.199 -11.258 -7.359 1 94.69 325 ARG B CA 1
ATOM 6095 C C . ARG B 1 325 ? 5.617 -12.125 -6.18 1 94.69 325 ARG B C 1
ATOM 6097 O O . ARG B 1 325 ? 6.422 -11.711 -5.348 1 94.69 325 ARG B O 1
ATOM 6104 N N . GLN B 1 326 ? 5.074 -13.242 -6.137 1 94.25 326 GLN B N 1
ATOM 6105 C CA . GLN B 1 326 ? 5.426 -14.18 -5.078 1 94.25 326 GLN B CA 1
ATOM 6106 C C . GLN B 1 326 ? 6.898 -14.578 -5.16 1 94.25 326 GLN B C 1
ATOM 6108 O O . GLN B 1 326 ? 7.59 -14.625 -4.141 1 94.25 326 GLN B O 1
ATOM 6113 N N . ALA B 1 327 ? 7.367 -14.836 -6.387 1 95.19 327 ALA B N 1
ATOM 6114 C CA . ALA B 1 327 ? 8.766 -15.188 -6.609 1 95.19 327 ALA B CA 1
ATOM 6115 C C . ALA B 1 327 ? 9.695 -14.055 -6.18 1 95.19 327 ALA B C 1
ATOM 6117 O O . ALA B 1 327 ? 10.703 -14.297 -5.512 1 95.19 327 ALA B O 1
ATOM 6118 N N . ALA B 1 328 ? 9.352 -12.883 -6.535 1 94.44 328 ALA B N 1
ATOM 6119 C CA . ALA B 1 328 ? 10.148 -11.719 -6.148 1 94.44 328 ALA B CA 1
ATOM 6120 C C . ALA B 1 328 ? 10.203 -11.57 -4.633 1 94.44 328 ALA B C 1
ATOM 6122 O O . ALA B 1 328 ? 11.266 -11.305 -4.07 1 94.44 328 ALA B O 1
ATOM 6123 N N . ALA B 1 329 ? 9.07 -11.727 -4.023 1 92.75 329 ALA B N 1
ATOM 6124 C CA . ALA B 1 329 ? 9.023 -11.641 -2.566 1 92.75 329 ALA B CA 1
ATOM 6125 C C . ALA B 1 329 ? 9.875 -12.734 -1.925 1 92.75 329 ALA B C 1
ATOM 6127 O O . ALA B 1 329 ? 10.57 -12.492 -0.938 1 92.75 329 ALA B O 1
ATOM 6128 N N . ALA B 1 330 ? 9.844 -13.914 -2.49 1 91.12 330 ALA B N 1
ATOM 6129 C CA . ALA B 1 330 ? 10.586 -15.047 -1.943 1 91.12 330 ALA B CA 1
ATOM 6130 C C . ALA B 1 330 ? 12.086 -14.797 -2.01 1 91.12 330 ALA B C 1
ATOM 6132 O O . ALA B 1 330 ? 12.805 -15.016 -1.026 1 91.12 330 ALA B O 1
ATOM 6133 N N . VAL B 1 331 ? 12.562 -14.297 -3.123 1 91.62 331 VAL B N 1
ATOM 6134 C CA . VAL B 1 331 ? 14 -14.172 -3.32 1 91.62 331 VAL B CA 1
ATOM 6135 C C . VAL B 1 331 ? 14.523 -12.961 -2.559 1 91.62 331 VAL B C 1
ATOM 6137 O O . VAL B 1 331 ? 15.727 -12.852 -2.301 1 91.62 331 VAL B O 1
ATOM 6140 N N . THR B 1 332 ? 13.617 -12.031 -2.16 1 90.5 332 THR B N 1
ATOM 6141 C CA . THR B 1 332 ? 14.039 -10.852 -1.417 1 90.5 332 THR B CA 1
ATOM 6142 C C . THR B 1 332 ? 13.617 -10.953 0.046 1 90.5 332 THR B C 1
ATOM 6144 O O . THR B 1 332 ? 13.727 -9.977 0.797 1 90.5 332 THR B O 1
ATOM 6147 N N . ASP B 1 333 ? 13.102 -12.047 0.397 1 88.25 333 ASP B N 1
ATOM 6148 C CA . ASP B 1 333 ? 12.688 -12.352 1.764 1 88.25 333 ASP B CA 1
ATOM 6149 C C . ASP B 1 333 ? 11.664 -11.328 2.266 1 88.25 333 ASP B C 1
ATOM 6151 O O . ASP B 1 333 ? 11.789 -10.812 3.377 1 88.25 333 ASP B O 1
ATOM 6155 N N . GLN B 1 334 ? 10.836 -10.883 1.404 1 90.44 334 GLN B N 1
ATOM 6156 C CA . GLN B 1 334 ? 9.695 -10.047 1.751 1 90.44 334 GLN B CA 1
ATOM 6157 C C . GLN B 1 334 ? 8.453 -10.891 2.02 1 90.44 334 GLN B C 1
ATOM 6159 O O . GLN B 1 334 ? 8.375 -12.039 1.584 1 90.44 334 GLN B O 1
ATOM 6164 N N . PRO B 1 335 ? 7.543 -10.336 2.785 1 89.56 335 PRO B N 1
ATOM 6165 C CA . PRO B 1 335 ? 6.297 -11.078 2.98 1 89.56 335 PRO B CA 1
ATOM 6166 C C . PRO B 1 335 ? 5.59 -11.398 1.666 1 89.56 335 PRO B C 1
ATOM 6168 O O . PRO B 1 335 ? 5.723 -10.656 0.692 1 89.56 335 PRO B O 1
ATOM 6171 N N . PRO B 1 336 ? 4.914 -12.523 1.665 1 90.81 336 PRO B N 1
ATOM 6172 C CA . PRO B 1 336 ? 4.148 -12.82 0.453 1 90.81 336 PRO B CA 1
ATOM 6173 C C . PRO B 1 336 ? 3.189 -11.695 0.071 1 90.81 336 PRO B C 1
ATOM 6175 O O . PRO B 1 336 ? 2.611 -11.047 0.948 1 90.81 336 PRO B O 1
ATOM 6178 N N . PRO B 1 337 ? 3.082 -11.492 -1.18 1 92.62 337 PRO B N 1
ATOM 6179 C CA . PRO B 1 337 ? 2.156 -10.438 -1.596 1 92.62 337 PRO B CA 1
ATOM 6180 C C . PRO B 1 337 ? 0.698 -10.781 -1.304 1 92.62 337 PRO B C 1
ATOM 6182 O O . PRO B 1 337 ? 0.358 -11.953 -1.138 1 92.62 337 PRO B O 1
ATOM 6185 N N . GLY B 1 338 ? -0.111 -9.836 -1.204 1 94.06 338 GLY B N 1
ATOM 6186 C CA . GLY B 1 338 ? -1.555 -9.891 -1.04 1 94.06 338 GLY B CA 1
ATOM 6187 C C . GLY B 1 338 ? -2.27 -8.68 -1.593 1 94.06 338 GLY B C 1
ATOM 6188 O O . GLY B 1 338 ? -1.824 -8.078 -2.574 1 94.06 338 GLY B O 1
ATOM 6189 N N . PHE B 1 339 ? -3.453 -8.469 -1.038 1 96.88 339 PHE B N 1
ATOM 6190 C CA . PHE B 1 339 ? -4.18 -7.27 -1.435 1 96.88 339 PHE B CA 1
ATOM 6191 C C . PHE B 1 339 ? -3.463 -6.016 -0.945 1 96.88 339 PHE B C 1
ATOM 6193 O O . PHE B 1 339 ? -3.029 -5.953 0.208 1 96.88 339 PHE B O 1
ATOM 6200 N N . VAL B 1 340 ? -3.355 -5.059 -1.729 1 96.81 340 VAL B N 1
ATOM 6201 C CA . VAL B 1 340 ? -2.869 -3.734 -1.36 1 96.81 340 VAL B CA 1
ATOM 6202 C C . VAL B 1 340 ? -3.867 -2.674 -1.815 1 96.81 340 VAL B C 1
ATOM 6204 O O . VAL B 1 340 ? -4.355 -2.715 -2.947 1 96.81 340 VAL B O 1
ATOM 6207 N N . GLY B 1 341 ? -4.172 -1.754 -0.944 1 97.31 341 GLY B N 1
ATOM 6208 C CA . GLY B 1 341 ? -5.051 -0.647 -1.291 1 97.31 341 GLY B CA 1
ATOM 6209 C C . GLY B 1 341 ? -4.797 0.597 -0.461 1 97.31 341 GLY B C 1
ATOM 6210 O O . GLY B 1 341 ? -4.047 0.556 0.516 1 97.31 341 GLY B O 1
ATOM 6211 N N . ALA B 1 342 ? -5.348 1.703 -0.944 1 97.19 342 ALA B N 1
ATOM 6212 C CA . ALA B 1 342 ? -5.219 3.006 -0.295 1 97.19 342 ALA B CA 1
ATOM 6213 C C . ALA B 1 342 ? -6.492 3.828 -0.459 1 97.19 342 ALA B C 1
ATOM 6215 O O . ALA B 1 342 ? -7.254 3.625 -1.409 1 97.19 342 ALA B O 1
ATOM 6216 N N . VAL B 1 343 ? -6.793 4.629 0.479 1 97.81 343 VAL B N 1
ATOM 6217 C CA . VAL B 1 343 ? -7.816 5.664 0.384 1 97.81 343 VAL B CA 1
ATOM 6218 C C . VAL B 1 343 ? -7.172 7.043 0.523 1 97.81 343 VAL B C 1
ATOM 6220 O O . VAL B 1 343 ? -6.551 7.344 1.544 1 97.81 343 VAL B O 1
ATOM 6223 N N . ARG B 1 344 ? -7.328 7.867 -0.49 1 94.94 344 ARG B N 1
ATOM 6224 C CA . ARG B 1 344 ? -6.652 9.156 -0.501 1 94.94 344 ARG B CA 1
ATOM 6225 C C . ARG B 1 344 ? -7.547 10.242 -1.097 1 94.94 344 ARG B C 1
ATOM 6227 O O . ARG B 1 344 ? -8.5 9.938 -1.815 1 94.94 344 ARG B O 1
ATOM 6234 N N . ALA B 1 345 ? -7.199 11.461 -0.824 1 92.69 345 ALA B N 1
ATOM 6235 C CA . ALA B 1 345 ? -7.891 12.594 -1.436 1 92.69 345 ALA B CA 1
ATOM 6236 C C . ALA B 1 345 ? -7.609 12.656 -2.934 1 92.69 345 ALA B C 1
ATOM 6238 O O . ALA B 1 345 ? -6.629 12.086 -3.416 1 92.69 345 ALA B O 1
ATOM 6239 N N . LEU B 1 346 ? -8.508 13.328 -3.701 1 93.88 346 LEU B N 1
ATOM 6240 C CA . LEU B 1 346 ? -8.25 13.609 -5.109 1 93.88 346 LEU B CA 1
ATOM 6241 C C . LEU B 1 346 ? -7.094 14.586 -5.27 1 93.88 346 LEU B C 1
ATOM 6243 O O . LEU B 1 346 ? -6.973 15.547 -4.508 1 93.88 346 LEU B O 1
ATOM 6247 N N . THR B 1 347 ? -6.32 14.32 -6.336 1 88.81 347 THR B N 1
ATOM 6248 C CA . THR B 1 347 ? -5.332 15.32 -6.715 1 88.81 347 THR B CA 1
ATOM 6249 C C . THR B 1 347 ? -6 16.5 -7.41 1 88.81 347 THR B C 1
ATOM 6251 O O . THR B 1 347 ? -7.156 16.406 -7.836 1 88.81 347 THR B O 1
ATOM 6254 N N . GLN B 1 348 ? -5.305 17.594 -7.469 1 85 348 GLN B N 1
ATOM 6255 C CA . GLN B 1 348 ? -5.832 18.734 -8.219 1 85 348 GLN B CA 1
ATOM 6256 C C . GLN B 1 348 ? -6.066 18.375 -9.68 1 85 348 GLN B C 1
ATOM 6258 O O . GLN B 1 348 ? -7.051 18.812 -10.281 1 85 348 GLN B O 1
ATOM 6263 N N . GLU B 1 349 ? -5.172 17.594 -10.188 1 87.25 349 GLU B N 1
ATOM 6264 C CA . GLU B 1 349 ? -5.324 17.156 -11.57 1 87.25 349 GLU B CA 1
ATOM 6265 C C . GLU B 1 349 ? -6.594 16.328 -11.742 1 87.25 349 GLU B C 1
ATOM 6267 O O . GLU B 1 349 ? -7.328 16.5 -12.719 1 87.25 349 GLU B O 1
ATOM 6272 N N . GLU B 1 350 ? -6.781 15.477 -10.797 1 93.81 350 GLU B N 1
ATOM 6273 C CA . GLU B 1 350 ? -7.988 14.648 -10.852 1 93.81 350 GLU B CA 1
ATOM 6274 C C . GLU B 1 350 ? -9.242 15.508 -10.719 1 93.81 350 GLU B C 1
ATOM 6276 O O . GLU B 1 350 ? -10.227 15.289 -11.438 1 93.81 350 GLU B O 1
ATOM 6281 N N . GLN B 1 351 ? -9.25 16.422 -9.789 1 93.56 351 GLN B N 1
ATOM 6282 C CA . GLN B 1 351 ? -10.383 17.344 -9.625 1 93.56 351 GLN B CA 1
ATOM 6283 C C . GLN B 1 351 ? -10.641 18.125 -10.906 1 93.56 351 GLN B C 1
ATOM 6285 O O . GLN B 1 351 ? -11.789 18.234 -11.352 1 93.56 351 GLN B O 1
ATOM 6290 N N . THR B 1 352 ? -9.547 18.625 -11.5 1 92.12 352 THR B N 1
ATOM 6291 C CA . THR B 1 352 ? -9.664 19.359 -12.75 1 92.12 352 THR B CA 1
ATOM 6292 C C . THR B 1 352 ? -10.211 18.469 -13.867 1 92.12 352 THR B C 1
ATOM 6294 O O . THR B 1 352 ? -11.109 18.875 -14.609 1 92.12 352 THR B O 1
ATOM 6297 N N . ALA B 1 353 ? -9.672 17.281 -13.953 1 95.06 353 ALA B N 1
ATOM 6298 C CA . ALA B 1 353 ? -10.07 16.344 -15.008 1 95.06 353 ALA B CA 1
ATOM 6299 C C . ALA B 1 353 ? -11.531 15.945 -14.859 1 95.06 353 ALA B C 1
ATOM 6301 O O . ALA B 1 353 ? -12.203 15.633 -15.852 1 95.06 353 ALA B O 1
ATOM 6302 N N . MET B 1 354 ? -12.062 15.93 -13.641 1 97.62 354 MET B N 1
ATOM 6303 C CA . MET B 1 354 ? -13.445 15.539 -13.383 1 97.62 354 MET B CA 1
ATOM 6304 C C . MET B 1 354 ? -14.398 16.703 -13.672 1 97.62 354 MET B C 1
ATOM 6306 O O . MET B 1 354 ? -15.562 16.469 -14 1 97.62 354 MET B O 1
ATOM 6310 N N . THR B 1 355 ? -13.922 17.906 -13.438 1 97.38 355 THR B N 1
ATOM 6311 C CA . THR B 1 355 ? -14.781 19.078 -13.539 1 97.38 355 THR B CA 1
ATOM 6312 C C . THR B 1 355 ? -15.266 19.266 -14.977 1 97.38 355 THR B C 1
ATOM 6314 O O . THR B 1 355 ? -14.461 19.391 -15.898 1 97.38 355 THR B O 1
ATOM 6317 N N . GLY B 1 356 ? -16.547 19.328 -15.141 1 97.44 356 GLY B N 1
ATOM 6318 C CA . GLY B 1 356 ? -17.156 19.469 -16.453 1 97.44 356 GLY B CA 1
ATOM 6319 C C . GLY B 1 356 ? -17.281 18.141 -17.188 1 97.44 356 GLY B C 1
ATOM 6320 O O . GLY B 1 356 ? -17.766 18.094 -18.312 1 97.44 356 GLY B O 1
ATOM 6321 N N . VAL B 1 357 ? -16.828 17.078 -16.609 1 97.75 357 VAL B N 1
ATOM 6322 C CA . VAL B 1 357 ? -16.859 15.758 -17.234 1 97.75 357 VAL B CA 1
ATOM 6323 C C . VAL B 1 357 ? -17.703 14.805 -16.391 1 97.75 357 VAL B C 1
ATOM 6325 O O . VAL B 1 357 ? -18.906 14.633 -16.641 1 97.75 357 VAL B O 1
ATOM 6328 N N . SER B 1 358 ? -17.172 14.406 -15.203 1 98 358 SER B N 1
ATOM 6329 C CA . SER B 1 358 ? -17.938 13.539 -14.312 1 98 358 SER B CA 1
ATOM 6330 C C . SER B 1 358 ? -18.438 14.297 -13.086 1 98 358 SER B C 1
ATOM 6332 O O . SER B 1 358 ? -19.156 13.75 -12.258 1 98 358 SER B O 1
ATOM 6334 N N . TRP B 1 359 ? -17.969 15.508 -12.875 1 98 359 TRP B N 1
ATOM 6335 C CA . TRP B 1 359 ? -18.438 16.438 -11.852 1 98 359 TRP B CA 1
ATOM 6336 C C . TRP B 1 359 ? -18.703 17.812 -12.453 1 98 359 TRP B C 1
ATOM 6338 O O . TRP B 1 359 ? -17.984 18.25 -13.352 1 98 359 TRP B O 1
ATOM 6348 N N . HIS B 1 360 ? -19.703 18.5 -11.984 1 96.5 360 HIS B N 1
ATOM 6349 C CA . HIS B 1 360 ? -20.016 19.859 -12.406 1 96.5 360 HIS B CA 1
ATOM 6350 C C . HIS B 1 360 ? -20.672 20.641 -11.273 1 96.5 360 HIS B C 1
ATOM 6352 O O . HIS B 1 360 ? -21.156 20.062 -10.305 1 96.5 360 HIS B O 1
ATOM 6358 N N . GLU B 1 361 ? -20.578 21.938 -11.438 1 94.62 361 GLU B N 1
ATOM 6359 C CA . GLU B 1 361 ? -21.281 22.781 -10.469 1 94.62 361 GLU B CA 1
ATOM 6360 C C . GLU B 1 361 ? -22.75 22.359 -10.328 1 94.62 361 GLU B C 1
ATOM 6362 O O . GLU B 1 361 ? -23.406 22.062 -11.328 1 94.62 361 GLU B O 1
ATOM 6367 N N . GLY B 1 362 ? -23.203 22.234 -9.148 1 94.5 362 GLY B N 1
ATOM 6368 C CA . GLY B 1 362 ? -24.562 21.797 -8.883 1 94.5 362 GLY B CA 1
ATOM 6369 C C . GLY B 1 362 ? -24.641 20.359 -8.406 1 94.5 362 GLY B C 1
ATOM 6370 O O . GLY B 1 362 ? -25.656 19.922 -7.879 1 94.5 362 GLY B O 1
ATOM 6371 N N . CYS B 1 363 ? -23.547 19.594 -8.656 1 96 363 CYS B N 1
ATOM 6372 C CA . CYS B 1 363 ? -23.484 18.234 -8.109 1 96 363 CYS B CA 1
ATOM 6373 C C . CYS B 1 363 ? -23.734 18.25 -6.605 1 96 363 CYS B C 1
ATOM 6375 O O . CYS B 1 363 ? -23.281 19.141 -5.898 1 96 363 CYS B O 1
ATOM 6377 N N . PRO B 1 364 ? -24.391 17.297 -6.086 1 96.31 364 PRO B N 1
ATOM 6378 C CA . PRO B 1 364 ? -24.781 17.328 -4.672 1 96.31 364 PRO B CA 1
ATOM 6379 C C . PRO B 1 364 ? -23.594 17.141 -3.734 1 96.31 364 PRO B C 1
ATOM 6381 O O . PRO B 1 364 ? -23.688 17.438 -2.543 1 96.31 364 PRO B O 1
ATOM 6384 N N . VAL B 1 365 ? -22.531 16.531 -4.203 1 97 365 VAL B N 1
ATOM 6385 C CA . VAL B 1 365 ? -21.328 16.344 -3.389 1 97 365 VAL B CA 1
ATOM 6386 C C . VAL B 1 365 ? -20.188 17.188 -3.951 1 97 365 VAL B C 1
ATOM 6388 O O . VAL B 1 365 ? -19.875 17.109 -5.141 1 97 365 VAL B O 1
ATOM 6391 N N . PRO B 1 366 ? -19.641 18.078 -3.1 1 95.69 366 PRO B N 1
ATOM 6392 C CA . PRO B 1 366 ? -18.469 18.812 -3.582 1 95.69 366 PRO B CA 1
ATOM 6393 C C . PRO B 1 366 ? -17.25 17.922 -3.768 1 95.69 366 PRO B C 1
ATOM 6395 O O . PRO B 1 366 ? -17.156 16.844 -3.152 1 95.69 366 PRO B O 1
ATOM 6398 N N . LEU B 1 367 ? -16.281 18.297 -4.574 1 94.62 367 LEU B N 1
ATOM 6399 C CA . LEU B 1 367 ? -15.102 17.516 -4.895 1 94.62 367 LEU B CA 1
ATOM 6400 C C . LEU B 1 367 ? -14.289 17.203 -3.637 1 94.62 367 LEU B C 1
ATOM 6402 O O . LEU B 1 367 ? -13.688 16.141 -3.525 1 94.62 367 LEU B O 1
ATOM 6406 N N . GLN B 1 368 ? -14.297 18.094 -2.621 1 89.5 368 GLN B N 1
ATOM 6407 C CA . GLN B 1 368 ? -13.492 17.938 -1.412 1 89.5 368 GLN B CA 1
ATOM 6408 C C . GLN B 1 368 ? -14 16.797 -0.545 1 89.5 368 GLN B C 1
ATOM 6410 O O . GLN B 1 368 ? -13.281 16.312 0.338 1 89.5 368 GLN B O 1
ATOM 6415 N N . ASP B 1 369 ? -15.234 16.359 -0.828 1 95.38 369 ASP B N 1
ATOM 6416 C CA . ASP B 1 369 ? -15.82 15.281 -0.036 1 95.38 369 ASP B CA 1
ATOM 6417 C C . ASP B 1 369 ? -15.633 13.93 -0.729 1 95.38 369 ASP B C 1
ATOM 6419 O O . ASP B 1 369 ? -16.109 12.906 -0.233 1 95.38 369 ASP B O 1
ATOM 6423 N N . LEU B 1 370 ? -14.984 13.961 -1.871 1 97.31 370 LEU B N 1
ATOM 6424 C CA . LEU B 1 370 ? -14.703 12.711 -2.584 1 97.31 370 LEU B CA 1
ATOM 6425 C C . LEU B 1 370 ? -13.289 12.227 -2.299 1 97.31 370 LEU B C 1
ATOM 6427 O O . LEU B 1 370 ? -12.391 13.031 -2.039 1 97.31 370 LEU B O 1
ATOM 6431 N N . VAL B 1 371 ? -13.102 10.883 -2.285 1 97.88 371 VAL B N 1
ATOM 6432 C CA . VAL B 1 371 ? -11.805 10.242 -2.137 1 97.88 371 VAL B CA 1
ATOM 6433 C C . VAL B 1 371 ? -11.609 9.203 -3.236 1 97.88 371 VAL B C 1
ATOM 6435 O O . VAL B 1 371 ? -12.57 8.828 -3.92 1 97.88 371 VAL B O 1
ATOM 6438 N N . VAL B 1 372 ? -10.359 8.836 -3.42 1 98.38 372 VAL B N 1
ATOM 6439 C CA . VAL B 1 372 ? -10.016 7.785 -4.367 1 98.38 372 VAL B CA 1
ATOM 6440 C C . VAL B 1 372 ? -9.617 6.52 -3.611 1 98.38 372 VAL B C 1
ATOM 6442 O O . VAL B 1 372 ? -8.773 6.562 -2.713 1 98.38 372 VAL B O 1
ATOM 6445 N N . VAL B 1 373 ? -10.258 5.457 -3.869 1 98.62 373 VAL B N 1
ATOM 6446 C CA . VAL B 1 373 ? -9.789 4.133 -3.461 1 98.62 373 VAL B CA 1
ATOM 6447 C C . VAL B 1 373 ? -8.875 3.553 -4.535 1 98.62 373 VAL B C 1
ATOM 6449 O O . VAL B 1 373 ? -9.328 3.215 -5.633 1 98.62 373 VAL B O 1
ATOM 6452 N N . ASP B 1 374 ? -7.559 3.543 -4.215 1 97.81 374 ASP B N 1
ATOM 6453 C CA . ASP B 1 374 ? -6.535 2.91 -5.047 1 97.81 374 ASP B CA 1
ATOM 6454 C C . ASP B 1 374 ? -6.34 1.447 -4.656 1 97.81 374 ASP B C 1
ATOM 6456 O O . ASP B 1 374 ? -6.141 1.133 -3.48 1 97.81 374 ASP B O 1
ATOM 6460 N N . LEU B 1 375 ? -6.418 0.573 -5.691 1 98.12 375 LEU B N 1
ATOM 6461 C CA . LEU B 1 375 ? -6.449 -0.823 -5.266 1 98.12 375 LEU B CA 1
ATOM 6462 C C . LEU B 1 375 ? -5.816 -1.724 -6.324 1 98.12 375 LEU B C 1
ATOM 6464 O O . LEU B 1 375 ? -5.918 -1.449 -7.52 1 98.12 375 LEU B O 1
ATOM 6468 N N . ALA B 1 376 ? -5.234 -2.811 -5.91 1 97.5 376 ALA B N 1
ATOM 6469 C CA . ALA B 1 376 ? -4.883 -3.941 -6.766 1 97.5 376 ALA B CA 1
ATOM 6470 C C . ALA B 1 376 ? -6.082 -4.859 -6.98 1 97.5 376 ALA B C 1
ATOM 6472 O O . ALA B 1 376 ? -6.926 -5.008 -6.094 1 97.5 376 ALA B O 1
ATOM 6473 N N . HIS B 1 377 ? -6.215 -5.434 -8.133 1 97.75 377 HIS B N 1
ATOM 6474 C CA . HIS B 1 377 ? -7.293 -6.375 -8.406 1 97.75 377 HIS B CA 1
ATOM 6475 C C . HIS B 1 377 ? -6.867 -7.418 -9.43 1 97.75 377 HIS B C 1
ATOM 6477 O O . HIS B 1 377 ? -5.855 -7.246 -10.117 1 97.75 377 HIS B O 1
ATOM 6483 N N . TRP B 1 378 ? -7.578 -8.539 -9.445 1 96.5 378 TRP B N 1
ATOM 6484 C CA . TRP B 1 378 ? -7.43 -9.531 -10.5 1 96.5 378 TRP B CA 1
ATOM 6485 C C . TRP B 1 378 ? -8.141 -9.086 -11.773 1 96.5 378 TRP B C 1
ATOM 6487 O O . TRP B 1 378 ? -9.281 -8.625 -11.727 1 96.5 378 TRP B O 1
ATOM 6497 N N . ASP B 1 379 ? -7.484 -9.203 -12.875 1 94.19 379 ASP B N 1
ATOM 6498 C CA . ASP B 1 379 ? -8.18 -8.922 -14.125 1 94.19 379 ASP B CA 1
ATOM 6499 C C . ASP B 1 379 ? -8.789 -10.195 -14.711 1 94.19 379 ASP B C 1
ATOM 6501 O O . ASP B 1 379 ? -8.742 -11.258 -14.086 1 94.19 379 ASP B O 1
ATOM 6505 N N . ALA B 1 380 ? -9.398 -10.109 -15.859 1 91.62 380 ALA B N 1
ATOM 6506 C CA . ALA B 1 380 ? -10.141 -11.219 -16.469 1 91.62 380 ALA B CA 1
ATOM 6507 C C . ALA B 1 380 ? -9.195 -12.344 -16.891 1 91.62 380 ALA B C 1
ATOM 6509 O O . ALA B 1 380 ? -9.617 -13.492 -17.031 1 91.62 380 ALA B O 1
ATOM 6510 N N . ASP B 1 381 ? -7.891 -12.062 -17.016 1 87.56 381 ASP B N 1
ATOM 6511 C CA . ASP B 1 381 ? -6.914 -13.055 -17.453 1 87.56 381 ASP B CA 1
ATOM 6512 C C . ASP B 1 381 ? -6.23 -13.711 -16.25 1 87.56 381 ASP B C 1
ATOM 6514 O O . ASP B 1 381 ? -5.324 -14.531 -16.422 1 87.56 381 ASP B O 1
ATOM 6518 N N . GLY B 1 382 ? -6.66 -13.281 -15.133 1 89 382 GLY B N 1
ATOM 6519 C CA . GLY B 1 382 ? -6.082 -13.875 -13.938 1 89 382 GLY B CA 1
ATOM 6520 C C . GLY B 1 382 ? -4.773 -13.227 -13.523 1 89 382 GLY B C 1
ATOM 6521 O O . GLY B 1 382 ? -3.949 -13.859 -12.859 1 89 382 GLY B O 1
ATOM 6522 N N . ASN B 1 383 ? -4.598 -12.031 -13.992 1 91.44 383 ASN B N 1
ATOM 6523 C CA . ASN B 1 383 ? -3.432 -11.266 -13.562 1 91.44 383 ASN B CA 1
ATOM 6524 C C . ASN B 1 383 ? -3.799 -10.211 -12.523 1 91.44 383 ASN B C 1
ATOM 6526 O O . ASN B 1 383 ? -4.926 -9.719 -12.508 1 91.44 383 ASN B O 1
ATOM 6530 N N . VAL B 1 384 ? -2.83 -9.984 -11.648 1 95.75 384 VAL B N 1
ATOM 6531 C CA . VAL B 1 384 ? -3.008 -8.898 -10.688 1 95.75 384 VAL B CA 1
ATOM 6532 C C . VAL B 1 384 ? -2.51 -7.59 -11.289 1 95.75 384 VAL B C 1
ATOM 6534 O O . VAL B 1 384 ? -1.392 -7.52 -11.805 1 95.75 384 VAL B O 1
ATOM 6537 N N . VAL B 1 385 ? -3.35 -6.594 -11.266 1 95.94 385 VAL B N 1
ATOM 6538 C CA . VAL B 1 385 ? -2.973 -5.266 -11.742 1 95.94 385 VAL B CA 1
ATOM 6539 C C . VAL B 1 385 ? -3.152 -4.242 -10.625 1 95.94 385 VAL B C 1
ATOM 6541 O O . VAL B 1 385 ? -4.008 -4.414 -9.75 1 95.94 385 VAL B O 1
ATOM 6544 N N . ASP B 1 386 ? -2.346 -3.154 -10.625 1 95.75 386 ASP B N 1
ATOM 6545 C CA . ASP B 1 386 ? -2.324 -2.158 -9.562 1 95.75 386 ASP B CA 1
ATOM 6546 C C . ASP B 1 386 ? -2.912 -0.831 -10.039 1 95.75 386 ASP B C 1
ATOM 6548 O O . ASP B 1 386 ? -2.559 0.232 -9.523 1 95.75 386 ASP B O 1
ATOM 6552 N N . ASP B 1 387 ? -3.797 -0.869 -10.953 1 96.5 387 ASP B N 1
ATOM 6553 C CA . ASP B 1 387 ? -4.234 0.372 -11.586 1 96.5 387 ASP B CA 1
ATOM 6554 C C . ASP B 1 387 ? -5.691 0.679 -11.242 1 96.5 387 ASP B C 1
ATOM 6556 O O . ASP B 1 387 ? -6.324 1.512 -11.891 1 96.5 387 ASP B O 1
ATOM 6560 N N . GLY B 1 388 ? -6.328 -0.041 -10.297 1 98.44 388 GLY B N 1
ATOM 6561 C CA . GLY B 1 388 ? -7.711 0.198 -9.922 1 98.44 388 GLY B CA 1
ATOM 6562 C C . GLY B 1 388 ? -7.918 1.523 -9.211 1 98.44 388 GLY B C 1
ATOM 6563 O O . GLY B 1 388 ? -7.191 1.849 -8.266 1 98.44 388 GLY B O 1
ATOM 6564 N N . LEU B 1 389 ? -8.891 2.344 -9.656 1 98.69 389 LEU B N 1
ATOM 6565 C CA . LEU B 1 389 ? -9.258 3.617 -9.047 1 98.69 389 LEU B CA 1
ATOM 6566 C C . LEU B 1 389 ? -10.773 3.768 -8.977 1 98.69 389 LEU B C 1
ATOM 6568 O O . LEU B 1 389 ? -11.453 3.736 -10 1 98.69 389 LEU B O 1
ATOM 6572 N N . LEU B 1 390 ? -11.281 3.9 -7.773 1 98.81 390 LEU B N 1
ATOM 6573 C CA . LEU B 1 390 ? -12.695 4.215 -7.57 1 98.81 390 LEU B CA 1
ATOM 6574 C C . LEU B 1 390 ? -12.852 5.539 -6.832 1 98.81 390 LEU B C 1
ATOM 6576 O O . LEU B 1 390 ? -12.273 5.734 -5.762 1 98.81 390 LEU B O 1
ATOM 6580 N N . VAL B 1 391 ? -13.57 6.492 -7.418 1 98.75 391 VAL B N 1
ATOM 6581 C CA . VAL B 1 391 ? -13.898 7.742 -6.742 1 98.75 391 VAL B CA 1
ATOM 6582 C C . VAL B 1 391 ? -15.219 7.578 -5.98 1 98.75 391 VAL B C 1
ATOM 6584 O O . VAL B 1 391 ? -16.25 7.242 -6.566 1 98.75 391 VAL B O 1
ATOM 6587 N N . VAL B 1 392 ? -15.203 7.754 -4.656 1 98.75 392 VAL B N 1
ATOM 6588 C CA . VAL B 1 392 ? -16.375 7.594 -3.811 1 98.75 392 VAL B CA 1
ATOM 6589 C C . VAL B 1 392 ? -16.422 8.711 -2.77 1 98.75 392 VAL B C 1
ATOM 6591 O O . VAL B 1 392 ? -15.492 9.523 -2.68 1 98.75 392 VAL B O 1
ATOM 6594 N N . HIS B 1 393 ? -17.578 8.836 -2.094 1 98.31 393 HIS B N 1
ATOM 6595 C CA . HIS B 1 393 ? -17.672 9.742 -0.952 1 98.31 393 HIS B CA 1
ATOM 6596 C C . HIS B 1 393 ? -16.75 9.297 0.174 1 98.31 393 HIS B C 1
ATOM 6598 O O . HIS B 1 393 ? -16.578 8.102 0.412 1 98.31 393 HIS B O 1
ATOM 6604 N N . HIS B 1 394 ? -16.156 10.219 0.925 1 95.94 394 HIS B N 1
ATOM 6605 C CA . HIS B 1 394 ? -15.18 9.898 1.964 1 95.94 394 HIS B CA 1
ATOM 6606 C C . HIS B 1 394 ? -15.797 9.008 3.039 1 95.94 394 HIS B C 1
ATOM 6608 O O . HIS B 1 394 ? -15.109 8.172 3.631 1 95.94 394 HIS B O 1
ATOM 6614 N N . GLU B 1 395 ? -17.109 9.055 3.191 1 95.5 395 GLU B N 1
ATOM 6615 C CA . GLU B 1 395 ? -17.797 8.297 4.238 1 95.5 395 GLU B CA 1
ATOM 6616 C C . GLU B 1 395 ? -17.812 6.805 3.916 1 95.5 395 GLU B C 1
ATOM 6618 O O . GLU B 1 395 ? -18.016 5.977 4.805 1 95.5 395 GLU B O 1
ATOM 6623 N N . VAL B 1 396 ? -17.578 6.453 2.639 1 97.69 396 VAL B N 1
ATOM 6624 C CA . VAL B 1 396 ? -17.703 5.043 2.289 1 97.69 396 VAL B CA 1
ATOM 6625 C C . VAL B 1 396 ? -16.391 4.527 1.731 1 97.69 396 VAL B C 1
ATOM 6627 O O . VAL B 1 396 ? -16.297 3.381 1.283 1 97.69 396 VAL B O 1
ATOM 6630 N N . GLY B 1 397 ? -15.352 5.363 1.732 1 98 397 GLY B N 1
ATOM 6631 C CA . GLY B 1 397 ? -14.062 4.941 1.213 1 98 397 GLY B CA 1
ATOM 6632 C C . GLY B 1 397 ? -13.555 3.656 1.841 1 98 397 GLY B C 1
ATOM 6633 O O . GLY B 1 397 ? -13.133 2.738 1.136 1 98 397 GLY B O 1
ATOM 6634 N N . ALA B 1 398 ? -13.633 3.578 3.119 1 96.94 398 ALA B N 1
ATOM 6635 C CA . ALA B 1 398 ? -13.172 2.408 3.861 1 96.94 398 ALA B CA 1
ATOM 6636 C C . ALA B 1 398 ? -14.008 1.178 3.527 1 96.94 398 ALA B C 1
ATOM 6638 O O . ALA B 1 398 ? -13.477 0.074 3.396 1 96.94 398 ALA B O 1
ATOM 6639 N N . ASP B 1 399 ? -15.312 1.385 3.426 1 97 399 ASP B N 1
ATOM 6640 C CA . ASP B 1 399 ? -16.219 0.298 3.064 1 97 399 ASP B CA 1
ATOM 6641 C C . ASP B 1 399 ? -15.836 -0.308 1.715 1 97 399 ASP B C 1
ATOM 6643 O O . ASP B 1 399 ? -15.688 -1.526 1.594 1 97 399 ASP B O 1
ATOM 6647 N N . VAL B 1 400 ? -15.68 0.582 0.752 1 98.62 400 VAL B N 1
ATOM 6648 C CA . VAL B 1 400 ? -15.391 0.139 -0.607 1 98.62 400 VAL B CA 1
ATOM 6649 C C . VAL B 1 400 ? -14.016 -0.529 -0.649 1 98.62 400 VAL B C 1
ATOM 6651 O O . VAL B 1 400 ? -13.836 -1.552 -1.314 1 98.62 400 VAL B O 1
ATOM 6654 N N . LEU B 1 401 ? -13.047 0.039 0.099 1 98.5 401 LEU B N 1
ATOM 6655 C CA . LEU B 1 401 ? -11.742 -0.602 0.216 1 98.5 401 LEU B CA 1
ATOM 6656 C C . LEU B 1 401 ? -11.875 -2.033 0.72 1 98.5 401 LEU B C 1
ATOM 6658 O O . LEU B 1 401 ? -11.273 -2.953 0.164 1 98.5 401 LEU B O 1
ATOM 6662 N N . GLY B 1 402 ? -12.656 -2.271 1.759 1 97.75 402 GLY B N 1
ATOM 6663 C CA . GLY B 1 402 ? -12.883 -3.604 2.295 1 97.75 402 GLY B CA 1
ATOM 6664 C C . GLY B 1 402 ? -13.508 -4.551 1.29 1 97.75 402 GLY B C 1
ATOM 6665 O O . GLY B 1 402 ? -13.102 -5.711 1.187 1 97.75 402 GLY B O 1
ATOM 6666 N N . VAL B 1 403 ? -14.492 -4.082 0.501 1 98.56 403 VAL B N 1
ATOM 6667 C CA . VAL B 1 403 ? -15.148 -4.914 -0.501 1 98.56 403 VAL B CA 1
ATOM 6668 C C . VAL B 1 403 ? -14.141 -5.332 -1.57 1 98.56 403 VAL B C 1
ATOM 6670 O O . VAL B 1 403 ? -14.133 -6.484 -2.01 1 98.56 403 VAL B O 1
ATOM 6673 N N . MET B 1 404 ? -13.281 -4.363 -1.965 1 98.69 404 MET B N 1
ATOM 6674 C CA . MET B 1 404 ? -12.297 -4.676 -2.992 1 98.69 404 MET B CA 1
ATOM 6675 C C . MET B 1 404 ? -11.258 -5.664 -2.467 1 98.69 404 MET B C 1
ATOM 6677 O O . MET B 1 404 ? -10.766 -6.508 -3.215 1 98.69 404 MET B O 1
ATOM 6681 N N . ALA B 1 405 ? -10.945 -5.578 -1.188 1 98.06 405 ALA B N 1
ATOM 6682 C CA . ALA B 1 405 ? -10.07 -6.57 -0.576 1 98.06 405 ALA B CA 1
ATOM 6683 C C . ALA B 1 405 ? -10.711 -7.953 -0.588 1 98.06 405 ALA B C 1
ATOM 6685 O O . ALA B 1 405 ? -10.039 -8.953 -0.84 1 98.06 405 ALA B O 1
ATOM 6686 N N . THR B 1 406 ? -12.031 -8.016 -0.342 1 97.81 406 THR B N 1
ATOM 6687 C CA . THR B 1 406 ? -12.773 -9.273 -0.414 1 97.81 406 THR B CA 1
ATOM 6688 C C . THR B 1 406 ? -12.734 -9.844 -1.828 1 97.81 406 THR B C 1
ATOM 6690 O O . THR B 1 406 ? -12.531 -11.047 -2.014 1 97.81 406 THR B O 1
ATOM 6693 N N . ALA B 1 407 ? -12.914 -8.953 -2.787 1 98.31 407 ALA B N 1
ATOM 6694 C CA . ALA B 1 407 ? -12.852 -9.391 -4.18 1 98.31 407 ALA B CA 1
ATOM 6695 C C . ALA B 1 407 ? -11.492 -10.008 -4.496 1 98.31 407 ALA B C 1
ATOM 6697 O O . ALA B 1 407 ? -11.414 -11.047 -5.152 1 98.31 407 ALA B O 1
ATOM 6698 N N . PHE B 1 408 ? -10.43 -9.406 -4.055 1 97.56 408 PHE B N 1
ATOM 6699 C CA . PHE B 1 408 ? -9.078 -9.898 -4.289 1 97.56 408 PHE B CA 1
ATOM 6700 C C . PHE B 1 408 ? -8.883 -11.266 -3.646 1 97.56 408 PHE B C 1
ATOM 6702 O O . PHE B 1 408 ? -8.375 -12.195 -4.281 1 97.56 408 PHE B O 1
ATOM 6709 N N . ASP B 1 409 ? -9.328 -11.375 -2.414 1 95.06 409 ASP B N 1
ATOM 6710 C CA . ASP B 1 409 ? -9.172 -12.633 -1.679 1 95.06 409 ASP B CA 1
ATOM 6711 C C . ASP B 1 409 ? -9.953 -13.758 -2.348 1 95.06 409 ASP B C 1
ATOM 6713 O O . ASP B 1 409 ? -9.492 -14.906 -2.383 1 95.06 409 ASP B O 1
ATOM 6717 N N . ALA B 1 410 ? -11.117 -13.406 -2.896 1 95.81 410 ALA B N 1
ATOM 6718 C CA . ALA B 1 410 ? -11.984 -14.391 -3.541 1 95.81 410 ALA B CA 1
ATOM 6719 C C . ALA B 1 410 ? -11.539 -14.664 -4.973 1 95.81 410 ALA B C 1
ATOM 6721 O O . ALA B 1 410 ? -12.164 -15.438 -5.691 1 95.81 410 ALA B O 1
ATOM 6722 N N . ARG B 1 411 ? -10.547 -13.953 -5.43 1 94.44 411 ARG B N 1
ATOM 6723 C CA . ARG B 1 411 ? -10.062 -14.031 -6.805 1 94.44 411 ARG B CA 1
ATOM 6724 C C . ARG B 1 411 ? -11.164 -13.672 -7.797 1 94.44 411 ARG B C 1
ATOM 6726 O O . ARG B 1 411 ? -11.281 -14.297 -8.852 1 94.44 411 ARG B O 1
ATOM 6733 N N . PHE B 1 412 ? -12.023 -12.773 -7.379 1 97.62 412 PHE B N 1
ATOM 6734 C CA . PHE B 1 412 ? -13.078 -12.258 -8.25 1 97.62 412 PHE B CA 1
ATOM 6735 C C . PHE B 1 412 ? -12.5 -11.289 -9.273 1 97.62 412 PHE B C 1
ATOM 6737 O O . PHE B 1 412 ? -12.016 -10.211 -8.922 1 97.62 412 PHE B O 1
ATOM 6744 N N . PRO B 1 413 ? -12.562 -11.633 -10.555 1 97.44 413 PRO B N 1
ATOM 6745 C CA . PRO B 1 413 ? -11.93 -10.75 -11.539 1 97.44 413 PRO B CA 1
ATOM 6746 C C . PRO B 1 413 ? -12.75 -9.492 -11.812 1 97.44 413 PRO B C 1
ATOM 6748 O O . PRO B 1 413 ? -13.977 -9.547 -11.859 1 97.44 413 PRO B O 1
ATOM 6751 N N . LEU B 1 414 ? -12.117 -8.398 -11.875 1 98.5 414 LEU B N 1
ATOM 6752 C CA . LEU B 1 414 ? -12.648 -7.125 -12.352 1 98.5 414 LEU B CA 1
ATOM 6753 C C . LEU B 1 414 ? -11.992 -6.723 -13.664 1 98.5 414 LEU B C 1
ATOM 6755 O O . LEU B 1 414 ? -10.773 -6.535 -13.727 1 98.5 414 LEU B O 1
ATOM 6759 N N . THR B 1 415 ? -12.789 -6.609 -14.727 1 97.44 415 THR B N 1
ATOM 6760 C CA . THR B 1 415 ? -12.234 -6.375 -16.047 1 97.44 415 THR B CA 1
ATOM 6761 C C . THR B 1 415 ? -11.453 -5.062 -16.094 1 97.44 415 THR B C 1
ATOM 6763 O O . THR B 1 415 ? -10.32 -5.016 -16.578 1 97.44 415 THR B O 1
ATOM 6766 N N . ARG B 1 416 ? -12.125 -3.998 -15.625 1 97.94 416 ARG B N 1
ATOM 6767 C CA . ARG B 1 416 ? -11.547 -2.664 -15.492 1 97.94 416 ARG B CA 1
ATOM 6768 C C . ARG B 1 416 ? -12.125 -1.938 -14.281 1 97.94 416 ARG B C 1
ATOM 6770 O O . ARG B 1 416 ? -13.289 -2.119 -13.938 1 97.94 416 ARG B O 1
ATOM 6777 N N . VAL B 1 417 ? -11.242 -1.184 -13.562 1 98.75 417 VAL B N 1
ATOM 6778 C CA . VAL B 1 417 ? -11.656 -0.363 -12.43 1 98.75 417 VAL B CA 1
ATOM 6779 C C . VAL B 1 417 ? -11.133 1.061 -12.602 1 98.75 417 VAL B C 1
ATOM 6781 O O . VAL B 1 417 ? -10.055 1.392 -12.109 1 98.75 417 VAL B O 1
ATOM 6784 N N . ARG B 1 418 ? -11.922 1.865 -13.266 1 98.5 418 ARG B N 1
ATOM 6785 C CA . ARG B 1 418 ? -11.484 3.209 -13.617 1 98.5 418 ARG B CA 1
ATOM 6786 C C . ARG B 1 418 ? -12.586 4.23 -13.383 1 98.5 418 ARG B C 1
ATOM 6788 O O . ARG B 1 418 ? -13.773 3.91 -13.5 1 98.5 418 ARG B O 1
ATOM 6795 N N . PRO B 1 419 ? -12.203 5.473 -13.07 1 98.5 419 PRO B N 1
ATOM 6796 C CA . PRO B 1 419 ? -13.227 6.52 -12.992 1 98.5 419 PRO B CA 1
ATOM 6797 C C . PRO B 1 419 ? -13.922 6.758 -14.328 1 98.5 419 PRO B C 1
ATOM 6799 O O . PRO B 1 419 ? -13.297 6.66 -15.383 1 98.5 419 PRO B O 1
ATOM 6802 N N . VAL B 1 420 ? -15.164 7.113 -14.266 1 98 420 VAL B N 1
ATOM 6803 C CA . VAL B 1 420 ? -15.977 7.25 -15.469 1 98 420 VAL B CA 1
ATOM 6804 C C . VAL B 1 420 ? -15.484 8.43 -16.297 1 98 420 VAL B C 1
ATOM 6806 O O . VAL B 1 420 ? -15.75 8.508 -17.5 1 98 420 VAL B O 1
ATOM 6809 N N . ARG B 1 421 ? -14.734 9.359 -15.648 1 96.69 421 ARG B N 1
ATOM 6810 C CA . ARG B 1 421 ? -14.164 10.477 -16.391 1 96.69 421 ARG B CA 1
ATOM 6811 C C . ARG B 1 421 ? -13.305 9.992 -17.547 1 96.69 421 ARG B C 1
ATOM 6813 O O . ARG B 1 421 ? -13.18 10.672 -18.562 1 96.69 421 ARG B O 1
ATOM 6820 N N . GLU B 1 422 ? -12.734 8.852 -17.484 1 97.25 422 GLU B N 1
ATOM 6821 C CA . GLU B 1 422 ? -11.891 8.305 -18.547 1 97.25 422 GLU B CA 1
ATOM 6822 C C . GLU B 1 422 ? -12.719 7.922 -19.766 1 97.25 422 GLU B C 1
ATOM 6824 O O . GLU B 1 422 ? -12.172 7.676 -20.844 1 97.25 422 GLU B O 1
ATOM 6829 N N . TYR B 1 423 ? -14 7.949 -19.547 1 97.88 423 TYR B N 1
ATOM 6830 C CA . TYR B 1 423 ? -14.938 7.691 -20.641 1 97.88 423 TYR B CA 1
ATOM 6831 C C . TYR B 1 423 ? -15.789 8.922 -20.922 1 97.88 423 TYR B C 1
ATOM 6833 O O . TYR B 1 423 ? -16.953 8.805 -21.328 1 97.88 423 TYR B O 1
ATOM 6841 N N . GLY B 1 424 ? -15.234 10.086 -20.484 1 96.5 424 GLY B N 1
ATOM 6842 C CA . GLY B 1 424 ? -15.906 11.352 -20.75 1 96.5 424 GLY B CA 1
ATOM 6843 C C . GLY B 1 424 ? -17.141 11.555 -19.906 1 96.5 424 GLY B C 1
ATOM 6844 O O . GLY B 1 424 ? -18.047 12.305 -20.281 1 96.5 424 GLY B O 1
ATOM 6845 N N . GLY B 1 425 ? -17.25 10.812 -18.875 1 96.62 425 GLY B N 1
ATOM 6846 C CA . GLY B 1 425 ? -18.453 10.891 -18.047 1 96.62 425 GLY B CA 1
ATOM 6847 C C . GLY B 1 425 ? -19.625 10.148 -18.656 1 96.62 425 GLY B C 1
ATOM 6848 O O . GLY B 1 425 ? -20.75 10.25 -18.141 1 96.62 425 GLY B O 1
ATOM 6849 N N . ASP B 1 426 ? -19.406 9.414 -19.734 1 96.56 426 ASP B N 1
ATOM 6850 C CA . ASP B 1 426 ? -20.438 8.672 -20.438 1 96.56 426 ASP B CA 1
ATOM 6851 C C . ASP B 1 426 ? -20.641 7.289 -19.828 1 96.56 426 ASP B C 1
ATOM 6853 O O . ASP B 1 426 ? -19.812 6.387 -20.016 1 96.56 426 ASP B O 1
ATOM 6857 N N . ASP B 1 427 ? -21.734 7.133 -19.203 1 95.06 427 ASP B N 1
ATOM 6858 C CA . ASP B 1 427 ? -22.047 5.891 -18.5 1 95.06 427 ASP B CA 1
ATOM 6859 C C . ASP B 1 427 ? -22.125 4.715 -19.484 1 95.06 427 ASP B C 1
ATOM 6861 O O . ASP B 1 427 ? -21.688 3.611 -19.156 1 95.06 427 ASP B O 1
ATOM 6865 N N . ASP B 1 428 ? -22.703 4.93 -20.641 1 95.94 428 ASP B N 1
ATOM 6866 C CA . ASP B 1 428 ? -22.859 3.861 -21.625 1 95.94 428 ASP B CA 1
ATOM 6867 C C . ASP B 1 428 ? -21.5 3.393 -22.141 1 95.94 428 ASP B C 1
ATOM 6869 O O . ASP B 1 428 ? -21.266 2.191 -22.281 1 95.94 428 ASP B O 1
ATOM 6873 N N . ALA B 1 429 ? -20.672 4.379 -22.375 1 97.81 429 ALA B N 1
ATOM 6874 C CA . ALA B 1 429 ? -19.328 4.031 -22.828 1 97.81 429 ALA B CA 1
ATOM 6875 C C . ALA B 1 429 ? -18.562 3.262 -21.75 1 97.81 429 ALA B C 1
ATOM 6877 O O . ALA B 1 429 ? -17.859 2.299 -22.062 1 97.81 429 ALA B O 1
ATOM 6878 N N . SER B 1 430 ? -18.688 3.697 -20.516 1 98.12 430 SER B N 1
ATOM 6879 C CA . SER B 1 430 ? -18.078 3.016 -19.391 1 98.12 430 SER B CA 1
ATOM 6880 C C . SER B 1 430 ? -18.578 1.579 -19.266 1 98.12 430 SER B C 1
ATOM 6882 O O . SER B 1 430 ? -17.781 0.652 -19.094 1 98.12 430 SER B O 1
ATOM 6884 N N . MET B 1 431 ? -19.844 1.325 -19.391 1 98.12 431 MET B N 1
ATOM 6885 C CA . MET B 1 431 ? -20.422 -0.007 -19.281 1 98.12 431 MET B CA 1
ATOM 6886 C C . MET B 1 431 ? -20 -0.891 -20.438 1 98.12 431 MET B C 1
ATOM 6888 O O . MET B 1 431 ? -19.688 -2.068 -20.25 1 98.12 431 MET B O 1
ATOM 6892 N N . ALA B 1 432 ? -19.969 -0.28 -21.641 1 97.94 432 ALA B N 1
ATOM 6893 C CA . ALA B 1 432 ? -19.578 -1.035 -22.828 1 97.94 432 ALA B CA 1
ATOM 6894 C C . ALA B 1 432 ? -18.141 -1.54 -22.703 1 97.94 432 ALA B C 1
ATOM 6896 O O . ALA B 1 432 ? -17.812 -2.611 -23.219 1 97.94 432 ALA B O 1
ATOM 6897 N N . ALA B 1 433 ? -17.375 -0.801 -21.984 1 98.25 433 ALA B N 1
ATOM 6898 C CA . ALA B 1 433 ? -15.984 -1.176 -21.781 1 98.25 433 ALA B CA 1
ATOM 6899 C C . ALA B 1 433 ? -15.852 -2.135 -20.594 1 98.25 433 ALA B C 1
ATOM 6901 O O . ALA B 1 433 ? -14.734 -2.498 -20.203 1 98.25 433 ALA B O 1
ATOM 6902 N N . ASP B 1 434 ? -16.953 -2.543 -20.031 1 98.5 434 ASP B N 1
ATOM 6903 C CA . ASP B 1 434 ? -17.016 -3.42 -18.859 1 98.5 434 ASP B CA 1
ATOM 6904 C C . ASP B 1 434 ? -16.234 -2.832 -17.688 1 98.5 434 ASP B C 1
ATOM 6906 O O . ASP B 1 434 ? -15.453 -3.537 -17.047 1 98.5 434 ASP B O 1
ATOM 6910 N N . ASN B 1 435 ? -16.438 -1.544 -17.453 1 98.62 435 ASN B N 1
ATOM 6911 C CA . ASN B 1 435 ? -15.711 -0.781 -16.438 1 98.62 435 ASN B CA 1
ATOM 6912 C C . ASN B 1 435 ? -16.453 -0.768 -15.109 1 98.62 435 ASN B C 1
ATOM 6914 O O . ASN B 1 435 ? -17.609 -0.346 -15.047 1 98.62 435 ASN B O 1
ATOM 6918 N N . THR B 1 436 ? -15.789 -1.37 -14.062 1 98.81 436 THR B N 1
ATOM 6919 C CA . THR B 1 436 ? -16.25 -1.14 -12.703 1 98.81 436 THR B CA 1
ATOM 6920 C C . THR B 1 436 ? -16.031 0.314 -12.297 1 98.81 436 THR B C 1
ATOM 6922 O O . THR B 1 436 ? -14.914 0.829 -12.391 1 98.81 436 THR B O 1
ATOM 6925 N N . SER B 1 437 ? -17.125 0.987 -11.875 1 98.44 437 SER B N 1
ATOM 6926 C CA . SER B 1 437 ? -17.062 2.418 -11.602 1 98.44 437 SER B CA 1
ATOM 6927 C C . SER B 1 437 ? -17.938 2.795 -10.414 1 98.44 437 SER B C 1
ATOM 6929 O O . SER B 1 437 ? -18.719 1.976 -9.93 1 98.44 437 SER B O 1
ATOM 6931 N N . ALA B 1 438 ? -17.734 4.047 -9.922 1 98.56 438 ALA B N 1
ATOM 6932 C CA . ALA B 1 438 ? -18.5 4.512 -8.758 1 98.56 438 ALA B CA 1
ATOM 6933 C C . ALA B 1 438 ? -19.078 5.902 -9.008 1 98.56 438 ALA B C 1
ATOM 6935 O O . ALA B 1 438 ? -20.156 6.039 -9.578 1 98.56 438 ALA B O 1
ATOM 6936 N N . PHE B 1 439 ? -18.391 6.98 -8.758 1 98.56 439 PHE B N 1
ATOM 6937 C CA . PHE B 1 439 ? -18.922 8.336 -8.797 1 98.56 439 PHE B CA 1
ATOM 6938 C C . PHE B 1 439 ? -19.141 8.797 -10.234 1 98.56 439 PHE B C 1
ATOM 6940 O O . PHE B 1 439 ? -18.234 8.656 -11.07 1 98.56 439 PHE B O 1
ATOM 6947 N N . ASN B 1 440 ? -20.188 9.281 -10.508 1 98.12 440 ASN B N 1
ATOM 6948 C CA . ASN B 1 440 ? -20.562 10 -11.719 1 98.12 440 ASN B CA 1
ATOM 6949 C C . ASN B 1 440 ? -21.734 10.945 -11.477 1 98.12 440 ASN B C 1
ATOM 6951 O O . ASN B 1 440 ? -22.875 10.5 -11.258 1 98.12 440 ASN B O 1
ATOM 6955 N N . CYS B 1 441 ? -21.5 12.211 -11.477 1 97.25 441 CYS B N 1
ATOM 6956 C CA . CYS B 1 441 ? -22.531 13.188 -11.195 1 97.25 441 CYS B CA 1
ATOM 6957 C C . CYS B 1 441 ? -23.516 13.297 -12.367 1 97.25 441 CYS B C 1
ATOM 6959 O O . CYS B 1 441 ? -23.219 13.945 -13.367 1 97.25 441 CYS B O 1
ATOM 6961 N N . ARG B 1 442 ? -24.672 12.727 -12.156 1 92.38 442 ARG B N 1
ATOM 6962 C CA . ARG B 1 442 ? -25.688 12.656 -13.203 1 92.38 442 ARG B CA 1
ATOM 6963 C C . ARG B 1 442 ? -27.062 12.391 -12.609 1 92.38 442 ARG B C 1
ATOM 6965 O O . ARG B 1 442 ? -27.188 11.977 -11.453 1 92.38 442 ARG B O 1
ATOM 6972 N N . VAL B 1 443 ? -28.078 12.711 -13.383 1 87.94 443 VAL B N 1
ATOM 6973 C CA . VAL B 1 443 ? -29.438 12.32 -13.008 1 87.94 443 VAL B CA 1
ATOM 6974 C C . VAL B 1 443 ? -29.734 10.914 -13.531 1 87.94 443 VAL B C 1
ATOM 6976 O O . VAL B 1 443 ? -29.062 10.43 -14.445 1 87.94 443 VAL B O 1
ATOM 6979 N N . VAL B 1 444 ? -30.641 10.25 -12.844 1 82.69 444 VAL B N 1
ATOM 6980 C CA . VAL B 1 444 ? -31.109 8.969 -13.359 1 82.69 444 VAL B CA 1
ATOM 6981 C C . VAL B 1 444 ? -31.703 9.148 -14.75 1 82.69 444 VAL B C 1
ATOM 6983 O O . VAL B 1 444 ? -32.438 10.109 -14.992 1 82.69 444 VAL B O 1
ATOM 6986 N N . ALA B 1 445 ? -31.266 8.312 -15.625 1 73.62 445 ALA B N 1
ATOM 6987 C CA . ALA B 1 445 ? -31.719 8.43 -17 1 73.62 445 ALA B CA 1
ATOM 6988 C C . ALA B 1 445 ? -33.25 8.594 -17.062 1 73.62 445 ALA B C 1
ATOM 6990 O O . ALA B 1 445 ? -33.969 7.801 -16.469 1 73.62 445 ALA B O 1
ATOM 6991 N N . GLY B 1 446 ? -33.656 9.586 -17.641 1 73.5 446 GLY B N 1
ATOM 6992 C CA . GLY B 1 446 ? -35.094 9.844 -17.875 1 73.5 446 GLY B CA 1
ATOM 6993 C C . GLY B 1 446 ? -35.75 10.555 -16.719 1 73.5 446 GLY B C 1
ATOM 6994 O O . GLY B 1 446 ? -37 10.703 -16.703 1 73.5 446 GLY B O 1
ATOM 6995 N N . THR B 1 447 ? -34.969 10.805 -15.68 1 84.19 447 THR B N 1
ATOM 6996 C CA . THR B 1 447 ? -35.562 11.453 -14.523 1 84.19 447 THR B CA 1
ATOM 6997 C C . THR B 1 447 ? -34.844 12.75 -14.188 1 84.19 447 THR B C 1
ATOM 6999 O O . THR B 1 447 ? -33.969 13.172 -14.93 1 84.19 447 THR B O 1
ATOM 7002 N N . SER B 1 448 ? -35.406 13.461 -13.156 1 86.94 448 SER B N 1
ATOM 7003 C CA . SER B 1 448 ? -34.75 14.664 -12.664 1 86.94 448 SER B CA 1
ATOM 7004 C C . SER B 1 448 ? -34.094 14.43 -11.297 1 86.94 448 SER B C 1
ATOM 7006 O O . SER B 1 448 ? -33.656 15.375 -10.641 1 86.94 448 SER B O 1
ATOM 7008 N N . THR B 1 449 ? -34.094 13.172 -11.016 1 90.75 449 THR B N 1
ATOM 7009 C CA . THR B 1 449 ? -33.562 12.812 -9.711 1 90.75 449 THR B CA 1
ATOM 7010 C C . THR B 1 449 ? -32.094 12.438 -9.82 1 90.75 449 THR B C 1
ATOM 7012 O O . THR B 1 449 ? -31.688 11.75 -10.766 1 90.75 449 THR B O 1
ATOM 7015 N N . TRP B 1 450 ? -31.359 12.969 -8.836 1 92.69 450 TRP B N 1
ATOM 7016 C CA . TRP B 1 450 ? -29.938 12.641 -8.805 1 92.69 450 TRP B CA 1
ATOM 7017 C C . TRP B 1 450 ? -29.734 11.141 -8.617 1 92.69 450 TRP B C 1
ATOM 7019 O O . TRP B 1 450 ? -30.391 10.523 -7.777 1 92.69 450 TRP B O 1
ATOM 7029 N N . SER B 1 451 ? -28.906 10.539 -9.406 1 92.62 451 SER B N 1
ATOM 7030 C CA . SER B 1 451 ? -28.484 9.164 -9.195 1 92.62 451 SER B CA 1
ATOM 7031 C C . SER B 1 451 ? -27.703 9.016 -7.891 1 92.62 451 SER B C 1
ATOM 7033 O O . SER B 1 451 ? -27.031 9.953 -7.457 1 92.62 451 SER B O 1
ATOM 7035 N N . THR B 1 452 ? -27.766 7.812 -7.246 1 94.38 452 THR B N 1
ATOM 7036 C CA . THR B 1 452 ? -26.969 7.555 -6.062 1 94.38 452 THR B CA 1
ATOM 7037 C C . THR B 1 452 ? -25.469 7.668 -6.391 1 94.38 452 THR B C 1
ATOM 7039 O O . THR B 1 452 ? -24.672 8.031 -5.527 1 94.38 452 THR B O 1
ATOM 7042 N N . HIS B 1 453 ? -25.062 7.469 -7.617 1 96.94 453 HIS B N 1
ATOM 7043 C CA . HIS B 1 453 ? -23.688 7.656 -8.07 1 96.94 453 HIS B CA 1
ATOM 7044 C C . HIS B 1 453 ? -23.25 9.102 -7.906 1 96.94 453 HIS B C 1
ATOM 7046 O O . HIS B 1 453 ? -22.062 9.375 -7.691 1 96.94 453 HIS B O 1
ATOM 7052 N N . SER B 1 454 ? -24.203 10.07 -7.938 1 97.31 454 SER B N 1
ATOM 7053 C CA . SER B 1 454 ? -23.891 11.492 -7.793 1 97.31 454 SER B CA 1
ATOM 7054 C C . SER B 1 454 ? -23.5 11.82 -6.355 1 97.31 454 SER B C 1
ATOM 7056 O O . SER B 1 454 ? -22.875 12.859 -6.102 1 97.31 454 SER B O 1
ATOM 7058 N N . TRP B 1 455 ? -23.891 10.953 -5.488 1 97.06 455 TRP B N 1
ATOM 7059 C CA . TRP B 1 455 ? -23.578 11.156 -4.078 1 97.06 455 TRP B CA 1
ATOM 7060 C C . TRP B 1 455 ? -22.297 10.422 -3.693 1 97.06 455 TRP B C 1
ATOM 7062 O O . TRP B 1 455 ? -21.828 10.539 -2.559 1 97.06 455 TRP B O 1
ATOM 7072 N N . GLY B 1 456 ? -21.672 9.641 -4.613 1 98.19 456 GLY B N 1
ATOM 7073 C CA . GLY B 1 456 ? -20.453 8.898 -4.359 1 98.19 456 GLY B CA 1
ATOM 7074 C C . GLY B 1 456 ? -20.672 7.68 -3.482 1 98.19 456 GLY B C 1
ATOM 7075 O O . GLY B 1 456 ? -19.719 7.191 -2.85 1 98.19 456 GLY B O 1
ATOM 7076 N N . THR B 1 457 ? -21.938 7.195 -3.373 1 98.38 457 THR B N 1
ATOM 7077 C CA . THR B 1 457 ? -22.219 6.09 -2.469 1 98.38 457 THR B CA 1
ATOM 7078 C C . THR B 1 457 ? -22.812 4.91 -3.232 1 98.38 457 THR B C 1
ATOM 7080 O O . THR B 1 457 ? -23.688 4.207 -2.717 1 98.38 457 THR B O 1
ATOM 7083 N N . ALA B 1 458 ? -22.375 4.719 -4.5 1 98.44 458 ALA B N 1
ATOM 7084 C CA . ALA B 1 458 ? -22.75 3.574 -5.328 1 98.44 458 ALA B CA 1
ATOM 7085 C C . ALA B 1 458 ? -21.562 3.055 -6.125 1 98.44 458 ALA B C 1
ATOM 7087 O O . ALA B 1 458 ? -20.625 3.807 -6.418 1 98.44 458 ALA B O 1
ATOM 7088 N N . VAL B 1 459 ? -21.547 1.807 -6.395 1 98.75 459 VAL B N 1
ATOM 7089 C CA . VAL B 1 459 ? -20.531 1.147 -7.203 1 98.75 459 VAL B CA 1
ATOM 7090 C C . VAL B 1 459 ? -21.203 0.203 -8.203 1 98.75 459 VAL B C 1
ATOM 7092 O O . VAL B 1 459 ? -22.125 -0.53 -7.848 1 98.75 459 VAL B O 1
ATOM 7095 N N . ASP B 1 460 ? -20.844 0.259 -9.477 1 98.75 460 ASP B N 1
ATOM 7096 C CA . ASP B 1 460 ? -21.234 -0.711 -10.492 1 98.75 460 ASP B CA 1
ATOM 7097 C C . ASP B 1 460 ? -20.078 -1.658 -10.812 1 98.75 460 ASP B C 1
ATOM 7099 O O . ASP B 1 460 ? -18.969 -1.213 -11.117 1 98.75 460 ASP B O 1
ATOM 7103 N N . ILE B 1 461 ? -20.359 -2.963 -10.781 1 98.88 461 ILE B N 1
ATOM 7104 C CA . ILE B 1 461 ? -19.297 -3.953 -10.898 1 98.88 461 ILE B CA 1
ATOM 7105 C C . ILE B 1 461 ? -19.484 -4.777 -12.172 1 98.88 461 ILE B C 1
ATOM 7107 O O . ILE B 1 461 ? -20.531 -5.43 -12.344 1 98.88 461 ILE B O 1
ATOM 7111 N N . ASN B 1 462 ? -18.484 -4.785 -13.07 1 98.81 462 ASN B N 1
ATOM 7112 C CA . ASN B 1 462 ? -18.453 -5.625 -14.266 1 98.81 462 ASN B CA 1
ATOM 7113 C C . ASN B 1 462 ? -19.781 -5.582 -15.016 1 98.81 462 ASN B C 1
ATOM 7115 O O . ASN B 1 462 ? -20.469 -6.598 -15.117 1 98.81 462 ASN B O 1
ATOM 7119 N N . PRO B 1 463 ? -20.062 -4.469 -15.664 1 98.75 463 PRO B N 1
ATOM 7120 C CA . PRO B 1 463 ? -21.406 -4.285 -16.234 1 98.75 463 PRO B CA 1
ATOM 7121 C C . PRO B 1 463 ? -21.734 -5.316 -17.312 1 98.75 463 PRO B C 1
ATOM 7123 O O . PRO B 1 463 ? -22.906 -5.656 -17.5 1 98.75 463 PRO B O 1
ATOM 7126 N N . VAL B 1 464 ? -20.766 -5.852 -18 1 98.69 464 VAL B N 1
ATOM 7127 C CA . VAL B 1 464 ? -21.062 -6.828 -19.047 1 98.69 464 VAL B CA 1
ATOM 7128 C C . VAL B 1 464 ? -21.484 -8.148 -18.406 1 98.69 464 VAL B C 1
ATOM 7130 O O . VAL B 1 464 ? -22.578 -8.656 -18.688 1 98.69 464 VAL B O 1
ATOM 7133 N N . GLU B 1 465 ? -20.719 -8.648 -17.438 1 98.69 465 GLU B N 1
ATOM 7134 C CA . GLU B 1 465 ? -21.078 -9.883 -16.734 1 98.69 465 GLU B CA 1
ATOM 7135 C C . GLU B 1 465 ? -22.312 -9.68 -15.859 1 98.69 465 GLU B C 1
ATOM 7137 O O . GLU B 1 465 ? -23.016 -10.648 -15.539 1 98.69 465 GLU B O 1
ATOM 7142 N N . ASN B 1 466 ? -22.562 -8.406 -15.461 1 98.81 466 ASN B N 1
ATOM 7143 C CA . ASN B 1 466 ? -23.656 -8.07 -14.547 1 98.81 466 ASN B CA 1
ATOM 7144 C C . ASN B 1 466 ? -24.547 -6.965 -15.109 1 98.81 466 ASN B C 1
ATOM 7146 O O . ASN B 1 466 ? -24.609 -5.871 -14.539 1 98.81 466 ASN B O 1
ATOM 7150 N N . PRO B 1 467 ? -25.297 -7.277 -16.125 1 98.62 467 PRO B N 1
ATOM 7151 C CA . PRO B 1 467 ? -26.047 -6.246 -16.859 1 98.62 467 PRO B CA 1
ATOM 7152 C C . PRO B 1 467 ? -27.297 -5.801 -16.109 1 98.62 467 PRO B C 1
ATOM 7154 O O . PRO B 1 467 ? -27.75 -6.473 -15.18 1 98.62 467 PRO B O 1
ATOM 7157 N N . TRP B 1 468 ? -27.797 -4.617 -16.453 1 97.69 468 TRP B N 1
ATOM 7158 C CA . TRP B 1 468 ? -29.156 -4.191 -16.141 1 97.69 468 TRP B CA 1
ATOM 7159 C C . TRP B 1 468 ? -30.141 -4.848 -17.094 1 97.69 468 TRP B C 1
ATOM 7161 O O . TRP B 1 468 ? -29.922 -4.895 -18.312 1 97.69 468 TRP B O 1
ATOM 7171 N N . VAL B 1 469 ? -31.25 -5.398 -16.547 1 97.94 469 VAL B N 1
ATOM 7172 C CA . VAL B 1 469 ? -32.219 -6.141 -17.344 1 97.94 469 VAL B CA 1
ATOM 7173 C C . VAL B 1 469 ? -33.625 -5.711 -16.953 1 97.94 469 VAL B C 1
ATOM 7175 O O . VAL B 1 469 ? -34 -5.699 -15.773 1 97.94 469 VAL B O 1
ATOM 7178 N N . ARG B 1 470 ? -34.438 -5.387 -17.859 1 96.81 470 ARG B N 1
ATOM 7179 C CA . ARG B 1 470 ? -35.875 -5.109 -17.703 1 96.81 470 ARG B CA 1
ATOM 7180 C C . ARG B 1 470 ? -36.656 -5.582 -18.922 1 96.81 470 ARG B C 1
ATOM 7182 O O . ARG B 1 470 ? -36.625 -4.941 -19.969 1 96.81 470 ARG B O 1
ATOM 7189 N N . GLY B 1 471 ? -37.469 -6.668 -18.734 1 94.44 471 GLY B N 1
ATOM 7190 C CA . GLY B 1 471 ? -38.062 -7.277 -19.906 1 94.44 471 GLY B CA 1
ATOM 7191 C C . GLY B 1 471 ? -37.062 -7.758 -20.938 1 94.44 471 GLY B C 1
ATOM 7192 O O . GLY B 1 471 ? -36.188 -8.562 -20.625 1 94.44 471 GLY B O 1
ATOM 7193 N N . GLU B 1 472 ? -37.156 -7.141 -22.125 1 95.38 472 GLU B N 1
ATOM 7194 C CA . GLU B 1 472 ? -36.25 -7.535 -23.188 1 95.38 472 GLU B CA 1
ATOM 7195 C C . GLU B 1 472 ? -35.031 -6.621 -23.25 1 95.38 472 GLU B C 1
ATOM 7197 O O . GLU B 1 472 ? -34.031 -6.922 -23.922 1 95.38 472 GLU B O 1
ATOM 7202 N N . ALA B 1 473 ? -35.031 -5.645 -22.469 1 96.31 473 ALA B N 1
ATOM 7203 C CA . ALA B 1 473 ? -33.906 -4.688 -22.5 1 96.31 473 ALA B CA 1
ATOM 7204 C C . ALA B 1 473 ? -32.75 -5.176 -21.656 1 96.31 473 ALA B C 1
ATOM 7206 O O . ALA B 1 473 ? -32.938 -5.641 -20.531 1 96.31 473 ALA B O 1
ATOM 7207 N N . VAL B 1 474 ? -31.562 -5.176 -22.281 1 98 474 VAL B N 1
ATOM 7208 C CA . VAL B 1 474 ? -30.328 -5.543 -21.609 1 98 474 VAL B CA 1
ATOM 7209 C C . VAL B 1 474 ? -29.266 -4.465 -21.828 1 98 474 VAL B C 1
ATOM 7211 O O . VAL B 1 474 ? -28.984 -4.105 -22.984 1 98 474 VAL B O 1
ATOM 7214 N N . GLU B 1 475 ? -28.719 -3.871 -20.688 1 96.69 475 GLU B N 1
ATOM 7215 C CA . GLU B 1 475 ? -27.641 -2.885 -20.766 1 96.69 475 GLU B CA 1
ATOM 7216 C C . GLU B 1 475 ? -26.469 -3.283 -19.891 1 96.69 475 GLU B C 1
ATOM 7218 O O . GLU B 1 475 ? -26.641 -3.604 -18.719 1 96.69 475 GLU B O 1
ATOM 7223 N N . PRO B 1 476 ? -25.188 -3.156 -20.438 1 98.12 476 PRO B N 1
ATOM 7224 C CA . PRO B 1 476 ? -24.875 -2.916 -21.859 1 98.12 476 PRO B CA 1
ATOM 7225 C C . PRO B 1 476 ? -25.266 -4.09 -22.75 1 98.12 476 PRO B C 1
ATOM 7227 O O . PRO B 1 476 ? -25.5 -5.199 -22.25 1 98.12 476 PRO B O 1
ATOM 7230 N N . PRO B 1 477 ? -25.359 -3.938 -24.094 1 98.06 477 PRO B N 1
ATOM 7231 C CA . PRO B 1 477 ? -25.844 -4.992 -25 1 98.06 477 PRO B CA 1
ATOM 7232 C C . PRO B 1 477 ? -25 -6.27 -24.906 1 98.06 477 PRO B C 1
ATOM 7234 O O . PRO B 1 477 ? -25.547 -7.371 -25 1 98.06 477 PRO B O 1
ATOM 7237 N N . ALA B 1 478 ? -23.766 -6.195 -24.688 1 98.12 478 ALA B N 1
ATOM 7238 C CA . ALA B 1 478 ? -22.891 -7.355 -24.594 1 98.12 478 ALA B CA 1
ATOM 7239 C C . ALA B 1 478 ? -23.266 -8.234 -23.406 1 98.12 478 ALA B C 1
ATOM 7241 O O . ALA B 1 478 ? -22.844 -9.391 -23.312 1 98.12 478 ALA B O 1
ATOM 7242 N N . GLY B 1 479 ? -24.078 -7.711 -22.5 1 98.44 479 GLY B N 1
ATOM 7243 C CA . GLY B 1 479 ? -24.516 -8.453 -21.328 1 98.44 479 GLY B CA 1
ATOM 7244 C C . GLY B 1 479 ? -25.5 -9.562 -21.656 1 98.44 479 GLY B C 1
ATOM 7245 O O . GLY B 1 479 ? -25.766 -10.438 -20.828 1 98.44 479 GLY B O 1
ATOM 7246 N N . ARG B 1 480 ? -26.016 -9.656 -22.859 1 97.81 480 ARG B N 1
ATOM 7247 C CA . ARG B 1 480 ? -27.016 -10.641 -23.266 1 97.81 480 ARG B CA 1
ATOM 7248 C C . ARG B 1 480 ? -26.469 -12.062 -23.141 1 97.81 480 ARG B C 1
ATOM 7250 O O . ARG B 1 480 ? -27.219 -13 -22.844 1 97.81 480 ARG B O 1
ATOM 7257 N N . ASP B 1 481 ? -25.188 -12.211 -23.266 1 97.19 481 ASP B N 1
ATOM 7258 C CA . ASP B 1 481 ? -24.562 -13.523 -23.188 1 97.19 481 ASP B CA 1
ATOM 7259 C C . ASP B 1 481 ? -24.438 -13.984 -21.734 1 97.19 481 ASP B C 1
ATOM 7261 O O . ASP B 1 481 ? -24.047 -15.125 -21.469 1 97.19 481 ASP B O 1
ATOM 7265 N N . TRP B 1 482 ? -24.844 -13.109 -20.766 1 97.88 482 TRP B N 1
ATOM 7266 C CA . TRP B 1 482 ? -24.562 -13.391 -19.359 1 97.88 482 TRP B CA 1
ATOM 7267 C C . TRP B 1 482 ? -25.859 -13.43 -18.547 1 97.88 482 TRP B C 1
ATOM 7269 O O . TRP B 1 482 ? -25.844 -13.266 -17.328 1 97.88 482 TRP B O 1
ATOM 7279 N N . LEU B 1 483 ? -26.984 -13.68 -19.156 1 96.94 483 LEU B N 1
ATOM 7280 C CA . LEU B 1 483 ? -28.281 -13.562 -18.516 1 96.94 483 LEU B CA 1
ATOM 7281 C C . LEU B 1 483 ? -28.578 -14.781 -17.641 1 96.94 483 LEU B C 1
ATOM 7283 O O . LEU B 1 483 ? -29.297 -14.68 -16.641 1 96.94 483 LEU B O 1
ATOM 7287 N N . ASP B 1 484 ? -28.047 -16 -17.984 1 96.69 484 ASP B N 1
ATOM 7288 C CA . ASP B 1 484 ? -28.266 -17.203 -17.188 1 96.69 484 ASP B CA 1
ATOM 7289 C C . ASP B 1 484 ? -27.438 -17.172 -15.891 1 96.69 484 ASP B C 1
ATOM 7291 O O . ASP B 1 484 ? -26.234 -17.422 -15.914 1 96.69 484 ASP B O 1
ATOM 7295 N N . ARG B 1 485 ? -28.047 -16.922 -14.812 1 96 485 ARG B N 1
ATOM 7296 C CA . ARG B 1 485 ? -27.359 -16.75 -13.539 1 96 485 ARG B CA 1
ATOM 7297 C C . ARG B 1 485 ? -27.094 -18.094 -12.867 1 96 485 ARG B C 1
ATOM 7299 O O . ARG B 1 485 ? -26.406 -18.156 -11.852 1 96 485 ARG B O 1
ATOM 7306 N N . ALA B 1 486 ? -27.594 -19.188 -13.406 1 95.5 486 ALA B N 1
ATOM 7307 C CA . ALA B 1 486 ? -27.328 -20.531 -12.891 1 95.5 486 ALA B CA 1
ATOM 7308 C C . ALA B 1 486 ? -25.969 -21.047 -13.367 1 95.5 486 ALA B C 1
ATOM 7310 O O . ALA B 1 486 ? -25.344 -21.875 -12.703 1 95.5 486 ALA B O 1
ATOM 7311 N N . ASP B 1 487 ? -25.609 -20.578 -14.508 1 96.44 487 ASP B N 1
ATOM 7312 C CA . ASP B 1 487 ? -24.266 -20.875 -15.016 1 96.44 487 ASP B CA 1
ATOM 7313 C C . ASP B 1 487 ? -23.281 -19.797 -14.594 1 96.44 487 ASP B C 1
ATOM 7315 O O . ASP B 1 487 ? -22.938 -18.906 -15.375 1 96.44 487 ASP B O 1
ATOM 7319 N N . VAL B 1 488 ? -22.859 -19.969 -13.391 1 97.38 488 VAL B N 1
ATOM 7320 C CA . VAL B 1 488 ? -22.016 -18.922 -12.805 1 97.38 488 VAL B CA 1
ATOM 7321 C C . VAL B 1 488 ? -20.625 -18.969 -13.43 1 97.38 488 VAL B C 1
ATOM 7323 O O . VAL B 1 488 ? -19.969 -20 -13.406 1 97.38 488 VAL B O 1
ATOM 7326 N N . ARG B 1 489 ? -20.219 -17.938 -13.992 1 97.12 489 ARG B N 1
ATOM 7327 C CA . ARG B 1 489 ? -18.906 -17.75 -14.617 1 97.12 489 ARG B CA 1
ATOM 7328 C C . ARG B 1 489 ? -18.125 -16.641 -13.914 1 97.12 489 ARG B C 1
ATOM 7330 O O . ARG B 1 489 ? -18.703 -15.844 -13.172 1 97.12 489 ARG B O 1
ATOM 7337 N N . PRO B 1 490 ? -16.812 -16.594 -14.078 1 96.19 490 PRO B N 1
ATOM 7338 C CA . PRO B 1 490 ? -16 -15.57 -13.406 1 96.19 490 PRO B CA 1
ATOM 7339 C C . PRO B 1 490 ? -16.453 -14.148 -13.719 1 96.19 490 PRO B C 1
ATOM 7341 O O . PRO B 1 490 ? -16.766 -13.844 -14.875 1 96.19 490 PRO B O 1
ATOM 7344 N N . GLY B 1 491 ? -16.531 -13.367 -12.648 1 98.19 491 GLY B N 1
ATOM 7345 C CA . GLY B 1 491 ? -16.891 -11.961 -12.812 1 98.19 491 GLY B CA 1
ATOM 7346 C C . GLY B 1 491 ? -18.359 -11.695 -12.609 1 98.19 491 GLY B C 1
ATOM 7347 O O . GLY B 1 491 ? -18.797 -10.547 -12.57 1 98.19 491 GLY B O 1
ATOM 7348 N N . MET B 1 492 ? -19.172 -12.742 -12.5 1 98.62 492 MET B N 1
ATOM 7349 C CA . MET B 1 492 ? -20.594 -12.594 -12.25 1 98.62 492 MET B CA 1
ATOM 7350 C C . MET B 1 492 ? -20.875 -12.32 -10.773 1 98.62 492 MET B C 1
ATOM 7352 O O . MET B 1 492 ? -20.297 -12.977 -9.906 1 98.62 492 MET B O 1
ATOM 7356 N N . VAL B 1 493 ? -21.641 -11.344 -10.531 1 98.62 493 VAL B N 1
ATOM 7357 C CA . VAL B 1 493 ? -22.172 -11.086 -9.203 1 98.62 493 VAL B CA 1
ATOM 7358 C C . VAL B 1 493 ? -23.453 -11.898 -8.992 1 98.62 493 VAL B C 1
ATOM 7360 O O . VAL B 1 493 ? -24.438 -11.711 -9.719 1 98.62 493 VAL B O 1
ATOM 7363 N N . VAL B 1 494 ? -23.469 -12.781 -8.039 1 98.19 494 VAL B N 1
ATOM 7364 C CA . VAL B 1 494 ? -24.625 -13.656 -7.832 1 98.19 494 VAL B CA 1
ATOM 7365 C C . VAL B 1 494 ? -24.969 -13.703 -6.348 1 98.19 494 VAL B C 1
ATOM 7367 O O . VAL B 1 494 ? -24.125 -13.43 -5.492 1 98.19 494 VAL B O 1
ATOM 7370 N N . GLU B 1 495 ? -26.234 -14.039 -6.102 1 96.81 495 GLU B N 1
ATOM 7371 C CA . GLU B 1 495 ? -26.656 -14.234 -4.719 1 96.81 495 GLU B CA 1
ATOM 7372 C C . GLU B 1 495 ? -25.781 -15.25 -4.004 1 96.81 495 GLU B C 1
ATOM 7374 O O . GLU B 1 495 ? -25.484 -16.312 -4.551 1 96.81 495 GLU B O 1
ATOM 7379 N N . GLY B 1 496 ? -25.359 -14.898 -2.811 1 94.25 496 GLY B N 1
ATOM 7380 C CA . GLY B 1 496 ? -24.531 -15.789 -2.033 1 94.25 496 GLY B CA 1
ATOM 7381 C C . GLY B 1 496 ? -23.062 -15.703 -2.398 1 94.25 496 GLY B C 1
ATOM 7382 O O . GLY B 1 496 ? -22.203 -16.312 -1.746 1 94.25 496 GLY B O 1
ATOM 7383 N N . GLY B 1 497 ? -22.734 -15 -3.461 1 97.44 497 GLY B N 1
ATOM 7384 C CA . GLY B 1 497 ? -21.344 -14.805 -3.838 1 97.44 497 GLY B CA 1
ATOM 7385 C C . GLY B 1 497 ? -20.625 -13.812 -2.945 1 97.44 497 GLY B C 1
ATOM 7386 O O . GLY B 1 497 ? -21.234 -13.148 -2.115 1 97.44 497 GLY B O 1
ATOM 7387 N N . PRO B 1 498 ? -19.312 -13.727 -3.066 1 97.12 498 PRO B N 1
ATOM 7388 C CA . PRO B 1 498 ? -18.484 -12.938 -2.143 1 97.12 498 PRO B CA 1
ATOM 7389 C C . PRO B 1 498 ? -18.781 -11.445 -2.223 1 97.12 498 PRO B C 1
ATOM 7391 O O . PRO B 1 498 ? -18.734 -10.742 -1.208 1 97.12 498 PRO B O 1
ATOM 7394 N N . ILE B 1 499 ? -19.094 -10.938 -3.441 1 98.44 499 ILE B N 1
ATOM 7395 C CA . ILE B 1 499 ? -19.328 -9.5 -3.602 1 98.44 499 ILE B CA 1
ATOM 7396 C C . ILE B 1 499 ? -20.625 -9.109 -2.912 1 98.44 499 ILE B C 1
ATOM 7398 O O . ILE B 1 499 ? -20.672 -8.141 -2.148 1 98.44 499 ILE B O 1
ATOM 7402 N N . VAL B 1 500 ? -21.703 -9.852 -3.152 1 98.38 500 VAL B N 1
ATOM 7403 C CA . VAL B 1 500 ? -22.984 -9.578 -2.527 1 98.38 500 VAL B CA 1
ATOM 7404 C C . VAL B 1 500 ? -22.875 -9.703 -1.011 1 98.38 500 VAL B C 1
ATOM 7406 O O . VAL B 1 500 ? -23.344 -8.844 -0.269 1 98.38 500 VAL B O 1
ATOM 7409 N N . ALA B 1 501 ? -22.203 -10.719 -0.583 1 97.06 501 ALA B N 1
ATOM 7410 C CA . ALA B 1 501 ? -22.047 -10.938 0.851 1 97.06 501 ALA B CA 1
ATOM 7411 C C . ALA B 1 501 ? -21.297 -9.781 1.502 1 97.06 501 ALA B C 1
ATOM 7413 O O . ALA B 1 501 ? -21.641 -9.344 2.602 1 97.06 501 ALA B O 1
ATOM 7414 N N . ALA B 1 502 ? -20.25 -9.328 0.87 1 96.94 502 ALA B N 1
ATOM 7415 C CA . ALA B 1 502 ? -19.438 -8.234 1.412 1 96.94 502 ALA B CA 1
ATOM 7416 C C . ALA B 1 502 ? -20.281 -6.957 1.539 1 96.94 502 ALA B C 1
ATOM 7418 O O . ALA B 1 502 ? -20.234 -6.281 2.57 1 96.94 502 ALA B O 1
ATOM 7419 N N . PHE B 1 503 ? -21.031 -6.609 0.51 1 98.06 503 PHE B N 1
ATOM 7420 C CA . PHE B 1 503 ? -21.859 -5.414 0.56 1 98.06 503 PHE B CA 1
ATOM 7421 C C . PHE B 1 503 ? -23.016 -5.594 1.545 1 98.06 503 PHE B C 1
ATOM 7423 O O . PHE B 1 503 ? -23.406 -4.645 2.234 1 98.06 503 PHE B O 1
ATOM 7430 N N . ASP B 1 504 ? -23.578 -6.809 1.649 1 96.75 504 ASP B N 1
ATOM 7431 C CA . ASP B 1 504 ? -24.625 -7.102 2.627 1 96.75 504 ASP B CA 1
ATOM 7432 C C . ASP B 1 504 ? -24.141 -6.832 4.047 1 96.75 504 ASP B C 1
ATOM 7434 O O . ASP B 1 504 ? -24.859 -6.246 4.859 1 96.75 504 ASP B O 1
ATOM 7438 N N . ALA B 1 505 ? -22.969 -7.258 4.246 1 93.88 505 ALA B N 1
ATOM 7439 C CA . ALA B 1 505 ? -22.406 -7.086 5.582 1 93.88 505 ALA B CA 1
ATOM 7440 C C . ALA B 1 505 ? -22.328 -5.609 5.961 1 93.88 505 ALA B C 1
ATOM 7442 O O . ALA B 1 505 ? -22.406 -5.262 7.141 1 93.88 505 ALA B O 1
ATOM 7443 N N . LEU B 1 506 ? -22.25 -4.723 5.016 1 95.69 506 LEU B N 1
ATOM 7444 C CA . LEU B 1 506 ? -22.125 -3.283 5.223 1 95.69 506 LEU B CA 1
ATOM 7445 C C . LEU B 1 506 ? -23.5 -2.609 5.18 1 95.69 506 LEU B C 1
ATOM 7447 O O . LEU B 1 506 ? -23.594 -1.389 5.328 1 95.69 506 LEU B O 1
ATOM 7451 N N . GLY B 1 507 ? -24.531 -3.412 4.855 1 95.62 507 GLY B N 1
ATOM 7452 C CA . GLY B 1 507 ? -25.891 -2.875 4.809 1 95.62 507 GLY B CA 1
ATOM 7453 C C . GLY B 1 507 ? -26.219 -2.219 3.48 1 95.62 507 GLY B C 1
ATOM 7454 O O . GLY B 1 507 ? -27.203 -1.479 3.377 1 95.62 507 GLY B O 1
ATOM 7455 N N . TRP B 1 508 ? -25.391 -2.361 2.445 1 97.5 508 TRP B N 1
ATOM 7456 C CA . TRP B 1 508 ? -25.672 -1.817 1.12 1 97.5 508 TRP B CA 1
ATOM 7457 C C . TRP B 1 508 ? -26.75 -2.631 0.414 1 97.5 508 TRP B C 1
ATOM 7459 O O . TRP B 1 508 ? -26.906 -3.82 0.687 1 97.5 508 TRP B O 1
ATOM 7469 N N . GLY B 1 509 ? -27.469 -1.981 -0.487 1 97.94 509 GLY B N 1
ATOM 7470 C CA . GLY B 1 509 ? -28.438 -2.672 -1.337 1 97.94 509 GLY B CA 1
ATOM 7471 C C . GLY B 1 509 ? -27.844 -3.111 -2.664 1 97.94 509 GLY B C 1
ATOM 7472 O O . GLY B 1 509 ? -26.984 -2.422 -3.23 1 97.94 509 GLY B O 1
ATOM 7473 N N . TRP B 1 510 ? -28.344 -4.238 -3.182 1 98.38 510 TRP B N 1
ATOM 7474 C CA . TRP B 1 510 ? -27.938 -4.781 -4.469 1 98.38 510 TRP B CA 1
ATOM 7475 C C . TRP B 1 510 ? -29.078 -4.711 -5.48 1 98.38 510 TRP B C 1
ATOM 7477 O O . TRP B 1 510 ? -30.172 -5.188 -5.219 1 98.38 510 TRP B O 1
ATOM 7487 N N . GLY B 1 511 ? -28.781 -4.148 -6.605 1 98 511 GLY B N 1
ATOM 7488 C CA . GLY B 1 511 ? -29.781 -3.973 -7.641 1 98 511 GLY B CA 1
ATOM 7489 C C . GLY B 1 511 ? -30.297 -5.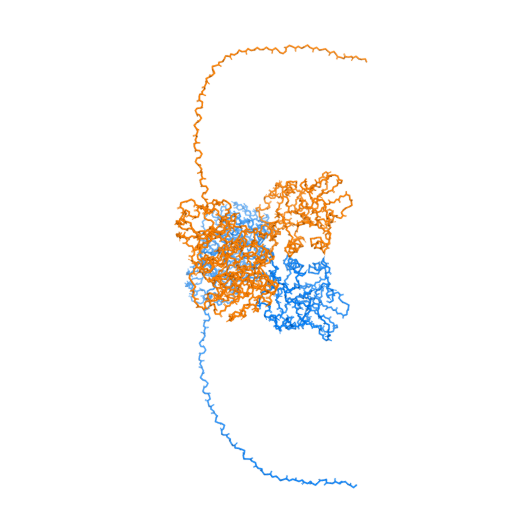285 -8.203 1 98 511 GLY B C 1
ATOM 7490 O O . GLY B 1 511 ? -31.375 -5.328 -8.812 1 98 511 GLY B O 1
ATOM 7491 N N . GLY B 1 512 ? -29.547 -6.348 -8.016 1 97.75 512 GLY B N 1
ATOM 7492 C CA . GLY B 1 512 ? -29.984 -7.66 -8.461 1 97.75 512 GLY B CA 1
ATOM 7493 C C . GLY B 1 512 ? -31.234 -8.148 -7.738 1 97.75 512 GLY B C 1
ATOM 7494 O O . GLY B 1 512 ? -31.875 -9.109 -8.172 1 97.75 512 GLY B O 1
ATOM 7495 N N . ARG B 1 513 ? -31.625 -7.457 -6.68 1 97.19 513 ARG B N 1
ATOM 7496 C CA . ARG B 1 513 ? -32.781 -7.879 -5.871 1 97.19 513 ARG B CA 1
ATOM 7497 C C . ARG B 1 513 ? -34 -7.004 -6.148 1 97.19 513 ARG B C 1
ATOM 7499 O O . ARG B 1 513 ? -35.031 -7.164 -5.508 1 97.19 513 ARG B O 1
ATOM 7506 N N . TRP B 1 514 ? -33.875 -6.066 -7.074 1 96.06 514 TRP B N 1
ATOM 7507 C CA . TRP B 1 514 ? -35 -5.184 -7.375 1 96.06 514 TRP B CA 1
ATOM 7508 C C . TRP B 1 514 ? -36.125 -5.945 -8.062 1 96.06 514 TRP B C 1
ATOM 7510 O O . TRP B 1 514 ? -35.875 -6.891 -8.812 1 96.06 514 TRP B O 1
ATOM 7520 N N . SER B 1 515 ? -37.344 -5.512 -7.859 1 94.06 515 SER B N 1
ATOM 7521 C CA . SER B 1 515 ? -38.531 -6.219 -8.367 1 94.06 515 SER B CA 1
ATOM 7522 C C . SER B 1 515 ? -38.875 -5.762 -9.773 1 94.06 515 SER B C 1
ATOM 7524 O O . SER B 1 515 ? -39.312 -6.566 -10.602 1 94.06 515 SER B O 1
ATOM 7526 N N . SER B 1 516 ? -38.75 -4.512 -10.109 1 92.19 516 SER B N 1
ATOM 7527 C CA . SER B 1 516 ? -39.156 -3.963 -11.398 1 92.19 516 SER B CA 1
ATOM 7528 C C . SER B 1 516 ? -38.125 -4.242 -12.484 1 92.19 516 SER B C 1
ATOM 7530 O O . SER B 1 516 ? -38.469 -4.238 -13.672 1 92.19 516 SER B O 1
ATOM 7532 N N . SER B 1 517 ? -36.906 -4.387 -12.133 1 94.5 517 SER B N 1
ATOM 7533 C CA . SER B 1 517 ? -35.75 -4.707 -12.969 1 94.5 517 SER B CA 1
ATOM 7534 C C . SER B 1 517 ? -34.656 -5.395 -12.164 1 94.5 517 SER B C 1
ATOM 7536 O O . SER B 1 517 ? -34.75 -5.512 -10.938 1 94.5 517 SER B O 1
ATOM 7538 N N . ARG B 1 518 ? -33.781 -5.988 -12.93 1 97 518 ARG B N 1
ATOM 7539 C CA . ARG B 1 518 ? -32.562 -6.52 -12.305 1 97 518 ARG B CA 1
ATOM 7540 C C . ARG B 1 518 ? -31.328 -5.742 -12.742 1 97 518 ARG B C 1
ATOM 7542 O O . ARG B 1 518 ? -30.969 -5.75 -13.914 1 97 518 ARG B O 1
ATOM 7549 N N . ASP B 1 519 ? -30.766 -5.074 -11.836 1 97.56 519 ASP B N 1
ATOM 7550 C CA . ASP B 1 519 ? -29.484 -4.391 -12.078 1 97.56 519 ASP B CA 1
ATOM 7551 C C . ASP B 1 519 ? -28.344 -5.109 -11.375 1 97.56 519 ASP B C 1
ATOM 7553 O O . ASP B 1 519 ? -27.922 -4.715 -10.281 1 97.56 519 ASP B O 1
ATOM 7557 N N . TYR B 1 520 ? -27.719 -6.066 -12.031 1 98.5 520 TYR B N 1
ATOM 7558 C CA . TYR B 1 520 ? -26.781 -6.988 -11.406 1 98.5 520 TYR B CA 1
ATOM 7559 C C . TYR B 1 520 ? -25.453 -6.293 -11.094 1 98.5 520 TYR B C 1
ATOM 7561 O O . TYR B 1 520 ? -24.656 -6.793 -10.297 1 98.5 520 TYR B O 1
ATOM 7569 N N . GLN B 1 521 ? -25.172 -5.168 -11.688 1 98.62 521 GLN B N 1
ATOM 7570 C CA . GLN B 1 521 ? -23.906 -4.48 -11.477 1 98.62 521 GLN B CA 1
ATOM 7571 C C . GLN B 1 521 ? -24 -3.508 -10.305 1 98.62 521 GLN B C 1
ATOM 7573 O O . GLN B 1 521 ? -22.984 -3.127 -9.727 1 98.62 521 GLN B O 1
ATOM 7578 N N . HIS B 1 522 ? -25.141 -3.119 -9.828 1 98.38 522 HIS B N 1
ATOM 7579 C CA . HIS B 1 522 ? -25.344 -1.922 -9.023 1 98.38 522 HIS B CA 1
ATOM 7580 C C . HIS B 1 522 ? -25.391 -2.26 -7.539 1 98.38 522 HIS B C 1
ATOM 7582 O O . HIS B 1 522 ? -26.172 -3.111 -7.113 1 98.38 522 HIS B O 1
ATOM 7588 N N . PHE B 1 523 ? -24.578 -1.615 -6.785 1 98.69 523 PHE B N 1
ATOM 7589 C CA . PHE B 1 523 ? -24.625 -1.585 -5.328 1 98.69 523 PHE B CA 1
ATOM 7590 C C . PHE B 1 523 ? -24.688 -0.15 -4.82 1 98.69 523 PHE B C 1
ATOM 7592 O O . PHE B 1 523 ? -24.016 0.737 -5.355 1 98.69 523 PHE B O 1
ATOM 7599 N N . SER B 1 524 ? -25.516 0.125 -3.818 1 98 524 SER B N 1
ATOM 7600 C CA . SER B 1 524 ? -25.562 1.465 -3.242 1 98 524 SER B CA 1
ATOM 7601 C C . SER B 1 524 ? -25.922 1.416 -1.759 1 98 524 SER B C 1
ATOM 7603 O O . SER B 1 524 ? -26.578 0.483 -1.304 1 98 524 SER B O 1
ATOM 7605 N N . ARG B 1 525 ? -25.406 2.4 -1.012 1 94.81 525 ARG B N 1
ATOM 7606 C CA . ARG B 1 525 ? -25.719 2.52 0.409 1 94.81 525 ARG B CA 1
ATOM 7607 C C . ARG B 1 525 ? -27.219 2.693 0.625 1 94.81 525 ARG B C 1
ATOM 7609 O O . ARG B 1 525 ? -27.781 2.158 1.585 1 94.81 525 ARG B O 1
ATOM 7616 N N . SER B 1 526 ? -27.938 3.32 -0.299 1 89.06 526 SER B N 1
ATOM 7617 C CA . SER B 1 526 ? -29.375 3.572 -0.193 1 89.06 526 SER B CA 1
ATOM 7618 C C . SER B 1 526 ? -30.188 2.363 -0.645 1 89.06 526 SER B C 1
ATOM 7620 O O . SER B 1 526 ? -31.375 2.258 -0.341 1 89.06 526 SER B O 1
ATOM 7622 N N . GLY B 1 527 ? -29.578 1.52 -1.439 1 86.62 527 GLY B N 1
ATOM 7623 C CA . GLY B 1 527 ? -30.266 0.392 -2.035 1 86.62 527 GLY B CA 1
ATOM 7624 C C . GLY B 1 527 ? -31.094 0.774 -3.248 1 86.62 527 GLY B C 1
ATOM 7625 O O . GLY B 1 527 ? -31.812 -0.061 -3.809 1 86.62 527 GLY B O 1
ATOM 7626 N N . ARG B 1 528 ? -30.984 1.994 -3.631 1 83.31 528 ARG B N 1
ATOM 7627 C CA . ARG B 1 528 ? -31.766 2.484 -4.762 1 83.31 528 ARG B CA 1
ATOM 7628 C C . ARG B 1 528 ? -30.875 2.779 -5.961 1 83.31 528 ARG B C 1
ATOM 7630 O O . ARG B 1 528 ? -29.656 2.994 -5.801 1 83.31 528 ARG B O 1
#

pLDDT: mean 88.37, std 21.47, range [15.13, 98.88]

Foldseek 3Di:
DDDPDDDDDDDDDDDPDPPDPPPPPPDPPPPDPPPPPPPPPLDPQPPPVPDQEAEQAAPDLQLSLLSLQCNQQVADQEEEEFALPQLLQLLLRLLLCLLVLHFYGYFACHRDPNNVVSCVRRNHAEYEYGEDGDDDPRHHYHYQYDPDSQVSLLSSLVVDDADAAFEEEEWEPPDCLQVLLCLLVPNHRYGYAHQEARDPSNLVSCLVRNYQEYEYTEDCNTHNVRHVVRNVVSVHHYHYQYDPGSQRSSVSSHDFQQQEEEEFESVGRSQSSSCSSVCSVRSYGYGYDHAQERDPVVLVRLQVSLHRHYYYGYDSLGHNCLHVQSSVCSNVVHDRDAKDKDKAADDPVRVVLCEPFQDYPPQPDDSRQKIWIFIWAQAPSNYIDRGAIEIAGPVCSVLVNQLRSLCRVLNFHANAHDECSVVRLDPQSCLVSQYWYAAGFDADVPDPHTDLSSNRFKIFTRCLLFWKDAPPDTPPPNNPVNPPVVPDDGRFQDPPDRNVVSLVVVCWAAQCPDDRIGGRGMIGNVND/DDDDDDDDDDPDDYDDDDDDPPPPPPPPPPPDPPPPPPPPPLDPQPPPVPDQEAEQAAPDLQLSLLSLQCNQQVADQEEEEFALPQLLQLLLRLLLCLLVLHFYGYFACHRDPNNVVSCVRRNHAEYEYGEDGDDDPRHHYHYQDDPDSQLSLLSSLVVDDADAAFEAEEWEPPDCLQVLLCLLVPNHRYGYAHQEARDPSNLVSCLVRNYQEYEYTEDCNTHNVRHVVNNVVSVHHYHYQYDPGSQRSSLSSHDFQQQEEEEFESVGRSQSSSCSSVCSVRSYRYGYDHAQERDPVVLVRLLVSLHRHYYYGYDSLGHNCLHVQSSVCSNVVHDRDAKDKDKAADDPVRVVLCEPFQDYPPQPDDSRQKIWIFIWAQAPSNYIDRGAIEIAGPVCSVLVNQLRSLCRVLNFHANAHDECSVVRLDPQSCLVSQYWYAAGFDADVPDPHTDLSSNRFKIFTRCLLFWKDAPPDTPPPNNPVNPPPVPDDGRFQDPPDRNVVSLVVVCWAAQCPDDRIGGRGMIGNVND

Organism: NCBI:txid1608957